Protein AF-A0A8J9X4Q4-F1 (afdb_monomer_lite)

Structure (mmCIF, N/CA/C/O backbone):
data_AF-A0A8J9X4Q4-F1
#
_entry.id   AF-A0A8J9X4Q4-F1
#
loop_
_atom_site.group_PDB
_atom_site.id
_atom_site.type_symbol
_atom_site.label_atom_id
_atom_site.label_alt_id
_atom_site.label_comp_id
_atom_site.label_asym_id
_atom_site.label_entity_id
_atom_site.label_seq_id
_atom_site.pdbx_PDB_ins_code
_atom_site.Cartn_x
_atom_site.Cartn_y
_atom_site.Cartn_z
_atom_site.occupancy
_atom_site.B_iso_or_equiv
_atom_site.auth_seq_id
_atom_site.auth_comp_id
_atom_site.auth_asym_id
_atom_site.auth_atom_id
_atom_site.pdbx_PDB_model_num
ATOM 1 N N . ALA A 1 1 ? -18.444 -22.332 34.237 1.00 22.77 1 ALA A N 1
ATOM 2 C CA . ALA A 1 1 ? -17.887 -22.751 32.942 1.00 22.77 1 ALA A CA 1
ATOM 3 C C . ALA A 1 1 ? -17.284 -21.508 32.313 1.00 22.77 1 ALA A C 1
ATOM 5 O O . ALA A 1 1 ? -17.989 -20.511 32.255 1.00 22.77 1 ALA A O 1
ATOM 6 N N . LEU A 1 2 ? -15.991 -21.512 31.978 1.00 24.81 2 LEU A N 1
ATOM 7 C CA . LEU A 1 2 ? -15.476 -20.513 31.039 1.00 24.81 2 LEU A CA 1
ATOM 8 C C . LEU A 1 2 ? -16.062 -20.815 29.662 1.00 24.81 2 LEU A C 1
ATOM 10 O O . LEU A 1 2 ? -16.321 -21.979 29.360 1.00 24.81 2 LEU A O 1
ATOM 14 N N . ALA A 1 3 ? -16.293 -19.748 28.904 1.00 27.80 3 ALA A N 1
ATOM 15 C CA . ALA A 1 3 ? -16.896 -19.729 27.584 1.00 27.80 3 ALA A CA 1
ATOM 16 C C . ALA A 1 3 ? -16.520 -20.948 26.724 1.00 27.80 3 ALA A C 1
ATOM 18 O O . ALA A 1 3 ? -15.356 -21.188 26.405 1.00 27.80 3 ALA A O 1
ATOM 19 N N . THR A 1 4 ? -17.535 -21.724 26.364 1.00 25.14 4 THR A N 1
ATOM 20 C CA . THR A 1 4 ? -17.479 -22.695 25.275 1.00 25.14 4 THR A CA 1
ATOM 21 C C . THR A 1 4 ? -17.735 -21.939 23.972 1.00 25.14 4 THR A C 1
ATOM 23 O O . THR A 1 4 ? -18.783 -21.311 23.843 1.00 25.14 4 THR A O 1
ATOM 26 N N . PHE A 1 5 ? -16.793 -21.987 23.028 1.00 34.56 5 PHE A N 1
ATOM 27 C CA . PHE A 1 5 ? -16.966 -21.481 21.660 1.00 34.56 5 PHE A CA 1
ATOM 28 C C . PHE A 1 5 ? -17.131 -22.656 20.697 1.00 34.56 5 PHE A C 1
ATOM 30 O O . PHE A 1 5 ? -16.428 -23.655 20.839 1.00 34.56 5 PHE A O 1
ATOM 37 N N . ASP A 1 6 ? -17.965 -22.498 19.668 1.00 29.45 6 ASP A N 1
ATOM 38 C CA . ASP A 1 6 ? -18.163 -23.507 18.614 1.00 29.45 6 ASP A CA 1
ATOM 39 C C . ASP A 1 6 ? -16.935 -23.699 17.691 1.00 29.45 6 ASP A C 1
ATOM 41 O O . ASP A 1 6 ? -16.934 -24.583 16.835 1.00 29.45 6 ASP A O 1
ATOM 45 N N . VAL A 1 7 ? -15.841 -22.943 17.889 1.00 28.44 7 VAL A N 1
ATOM 46 C CA . VAL A 1 7 ? -14.544 -23.182 17.224 1.00 28.44 7 VAL A CA 1
ATOM 47 C C . VAL A 1 7 ? -13.366 -23.007 18.212 1.00 28.44 7 VAL A C 1
ATOM 49 O O . VAL A 1 7 ? -12.761 -21.946 18.325 1.00 28.44 7 VAL A O 1
ATOM 52 N N . GLY A 1 8 ? -13.081 -24.084 18.953 1.00 34.00 8 GLY A N 1
ATOM 53 C CA . GLY A 1 8 ? -11.992 -24.368 19.915 1.00 34.00 8 GLY A CA 1
ATOM 54 C C . GLY A 1 8 ? -10.746 -23.466 20.026 1.00 34.00 8 GLY A C 1
ATOM 55 O O . GLY A 1 8 ? -9.657 -23.826 19.558 1.00 34.00 8 GLY A O 1
ATOM 56 N N . HIS A 1 9 ? -10.841 -22.388 20.808 1.00 37.09 9 HIS A N 1
ATOM 57 C CA . HIS A 1 9 ? -9.676 -21.706 21.385 1.00 37.09 9 HIS A CA 1
ATOM 58 C C . HIS A 1 9 ? -9.885 -21.475 22.890 1.00 37.09 9 HIS A C 1
ATOM 60 O O . HIS A 1 9 ? -10.781 -20.738 23.292 1.00 37.09 9 HIS A O 1
ATOM 66 N N . TYR A 1 10 ? -9.060 -22.120 23.724 1.00 36.09 10 TYR A N 1
ATOM 67 C CA . TYR A 1 10 ? -9.191 -22.104 25.185 1.00 36.09 10 TYR A CA 1
ATOM 68 C C . TYR A 1 10 ? -8.189 -21.149 25.843 1.00 36.09 10 TYR A C 1
ATOM 70 O O . TYR A 1 10 ? -6.996 -21.180 25.543 1.00 36.09 10 TYR A O 1
ATOM 78 N N . VAL A 1 11 ? -8.670 -20.358 26.805 1.00 35.56 11 VAL A N 1
ATOM 79 C CA . VAL A 1 11 ? -7.850 -19.739 27.857 1.00 35.56 11 VAL A CA 1
ATOM 80 C C . VAL A 1 11 ? -7.943 -20.654 29.077 1.00 35.56 11 VAL A C 1
ATOM 82 O O . VAL A 1 11 ? -9.036 -20.884 29.597 1.00 35.56 11 VAL A O 1
ATOM 85 N N . ASN A 1 12 ? -6.818 -21.220 29.519 1.00 37.44 12 ASN A N 1
ATOM 86 C CA . ASN A 1 12 ? -6.793 -22.046 30.725 1.00 37.44 12 ASN A CA 1
ATOM 87 C C . ASN A 1 12 ? -6.834 -21.133 31.957 1.00 37.44 12 ASN A C 1
ATOM 89 O O . ASN A 1 12 ? -5.940 -20.317 32.146 1.00 37.44 12 ASN A O 1
ATOM 93 N N . HIS A 1 13 ? -7.868 -21.266 32.784 1.00 37.94 13 HIS A N 1
ATOM 94 C CA . HIS A 1 13 ? -8.007 -20.518 34.028 1.00 37.94 13 HIS A CA 1
ATOM 95 C C . HIS A 1 13 ? -8.459 -21.448 35.153 1.00 37.94 13 HIS A C 1
ATOM 97 O O . HIS A 1 13 ? -9.412 -22.218 35.003 1.00 37.94 13 HIS A O 1
ATOM 103 N N . ARG A 1 14 ? -7.785 -21.350 36.304 1.00 48.88 14 ARG A N 1
ATOM 104 C CA . ARG A 1 14 ? -8.136 -22.055 37.539 1.00 48.88 14 ARG A CA 1
ATOM 105 C C . ARG A 1 14 ? -8.177 -21.054 38.692 1.00 48.88 14 ARG A C 1
ATOM 107 O O . ARG A 1 14 ? -7.139 -20.562 39.101 1.00 48.88 14 ARG A O 1
ATOM 114 N N . THR A 1 15 ? -9.364 -20.806 39.238 1.00 39.00 15 THR A N 1
ATOM 115 C CA . THR A 1 15 ? -9.533 -20.147 40.544 1.00 39.00 15 THR A CA 1
ATOM 116 C C . THR A 1 15 ? -9.526 -21.184 41.656 1.00 39.00 15 THR A C 1
ATOM 118 O O . THR A 1 15 ? -10.340 -22.113 41.623 1.00 39.00 15 THR A O 1
ATOM 121 N N . MET A 1 16 ? -8.668 -21.003 42.657 1.00 47.34 16 MET A N 1
ATOM 122 C CA . MET A 1 16 ? -8.675 -21.771 43.906 1.00 47.34 16 MET A CA 1
ATOM 123 C C . MET A 1 16 ? -9.260 -20.899 45.028 1.00 47.34 16 MET A C 1
ATOM 125 O O . MET A 1 16 ? -8.919 -19.728 45.120 1.00 47.34 16 MET A O 1
ATOM 129 N N . ARG A 1 17 ? -10.171 -21.445 45.849 1.00 43.03 17 ARG A N 1
ATOM 130 C CA . ARG A 1 17 ? -10.817 -20.721 46.965 1.00 43.03 17 ARG A CA 1
ATOM 131 C C . ARG A 1 17 ? -10.232 -21.151 48.310 1.00 43.03 17 ARG A C 1
ATOM 133 O O . ARG A 1 17 ? -10.231 -22.345 48.608 1.00 43.03 17 ARG A O 1
ATOM 140 N N . LEU A 1 18 ? -9.819 -20.194 49.138 1.00 41.97 18 LEU A N 1
ATOM 141 C CA . LEU A 1 18 ? -9.251 -20.400 50.480 1.00 41.97 18 LEU A CA 1
ATOM 142 C C . LEU A 1 18 ? -10.308 -20.644 51.565 1.00 41.97 18 LEU A C 1
ATOM 144 O O . LEU A 1 18 ? -10.038 -21.343 52.542 1.00 41.97 18 LEU A O 1
ATOM 148 N N . LEU A 1 19 ? -11.531 -20.132 51.389 1.00 41.81 19 LEU A N 1
ATOM 149 C CA . LEU A 1 19 ? -12.608 -20.195 52.394 1.00 41.81 19 LEU A CA 1
ATOM 150 C C . LEU A 1 19 ? -13.181 -21.602 52.659 1.00 41.81 19 LEU A C 1
ATOM 152 O O . LEU A 1 19 ? -14.128 -21.742 53.424 1.00 41.81 19 LEU A O 1
ATOM 156 N N . ASN A 1 20 ? -12.602 -22.650 52.068 1.00 47.06 20 ASN A N 1
ATOM 157 C CA . ASN A 1 20 ? -12.982 -24.046 52.296 1.00 47.06 20 ASN A CA 1
ATOM 158 C C . ASN A 1 20 ? -11.845 -24.864 52.948 1.00 47.06 20 ASN A C 1
ATOM 160 O O . ASN A 1 20 ? -11.735 -26.073 52.728 1.00 47.06 20 ASN A O 1
ATOM 164 N N . LYS A 1 21 ? -10.989 -24.202 53.747 1.00 42.50 21 LYS A N 1
ATOM 165 C CA . LYS A 1 21 ? -9.844 -24.790 54.477 1.00 42.50 21 LYS A CA 1
ATOM 166 C C . LYS A 1 21 ? -10.229 -26.041 55.281 1.00 42.50 21 LYS A C 1
ATOM 168 O O . LYS A 1 21 ? -9.460 -26.997 55.318 1.00 42.50 21 LYS A O 1
ATOM 173 N N . ASP A 1 22 ? -11.449 -26.069 55.817 1.00 44.09 22 ASP A N 1
ATOM 174 C CA . ASP A 1 22 ? -11.974 -27.173 56.630 1.00 44.09 22 ASP A CA 1
ATOM 175 C C . ASP A 1 22 ? -12.412 -28.404 55.811 1.00 44.09 22 ASP A C 1
ATOM 177 O O . ASP A 1 22 ? -12.581 -29.485 56.370 1.00 44.09 22 ASP A O 1
ATOM 181 N N . GLN A 1 23 ? -12.574 -28.276 54.485 1.00 45.22 23 GLN A N 1
ATOM 182 C CA . GLN A 1 23 ? -12.950 -29.390 53.601 1.00 45.22 23 GLN A CA 1
ATOM 183 C C . GLN A 1 23 ? -11.754 -30.060 52.907 1.00 45.22 23 GLN A C 1
ATOM 185 O O . GLN A 1 23 ? -11.915 -31.153 52.376 1.00 45.22 23 GLN A O 1
ATOM 190 N N . GLY A 1 24 ? -10.555 -29.463 52.931 1.00 43.91 24 GLY A N 1
ATOM 191 C CA . GLY A 1 24 ? -9.307 -30.146 52.557 1.00 43.91 24 GLY A CA 1
ATOM 192 C C . GLY A 1 24 ? -9.099 -30.469 51.068 1.00 43.91 24 GLY A C 1
ATOM 193 O O . GLY A 1 24 ? -8.205 -31.253 50.753 1.00 43.91 24 GLY A O 1
ATOM 194 N N . TYR A 1 25 ? -9.867 -29.879 50.145 1.00 44.03 25 TYR A N 1
ATOM 195 C CA . TYR A 1 25 ? -9.720 -30.128 48.704 1.00 44.03 25 TYR A CA 1
ATOM 196 C C . TYR A 1 25 ? -9.283 -28.881 47.932 1.00 44.03 25 TYR A C 1
ATOM 198 O O . TYR A 1 25 ? -9.839 -27.798 48.098 1.00 44.03 25 TYR A O 1
ATOM 206 N N . VAL A 1 26 ? -8.321 -29.071 47.027 1.00 48.47 26 VAL A N 1
ATOM 207 C CA . VAL A 1 26 ? -7.903 -28.094 46.016 1.00 48.47 26 VAL A CA 1
ATOM 208 C C . VAL A 1 26 ? -8.307 -28.636 44.648 1.00 48.47 26 VAL A C 1
ATOM 210 O O . VAL A 1 26 ? -7.893 -29.731 44.270 1.00 48.47 26 VAL A O 1
ATOM 213 N N . PHE A 1 27 ? -9.121 -27.886 43.904 1.00 46.47 27 PHE A N 1
ATOM 214 C CA . PHE A 1 27 ? -9.538 -28.272 42.556 1.00 46.47 27 PHE A CA 1
ATOM 215 C C . PHE A 1 27 ? -8.601 -27.666 41.512 1.00 46.47 27 PHE A C 1
ATOM 217 O O . PHE A 1 27 ? -8.394 -26.456 41.467 1.00 46.47 27 PHE A O 1
ATOM 224 N N . ALA A 1 28 ? -8.057 -28.523 40.652 1.00 43.28 28 ALA A N 1
ATOM 225 C CA . ALA A 1 28 ? -7.140 -28.154 39.587 1.00 43.28 28 ALA A CA 1
ATOM 226 C C . ALA A 1 28 ? -7.635 -28.780 38.263 1.00 43.28 28 ALA A C 1
ATOM 228 O O . ALA A 1 28 ? -7.534 -29.987 38.065 1.00 43.28 28 ALA A O 1
ATOM 229 N N . PHE A 1 29 ? -8.209 -27.978 37.356 1.00 43.28 29 PHE A N 1
ATOM 230 C CA . PHE A 1 29 ? -8.775 -28.432 36.069 1.00 43.28 29 PHE A CA 1
ATOM 231 C C . PHE A 1 29 ? -7.724 -28.894 35.051 1.00 43.28 29 PHE A C 1
ATOM 233 O O . PHE A 1 29 ? -7.127 -28.063 34.363 1.00 43.28 29 PHE A O 1
ATOM 240 N N . ILE A 1 30 ? -7.457 -30.196 34.933 1.00 38.72 30 ILE A N 1
ATOM 241 C CA . ILE A 1 30 ? -6.643 -30.751 33.836 1.00 38.72 30 ILE A CA 1
ATOM 242 C C . ILE A 1 30 ? -7.586 -31.007 32.659 1.00 38.72 30 ILE A C 1
ATOM 244 O O . ILE A 1 30 ? -8.468 -31.850 32.769 1.00 38.72 30 ILE A O 1
ATOM 248 N N . GLY A 1 31 ? -7.424 -30.269 31.562 1.00 36.69 31 GLY A N 1
ATOM 249 C CA . GLY A 1 31 ? -8.239 -30.447 30.364 1.00 36.69 31 GLY A CA 1
ATOM 250 C C . GLY A 1 31 ? -7.443 -30.184 29.091 1.00 36.69 31 GLY A C 1
ATOM 251 O O . GLY A 1 31 ? -6.957 -29.074 28.888 1.00 36.69 31 GLY A O 1
ATOM 252 N N . ASP A 1 32 ? -7.333 -31.230 28.274 1.00 40.34 32 ASP A N 1
ATOM 253 C CA . ASP A 1 32 ? -7.122 -31.204 26.827 1.00 40.34 32 ASP A CA 1
ATOM 254 C C . ASP A 1 32 ? -8.431 -31.723 26.223 1.00 40.34 32 ASP A C 1
ATOM 256 O O . ASP A 1 32 ? -8.718 -32.915 26.309 1.00 40.34 32 ASP A O 1
ATOM 260 N N . GLU A 1 33 ? -9.281 -30.832 25.716 1.00 30.78 33 GLU A N 1
ATOM 261 C CA . GLU A 1 33 ? -10.441 -31.238 24.925 1.00 30.78 33 GLU A CA 1
ATOM 262 C C . GLU A 1 33 ? -10.748 -30.127 23.910 1.00 30.78 33 GLU A C 1
ATOM 264 O O . GLU A 1 33 ? -11.334 -29.106 24.240 1.00 30.78 33 GLU A O 1
ATOM 269 N N . GLN A 1 34 ? -10.258 -30.337 22.681 1.00 30.08 34 GLN A N 1
ATOM 270 C CA . GLN A 1 34 ? -10.407 -29.526 21.457 1.00 30.08 34 GLN A CA 1
ATOM 271 C C . GLN A 1 34 ? -9.621 -28.207 21.336 1.00 30.08 34 GLN A C 1
ATOM 273 O O . GLN A 1 34 ? -10.139 -27.187 20.879 1.00 30.08 34 GLN A O 1
ATOM 278 N N . ALA A 1 35 ? -8.310 -28.238 21.583 1.00 34.62 35 ALA A N 1
ATOM 279 C CA . ALA A 1 35 ? -7.430 -27.286 20.906 1.00 34.62 35 ALA A CA 1
ATOM 280 C C . ALA A 1 35 ? -7.558 -27.489 19.380 1.00 34.62 35 ALA A C 1
ATOM 282 O O . ALA A 1 35 ? -7.307 -28.582 18.867 1.00 34.62 35 ALA A O 1
ATOM 283 N N . THR A 1 36 ? -7.986 -26.461 18.647 1.00 32.69 36 THR A N 1
ATOM 284 C CA . THR A 1 36 ? -8.050 -26.487 17.177 1.00 32.69 36 THR A CA 1
ATOM 285 C C . THR A 1 36 ? -6.747 -27.024 16.550 1.00 32.69 36 THR A C 1
ATOM 287 O O . THR A 1 36 ? -5.659 -26.817 17.101 1.00 32.69 36 THR A O 1
ATOM 290 N N . PRO A 1 37 ? -6.800 -27.653 15.355 1.00 34.19 37 PRO A N 1
ATOM 291 C CA . PRO A 1 37 ? -5.625 -28.223 14.675 1.00 34.19 37 PRO A CA 1
ATOM 292 C C . PRO A 1 37 ? -4.447 -27.249 14.484 1.00 34.19 37 PRO A C 1
ATOM 294 O O . PRO A 1 37 ? -3.313 -27.678 14.266 1.00 34.19 37 PRO A O 1
ATOM 297 N N . HIS A 1 38 ? -4.700 -25.938 14.565 1.00 33.81 38 HIS A N 1
ATOM 298 C CA . HIS A 1 38 ? -3.686 -24.893 14.462 1.00 33.81 38 HIS A CA 1
ATOM 299 C C . HIS A 1 38 ? -2.768 -24.786 15.690 1.00 33.81 38 HIS A C 1
ATOM 301 O O . HIS A 1 38 ? -1.584 -24.504 15.514 1.00 33.81 38 HIS A O 1
ATOM 307 N N . PHE A 1 39 ? -3.255 -25.071 16.903 1.00 35.09 39 PHE A N 1
ATOM 308 C CA . PHE A 1 39 ? -2.445 -25.013 18.130 1.00 35.09 39 PHE A CA 1
ATOM 309 C C . PHE A 1 39 ? -1.419 -26.160 18.185 1.00 35.09 39 PHE A C 1
ATOM 311 O O . PHE A 1 39 ? -0.247 -25.960 18.507 1.00 35.09 39 PHE A O 1
ATOM 318 N N . MET A 1 40 ? -1.825 -27.359 17.751 1.00 33.56 40 MET A N 1
ATOM 319 C CA . MET A 1 40 ? -0.964 -28.549 17.745 1.00 33.56 40 MET A CA 1
ATOM 320 C C . MET A 1 40 ? 0.192 -28.490 16.733 1.00 33.56 40 MET A C 1
ATOM 322 O O . MET A 1 40 ? 1.158 -29.236 16.879 1.00 33.56 40 MET A O 1
ATOM 326 N N . ARG A 1 41 ? 0.137 -27.621 15.710 1.00 36.72 41 ARG A N 1
ATOM 327 C CA . ARG A 1 41 ? 1.224 -27.516 14.717 1.00 36.72 41 ARG A CA 1
ATOM 328 C C . ARG A 1 41 ? 2.453 -26.753 15.210 1.00 36.72 41 ARG A C 1
ATOM 330 O O . ARG A 1 41 ? 3.517 -26.955 14.631 1.00 36.72 41 ARG A O 1
ATOM 337 N N . TYR A 1 42 ? 2.325 -25.912 16.239 1.00 37.41 42 TYR A N 1
ATOM 338 C CA . TYR A 1 42 ? 3.396 -24.985 16.633 1.00 37.41 42 TYR A CA 1
ATOM 339 C C . TYR A 1 42 ? 3.858 -25.110 18.087 1.00 37.41 42 TYR A C 1
ATOM 341 O O . TYR A 1 42 ? 5.025 -24.835 18.353 1.00 37.41 42 TYR A O 1
ATOM 349 N N . SER A 1 43 ? 3.019 -25.584 19.014 1.00 39.28 43 SER A N 1
ATOM 350 C CA . SER A 1 43 ? 3.424 -25.805 20.409 1.00 39.28 43 SER A CA 1
ATOM 351 C C . SER A 1 43 ? 3.189 -27.257 20.819 1.00 39.28 43 SER A C 1
ATOM 353 O O . SER A 1 43 ? 2.158 -27.611 21.393 1.00 39.28 43 SER A O 1
ATOM 355 N N . GLY A 1 44 ? 4.150 -28.131 20.529 1.00 35.91 44 GLY A N 1
ATOM 356 C CA . GLY A 1 44 ? 4.163 -29.445 21.160 1.00 35.91 44 GLY A CA 1
ATOM 357 C C . GLY A 1 44 ? 4.211 -29.295 22.688 1.00 35.91 44 GLY A C 1
ATOM 358 O O . GLY A 1 44 ? 5.150 -28.715 23.216 1.00 35.91 44 GLY A O 1
ATOM 359 N N . LEU A 1 45 ? 3.224 -29.852 23.398 1.00 42.66 45 LEU A N 1
ATOM 360 C CA . LEU A 1 45 ? 3.355 -30.349 24.780 1.00 42.66 45 LEU A CA 1
ATOM 361 C C . LEU A 1 45 ? 3.690 -29.369 25.939 1.00 42.66 45 LEU A C 1
ATOM 363 O O . LEU A 1 45 ? 4.042 -29.855 27.008 1.00 42.66 45 LEU A O 1
ATOM 367 N N . THR A 1 46 ? 3.574 -28.039 25.847 1.00 52.00 46 THR A N 1
ATOM 368 C CA . THR A 1 46 ? 4.084 -27.153 26.932 1.00 52.00 46 THR A CA 1
ATOM 369 C C . THR A 1 46 ? 3.086 -26.804 28.050 1.00 52.00 46 THR A C 1
ATOM 371 O O . THR A 1 46 ? 3.398 -27.017 29.218 1.00 52.00 46 THR A O 1
ATOM 374 N N . GLY A 1 47 ? 1.875 -26.315 27.758 1.00 49.66 47 GLY A N 1
ATOM 375 C CA . GLY A 1 47 ? 0.980 -25.756 28.797 1.00 49.66 47 GLY A CA 1
ATOM 376 C C . GLY A 1 47 ? 0.514 -26.750 29.877 1.00 49.66 47 GLY A C 1
ATOM 377 O O . GLY A 1 47 ? 0.542 -26.443 31.070 1.00 49.66 47 GLY A O 1
ATOM 378 N N . ALA A 1 48 ? 0.131 -27.968 29.480 1.00 50.50 48 ALA A N 1
ATOM 379 C CA . ALA A 1 48 ? -0.261 -29.025 30.418 1.00 50.50 48 ALA A CA 1
ATOM 380 C C . ALA A 1 48 ? 0.933 -29.552 31.236 1.00 50.50 48 ALA A C 1
ATOM 382 O O . ALA A 1 48 ? 0.786 -29.823 32.427 1.00 50.50 48 ALA A O 1
ATOM 383 N N . CYS A 1 49 ? 2.119 -29.639 30.623 1.00 51.06 49 CYS A N 1
ATOM 384 C CA . CYS A 1 49 ? 3.345 -30.080 31.289 1.00 51.06 49 CYS A CA 1
ATOM 385 C C . CYS A 1 49 ? 3.838 -29.069 32.326 1.00 51.06 49 CYS A C 1
ATOM 387 O O . CYS A 1 49 ? 4.220 -29.476 33.420 1.00 51.06 49 CYS A O 1
ATOM 389 N N . ILE A 1 50 ? 3.786 -27.765 32.029 1.00 53.44 50 ILE A N 1
ATOM 390 C CA . ILE A 1 50 ? 4.190 -26.739 32.997 1.00 53.44 50 ILE A CA 1
ATOM 391 C C . ILE A 1 50 ? 3.194 -26.702 34.170 1.00 53.44 50 ILE A C 1
ATOM 393 O O . ILE A 1 50 ? 3.617 -26.689 35.318 1.00 53.44 50 ILE A O 1
ATOM 397 N N . ASN A 1 51 ? 1.882 -26.811 33.924 1.00 58.38 51 ASN A N 1
ATOM 398 C CA . ASN A 1 51 ? 0.895 -26.885 35.011 1.00 58.38 51 ASN A CA 1
ATOM 399 C C . ASN A 1 51 ? 1.066 -28.154 35.875 1.00 58.38 51 ASN A C 1
ATOM 401 O O . ASN A 1 51 ? 1.013 -28.089 37.102 1.00 58.38 51 ASN A O 1
ATOM 405 N N . ALA A 1 52 ? 1.329 -29.310 35.254 1.00 56.84 52 ALA A N 1
ATOM 406 C CA . ALA A 1 52 ? 1.650 -30.540 35.977 1.00 56.84 52 ALA A CA 1
ATOM 407 C C . ALA A 1 52 ? 2.936 -30.401 36.812 1.00 56.84 52 ALA A C 1
ATOM 409 O O . ALA A 1 52 ? 2.983 -30.886 37.942 1.00 56.84 52 ALA A O 1
ATOM 410 N N . MET A 1 53 ? 3.950 -29.699 36.295 1.00 59.25 53 MET A N 1
ATOM 411 C CA . MET A 1 53 ? 5.189 -29.397 37.014 1.00 59.25 53 MET A CA 1
ATOM 412 C C . MET A 1 53 ? 4.949 -28.458 38.201 1.00 59.25 53 MET A C 1
ATOM 414 O O . MET A 1 53 ? 5.365 -28.787 39.308 1.00 59.25 53 MET A O 1
ATOM 418 N N . SER A 1 54 ? 4.227 -27.350 38.018 1.00 65.12 54 SER A N 1
ATOM 419 C CA . SER A 1 54 ? 3.870 -26.432 39.108 1.00 65.12 54 SER A CA 1
ATOM 420 C C . SER A 1 54 ? 3.011 -27.117 40.171 1.00 65.12 54 SER A C 1
ATOM 422 O O . SER A 1 54 ? 3.202 -26.894 41.363 1.00 65.12 54 SER A O 1
ATOM 424 N N . PHE A 1 55 ? 2.113 -28.027 39.782 1.00 65.94 55 PHE A N 1
ATOM 425 C CA . PHE A 1 55 ? 1.336 -28.813 40.744 1.00 65.94 55 PHE A CA 1
ATOM 426 C C . PHE A 1 55 ? 2.208 -29.835 41.490 1.00 65.94 55 PHE A C 1
ATOM 428 O O . PHE A 1 55 ? 2.053 -30.041 42.693 1.00 65.94 55 PHE A O 1
ATOM 435 N N . ASN A 1 56 ? 3.176 -30.445 40.805 1.00 65.06 56 ASN A N 1
ATOM 436 C CA . ASN A 1 56 ? 4.166 -31.304 41.444 1.00 65.06 56 ASN A CA 1
ATOM 437 C C . ASN A 1 56 ? 5.051 -30.519 42.431 1.00 65.06 56 ASN A C 1
ATOM 439 O O . ASN A 1 56 ? 5.330 -31.021 43.520 1.00 65.06 56 ASN A O 1
ATOM 443 N N . ASN A 1 57 ? 5.438 -29.282 42.102 1.00 69.56 57 ASN A N 1
ATOM 444 C CA . ASN A 1 57 ? 6.133 -28.377 43.023 1.00 69.56 57 ASN A CA 1
ATOM 445 C C . ASN A 1 57 ? 5.255 -28.068 44.244 1.00 69.56 57 ASN A C 1
ATOM 447 O O . ASN A 1 57 ? 5.692 -28.283 45.370 1.00 69.56 57 ASN A O 1
ATOM 451 N N . PHE A 1 58 ? 3.979 -27.730 44.031 1.00 72.06 58 PHE A N 1
ATOM 452 C CA . PHE A 1 58 ? 3.004 -27.488 45.099 1.00 72.06 58 PHE A CA 1
ATOM 453 C C . PHE A 1 58 ? 2.876 -28.664 46.087 1.00 72.06 58 PHE A C 1
ATOM 455 O O . PHE A 1 58 ? 2.760 -28.455 47.299 1.00 72.06 58 PHE A O 1
ATOM 462 N N . ILE A 1 59 ? 2.902 -29.912 45.600 1.00 69.75 59 ILE A N 1
ATOM 463 C CA . ILE A 1 59 ? 2.903 -31.117 46.451 1.00 69.75 59 ILE A CA 1
ATOM 464 C C . ILE A 1 59 ? 4.262 -31.307 47.133 1.00 69.75 59 ILE A C 1
ATOM 466 O O . ILE A 1 59 ? 4.323 -31.602 48.328 1.00 69.75 59 ILE A O 1
ATOM 470 N N . THR A 1 60 ? 5.357 -31.132 46.394 1.00 68.81 60 THR A N 1
ATOM 471 C CA . THR A 1 60 ? 6.722 -31.318 46.904 1.00 68.81 60 THR A CA 1
ATOM 472 C C . THR A 1 60 ? 7.022 -30.350 48.045 1.00 68.81 60 THR A C 1
ATOM 474 O O . THR A 1 60 ? 7.561 -30.753 49.075 1.00 68.81 60 THR A O 1
ATOM 477 N N . ASP A 1 61 ? 6.612 -29.093 47.910 1.00 77.44 61 ASP A N 1
ATOM 478 C CA . ASP A 1 61 ? 6.794 -28.066 48.931 1.00 77.44 61 ASP A CA 1
ATOM 479 C C . ASP A 1 61 ? 5.934 -28.340 50.170 1.00 77.44 61 ASP A C 1
ATOM 481 O O . ASP A 1 61 ? 6.331 -27.999 51.285 1.00 77.44 61 ASP A O 1
ATOM 485 N N . ALA A 1 62 ? 4.807 -29.052 50.016 1.00 75.06 62 ALA A N 1
ATOM 486 C CA . ALA A 1 62 ? 4.026 -29.553 51.148 1.00 75.06 62 ALA A CA 1
ATOM 487 C C . ALA A 1 62 ? 4.859 -30.526 51.991 1.00 75.06 62 ALA A C 1
ATOM 489 O O . ALA A 1 62 ? 4.906 -30.418 53.214 1.00 75.06 62 ALA A O 1
ATOM 490 N N . GLY A 1 63 ? 5.564 -31.446 51.322 1.00 71.50 63 GLY A N 1
ATOM 491 C CA . GLY A 1 63 ? 6.488 -32.388 51.957 1.00 71.50 63 GLY A CA 1
ATOM 492 C C . GLY A 1 63 ? 7.709 -31.718 52.596 1.00 71.50 63 GLY A C 1
ATOM 493 O O . GLY A 1 63 ? 8.318 -32.295 53.494 1.00 71.50 63 GLY A O 1
ATOM 494 N N . ARG A 1 64 ? 8.049 -30.492 52.175 1.00 81.00 64 ARG A N 1
ATOM 495 C CA . ARG A 1 64 ? 9.130 -29.665 52.742 1.00 81.00 64 ARG A CA 1
ATOM 496 C C . ARG A 1 64 ? 8.679 -28.770 53.902 1.00 81.00 64 ARG A C 1
ATOM 498 O O . ARG A 1 64 ? 9.513 -28.076 54.474 1.00 81.00 64 ARG A O 1
ATOM 505 N N . GLY A 1 65 ? 7.395 -28.791 54.264 1.00 79.88 65 GLY A N 1
ATOM 506 C CA . GLY A 1 65 ? 6.850 -27.995 55.367 1.00 79.88 65 GLY A CA 1
ATOM 507 C C . GLY A 1 65 ? 6.525 -26.542 55.011 1.00 79.88 65 GLY A C 1
ATOM 508 O O . GLY A 1 65 ? 6.302 -25.747 55.920 1.00 79.88 65 GLY A O 1
ATOM 509 N N . VAL A 1 66 ? 6.475 -26.189 53.720 1.00 80.69 66 VAL A N 1
ATOM 510 C CA . VAL A 1 66 ? 6.041 -24.856 53.275 1.00 80.69 66 VAL A CA 1
ATOM 511 C C . VAL A 1 66 ? 4.544 -24.700 53.546 1.00 80.69 66 VAL A C 1
ATOM 513 O O . VAL A 1 66 ? 3.747 -25.625 53.311 1.00 80.69 66 VAL A O 1
ATOM 516 N N . SER A 1 67 ? 4.149 -23.534 54.059 1.00 79.62 67 SER A N 1
ATOM 517 C CA . SER A 1 67 ? 2.759 -23.275 54.428 1.00 79.62 67 SER A CA 1
ATOM 518 C C . SER A 1 67 ? 1.830 -23.430 53.219 1.00 79.62 67 SER A C 1
ATOM 520 O O . SER A 1 67 ? 2.224 -23.255 52.067 1.00 79.62 67 SER A O 1
ATOM 522 N N . PHE A 1 68 ? 0.576 -23.820 53.456 1.00 71.50 68 PHE A N 1
ATOM 523 C CA . PHE A 1 68 ? -0.396 -23.958 52.366 1.00 71.50 68 PHE A CA 1
ATOM 524 C C . PHE A 1 68 ? -0.596 -22.635 51.610 1.00 71.50 68 PHE A C 1
ATOM 526 O O . PHE A 1 68 ? -0.704 -22.648 50.388 1.00 71.50 68 PHE A O 1
ATOM 533 N N . GLU A 1 69 ? -0.592 -21.516 52.337 1.00 70.44 69 GLU A N 1
ATOM 534 C CA . GLU A 1 69 ? -0.744 -20.162 51.797 1.00 70.44 69 GLU A CA 1
ATOM 535 C C . GLU A 1 69 ? 0.427 -19.786 50.870 1.00 70.44 69 GLU A C 1
ATOM 537 O O . GLU A 1 69 ? 0.183 -19.396 49.730 1.00 70.44 69 GLU A O 1
ATOM 542 N N . GLU A 1 70 ? 1.683 -20.015 51.275 1.00 73.69 70 GLU A N 1
ATOM 543 C CA . GLU A 1 70 ? 2.861 -19.759 50.422 1.00 73.69 70 GLU A CA 1
ATOM 544 C C . GLU A 1 70 ? 2.886 -20.642 49.170 1.00 73.69 70 GLU A C 1
ATOM 546 O O . GLU A 1 70 ? 3.150 -20.159 48.070 1.00 73.69 70 GLU A O 1
ATOM 551 N N . ARG A 1 71 ? 2.567 -21.936 49.303 1.00 74.19 71 ARG A N 1
ATOM 552 C CA . ARG A 1 71 ? 2.524 -22.854 48.151 1.00 74.19 71 ARG A CA 1
ATOM 553 C C . ARG A 1 71 ? 1.458 -22.441 47.150 1.00 74.19 71 ARG A C 1
ATOM 555 O O . ARG A 1 71 ? 1.679 -22.508 45.945 1.00 74.19 71 ARG A O 1
ATOM 562 N N . LEU A 1 72 ? 0.301 -22.015 47.649 1.00 68.75 72 LEU A N 1
ATOM 563 C CA . LEU A 1 72 ? -0.798 -21.534 46.823 1.00 68.75 72 LEU A CA 1
ATOM 564 C C . LEU A 1 72 ? -0.431 -20.227 46.123 1.00 68.75 72 LEU A C 1
ATOM 566 O O . LEU A 1 72 ? -0.742 -20.062 44.946 1.00 68.75 72 LEU A O 1
ATOM 570 N N . GLN A 1 73 ? 0.275 -19.333 46.816 1.00 68.31 73 GLN A N 1
ATOM 571 C CA . GLN A 1 73 ? 0.761 -18.082 46.250 1.00 68.31 73 GLN A CA 1
ATOM 572 C C . GLN A 1 73 ? 1.737 -18.333 45.104 1.00 68.31 73 GLN A C 1
ATOM 574 O O . GLN A 1 73 ? 1.547 -17.779 44.021 1.00 68.31 73 GLN A O 1
ATOM 579 N N . GLN A 1 74 ? 2.706 -19.222 45.317 1.00 70.44 74 GLN A N 1
ATOM 580 C CA . GLN A 1 74 ? 3.674 -19.611 44.300 1.00 70.44 74 GLN A CA 1
ATOM 581 C C . GLN A 1 74 ? 3.003 -20.318 43.116 1.00 70.44 74 GLN A C 1
ATOM 583 O O . GLN A 1 74 ? 3.288 -20.001 41.967 1.00 70.44 74 GLN A O 1
ATOM 588 N N . TYR A 1 75 ? 2.064 -21.234 43.367 1.00 66.88 75 TYR A N 1
ATOM 589 C CA . TYR A 1 75 ? 1.337 -21.924 42.300 1.00 66.88 75 TYR A CA 1
ATOM 590 C C . TYR A 1 75 ? 0.463 -20.969 41.470 1.00 66.88 75 TYR A C 1
ATOM 592 O O . TYR A 1 75 ? 0.437 -21.078 40.245 1.00 66.88 75 TYR A O 1
ATOM 600 N N . SER A 1 76 ? -0.222 -20.018 42.113 1.00 63.38 76 SER A N 1
ATOM 601 C CA . SER A 1 76 ? -0.996 -18.967 41.435 1.00 63.38 76 SER A CA 1
ATOM 602 C C . SER A 1 76 ? -0.079 -18.081 40.574 1.00 63.38 76 SER A C 1
ATOM 604 O O . SER A 1 76 ? -0.366 -17.872 39.401 1.00 63.38 76 SER A O 1
ATOM 606 N N . GLU A 1 77 ? 1.087 -17.663 41.085 1.00 64.62 77 GLU A N 1
ATOM 607 C CA . GLU A 1 77 ? 2.085 -16.888 40.317 1.00 64.62 77 GLU A CA 1
ATOM 608 C C . GLU A 1 77 ? 2.673 -17.664 39.137 1.00 64.62 77 GLU A C 1
ATOM 610 O O . GLU A 1 77 ? 2.850 -17.118 38.049 1.00 64.62 77 GLU A O 1
ATOM 615 N N . GLU A 1 78 ? 2.961 -18.949 39.334 1.00 60.47 78 GLU A N 1
ATOM 616 C CA . GLU A 1 78 ? 3.523 -19.801 38.295 1.00 60.47 78 GLU A CA 1
ATOM 617 C C . GLU A 1 78 ? 2.514 -20.149 37.204 1.00 60.47 78 GLU A C 1
ATOM 619 O O . GLU A 1 78 ? 2.960 -20.525 36.131 1.00 60.47 78 GLU A O 1
ATOM 624 N N . THR A 1 79 ? 1.200 -20.036 37.432 1.00 54.25 79 THR A N 1
ATOM 625 C CA . THR A 1 79 ? 0.163 -20.509 36.492 1.00 54.25 79 THR A CA 1
ATOM 626 C C . THR A 1 79 ? -0.778 -19.425 35.955 1.00 54.25 79 THR A C 1
ATOM 628 O O . THR A 1 79 ? -1.602 -19.729 35.089 1.00 54.25 79 THR A O 1
ATOM 631 N N . ASP A 1 80 ? -0.641 -18.164 36.384 1.00 55.81 80 ASP A N 1
ATOM 632 C CA . ASP A 1 80 ? -1.421 -17.020 35.881 1.00 55.81 80 ASP A CA 1
ATOM 633 C C . ASP A 1 80 ? -0.897 -16.476 34.539 1.00 55.81 80 ASP A C 1
ATOM 635 O O . ASP A 1 80 ? -0.535 -15.306 34.414 1.00 55.81 80 ASP A O 1
ATOM 639 N N . TRP A 1 81 ? -0.816 -17.339 33.521 1.00 53.03 81 TRP A N 1
ATOM 640 C CA . TRP A 1 81 ? -0.296 -16.944 32.212 1.00 53.03 81 TRP A CA 1
ATOM 641 C C . TRP A 1 81 ? -1.352 -16.348 31.303 1.00 53.03 81 TRP A C 1
ATOM 643 O O . TRP A 1 81 ? -2.473 -16.842 31.162 1.00 53.03 81 TRP A O 1
ATOM 653 N N . SER A 1 82 ? -0.907 -15.380 30.517 1.00 48.84 82 SER A N 1
ATOM 654 C CA . SER A 1 82 ? -1.587 -14.997 29.292 1.00 48.84 82 SER A CA 1
ATOM 655 C C . SER A 1 82 ? -1.109 -15.896 28.121 1.00 48.84 82 SER A C 1
ATOM 657 O O . SER A 1 82 ? 0.071 -16.212 28.031 1.00 48.84 82 SER A O 1
ATOM 659 N N . ASN A 1 83 ? -1.949 -16.221 27.122 1.00 47.72 83 ASN A N 1
ATOM 660 C CA . ASN A 1 83 ? -1.509 -16.789 25.816 1.00 47.72 83 ASN A CA 1
ATOM 661 C C . ASN A 1 83 ? -0.248 -16.134 25.182 1.00 47.72 83 ASN A C 1
ATOM 663 O O . ASN A 1 83 ? 0.425 -16.771 24.390 1.00 47.72 83 ASN A O 1
ATOM 667 N N . GLY A 1 84 ? 0.061 -14.868 25.496 1.00 44.41 84 GLY A N 1
ATOM 668 C CA . GLY A 1 84 ? 1.193 -14.120 24.946 1.00 44.41 84 GLY A CA 1
ATOM 669 C C . GLY A 1 84 ? 2.467 -14.463 25.704 1.00 44.41 84 GLY A C 1
ATOM 670 O O . GLY A 1 84 ? 3.494 -14.684 25.079 1.00 44.41 84 GLY A O 1
ATOM 671 N N . GLU A 1 85 ? 2.367 -14.665 27.020 1.00 46.03 85 GLU A N 1
ATOM 672 C CA . GLU A 1 85 ? 3.426 -15.290 27.809 1.00 46.03 85 GLU A CA 1
ATOM 673 C C . GLU A 1 85 ? 3.617 -16.756 27.428 1.00 46.03 85 GLU A C 1
ATOM 675 O O . GLU A 1 85 ? 4.748 -17.213 27.371 1.00 46.03 85 GLU A O 1
ATOM 680 N N . VAL A 1 86 ? 2.553 -17.499 27.102 1.00 46.34 86 VAL A N 1
ATOM 681 C CA . VAL A 1 86 ? 2.680 -18.882 26.601 1.00 46.34 86 VAL A CA 1
ATOM 682 C C . VAL A 1 86 ? 3.404 -18.917 25.248 1.00 46.34 86 VAL A C 1
ATOM 684 O O . VAL A 1 86 ? 4.238 -19.793 25.032 1.00 46.34 86 VAL A O 1
ATOM 687 N N . VAL A 1 87 ? 3.150 -17.948 24.360 1.00 45.34 87 VAL A N 1
ATOM 688 C CA . VAL A 1 87 ? 3.853 -17.804 23.072 1.00 45.34 87 VAL A CA 1
ATOM 689 C C . VAL A 1 87 ? 5.295 -17.319 23.275 1.00 45.34 87 VAL A C 1
ATOM 691 O O . VAL A 1 87 ? 6.208 -17.952 22.758 1.00 45.34 87 VAL A O 1
ATOM 694 N N . GLN A 1 88 ? 5.546 -16.285 24.085 1.00 43.78 88 GLN A N 1
ATOM 695 C CA . GLN A 1 88 ? 6.899 -15.780 24.374 1.00 43.78 88 GLN A CA 1
ATOM 696 C C . GLN A 1 88 ? 7.766 -16.788 25.140 1.00 43.78 88 GLN A C 1
ATOM 698 O O . GLN A 1 88 ? 8.963 -16.890 24.880 1.00 43.78 88 GLN A O 1
ATOM 703 N N . ARG A 1 89 ? 7.180 -17.543 26.077 1.00 39.31 89 ARG A N 1
ATOM 704 C CA . ARG A 1 89 ? 7.886 -18.550 26.886 1.00 39.31 89 ARG A CA 1
ATOM 705 C C . ARG A 1 89 ? 7.918 -19.932 26.219 1.00 39.31 89 ARG A C 1
ATOM 707 O O . ARG A 1 89 ? 8.707 -20.771 26.643 1.00 39.31 89 ARG A O 1
ATOM 714 N N . GLY A 1 90 ? 7.091 -20.183 25.196 1.00 35.81 90 GLY A N 1
ATOM 715 C CA . GLY A 1 90 ? 6.908 -21.508 24.585 1.00 35.81 90 GLY A CA 1
ATOM 716 C C . GLY A 1 90 ? 7.201 -21.633 23.082 1.00 35.81 90 GLY A C 1
ATOM 717 O O . GLY A 1 90 ? 7.414 -22.753 22.624 1.00 35.81 90 GLY A O 1
ATOM 718 N N . THR A 1 91 ? 7.247 -20.549 22.298 1.00 39.34 91 THR A N 1
ATOM 719 C CA . THR A 1 91 ? 7.434 -20.604 20.832 1.00 39.34 91 THR A CA 1
ATOM 720 C C . THR A 1 91 ? 8.196 -19.386 20.295 1.00 39.34 91 THR A C 1
ATOM 722 O O . THR A 1 91 ? 7.713 -18.262 20.346 1.00 39.34 91 THR A O 1
ATOM 725 N N . GLY A 1 92 ? 9.375 -19.596 19.702 1.00 31.89 92 GLY A N 1
ATOM 726 C CA . GLY A 1 92 ? 10.215 -18.534 19.122 1.00 31.89 92 GLY A CA 1
ATOM 727 C C . GLY A 1 92 ? 9.729 -17.940 17.787 1.00 31.89 92 GLY A C 1
ATOM 728 O O . GLY A 1 92 ? 10.551 -17.733 16.900 1.00 31.89 92 GLY A O 1
ATOM 729 N N . ALA A 1 93 ? 8.428 -17.703 17.594 1.00 32.47 93 ALA A N 1
ATOM 730 C CA . ALA A 1 93 ? 7.884 -17.270 16.302 1.00 32.47 93 ALA A CA 1
ATOM 731 C C . ALA A 1 93 ? 6.576 -16.455 16.422 1.00 32.47 93 ALA A C 1
ATOM 733 O O . ALA A 1 93 ? 5.486 -17.021 16.433 1.00 32.47 93 ALA A O 1
ATOM 734 N N . ASN A 1 94 ? 6.685 -15.120 16.419 1.00 34.91 94 ASN A N 1
ATOM 735 C CA . ASN A 1 94 ? 5.573 -14.176 16.210 1.00 34.91 94 ASN A CA 1
ATOM 736 C C . ASN A 1 94 ? 5.207 -14.088 14.710 1.00 34.91 94 ASN A C 1
ATOM 738 O O . ASN A 1 94 ? 5.460 -13.069 14.069 1.00 34.91 94 ASN A O 1
ATOM 742 N N . TYR A 1 95 ? 4.654 -15.151 14.115 1.00 33.66 95 TYR A N 1
ATOM 743 C CA . TYR A 1 95 ? 4.262 -15.146 12.696 1.00 33.66 95 TYR A CA 1
ATOM 744 C C . TYR A 1 95 ? 2.793 -15.541 12.504 1.00 33.66 95 TYR A C 1
ATOM 746 O O . TYR A 1 95 ? 2.467 -16.714 12.331 1.00 33.66 95 TYR A O 1
ATOM 754 N N . GLY A 1 96 ? 1.911 -14.543 12.492 1.00 34.75 96 GLY A N 1
ATOM 755 C CA . GLY A 1 96 ? 0.535 -14.662 12.010 1.00 34.75 96 GLY A CA 1
ATOM 756 C C . GLY A 1 96 ? -0.215 -13.335 12.125 1.00 34.75 96 GLY A C 1
ATOM 757 O O . GLY A 1 96 ? -0.141 -12.694 13.170 1.00 34.75 96 GLY A O 1
ATOM 758 N N . ASP A 1 97 ? -0.925 -12.934 11.066 1.00 36.41 97 ASP A N 1
ATOM 759 C CA . ASP A 1 97 ? -1.906 -11.840 11.114 1.00 36.41 97 ASP A CA 1
ATOM 760 C C . ASP A 1 97 ? -2.965 -12.174 12.170 1.00 36.41 97 ASP A C 1
ATOM 762 O O . ASP A 1 97 ? -3.728 -13.118 11.976 1.00 36.41 97 ASP A O 1
ATOM 766 N N . ASP A 1 98 ? -2.963 -11.425 13.280 1.00 42.81 98 ASP A N 1
ATOM 767 C CA . ASP A 1 98 ? -4.023 -11.229 14.291 1.00 42.81 98 ASP A CA 1
ATOM 768 C C . ASP A 1 98 ? -4.723 -12.456 14.936 1.00 42.81 98 ASP A C 1
ATOM 770 O O . ASP A 1 98 ? -5.420 -12.306 15.941 1.00 42.81 98 ASP A O 1
ATOM 774 N N . GLY A 1 99 ? -4.522 -13.681 14.448 1.00 38.75 99 GLY A N 1
ATOM 775 C CA . GLY A 1 99 ? -5.391 -14.831 14.719 1.00 38.75 99 GLY A CA 1
ATOM 776 C C . GLY A 1 99 ? -5.221 -15.501 16.085 1.00 38.75 99 GLY A C 1
ATOM 777 O O . GLY A 1 99 ? -6.050 -16.318 16.473 1.00 38.75 99 GLY A O 1
ATOM 778 N N . PHE A 1 100 ? -4.157 -15.185 16.828 1.00 41.00 100 PHE A N 1
ATOM 779 C CA . PHE A 1 100 ? -3.820 -15.865 18.090 1.00 41.00 100 PHE A CA 1
ATOM 780 C C . PHE A 1 100 ? -4.125 -15.047 19.363 1.00 41.00 100 PHE A C 1
ATOM 782 O O . PHE A 1 100 ? -3.947 -15.566 20.468 1.00 41.00 100 PHE A O 1
ATOM 789 N N . LEU A 1 101 ? -4.562 -13.780 19.250 1.00 49.72 101 LEU A N 1
ATOM 790 C CA . LEU A 1 101 ? -4.409 -12.799 20.343 1.00 49.72 101 LEU A CA 1
ATOM 791 C C . LEU A 1 101 ? -5.688 -12.118 20.874 1.00 49.72 101 LEU A C 1
ATOM 793 O O . LEU A 1 101 ? -5.587 -11.435 21.894 1.00 49.72 101 LEU A O 1
ATOM 797 N N . ARG A 1 102 ? -6.871 -12.303 20.268 1.00 56.31 102 ARG A N 1
ATOM 798 C CA . ARG A 1 102 ? -8.117 -11.620 20.691 1.00 56.31 102 ARG A CA 1
ATOM 799 C C . ARG A 1 102 ? -9.187 -12.618 21.168 1.00 56.31 102 ARG A C 1
ATOM 801 O O . ARG A 1 102 ? -9.909 -13.165 20.335 1.00 56.31 102 ARG A O 1
ATOM 808 N N . PRO A 1 103 ? -9.269 -12.942 22.472 1.00 53.94 103 PRO A N 1
ATOM 809 C CA . PRO A 1 103 ? -10.335 -13.799 22.983 1.00 53.94 103 PRO A CA 1
ATOM 810 C C . PRO A 1 103 ? -11.688 -13.082 22.899 1.00 53.94 103 PRO A C 1
ATOM 812 O O . PRO A 1 103 ? -11.882 -12.054 23.531 1.00 53.94 103 PRO A O 1
ATOM 815 N N . GLY A 1 104 ? -12.648 -13.638 22.165 1.00 63.94 104 GLY A N 1
ATOM 816 C CA . GLY A 1 104 ? -14.034 -13.187 22.278 1.00 63.94 104 GLY A CA 1
ATOM 817 C C . GLY A 1 104 ? -14.616 -13.553 23.647 1.00 63.94 104 GLY A C 1
ATOM 818 O O . GLY A 1 104 ? -14.293 -14.621 24.152 1.00 63.94 104 GLY A O 1
ATOM 819 N N . PHE A 1 105 ? -15.427 -12.709 24.286 1.00 71.31 105 PHE A N 1
ATOM 820 C CA . PHE A 1 105 ? -16.184 -13.068 25.498 1.00 71.31 105 PHE A CA 1
ATOM 821 C C . PHE A 1 105 ? -17.354 -12.110 25.730 1.00 71.31 105 PHE A C 1
ATOM 823 O O . PHE A 1 105 ? -17.299 -10.948 25.334 1.00 71.31 105 PHE A O 1
ATOM 830 N N . SER A 1 106 ? -18.412 -12.581 26.399 1.00 84.31 106 SER A N 1
ATOM 831 C CA . SER A 1 106 ? -19.512 -11.697 26.795 1.00 84.31 106 SER A CA 1
ATOM 832 C C . SER A 1 106 ? -19.129 -10.828 27.989 1.00 84.31 106 SER A C 1
ATOM 834 O O . SER A 1 106 ? -18.353 -11.257 28.847 1.00 84.31 106 SER A O 1
ATOM 836 N N . TYR A 1 107 ? -19.720 -9.638 28.130 1.00 86.56 107 TYR A N 1
ATOM 837 C CA . TYR A 1 107 ? -19.451 -8.786 29.299 1.00 86.56 107 TYR A CA 1
ATOM 838 C C . TYR A 1 107 ? -19.704 -9.507 30.626 1.00 86.56 107 TYR A C 1
ATOM 840 O O . TYR A 1 107 ? -18.952 -9.333 31.581 1.00 86.56 107 TYR A O 1
ATOM 848 N N . ARG A 1 108 ? -20.720 -10.376 30.676 1.00 84.56 108 ARG A N 1
ATOM 849 C CA . ARG A 1 108 ? -21.025 -11.198 31.853 1.00 84.56 108 ARG A CA 1
ATOM 850 C C . ARG A 1 108 ? -19.904 -12.174 32.183 1.00 84.56 108 ARG A C 1
ATOM 852 O O . ARG A 1 108 ? -19.547 -12.297 33.354 1.00 84.56 108 ARG A O 1
ATOM 859 N N . ASP A 1 109 ? -19.333 -12.829 31.178 1.00 80.06 109 ASP A N 1
ATOM 860 C CA . ASP A 1 109 ? -18.229 -13.772 31.370 1.00 80.06 109 ASP A CA 1
ATOM 861 C C . ASP A 1 109 ? -16.944 -13.051 31.782 1.00 80.06 109 ASP A C 1
ATOM 863 O O . ASP A 1 109 ? -16.273 -13.482 32.722 1.00 80.06 109 ASP A O 1
ATOM 867 N N . GLY A 1 110 ? -16.643 -11.914 31.147 1.00 82.06 110 GLY A N 1
ATOM 868 C CA . GLY A 1 110 ? -15.500 -11.069 31.500 1.00 82.06 110 GLY A CA 1
ATOM 869 C C . GLY A 1 110 ? -15.589 -10.544 32.935 1.00 82.06 110 GLY A C 1
ATOM 870 O O . GLY A 1 110 ? -14.643 -10.676 33.713 1.00 82.06 110 GLY A O 1
ATOM 871 N N . VAL A 1 111 ? -16.757 -10.029 33.328 1.00 87.06 111 VAL A N 1
ATOM 872 C CA . VAL A 1 111 ? -17.032 -9.598 34.705 1.00 87.06 111 VAL A CA 1
ATOM 873 C C . VAL A 1 111 ? -16.956 -10.771 35.679 1.00 87.06 111 VAL A C 1
ATOM 875 O O . VAL A 1 111 ? -16.398 -10.624 36.762 1.00 87.06 111 VAL A O 1
ATOM 878 N N . ALA A 1 112 ? -17.485 -11.946 35.329 1.00 80.94 112 ALA A N 1
ATOM 879 C CA . ALA A 1 112 ? -17.422 -13.121 36.194 1.00 80.94 112 ALA A CA 1
ATOM 880 C C . ALA A 1 112 ? -15.978 -13.598 36.422 1.00 80.94 112 ALA A C 1
ATOM 882 O O . ALA A 1 112 ? -15.636 -13.957 37.552 1.00 80.94 112 ALA A O 1
ATOM 883 N N . PHE A 1 113 ? -15.146 -13.563 35.379 1.00 78.94 113 PHE A N 1
ATOM 884 C CA . PHE A 1 113 ? -13.716 -13.861 35.448 1.00 78.94 113 PHE A CA 1
ATOM 885 C C . PHE A 1 113 ? -12.982 -12.870 36.359 1.00 78.94 113 PHE A C 1
ATOM 887 O O . PHE A 1 113 ? -12.339 -13.277 37.330 1.00 78.94 113 PHE A O 1
ATOM 894 N N . LEU A 1 114 ? -13.145 -11.566 36.118 1.00 83.56 114 LEU A N 1
ATOM 895 C CA . LEU A 1 114 ? -12.497 -10.532 36.928 1.00 83.56 114 LEU A CA 1
ATOM 896 C C . LEU A 1 114 ? -12.997 -10.548 38.374 1.00 83.56 114 LEU A C 1
ATOM 898 O O . LEU A 1 114 ? -12.204 -10.383 39.294 1.00 83.56 114 LEU A O 1
ATOM 902 N N . TYR A 1 115 ? -14.284 -10.830 38.595 1.00 84.81 115 TYR A N 1
ATOM 903 C CA . TYR A 1 115 ? -14.848 -11.004 39.932 1.00 84.81 115 TYR A CA 1
ATOM 904 C C . TYR A 1 115 ? -14.125 -12.125 40.678 1.00 84.81 115 TYR A C 1
ATOM 906 O O . TYR A 1 115 ? -13.738 -11.949 41.830 1.00 84.81 115 TYR A O 1
ATOM 914 N N . SER A 1 116 ? -13.917 -13.278 40.031 1.00 79.19 116 SER A N 1
ATOM 915 C CA . SER A 1 116 ? -13.217 -14.384 40.680 1.00 79.19 116 SER A CA 1
ATOM 916 C C . SER A 1 116 ? -11.750 -14.071 40.956 1.00 79.19 116 SER A C 1
ATOM 918 O O . SER A 1 116 ? -11.256 -14.453 42.011 1.00 79.19 116 SER A O 1
ATOM 920 N N . LYS A 1 117 ? -11.093 -13.315 40.069 1.00 75.06 117 LYS A N 1
ATOM 921 C CA . LYS A 1 117 ? -9.710 -12.864 40.255 1.00 75.06 117 LYS A CA 1
ATOM 922 C C . LYS A 1 117 ? -9.574 -11.868 41.404 1.00 75.06 117 LYS A C 1
ATOM 924 O O . LYS A 1 117 ? -8.645 -11.985 42.192 1.00 75.06 117 LYS A O 1
ATOM 929 N N . ILE A 1 118 ? -10.509 -10.928 41.546 1.00 83.81 118 ILE A N 1
ATOM 930 C CA . ILE A 1 118 ? -10.520 -9.974 42.666 1.00 83.81 118 ILE A CA 1
ATOM 931 C C . ILE A 1 118 ? -10.672 -10.709 43.998 1.00 83.81 118 ILE A C 1
ATOM 933 O O . ILE A 1 118 ? -9.955 -10.408 44.949 1.00 83.81 118 ILE A O 1
ATOM 937 N N . VAL A 1 119 ? -11.589 -11.680 44.060 1.00 80.06 119 VAL A N 1
ATOM 938 C CA . VAL A 1 119 ? -11.782 -12.503 45.261 1.00 80.06 119 VAL A CA 1
ATOM 939 C C . VAL A 1 119 ? -10.520 -13.308 45.569 1.00 80.06 119 VAL A C 1
ATOM 941 O O . VAL A 1 119 ? -10.073 -13.287 46.708 1.00 80.06 119 VAL A O 1
ATOM 944 N N . GLU A 1 120 ? -9.909 -13.948 44.567 1.00 70.38 120 GLU A N 1
ATOM 945 C CA . GLU A 1 120 ? -8.645 -14.679 44.730 1.00 70.38 120 GLU A CA 1
ATOM 946 C C . GLU A 1 120 ? -7.531 -13.765 45.259 1.00 70.38 120 GLU A C 1
ATOM 948 O O . GLU A 1 120 ? -6.911 -14.077 46.269 1.00 70.38 120 GLU A O 1
ATOM 953 N N . PHE A 1 121 ? -7.305 -12.599 44.646 1.00 75.88 121 PHE A N 1
ATOM 954 C CA . PHE A 1 121 ? -6.277 -11.654 45.099 1.00 75.88 121 PHE A CA 1
ATOM 955 C C . PHE A 1 121 ? -6.523 -11.180 46.535 1.00 75.88 121 PHE A C 1
ATOM 957 O O . PHE A 1 121 ? -5.580 -11.122 47.324 1.00 75.88 121 PHE A O 1
ATOM 964 N N . GLY A 1 122 ? -7.782 -10.893 46.881 1.00 76.44 122 GLY A N 1
ATOM 965 C CA . GLY A 1 122 ? -8.175 -10.508 48.234 1.00 76.44 122 GLY A CA 1
ATOM 966 C C . GLY A 1 122 ? -7.935 -11.617 49.261 1.00 76.44 122 GLY A C 1
ATOM 967 O O . GLY A 1 122 ? -7.388 -11.348 50.328 1.00 76.44 122 GLY A O 1
ATOM 968 N N . GLU A 1 123 ? -8.281 -12.865 48.933 1.00 71.88 123 GLU A N 1
ATOM 969 C CA . GLU A 1 123 ? -8.021 -14.034 49.787 1.00 71.88 123 GLU A CA 1
ATOM 970 C C . GLU A 1 123 ? -6.514 -14.292 49.973 1.00 71.88 123 GLU A C 1
ATOM 972 O O . GLU A 1 123 ? -6.094 -14.730 51.041 1.00 71.88 123 GLU A O 1
ATOM 977 N N . MET A 1 124 ? -5.699 -13.974 48.964 1.00 66.94 124 MET A N 1
ATOM 978 C CA . MET A 1 124 ? -4.243 -14.158 48.967 1.00 66.94 124 MET A CA 1
ATOM 979 C C . MET A 1 124 ? -3.463 -12.970 49.559 1.00 66.94 124 MET A C 1
ATOM 981 O O . MET A 1 124 ? -2.234 -12.981 49.536 1.00 66.94 124 MET A O 1
ATOM 985 N N . GLY A 1 125 ? -4.141 -11.922 50.043 1.00 70.25 125 GLY A N 1
ATOM 986 C CA . GLY A 1 125 ? -3.492 -10.710 50.560 1.00 70.25 125 GLY A CA 1
ATOM 987 C C . GLY A 1 125 ? -2.693 -9.924 49.509 1.00 70.25 125 GLY A C 1
ATOM 988 O O . GLY A 1 125 ? -1.821 -9.132 49.869 1.00 70.25 125 GLY A O 1
ATOM 989 N N . LYS A 1 126 ? -2.963 -10.146 48.216 1.00 74.38 126 LYS A N 1
ATOM 990 C CA . LYS A 1 126 ? -2.324 -9.441 47.098 1.00 74.38 126 LYS A CA 1
ATOM 991 C C . LYS A 1 126 ? -3.027 -8.112 46.828 1.00 74.38 126 LYS A C 1
ATOM 993 O O . LYS A 1 126 ? -4.219 -7.952 47.087 1.00 74.38 126 LYS A O 1
ATOM 998 N N . ASP A 1 127 ? -2.290 -7.157 46.266 1.00 79.31 127 ASP A N 1
ATOM 999 C CA . ASP A 1 127 ? -2.859 -5.863 45.892 1.00 79.31 127 ASP A CA 1
ATOM 1000 C C . ASP A 1 127 ? -3.828 -6.012 44.710 1.00 79.31 127 ASP A C 1
ATOM 1002 O O . ASP A 1 127 ? -3.423 -6.223 43.566 1.00 79.31 127 ASP A O 1
ATOM 1006 N N . VAL A 1 128 ? -5.121 -5.869 44.998 1.00 80.75 128 VAL A N 1
ATOM 1007 C CA . VAL A 1 128 ? -6.227 -5.935 44.030 1.00 80.75 128 VAL A CA 1
ATOM 1008 C C . VAL A 1 128 ? -6.147 -4.808 42.985 1.00 80.75 128 VAL A C 1
ATOM 1010 O O . VAL A 1 128 ? -6.737 -4.910 41.905 1.00 80.75 128 VAL A O 1
ATOM 1013 N N . ASN A 1 129 ? -5.396 -3.735 43.250 1.00 79.19 129 ASN A N 1
ATOM 1014 C CA . ASN A 1 129 ? -5.165 -2.689 42.254 1.00 79.19 129 ASN A CA 1
ATOM 1015 C C . ASN A 1 129 ? -4.240 -3.173 41.127 1.00 79.19 129 ASN A C 1
ATOM 1017 O O . ASN A 1 129 ? -4.439 -2.786 39.981 1.00 79.19 129 ASN A O 1
ATOM 1021 N N . ASN A 1 130 ? -3.334 -4.113 41.410 1.00 77.56 130 ASN A N 1
ATOM 1022 C CA . ASN A 1 130 ? -2.423 -4.722 40.435 1.00 77.56 130 ASN A CA 1
ATOM 1023 C C . ASN A 1 130 ? -2.969 -6.038 39.850 1.00 77.56 130 ASN A C 1
ATOM 1025 O O . ASN A 1 130 ? -2.206 -6.949 39.534 1.00 77.56 130 ASN A O 1
ATOM 1029 N N . LEU A 1 131 ? -4.296 -6.144 39.713 1.00 78.19 131 LEU A N 1
ATOM 1030 C CA . LEU A 1 131 ? -4.970 -7.354 39.229 1.00 78.19 131 LEU A CA 1
ATOM 1031 C C . LEU A 1 131 ? -4.549 -7.754 37.808 1.00 78.19 131 LEU A C 1
ATOM 1033 O O . LEU A 1 131 ? -4.467 -8.938 37.495 1.00 78.19 131 LEU A O 1
ATOM 1037 N N . LEU A 1 132 ? -4.340 -6.769 36.931 1.00 76.50 132 LEU A N 1
ATOM 1038 C CA . LEU A 1 132 ? -4.062 -6.986 35.515 1.00 76.50 132 LEU A CA 1
ATOM 1039 C C . LEU A 1 132 ? -2.607 -6.637 35.208 1.00 76.50 132 LEU A C 1
ATOM 1041 O O . LEU A 1 132 ? -2.199 -5.479 35.285 1.00 76.50 132 LEU A O 1
ATOM 1045 N N . THR A 1 133 ? -1.826 -7.639 34.806 1.00 73.19 133 THR A N 1
ATOM 1046 C CA . THR A 1 133 ? -0.507 -7.406 34.206 1.00 73.19 133 THR A CA 1
ATOM 1047 C C . THR A 1 133 ? -0.659 -6.705 32.851 1.00 73.19 133 THR A C 1
ATOM 1049 O O . THR A 1 133 ? -1.739 -6.720 32.252 1.00 73.19 133 THR A O 1
ATOM 1052 N N . ARG A 1 134 ? 0.423 -6.116 32.318 1.00 72.25 134 ARG A N 1
ATOM 1053 C CA . ARG A 1 134 ? 0.405 -5.455 30.995 1.00 72.25 134 ARG A CA 1
ATOM 1054 C C . ARG A 1 134 ? -0.183 -6.360 29.905 1.00 72.25 134 ARG A C 1
ATOM 1056 O O . ARG A 1 134 ? -0.984 -5.901 29.098 1.00 72.25 134 ARG A O 1
ATOM 1063 N N . ASP A 1 135 ? 0.158 -7.642 29.908 1.00 63.03 135 ASP A N 1
ATOM 1064 C CA . ASP A 1 135 ? -0.324 -8.592 28.902 1.00 63.03 135 ASP A CA 1
ATOM 1065 C C . ASP A 1 135 ? -1.827 -8.869 29.016 1.00 63.03 135 ASP A C 1
ATOM 1067 O O . ASP A 1 135 ? -2.522 -8.992 28.003 1.00 63.03 135 ASP A O 1
ATOM 1071 N N . TRP A 1 136 ? -2.349 -8.947 30.242 1.00 68.75 136 TRP A N 1
ATOM 1072 C CA . TRP A 1 136 ? -3.785 -9.066 30.484 1.00 68.75 136 TRP A CA 1
ATOM 1073 C C . TRP A 1 136 ? -4.529 -7.781 30.110 1.00 68.75 136 TRP A C 1
ATOM 1075 O O . TRP A 1 136 ? -5.590 -7.864 29.488 1.00 68.75 136 TRP A O 1
ATOM 1085 N N . MET A 1 137 ? -3.944 -6.611 30.396 1.00 76.88 137 MET A N 1
ATOM 1086 C CA . MET A 1 137 ? -4.466 -5.311 29.963 1.00 76.88 137 MET A CA 1
ATOM 1087 C C . MET A 1 137 ? -4.600 -5.247 28.444 1.00 76.88 137 MET A C 1
ATOM 1089 O O . MET A 1 137 ? -5.682 -4.948 27.942 1.00 76.88 137 MET A O 1
ATOM 1093 N N . VAL A 1 138 ? -3.547 -5.602 27.701 1.00 71.00 138 VAL A N 1
ATOM 1094 C CA . VAL A 1 138 ? -3.574 -5.640 26.230 1.00 71.00 138 VAL A CA 1
ATOM 1095 C C . VAL A 1 138 ? -4.706 -6.527 25.727 1.00 71.00 138 VAL A C 1
ATOM 1097 O O . VAL A 1 138 ? -5.445 -6.129 24.833 1.00 71.00 138 VAL A O 1
ATOM 1100 N N . LYS A 1 139 ? -4.852 -7.730 26.284 1.00 70.06 139 LYS A N 1
ATOM 1101 C CA . LYS A 1 139 ? -5.806 -8.722 25.776 1.00 70.06 139 LYS A CA 1
ATOM 1102 C C . LYS A 1 139 ? -7.243 -8.361 26.030 1.00 70.06 139 LYS A C 1
ATOM 1104 O O . LYS A 1 139 ? -8.051 -8.425 25.108 1.00 70.06 139 LYS A O 1
ATOM 1109 N N . LEU A 1 140 ? -7.557 -7.996 27.268 1.00 75.81 140 LEU A N 1
ATOM 1110 C CA . LEU A 1 140 ? -8.900 -7.560 27.618 1.00 75.81 140 LEU A CA 1
ATOM 1111 C C . LEU A 1 140 ? -9.263 -6.322 26.797 1.00 75.81 140 LEU A C 1
ATOM 1113 O O . LEU A 1 140 ? -10.349 -6.274 26.230 1.00 75.81 140 LEU A O 1
ATOM 1117 N N . THR A 1 141 ? -8.322 -5.391 26.622 1.00 79.19 141 THR A N 1
ATOM 1118 C CA . THR A 1 141 ? -8.533 -4.205 25.785 1.00 79.19 141 THR A CA 1
ATOM 1119 C C . THR A 1 141 ? -8.779 -4.566 24.320 1.00 79.19 141 THR A C 1
ATOM 1121 O O . THR A 1 141 ? -9.779 -4.136 23.761 1.00 79.19 141 THR A O 1
ATOM 1124 N N . ALA A 1 142 ? -7.934 -5.397 23.703 1.00 72.38 142 ALA A N 1
ATOM 1125 C CA . ALA A 1 142 ? -8.068 -5.791 22.295 1.00 72.38 142 ALA A CA 1
ATOM 1126 C C . ALA A 1 142 ? -9.327 -6.628 22.001 1.00 72.38 142 ALA A C 1
ATOM 1128 O O . ALA A 1 142 ? -9.734 -6.743 20.846 1.00 72.38 142 ALA A O 1
ATOM 1129 N N . SER A 1 143 ? -9.918 -7.224 23.037 1.00 74.69 143 SER A N 1
ATOM 1130 C CA . SER A 1 143 ? -11.163 -7.992 22.945 1.00 74.69 143 SER A CA 1
ATOM 1131 C C . SER A 1 143 ? -12.400 -7.114 23.109 1.00 74.69 143 SER A C 1
ATOM 1133 O O . SER A 1 143 ? -13.424 -7.383 22.495 1.00 74.69 143 SER A O 1
ATOM 1135 N N . LEU A 1 144 ? -12.311 -6.071 23.939 1.00 83.25 144 LEU A N 1
ATOM 1136 C CA . LEU A 1 144 ? -13.433 -5.183 24.256 1.00 83.25 144 LEU A CA 1
ATOM 1137 C C . LEU A 1 144 ? -13.513 -3.962 23.342 1.00 83.25 144 LEU A C 1
ATOM 1139 O O . LEU A 1 144 ? -14.603 -3.435 23.135 1.00 83.25 144 LEU A O 1
ATOM 1143 N N . VAL A 1 145 ? -12.375 -3.487 22.836 1.00 85.19 145 VAL A N 1
ATOM 1144 C CA . VAL A 1 145 ? -12.268 -2.255 22.053 1.00 85.19 145 VAL A CA 1
ATOM 1145 C C . VAL A 1 145 ? -11.719 -2.594 20.665 1.00 85.19 145 VAL A C 1
ATOM 1147 O O . VAL A 1 145 ? -10.508 -2.780 20.505 1.00 85.19 145 VAL A O 1
ATOM 1150 N N . PRO A 1 146 ? -12.591 -2.682 19.644 1.00 81.94 146 PRO A N 1
ATOM 1151 C CA . PRO A 1 146 ? -12.173 -2.875 18.264 1.00 81.94 146 PRO A CA 1
ATOM 1152 C C . PRO A 1 146 ? -11.283 -1.730 17.769 1.00 81.94 146 PRO A C 1
ATOM 1154 O O . PRO A 1 146 ? -11.431 -0.576 18.180 1.00 81.94 146 PRO A O 1
ATOM 1157 N N . ARG A 1 147 ? -10.395 -2.035 16.816 1.00 77.31 147 ARG A N 1
ATOM 1158 C CA . ARG A 1 147 ? -9.532 -1.029 16.182 1.00 77.31 147 ARG A CA 1
ATOM 1159 C C . ARG A 1 147 ? -10.376 0.075 15.542 1.00 77.31 147 ARG A C 1
ATOM 1161 O O . ARG A 1 147 ? -11.214 -0.208 14.701 1.00 77.31 147 ARG A O 1
ATOM 1168 N N . GLY A 1 148 ? -10.080 1.329 15.849 1.00 77.81 148 GLY A N 1
ATOM 1169 C CA . GLY A 1 148 ? -10.802 2.505 15.358 1.00 77.81 148 GLY A CA 1
ATOM 1170 C C . GLY A 1 148 ? -11.952 2.962 16.259 1.00 77.81 148 GLY A C 1
ATOM 1171 O O . GLY A 1 148 ? -12.626 3.927 15.916 1.00 77.81 148 GLY A O 1
ATOM 1172 N N . MET A 1 149 ? -12.170 2.296 17.398 1.00 87.25 149 MET A N 1
ATOM 1173 C CA . MET A 1 149 ? -13.163 2.684 18.408 1.00 87.25 149 MET A CA 1
ATOM 1174 C C . MET A 1 149 ? -12.528 3.175 19.719 1.00 87.25 149 MET A C 1
ATOM 1176 O O . MET A 1 149 ? -13.245 3.562 20.637 1.00 87.25 149 MET A O 1
ATOM 1180 N N . GLU A 1 150 ? -11.196 3.223 19.808 1.00 87.00 150 GLU A N 1
ATOM 1181 C CA . GLU A 1 150 ? -10.444 3.585 21.020 1.00 87.00 150 GLU A CA 1
ATOM 1182 C C . GLU A 1 150 ? -10.671 5.027 21.474 1.00 87.00 150 GLU A C 1
ATOM 1184 O O . GLU A 1 150 ? -10.516 5.309 22.656 1.00 87.00 150 GLU A O 1
ATOM 1189 N N . LEU A 1 151 ? -11.047 5.926 20.558 1.00 86.81 151 LEU A N 1
ATOM 1190 C CA . LEU A 1 151 ? -11.412 7.315 20.859 1.00 86.81 151 LEU A CA 1
ATOM 1191 C C . LEU A 1 151 ? -12.899 7.616 20.605 1.00 86.81 151 LEU A C 1
ATOM 1193 O O . LEU A 1 151 ? -13.353 8.745 20.810 1.00 86.81 151 LEU A O 1
ATOM 1197 N N . ASN A 1 152 ? -13.683 6.627 20.166 1.00 88.81 152 ASN A N 1
ATOM 1198 C CA . ASN A 1 152 ? -15.088 6.838 19.841 1.00 88.81 152 ASN A CA 1
ATOM 1199 C C . ASN A 1 152 ? -15.917 6.932 21.130 1.00 88.81 152 ASN A C 1
ATOM 1201 O O . ASN A 1 152 ? -16.263 5.926 21.743 1.00 88.81 152 ASN A O 1
ATOM 1205 N N . ARG A 1 153 ? -16.267 8.155 21.542 1.00 88.88 153 ARG A N 1
ATOM 1206 C CA . ARG A 1 153 ? -16.980 8.394 22.811 1.00 88.88 153 ARG A CA 1
ATOM 1207 C C . ARG A 1 153 ? -18.316 7.659 22.898 1.00 88.88 153 ARG A C 1
ATOM 1209 O O . ARG A 1 153 ? -18.625 7.119 23.952 1.00 88.88 153 ARG A O 1
ATOM 1216 N N . VAL A 1 154 ? -19.066 7.589 21.797 1.00 89.38 154 VAL A N 1
ATOM 1217 C CA . VAL A 1 154 ? -20.373 6.913 21.758 1.00 89.38 154 VAL A CA 1
ATOM 1218 C C . VAL A 1 154 ? -20.208 5.416 22.029 1.00 89.38 154 VAL A C 1
ATOM 1220 O O . VAL A 1 154 ? -20.917 4.861 22.869 1.00 89.38 154 VAL A O 1
ATOM 1223 N N . PHE A 1 155 ? -19.220 4.786 21.383 1.00 91.12 155 PHE A N 1
ATOM 1224 C CA . PHE A 1 155 ? -18.855 3.391 21.628 1.00 91.12 155 PHE A CA 1
ATOM 1225 C C . PHE A 1 155 ? -18.436 3.170 23.085 1.00 91.12 155 PHE A C 1
ATOM 1227 O O . PHE A 1 155 ? -18.971 2.298 23.765 1.00 91.12 155 PHE A O 1
ATOM 1234 N N . LEU A 1 156 ? -17.487 3.973 23.577 1.00 91.12 156 LEU A N 1
ATOM 1235 C CA . LEU A 1 156 ? -16.883 3.800 24.900 1.00 91.12 156 LEU A CA 1
ATOM 1236 C C . LEU A 1 156 ? -17.898 4.005 26.030 1.00 91.12 156 LEU A C 1
ATOM 1238 O O . LEU A 1 156 ? -17.905 3.248 26.999 1.00 91.12 156 LEU A O 1
ATOM 1242 N N . GLU A 1 157 ? -18.792 4.986 25.901 1.00 89.94 157 GLU A N 1
ATOM 1243 C CA . GLU A 1 157 ? -19.896 5.197 26.843 1.00 89.94 157 GLU A CA 1
ATOM 1244 C C . GLU A 1 157 ? -20.892 4.028 26.806 1.00 89.94 157 GLU A C 1
ATOM 1246 O O . GLU A 1 157 ? -21.377 3.588 27.853 1.00 89.94 157 GLU A O 1
ATOM 1251 N N . GLY A 1 158 ? -21.164 3.480 25.616 1.00 89.19 158 GLY A N 1
ATOM 1252 C CA . GLY A 1 158 ? -21.953 2.262 25.438 1.00 89.19 158 GLY A CA 1
ATOM 1253 C C . GLY A 1 158 ? -21.327 1.046 26.123 1.00 89.19 158 GLY A C 1
ATOM 1254 O O . GLY A 1 158 ? -21.999 0.377 26.913 1.00 89.19 158 GLY A O 1
ATOM 1255 N N . LEU A 1 159 ? -20.036 0.806 25.889 1.00 90.94 159 LEU A N 1
ATOM 1256 C CA . LEU A 1 159 ? -19.244 -0.258 26.507 1.00 90.94 159 LEU A CA 1
ATOM 1257 C C . LEU A 1 159 ? -19.271 -0.149 28.037 1.00 90.94 159 LEU A C 1
ATOM 1259 O O . LEU A 1 159 ? -19.578 -1.122 28.726 1.00 90.94 159 LEU A O 1
ATOM 1263 N N . GLN A 1 160 ? -19.021 1.044 28.587 1.00 90.25 160 GLN A N 1
ATOM 1264 C CA . GLN A 1 160 ? -19.084 1.276 30.033 1.00 90.25 160 GLN A CA 1
ATOM 1265 C C . GLN A 1 160 ? -20.466 0.966 30.607 1.00 90.25 160 GLN A C 1
ATOM 1267 O O . GLN A 1 160 ? -20.561 0.408 31.701 1.00 90.25 160 GLN A O 1
ATOM 1272 N N . ARG A 1 161 ? -21.540 1.331 29.899 1.00 88.38 161 ARG A N 1
ATOM 1273 C CA . ARG A 1 161 ? -22.919 1.089 30.338 1.00 88.38 161 ARG A CA 1
ATOM 1274 C C . ARG A 1 161 ? -23.221 -0.406 30.438 1.00 88.38 161 ARG A C 1
ATOM 1276 O O . ARG A 1 161 ? -23.685 -0.850 31.488 1.00 88.38 161 ARG A O 1
ATOM 1283 N N . HIS A 1 162 ? -22.914 -1.176 29.395 1.00 89.56 162 HIS A N 1
ATOM 1284 C CA . HIS A 1 162 ? -23.176 -2.619 29.360 1.00 89.56 162 HIS A CA 1
ATOM 1285 C C . HIS A 1 162 ? -22.276 -3.385 30.334 1.00 89.56 162 HIS A C 1
ATOM 1287 O O . HIS A 1 162 ? -22.742 -4.278 31.043 1.00 89.56 162 HIS A O 1
ATOM 1293 N N . TRP A 1 163 ? -21.013 -2.973 30.462 1.00 90.38 163 TRP A N 1
ATOM 1294 C CA . TRP A 1 163 ? -20.107 -3.522 31.465 1.00 90.38 163 TRP A CA 1
ATOM 1295 C C . TRP A 1 163 ? -20.629 -3.307 32.887 1.00 90.38 163 TRP A C 1
ATOM 1297 O O . TRP A 1 163 ? -20.724 -4.253 33.667 1.00 90.38 163 TRP A O 1
ATOM 1307 N N . LYS A 1 164 ? -21.034 -2.076 33.227 1.00 88.62 164 LYS A N 1
ATOM 1308 C CA . LYS A 1 164 ? -21.618 -1.757 34.539 1.00 88.62 164 LYS A CA 1
ATOM 1309 C C . LYS A 1 164 ? -22.882 -2.574 34.799 1.00 88.62 164 LYS A C 1
ATOM 1311 O O . LYS A 1 164 ? -23.034 -3.094 35.900 1.00 88.62 164 LYS A O 1
ATOM 1316 N N . ALA A 1 165 ? -23.752 -2.744 33.803 1.00 88.44 165 ALA A N 1
ATOM 1317 C CA . ALA A 1 165 ? -24.928 -3.603 33.929 1.00 88.44 165 ALA A CA 1
ATOM 1318 C C . ALA A 1 165 ? -24.540 -5.052 34.284 1.00 88.44 165 ALA A C 1
ATOM 1320 O O . ALA A 1 165 ? -25.079 -5.615 35.236 1.00 88.44 165 ALA A O 1
ATOM 1321 N N . ALA A 1 166 ? -23.529 -5.619 33.616 1.00 89.31 166 ALA A N 1
ATOM 1322 C CA . ALA A 1 166 ? -23.004 -6.946 33.943 1.00 89.31 166 ALA A CA 1
ATOM 1323 C C . ALA A 1 166 ? -22.388 -7.020 35.358 1.00 89.31 166 ALA A C 1
ATOM 1325 O O . ALA A 1 166 ? -22.550 -8.031 36.048 1.00 89.31 166 ALA A O 1
ATOM 1326 N N . VAL A 1 167 ? -21.731 -5.951 35.830 1.00 89.38 167 VAL A N 1
ATOM 1327 C CA . VAL A 1 167 ? -21.243 -5.840 37.219 1.00 89.38 167 VAL A CA 1
ATOM 1328 C C . VAL A 1 167 ? -22.397 -5.864 38.217 1.00 89.38 167 VAL A C 1
ATOM 1330 O O . VAL A 1 167 ? -22.326 -6.605 39.198 1.00 89.38 167 VAL A O 1
ATOM 1333 N N . PHE A 1 168 ? -23.474 -5.112 37.973 1.00 87.75 168 PHE A N 1
ATOM 1334 C CA . PHE A 1 168 ? -24.652 -5.114 38.844 1.00 87.75 168 PHE A CA 1
ATOM 1335 C C . PHE A 1 168 ? -25.368 -6.466 38.854 1.00 87.75 168 PHE A C 1
ATOM 1337 O O . PHE A 1 168 ? -25.714 -6.948 39.933 1.00 87.75 168 PHE A O 1
ATOM 1344 N N . ASP A 1 169 ? -25.518 -7.120 37.699 1.00 87.88 169 ASP A N 1
ATOM 1345 C CA . ASP A 1 169 ? -26.061 -8.480 37.609 1.00 87.88 169 ASP A CA 1
ATOM 1346 C C . ASP A 1 169 ? -25.245 -9.452 38.475 1.00 87.88 169 ASP A C 1
ATOM 1348 O O . ASP A 1 169 ? -25.798 -10.231 39.262 1.00 87.88 169 ASP A O 1
ATOM 1352 N N . LYS A 1 170 ? -23.909 -9.377 38.384 1.00 88.44 170 LYS A N 1
ATOM 1353 C CA . LYS A 1 170 ? -23.006 -10.220 39.173 1.00 88.44 170 LYS A CA 1
ATOM 1354 C C . LYS A 1 170 ? -23.078 -9.903 40.665 1.00 88.44 170 LYS A C 1
ATOM 1356 O O . LYS A 1 170 ? -23.119 -10.831 41.471 1.00 88.44 170 LYS A O 1
ATOM 1361 N N . LEU A 1 171 ? -23.127 -8.623 41.030 1.00 87.44 171 LEU A N 1
ATOM 1362 C CA . LEU A 1 171 ? -23.286 -8.159 42.408 1.00 87.44 171 LEU A CA 1
ATOM 1363 C C . LEU A 1 171 ? -24.575 -8.714 43.023 1.00 87.44 171 LEU A C 1
ATOM 1365 O O . LEU A 1 171 ? -24.524 -9.335 44.082 1.00 87.44 171 LEU A O 1
ATOM 1369 N N . MET A 1 172 ? -25.714 -8.554 42.343 1.00 85.88 172 MET A N 1
ATOM 1370 C CA . MET A 1 172 ? -27.011 -9.051 42.813 1.00 85.88 172 MET A CA 1
ATOM 1371 C C . MET A 1 172 ? -27.009 -10.574 42.977 1.00 85.88 172 MET A C 1
ATOM 1373 O O . MET A 1 172 ? -27.514 -11.087 43.976 1.00 85.88 172 MET A O 1
ATOM 1377 N N . ALA A 1 173 ? -26.410 -11.302 42.030 1.00 84.75 173 ALA A N 1
ATOM 1378 C CA . ALA A 1 173 ? -26.279 -12.753 42.117 1.00 84.75 173 ALA A CA 1
ATOM 1379 C C . ALA A 1 173 ? -25.420 -13.191 43.317 1.00 84.75 173 ALA A C 1
ATOM 1381 O O . ALA A 1 173 ? -25.794 -14.125 44.028 1.00 84.75 173 ALA A O 1
ATOM 1382 N N . SER A 1 174 ? -24.302 -12.506 43.574 1.00 82.31 174 SER A N 1
ATOM 1383 C CA . SER A 1 174 ? -23.430 -12.788 44.720 1.00 82.31 174 SER A CA 1
ATOM 1384 C C . SER A 1 174 ? -24.107 -12.473 46.056 1.00 82.31 174 SER A C 1
ATOM 1386 O O . SER A 1 174 ? -24.075 -13.307 46.955 1.00 82.31 174 SER A O 1
ATOM 1388 N N . VAL A 1 175 ? -24.788 -11.328 46.173 1.00 82.94 175 VAL A N 1
ATOM 1389 C CA . VAL A 1 175 ? -25.531 -10.939 47.388 1.00 82.94 175 VAL A CA 1
ATOM 1390 C C . VAL A 1 175 ? -26.645 -11.941 47.697 1.00 82.94 175 VAL A C 1
ATOM 1392 O O . VAL A 1 175 ? -26.791 -12.374 48.838 1.00 82.94 175 VAL A O 1
ATOM 1395 N N . LYS A 1 176 ? -27.394 -12.375 46.675 1.00 79.75 176 LYS A N 1
ATOM 1396 C CA . LYS A 1 176 ? -28.438 -13.400 46.823 1.00 79.75 176 LYS A CA 1
ATOM 1397 C C . LYS A 1 176 ? -27.884 -14.744 47.311 1.00 79.75 176 LYS A C 1
ATOM 1399 O O . LYS A 1 176 ? -28.598 -15.483 47.979 1.00 79.75 176 LYS A O 1
ATOM 1404 N N . SER A 1 177 ? -26.644 -15.075 46.947 1.00 75.75 177 SER A N 1
ATOM 1405 C CA . SER A 1 177 ? -25.980 -16.311 47.369 1.00 75.75 177 SER A CA 1
ATOM 1406 C C . SER A 1 177 ? -25.424 -16.230 48.791 1.00 75.75 177 SER A C 1
ATOM 1408 O O . SER A 1 177 ? -25.480 -17.226 49.506 1.00 75.75 177 SER A O 1
ATOM 1410 N N . ASP A 1 178 ? -24.857 -15.088 49.185 1.00 73.19 178 ASP A N 1
ATOM 1411 C CA . ASP A 1 178 ? -24.195 -14.920 50.486 1.00 73.19 178 ASP A CA 1
ATOM 1412 C C . ASP A 1 178 ? -25.182 -14.591 51.628 1.00 73.19 178 ASP A C 1
ATOM 1414 O O . ASP A 1 178 ? -24.860 -14.830 52.791 1.00 73.19 178 ASP A O 1
ATOM 1418 N N . ILE A 1 179 ? -26.391 -14.095 51.322 1.00 70.75 179 ILE A N 1
ATOM 1419 C CA . ILE A 1 179 ? -27.460 -13.805 52.298 1.00 70.75 179 ILE A CA 1
ATOM 1420 C C . ILE A 1 179 ? -28.612 -14.822 52.118 1.00 70.75 179 ILE A C 1
ATOM 1422 O O . ILE A 1 179 ? -29.436 -14.649 51.215 1.00 70.75 179 ILE A O 1
ATOM 1426 N N . PRO A 1 180 ? -28.713 -15.889 52.941 1.00 55.78 180 PRO A N 1
ATOM 1427 C CA . PRO A 1 180 ? -29.629 -17.001 52.673 1.00 55.78 180 PRO A CA 1
ATOM 1428 C C . PRO A 1 180 ? -31.123 -16.693 52.929 1.00 55.78 180 PRO A C 1
ATOM 1430 O O . PRO A 1 180 ? -31.507 -16.221 53.994 1.00 55.78 180 PRO A O 1
ATOM 1433 N N . VAL A 1 181 ? -31.930 -17.016 51.910 1.00 51.09 181 VAL A N 1
ATOM 1434 C CA . VAL A 1 181 ? -33.316 -17.555 51.778 1.00 51.09 181 VAL A CA 1
ATOM 1435 C C . VAL A 1 181 ? -34.491 -17.144 52.700 1.00 51.09 181 VAL A C 1
ATOM 1437 O O . VAL A 1 181 ? -35.624 -17.273 52.241 1.00 51.09 181 VAL A O 1
ATOM 1440 N N . ASP A 1 182 ? -34.343 -16.544 53.879 1.00 52.16 182 ASP A N 1
ATOM 1441 C CA . ASP A 1 182 ? -35.527 -16.220 54.717 1.00 52.16 182 ASP A CA 1
ATOM 1442 C C . ASP A 1 182 ? -36.169 -14.860 54.353 1.00 52.16 182 ASP A C 1
ATOM 1444 O O . ASP A 1 182 ? -36.190 -13.936 55.165 1.00 52.16 182 ASP A O 1
ATOM 1448 N N . GLU A 1 183 ? -36.627 -14.697 53.103 1.00 53.16 183 GLU A N 1
ATOM 1449 C CA . GLU A 1 183 ? -37.205 -13.470 52.492 1.00 53.16 183 GLU A CA 1
ATOM 1450 C C . GLU A 1 183 ? -36.258 -12.245 52.424 1.00 53.16 183 GLU A C 1
ATOM 1452 O O . GLU A 1 183 ? -36.382 -11.402 51.535 1.00 53.16 183 GLU A O 1
ATOM 1457 N N . LYS A 1 184 ? -35.234 -12.167 53.280 1.00 62.69 184 LYS A N 1
ATOM 1458 C CA . LYS A 1 184 ? -34.297 -11.037 53.390 1.00 62.69 184 LYS A CA 1
ATOM 1459 C C . LYS A 1 184 ? -33.393 -10.861 52.170 1.00 62.69 184 LYS A C 1
ATOM 1461 O O . LYS A 1 184 ? -33.224 -9.736 51.719 1.00 62.69 184 LYS A O 1
ATOM 1466 N N . GLY A 1 185 ? -32.847 -11.935 51.597 1.00 60.66 185 GLY A N 1
ATOM 1467 C CA . GLY A 1 185 ? -31.945 -11.835 50.438 1.00 60.66 185 GLY A CA 1
ATOM 1468 C C . GLY A 1 185 ? -32.626 -11.272 49.181 1.00 60.66 185 GLY A C 1
ATOM 1469 O O . GLY A 1 185 ? -32.040 -10.457 48.472 1.00 60.66 185 GLY A O 1
ATOM 1470 N N . ALA A 1 186 ? -33.885 -11.650 48.929 1.00 65.31 186 ALA A N 1
ATOM 1471 C CA . ALA A 1 186 ? -34.676 -11.103 47.823 1.00 65.31 186 ALA A CA 1
ATOM 1472 C C . ALA A 1 186 ? -35.018 -9.623 48.059 1.00 65.31 186 ALA A C 1
ATOM 1474 O O . ALA A 1 186 ? -34.770 -8.798 47.184 1.00 65.31 186 ALA A O 1
ATOM 1475 N N . ASN A 1 187 ? -35.449 -9.277 49.277 1.00 72.19 187 ASN A N 1
ATOM 1476 C CA . ASN A 1 187 ? -35.742 -7.897 49.670 1.00 72.19 187 ASN A CA 1
ATOM 1477 C C . ASN A 1 187 ? -34.510 -6.978 49.566 1.00 72.19 187 ASN A C 1
ATOM 1479 O O . ASN A 1 187 ? -34.632 -5.820 49.173 1.00 72.19 187 ASN A O 1
ATOM 1483 N N . VAL A 1 188 ? -33.312 -7.489 49.872 1.00 77.19 188 VAL A N 1
ATOM 1484 C CA . VAL A 1 188 ? -32.043 -6.755 49.724 1.00 77.19 188 VAL A CA 1
ATOM 1485 C C . VAL A 1 188 ? -31.699 -6.523 48.255 1.00 77.19 188 VAL A C 1
ATOM 1487 O O . VAL A 1 188 ? -31.297 -5.420 47.893 1.00 77.19 188 VAL A O 1
ATOM 1490 N N . VAL A 1 189 ? -31.874 -7.531 47.395 1.00 79.62 189 VAL A N 1
ATOM 1491 C CA . VAL A 1 189 ? -31.650 -7.390 45.946 1.00 79.62 189 VAL A CA 1
ATOM 1492 C C . VAL A 1 189 ? -32.647 -6.412 45.325 1.00 79.62 189 VAL A C 1
ATOM 1494 O O . VAL A 1 189 ? -32.251 -5.591 44.500 1.00 79.62 189 VAL A O 1
ATOM 1497 N N . ASP A 1 190 ? -33.913 -6.453 45.737 1.00 78.88 190 ASP A N 1
ATOM 1498 C CA . ASP A 1 190 ? -34.935 -5.532 45.241 1.00 78.88 190 ASP A CA 1
ATOM 1499 C C . ASP A 1 190 ? -34.688 -4.096 45.726 1.00 78.88 190 ASP A C 1
ATOM 1501 O O . ASP A 1 190 ? -34.771 -3.168 44.920 1.00 78.88 190 ASP A O 1
ATOM 1505 N N . ALA A 1 191 ? -34.262 -3.909 46.982 1.00 78.69 191 ALA A N 1
ATOM 1506 C CA . ALA A 1 191 ? -33.820 -2.611 47.500 1.00 78.69 191 ALA A CA 1
ATOM 1507 C C . ALA A 1 191 ? -32.577 -2.079 46.761 1.00 78.69 191 ALA A C 1
ATOM 1509 O O . ALA A 1 191 ? -32.508 -0.897 46.419 1.00 78.69 191 ALA A O 1
ATOM 1510 N N . LEU A 1 192 ? -31.605 -2.949 46.459 1.00 81.94 192 LEU A N 1
ATOM 1511 C CA . LEU A 1 192 ? -30.437 -2.606 45.641 1.00 81.94 192 LEU A CA 1
ATOM 1512 C C . LEU A 1 192 ? -30.843 -2.185 44.234 1.00 81.94 192 LEU A C 1
ATOM 1514 O O . LEU A 1 192 ? -30.332 -1.183 43.742 1.00 81.94 192 LEU A O 1
ATOM 1518 N N . ARG A 1 193 ? -31.771 -2.910 43.603 1.00 82.25 193 ARG A N 1
ATOM 1519 C CA . ARG A 1 193 ? -32.275 -2.595 42.262 1.00 82.25 193 ARG A CA 1
ATOM 1520 C C . ARG A 1 193 ? -33.021 -1.260 42.239 1.00 82.25 193 ARG A C 1
ATOM 1522 O O . ARG A 1 193 ? -32.806 -0.473 41.321 1.00 82.25 193 ARG A O 1
ATOM 1529 N N . SER A 1 194 ? -33.859 -0.976 43.239 1.00 80.69 194 SER A N 1
ATOM 1530 C CA . SER A 1 194 ? -34.564 0.308 43.321 1.00 80.69 194 SER A CA 1
ATOM 1531 C C . SER A 1 194 ? -33.599 1.471 43.540 1.00 80.69 194 SER A C 1
ATOM 1533 O O . SER A 1 194 ? -33.654 2.454 42.805 1.00 80.69 194 SER A O 1
ATOM 1535 N N . SER A 1 195 ? -32.666 1.348 44.487 1.00 78.44 195 SER A N 1
ATOM 1536 C CA . SER A 1 195 ? -31.734 2.429 44.821 1.00 78.44 195 SER A CA 1
ATOM 1537 C C . SER A 1 195 ? -30.683 2.667 43.733 1.00 78.44 195 SER A C 1
ATOM 1539 O O . SER A 1 195 ? -30.328 3.815 43.459 1.00 78.44 195 SER A O 1
ATOM 1541 N N . SER A 1 196 ? -30.211 1.614 43.057 1.00 74.81 196 SER A N 1
ATOM 1542 C CA . SER A 1 196 ? -29.282 1.767 41.933 1.00 74.81 196 SER A CA 1
ATOM 1543 C C . SER A 1 196 ? -29.949 2.445 40.735 1.00 74.81 196 SER A C 1
ATOM 1545 O O . SER A 1 196 ? -29.323 3.299 40.109 1.00 74.81 196 SER A O 1
ATOM 1547 N N . SER A 1 197 ? -31.231 2.153 40.469 1.00 70.06 197 SER A N 1
ATOM 1548 C CA . SER A 1 197 ? -32.003 2.783 39.386 1.00 70.06 197 SER A CA 1
ATOM 1549 C C . SER A 1 197 ? -32.198 4.296 39.570 1.00 70.06 197 SER A C 1
ATOM 1551 O O . SER A 1 197 ? -32.269 5.034 38.593 1.00 70.06 197 SER A O 1
ATOM 1553 N N . THR A 1 198 ? -32.195 4.785 40.813 1.00 66.25 198 THR A N 1
ATOM 1554 C CA . THR A 1 198 ? -32.244 6.224 41.127 1.00 66.25 198 THR A CA 1
ATOM 1555 C C . THR A 1 198 ? -30.890 6.933 41.042 1.00 66.25 198 THR A C 1
ATOM 1557 O O . THR A 1 198 ? -30.847 8.159 41.019 1.00 66.25 198 THR A O 1
ATOM 1560 N N . LEU A 1 199 ? -29.781 6.189 40.987 1.00 64.94 199 LEU A N 1
ATOM 1561 C CA . LEU A 1 199 ? -28.413 6.724 40.986 1.00 64.94 199 LEU A CA 1
ATOM 1562 C C . LEU A 1 199 ? -27.708 6.567 39.623 1.00 64.94 199 LEU A C 1
ATOM 1564 O O . LEU A 1 199 ? -26.500 6.772 39.539 1.00 64.94 199 LEU A O 1
ATOM 1568 N N . VAL A 1 200 ? -28.442 6.221 38.557 1.00 58.97 200 VAL A N 1
ATOM 1569 C CA . VAL A 1 200 ? -27.912 5.848 37.223 1.00 58.97 200 VAL A CA 1
ATOM 1570 C C . VAL A 1 200 ? -26.988 6.907 36.603 1.00 58.97 200 VAL A C 1
ATOM 1572 O O . VAL A 1 200 ? -26.049 6.551 35.895 1.00 58.97 200 VAL A O 1
ATOM 1575 N N . GLU A 1 201 ? -27.197 8.193 36.897 1.00 54.78 201 GLU A N 1
ATOM 1576 C CA . GLU A 1 201 ? -26.374 9.291 36.361 1.00 54.78 201 GLU A CA 1
ATOM 1577 C C . GLU A 1 201 ? -25.026 9.480 37.084 1.00 54.78 201 GLU A C 1
ATOM 1579 O O . GLU A 1 201 ? -24.159 10.211 36.602 1.00 54.78 201 GLU A O 1
ATOM 1584 N N . LYS A 1 202 ? -24.806 8.831 38.237 1.00 62.38 202 LYS A N 1
ATOM 1585 C CA . LYS A 1 202 ? -23.576 8.985 39.028 1.00 62.38 202 LYS A CA 1
ATOM 1586 C C . LYS A 1 202 ? -22.527 7.930 38.663 1.00 62.38 202 LYS A C 1
ATOM 1588 O O . LYS A 1 202 ? -22.827 6.771 38.385 1.00 62.38 202 LYS A O 1
ATOM 1593 N N . ASN A 1 203 ? -21.252 8.326 38.682 1.00 70.31 203 ASN A N 1
ATOM 1594 C CA . ASN A 1 203 ? -20.151 7.441 38.304 1.00 70.31 203 ASN A CA 1
ATOM 1595 C C . ASN A 1 203 ? -19.932 6.332 39.350 1.00 70.31 203 ASN A C 1
ATOM 1597 O O . ASN A 1 203 ? -19.343 6.588 40.396 1.00 70.31 203 ASN A O 1
ATOM 1601 N N . ALA A 1 204 ? -20.328 5.095 39.032 1.00 69.44 204 ALA A N 1
ATOM 1602 C CA . ALA A 1 204 ? -20.144 3.913 39.884 1.00 69.44 204 ALA A CA 1
ATOM 1603 C C . ALA A 1 204 ? -18.675 3.522 40.163 1.00 69.44 204 ALA A C 1
ATOM 1605 O O . ALA A 1 204 ? -18.421 2.656 40.993 1.00 69.44 204 ALA A O 1
ATOM 1606 N N . ALA A 1 205 ? -17.692 4.147 39.505 1.00 66.88 205 ALA A N 1
ATOM 1607 C CA . ALA A 1 205 ? -16.282 4.027 39.894 1.00 66.88 205 ALA A CA 1
ATOM 1608 C C . ALA A 1 205 ? -15.893 4.992 41.037 1.00 66.88 205 ALA A C 1
ATOM 1610 O O . ALA A 1 205 ? -14.846 4.836 41.659 1.00 66.88 205 ALA A O 1
ATOM 1611 N N . SER A 1 206 ? -16.730 5.990 41.341 1.00 73.38 206 SER A N 1
ATOM 1612 C CA . SER A 1 206 ? -16.498 6.941 42.431 1.00 73.38 206 SER A CA 1
ATOM 1613 C C . SER A 1 206 ? -16.771 6.293 43.796 1.00 73.38 206 SER A C 1
ATOM 1615 O O . SER A 1 206 ? -17.792 5.620 43.945 1.00 73.38 206 SER A O 1
ATOM 1617 N N . PRO A 1 207 ? -15.936 6.536 44.827 1.00 69.31 207 PRO A N 1
ATOM 1618 C CA . PRO A 1 207 ? -16.229 6.095 46.193 1.00 69.31 207 PRO A CA 1
ATOM 1619 C C . PRO A 1 207 ? -17.570 6.644 46.703 1.00 69.31 207 PRO A C 1
ATOM 1621 O O . PRO A 1 207 ? -18.347 5.918 47.315 1.00 69.31 207 PRO A O 1
ATOM 1624 N N . VAL A 1 208 ? -17.890 7.886 46.326 1.00 77.56 208 VAL A N 1
ATOM 1625 C CA . VAL A 1 208 ? -19.117 8.591 46.727 1.00 77.56 208 VAL A CA 1
ATOM 1626 C C . VAL A 1 208 ? -20.378 7.842 46.289 1.00 77.56 208 VAL A C 1
ATOM 1628 O O . VAL A 1 208 ? -21.376 7.852 47.001 1.00 77.56 208 VAL A O 1
ATOM 1631 N N . TYR A 1 209 ? -20.334 7.151 45.145 1.00 81.75 209 TYR A N 1
ATOM 1632 C CA . TYR A 1 209 ? -21.478 6.391 44.638 1.00 81.75 209 TYR A CA 1
ATOM 1633 C C . TYR A 1 209 ? -21.883 5.261 45.590 1.00 81.75 209 TYR A C 1
ATOM 1635 O O . TYR A 1 209 ? -23.065 5.076 45.874 1.00 81.75 209 TYR A O 1
ATOM 1643 N N . TRP A 1 210 ? -20.906 4.505 46.093 1.00 82.25 210 TRP A N 1
ATOM 1644 C CA . TRP A 1 210 ? -21.161 3.347 46.950 1.00 82.25 210 TRP A CA 1
ATOM 1645 C C . TRP A 1 210 ? -21.570 3.766 48.362 1.00 82.25 210 TRP A C 1
ATOM 1647 O O . TRP A 1 210 ? -22.445 3.132 48.955 1.00 82.25 210 TRP A O 1
ATOM 1657 N N . ASP A 1 211 ? -21.022 4.869 48.871 1.00 80.62 211 ASP A N 1
ATOM 1658 C CA . ASP A 1 211 ? -21.425 5.450 50.156 1.00 80.62 211 ASP A CA 1
ATOM 1659 C C . ASP A 1 211 ? -22.875 5.962 50.110 1.00 80.62 211 ASP A C 1
ATOM 1661 O O . ASP A 1 211 ? -23.687 5.683 51.000 1.00 80.62 211 ASP A O 1
ATOM 1665 N N . GLU A 1 212 ? -23.247 6.653 49.030 1.00 79.94 212 GLU A N 1
ATOM 1666 C CA . GLU A 1 212 ? -24.621 7.100 48.793 1.00 79.94 212 GLU A CA 1
ATOM 1667 C C . GLU A 1 212 ? -25.580 5.924 48.583 1.00 79.94 212 GLU A C 1
ATOM 1669 O O . GLU A 1 212 ? -26.679 5.925 49.145 1.00 79.94 212 GLU A O 1
ATOM 1674 N N . LEU A 1 213 ? -25.164 4.889 47.844 1.00 81.50 213 LEU A N 1
ATOM 1675 C CA . LEU A 1 213 ? -25.947 3.667 47.670 1.00 81.50 213 LEU A CA 1
ATOM 1676 C C . LEU A 1 213 ? -26.208 3.011 49.033 1.00 81.50 213 LEU A C 1
ATOM 1678 O O . LEU A 1 213 ? -27.362 2.765 49.374 1.00 81.50 213 LEU A O 1
ATOM 1682 N N . THR A 1 214 ? -25.177 2.840 49.864 1.00 82.12 214 THR A N 1
ATOM 1683 C CA . THR A 1 214 ? -25.289 2.294 51.232 1.00 82.12 214 THR A CA 1
ATOM 1684 C C . THR A 1 214 ? -26.248 3.111 52.106 1.00 82.12 214 THR A C 1
ATOM 1686 O O . THR A 1 214 ? -27.053 2.563 52.870 1.00 82.12 214 THR A O 1
ATOM 1689 N N . THR A 1 215 ? -26.198 4.437 51.978 1.00 80.56 215 THR A N 1
ATOM 1690 C CA . THR A 1 215 ? -27.052 5.360 52.737 1.00 80.56 215 THR A CA 1
ATOM 1691 C C . THR A 1 215 ? -28.510 5.276 52.284 1.00 80.56 215 THR A C 1
ATOM 1693 O O . THR A 1 215 ? -29.406 5.212 53.125 1.00 80.56 215 THR A O 1
ATOM 1696 N N . SER A 1 216 ? -28.745 5.201 50.972 1.00 79.19 216 SER A N 1
ATOM 1697 C CA . SER A 1 216 ? -30.079 5.153 50.361 1.00 79.19 216 SER A CA 1
ATOM 1698 C C . SER A 1 216 ? -30.836 3.840 50.596 1.00 79.19 216 SER A C 1
ATOM 1700 O O . SER A 1 216 ? -32.062 3.813 50.505 1.00 79.19 216 SER A O 1
ATOM 1702 N N . LEU A 1 217 ? -30.131 2.748 50.906 1.00 80.94 217 LEU A N 1
ATOM 1703 C CA . LEU A 1 217 ? -30.744 1.447 51.164 1.00 80.94 217 LEU A CA 1
ATOM 1704 C C . LEU A 1 217 ? -31.530 1.462 52.479 1.00 80.94 217 LEU A C 1
ATOM 1706 O O . LEU A 1 217 ? -30.978 1.744 53.542 1.00 80.94 217 LEU A O 1
ATOM 1710 N N . GLN A 1 218 ? -32.808 1.093 52.444 1.00 77.69 218 GLN A N 1
ATOM 1711 C CA . GLN A 1 218 ? -33.627 0.916 53.650 1.00 77.69 218 GLN A CA 1
ATOM 1712 C C . GLN A 1 218 ? -33.433 -0.491 54.242 1.00 77.69 218 GLN A C 1
ATOM 1714 O O . GLN A 1 218 ? -34.352 -1.303 54.265 1.00 77.69 218 GLN A O 1
ATOM 1719 N N . LEU A 1 219 ? -32.206 -0.792 54.678 1.00 78.38 219 LEU A N 1
ATOM 1720 C CA . LEU A 1 219 ? -31.793 -2.094 55.222 1.00 78.38 219 LEU A CA 1
ATOM 1721 C C . LEU A 1 219 ? -31.237 -1.957 56.646 1.00 78.38 219 LEU A C 1
ATOM 1723 O O . LEU A 1 219 ? -30.846 -0.864 57.061 1.00 78.38 219 LEU A O 1
ATOM 1727 N N . ASP A 1 220 ? -31.187 -3.063 57.392 1.00 79.69 220 ASP A N 1
ATOM 1728 C CA . ASP A 1 220 ? -30.582 -3.092 58.725 1.00 79.69 220 ASP A CA 1
ATOM 1729 C C . ASP A 1 220 ? -29.061 -2.861 58.676 1.00 79.69 220 ASP A C 1
ATOM 1731 O O . ASP A 1 220 ? -28.398 -3.090 57.661 1.00 79.69 220 ASP A O 1
ATOM 1735 N N . THR A 1 221 ? -28.500 -2.393 59.790 1.00 78.00 221 THR A N 1
ATOM 1736 C CA . THR A 1 221 ? -27.093 -1.983 59.890 1.00 78.00 221 THR A CA 1
ATOM 1737 C C . THR A 1 221 ? -26.115 -3.124 59.621 1.00 78.00 221 THR A C 1
ATOM 1739 O O . THR A 1 221 ? -25.056 -2.876 59.058 1.00 78.00 221 THR A O 1
ATOM 1742 N N . VAL A 1 222 ? -26.468 -4.363 59.981 1.00 78.94 222 VAL A N 1
ATOM 1743 C CA . VAL A 1 222 ? -25.609 -5.540 59.780 1.00 78.94 222 VAL A CA 1
ATOM 1744 C C . VAL A 1 222 ? -25.552 -5.895 58.298 1.00 78.94 222 VAL A C 1
ATOM 1746 O O . VAL A 1 222 ? -24.476 -6.109 57.750 1.00 78.94 222 VAL A O 1
ATOM 1749 N N . THR A 1 223 ? -26.695 -5.878 57.613 1.00 77.81 223 THR A N 1
ATOM 1750 C CA . THR A 1 223 ? -26.750 -6.107 56.165 1.00 77.81 223 THR A CA 1
ATOM 1751 C C . THR A 1 223 ? -26.014 -5.014 55.389 1.00 77.81 223 THR A C 1
ATOM 1753 O O . THR A 1 223 ? -25.295 -5.315 54.437 1.00 77.81 223 THR A O 1
ATOM 1756 N N . LYS A 1 224 ? -26.136 -3.747 55.807 1.00 80.00 224 LYS A N 1
ATOM 1757 C CA . LYS A 1 224 ? -25.358 -2.645 55.218 1.00 80.00 224 LYS A CA 1
ATOM 1758 C C . LYS A 1 224 ? -23.854 -2.838 55.395 1.00 80.00 224 LYS A C 1
ATOM 1760 O O . LYS A 1 224 ? -23.120 -2.591 54.445 1.00 80.00 224 LYS A O 1
ATOM 1765 N N . ASP A 1 225 ? -23.422 -3.303 56.565 1.00 80.38 225 ASP A N 1
ATOM 1766 C CA . ASP A 1 225 ? -22.013 -3.573 56.865 1.00 80.38 225 ASP A CA 1
ATOM 1767 C C . ASP A 1 225 ? -21.451 -4.721 56.013 1.00 80.38 225 ASP A C 1
ATOM 1769 O O . ASP A 1 225 ? -20.372 -4.610 55.438 1.00 80.38 225 ASP A O 1
ATOM 1773 N N . VAL A 1 226 ? -22.215 -5.800 55.812 1.00 80.56 226 VAL A N 1
ATOM 1774 C CA . VAL A 1 226 ? -21.816 -6.898 54.909 1.00 80.56 226 VAL A CA 1
ATOM 1775 C C . VAL A 1 226 ? -21.689 -6.413 53.461 1.00 80.56 226 VAL A C 1
ATOM 1777 O O . VAL A 1 226 ? -20.738 -6.767 52.760 1.00 80.56 226 VAL A O 1
ATOM 1780 N N . LEU A 1 227 ? -22.627 -5.585 52.994 1.00 81.81 227 LEU A N 1
ATOM 1781 C CA . LEU A 1 227 ? -22.581 -5.026 51.644 1.00 81.81 227 LEU A CA 1
ATOM 1782 C C . LEU A 1 227 ? -21.372 -4.101 51.453 1.00 81.81 227 LEU A C 1
ATOM 1784 O O . LEU A 1 227 ? -20.660 -4.247 50.457 1.00 81.81 227 LEU A O 1
ATOM 1788 N N . SER A 1 228 ? -21.111 -3.201 52.403 1.00 82.62 228 SER A N 1
ATOM 1789 C CA . SER A 1 228 ? -20.014 -2.229 52.329 1.00 82.62 228 SER A CA 1
ATOM 1790 C C . SER A 1 228 ? -18.631 -2.864 52.482 1.00 82.62 228 SER A C 1
ATOM 1792 O O . SER A 1 228 ? -17.683 -2.396 51.856 1.00 82.62 228 SER A O 1
ATOM 1794 N N . THR A 1 229 ? -18.503 -3.940 53.261 1.00 81.12 229 THR A N 1
ATOM 1795 C CA . THR A 1 229 ? -17.211 -4.597 53.517 1.00 81.12 229 THR A CA 1
ATOM 1796 C C . THR A 1 229 ? -16.872 -5.680 52.497 1.00 81.12 229 THR A C 1
ATOM 1798 O O . THR A 1 229 ? -15.707 -5.820 52.128 1.00 81.12 229 THR A O 1
ATOM 1801 N N . ARG A 1 230 ? -17.862 -6.441 52.009 1.00 80.56 230 ARG A N 1
ATOM 1802 C CA . ARG A 1 230 ? -17.616 -7.645 51.194 1.00 80.56 230 ARG A CA 1
ATOM 1803 C C . ARG A 1 230 ? -17.982 -7.494 49.720 1.00 80.56 230 ARG A C 1
ATOM 1805 O O . ARG A 1 230 ? -17.287 -8.038 48.867 1.00 80.56 230 ARG A O 1
ATOM 1812 N N . HIS A 1 231 ? -19.062 -6.782 49.399 1.00 84.75 231 HIS A N 1
ATOM 1813 C CA . HIS A 1 231 ? -19.630 -6.794 48.045 1.00 84.75 231 HIS A CA 1
ATOM 1814 C C . HIS A 1 231 ? -19.353 -5.515 47.246 1.00 84.75 231 HIS A C 1
ATOM 1816 O O . HIS A 1 231 ? -18.915 -5.590 46.095 1.00 84.75 231 HIS A O 1
ATOM 1822 N N . PHE A 1 232 ? -19.574 -4.341 47.839 1.00 88.38 232 PHE A N 1
ATOM 1823 C CA . PHE A 1 232 ? -19.355 -3.052 47.180 1.00 88.38 232 PHE A CA 1
ATOM 1824 C C . PHE A 1 232 ? -17.894 -2.798 46.793 1.00 88.38 232 PHE A C 1
ATOM 1826 O O . PHE A 1 232 ? -17.689 -2.320 45.679 1.00 88.38 232 PHE A O 1
ATOM 1833 N N . PRO A 1 233 ? -16.869 -3.179 47.584 1.00 87.50 233 PRO A N 1
ATOM 1834 C CA . PRO A 1 233 ? -15.477 -3.002 47.168 1.00 87.50 233 PRO A CA 1
ATOM 1835 C C . PRO A 1 233 ? -15.133 -3.786 45.892 1.00 87.50 233 PRO A C 1
ATOM 1837 O O . PRO A 1 233 ? -14.464 -3.262 45.003 1.00 87.50 233 PRO A O 1
ATOM 1840 N N . VAL A 1 234 ? -15.652 -5.013 45.756 1.00 86.75 234 VAL A N 1
ATOM 1841 C CA . VAL A 1 234 ? -15.437 -5.854 44.566 1.00 86.75 234 VAL A CA 1
ATOM 1842 C C . VAL A 1 234 ? -16.144 -5.262 43.346 1.00 86.75 234 VAL A C 1
ATOM 1844 O O . VAL A 1 234 ? -15.545 -5.144 42.278 1.00 86.75 234 VAL A O 1
ATOM 1847 N N . ALA A 1 235 ? -17.405 -4.843 43.497 1.00 87.25 235 ALA A N 1
ATOM 1848 C CA . ALA A 1 235 ? -18.162 -4.213 42.415 1.00 87.25 235 ALA A CA 1
ATOM 1849 C C . ALA A 1 235 ? -17.544 -2.873 41.980 1.00 87.25 235 ALA A C 1
ATOM 1851 O O . ALA A 1 235 ? -17.445 -2.599 40.784 1.00 87.25 235 ALA A O 1
ATOM 1852 N N . LYS A 1 236 ? -17.051 -2.077 42.936 1.00 88.44 236 LYS A N 1
ATOM 1853 C CA . LYS A 1 236 ? -16.301 -0.848 42.669 1.00 88.44 236 LYS A CA 1
ATOM 1854 C C . LYS A 1 236 ? -15.069 -1.134 41.818 1.00 88.44 236 LYS A C 1
ATOM 1856 O O . LYS A 1 236 ? -14.913 -0.513 40.770 1.00 88.44 236 LYS A O 1
ATOM 1861 N N . ARG A 1 237 ? -14.240 -2.107 42.212 1.00 89.12 237 ARG A N 1
ATOM 1862 C CA . ARG A 1 237 ? -13.030 -2.469 41.460 1.00 89.12 237 ARG A CA 1
ATOM 1863 C C . ARG A 1 237 ? -13.356 -2.919 40.034 1.00 89.12 237 ARG A C 1
ATOM 1865 O O . ARG A 1 237 ? -12.685 -2.507 39.097 1.00 89.12 237 ARG A O 1
ATOM 1872 N N . LEU A 1 238 ? -14.415 -3.704 39.837 1.00 89.88 238 LEU A N 1
ATOM 1873 C CA . LEU A 1 238 ? -14.856 -4.112 38.495 1.00 89.88 238 LEU A CA 1
ATOM 1874 C C . LEU A 1 238 ? -15.268 -2.925 37.610 1.00 89.88 238 LEU A C 1
ATOM 1876 O O . LEU A 1 238 ? -15.018 -2.943 36.403 1.00 89.88 238 LEU A O 1
ATOM 1880 N N . CYS A 1 239 ? -15.887 -1.899 38.200 1.00 89.38 239 CYS A N 1
ATOM 1881 C CA . CYS A 1 239 ? -16.211 -0.641 37.523 1.00 89.38 239 CYS A CA 1
ATOM 1882 C C . CYS A 1 239 ? -14.972 0.234 37.261 1.00 89.38 239 CYS A C 1
ATOM 1884 O O . CYS A 1 239 ? -14.965 0.994 36.296 1.00 89.38 239 CYS A O 1
ATOM 1886 N N . GLU A 1 240 ? -13.936 0.156 38.098 1.00 89.75 240 GLU A N 1
ATOM 1887 C CA . GLU A 1 240 ? -12.659 0.848 37.882 1.00 89.75 240 GLU A CA 1
ATOM 1888 C C . GLU A 1 240 ? -11.850 0.195 36.749 1.00 89.75 240 GLU A C 1
ATOM 1890 O O . GLU A 1 240 ? -11.354 0.908 35.880 1.00 89.75 240 GLU A O 1
ATOM 1895 N N . ILE A 1 241 ? -11.801 -1.142 36.689 1.00 90.00 241 ILE A N 1
ATOM 1896 C CA . ILE A 1 241 ? -11.044 -1.894 35.672 1.00 90.00 241 ILE A CA 1
ATOM 1897 C C . ILE A 1 241 ? -11.466 -1.522 34.245 1.00 90.00 241 ILE A C 1
ATOM 1899 O O . ILE A 1 241 ? -10.610 -1.345 33.386 1.00 90.00 241 ILE A O 1
ATOM 1903 N N . ILE A 1 242 ? -12.763 -1.357 33.959 1.00 91.31 242 ILE A N 1
ATOM 1904 C CA . ILE A 1 242 ? -13.184 -0.959 32.603 1.00 91.31 242 ILE A CA 1
ATOM 1905 C C . ILE A 1 242 ? -12.689 0.446 32.234 1.00 91.31 242 ILE A C 1
ATOM 1907 O O . ILE A 1 242 ? -12.341 0.685 31.081 1.00 91.31 242 ILE A O 1
ATOM 1911 N N . ASN A 1 243 ? -12.590 1.363 33.202 1.00 90.69 243 ASN A N 1
ATOM 1912 C CA . ASN A 1 243 ? -12.015 2.685 32.959 1.00 90.69 243 ASN A CA 1
ATOM 1913 C C . ASN A 1 243 ? -10.505 2.590 32.714 1.00 90.69 243 ASN A C 1
ATOM 1915 O O . ASN A 1 243 ? -10.002 3.279 31.833 1.00 90.69 243 ASN A O 1
ATOM 1919 N N . GLU A 1 244 ? -9.802 1.717 33.439 1.00 90.88 244 GLU A N 1
ATOM 1920 C CA . GLU A 1 244 ? -8.378 1.437 33.210 1.00 90.88 244 GLU A CA 1
ATOM 1921 C C . GLU A 1 244 ? -8.134 0.841 31.821 1.00 90.88 244 GLU A C 1
ATOM 1923 O O . GLU A 1 244 ? -7.195 1.245 31.144 1.00 90.88 244 GLU A O 1
ATOM 1928 N N . LEU A 1 245 ? -8.990 -0.076 31.359 1.00 89.25 245 LEU A N 1
ATOM 1929 C CA . LEU A 1 245 ? -8.898 -0.664 30.018 1.00 89.25 245 LEU A CA 1
ATOM 1930 C C . LEU A 1 245 ? -9.165 0.373 28.917 1.00 89.25 245 LEU A C 1
ATOM 1932 O O . LEU A 1 245 ? -8.459 0.398 27.912 1.00 89.25 245 LEU A O 1
ATOM 1936 N N . ILE A 1 246 ? -10.142 1.264 29.109 1.00 90.75 246 ILE A N 1
ATOM 1937 C CA . ILE A 1 246 ? -10.438 2.354 28.162 1.00 90.75 246 ILE A CA 1
ATOM 1938 C C . ILE A 1 246 ? -9.301 3.384 28.118 1.00 90.75 246 ILE A C 1
ATOM 1940 O O . ILE A 1 246 ? -8.895 3.815 27.036 1.00 90.75 246 ILE A O 1
ATOM 1944 N N . ASP A 1 247 ? -8.759 3.765 29.276 1.00 90.19 247 ASP A N 1
ATOM 1945 C CA . ASP A 1 247 ? -7.596 4.652 29.369 1.00 90.19 247 ASP A CA 1
ATOM 1946 C C . ASP A 1 247 ? -6.361 4.005 28.728 1.00 90.19 247 ASP A C 1
ATOM 1948 O O . ASP A 1 247 ? -5.651 4.645 27.953 1.00 90.19 247 ASP A O 1
ATOM 1952 N N . PHE A 1 248 ? -6.151 2.707 28.957 1.00 87.50 248 PHE A N 1
ATOM 1953 C CA . PHE A 1 248 ? -5.097 1.937 28.307 1.00 87.50 248 PHE A CA 1
ATOM 1954 C C . PHE A 1 248 ? -5.268 1.904 26.782 1.00 87.50 248 PHE A C 1
ATOM 1956 O O . PHE A 1 248 ? -4.293 2.134 26.070 1.00 87.50 248 PHE A O 1
ATOM 1963 N N . ALA A 1 249 ? -6.486 1.698 26.265 1.00 84.81 249 ALA A N 1
ATOM 1964 C CA . ALA A 1 249 ? -6.782 1.748 24.829 1.00 84.81 249 ALA A CA 1
ATOM 1965 C C . ALA A 1 249 ? -6.455 3.122 24.227 1.00 84.81 249 ALA A C 1
ATOM 1967 O O . ALA A 1 249 ? -5.786 3.219 23.196 1.00 84.81 249 ALA A O 1
ATOM 1968 N N . SER A 1 250 ? -6.887 4.183 24.911 1.00 86.06 250 SER A N 1
ATOM 1969 C CA . SER A 1 250 ? -6.666 5.572 24.504 1.00 86.06 250 SER A CA 1
ATOM 1970 C C . SER A 1 250 ? -5.173 5.911 24.488 1.00 86.06 250 SER A C 1
ATOM 1972 O O . SER A 1 250 ? -4.667 6.479 23.523 1.00 86.06 250 SER A O 1
ATOM 1974 N N . LYS A 1 251 ? -4.428 5.505 25.522 1.00 85.50 251 LYS A N 1
ATOM 1975 C CA . LYS A 1 251 ? -2.970 5.675 25.587 1.00 85.50 251 LYS A CA 1
ATOM 1976 C C . LYS A 1 251 ? -2.263 4.861 24.509 1.00 85.50 251 LYS A C 1
ATOM 1978 O O . LYS A 1 251 ? -1.422 5.407 23.805 1.00 85.50 251 LYS A O 1
ATOM 1983 N N . ALA A 1 252 ? -2.626 3.593 24.320 1.00 77.69 252 ALA A N 1
ATOM 1984 C CA . ALA A 1 252 ? -2.038 2.741 23.287 1.00 77.69 252 ALA A CA 1
ATOM 1985 C C . ALA A 1 252 ? -2.262 3.307 21.873 1.00 77.69 252 ALA A C 1
ATOM 1987 O O . ALA A 1 252 ? -1.371 3.214 21.027 1.00 77.69 252 ALA A O 1
ATOM 1988 N N . TYR A 1 253 ? -3.415 3.940 21.631 1.00 78.75 253 TYR A N 1
ATOM 1989 C CA . TYR A 1 253 ? -3.684 4.701 20.412 1.00 78.75 253 TYR A CA 1
ATOM 1990 C C . TYR A 1 253 ? -2.728 5.888 20.249 1.00 78.75 253 TYR A C 1
ATOM 1992 O O . TYR A 1 253 ? -2.069 6.009 19.215 1.00 78.75 253 TYR A O 1
ATOM 2000 N N . VAL A 1 254 ? -2.635 6.746 21.270 1.00 78.62 254 VAL A N 1
ATOM 2001 C CA . VAL A 1 254 ? -1.818 7.971 21.242 1.00 78.62 254 VAL A CA 1
ATOM 2002 C C . VAL A 1 254 ? -0.327 7.654 21.089 1.00 78.62 254 VAL A C 1
ATOM 2004 O O . VAL A 1 254 ? 0.359 8.323 20.320 1.00 78.62 254 VAL A O 1
ATOM 2007 N N . TYR A 1 255 ? 0.166 6.612 21.762 1.00 72.00 255 TYR A N 1
ATOM 2008 C CA . TYR A 1 255 ? 1.576 6.209 21.738 1.00 72.00 255 TYR A CA 1
ATOM 2009 C C . TYR A 1 255 ? 1.938 5.243 20.597 1.00 72.00 255 TYR A C 1
ATOM 2011 O O . TYR A 1 255 ? 3.084 4.817 20.502 1.00 72.00 255 TYR A O 1
ATOM 2019 N N . ASN A 1 256 ? 0.993 4.904 19.710 1.00 66.12 256 ASN A N 1
ATOM 2020 C CA . ASN A 1 256 ? 1.204 3.967 18.599 1.00 66.12 256 ASN A CA 1
ATOM 2021 C C . ASN A 1 256 ? 1.710 2.568 19.041 1.00 66.12 256 ASN A C 1
ATOM 2023 O O . ASN A 1 256 ? 2.373 1.855 18.286 1.00 66.12 256 ASN A O 1
ATOM 2027 N N . GLU A 1 257 ? 1.352 2.149 20.258 1.00 64.25 257 GLU A N 1
ATOM 2028 C CA . GLU A 1 257 ? 1.713 0.855 20.862 1.00 64.25 257 GLU A CA 1
ATOM 2029 C C . GLU A 1 257 ? 0.621 -0.213 20.665 1.00 64.25 257 GLU A C 1
ATOM 2031 O O . GLU A 1 257 ? 0.533 -1.191 21.409 1.00 64.25 257 GLU A O 1
ATOM 2036 N N . ARG A 1 258 ? -0.260 -0.038 19.672 1.00 59.06 258 ARG A N 1
ATOM 2037 C CA . ARG A 1 258 ? -1.318 -1.012 19.373 1.00 59.06 258 ARG A CA 1
ATOM 2038 C C . ARG A 1 258 ? -0.679 -2.363 19.016 1.00 59.06 258 ARG A C 1
ATOM 2040 O O . ARG A 1 258 ? -0.070 -2.501 17.958 1.00 59.06 258 ARG A O 1
ATOM 2047 N N . ILE A 1 259 ? -0.864 -3.382 19.853 1.00 46.00 259 ILE A N 1
ATOM 2048 C CA . ILE A 1 259 ? -0.300 -4.730 19.629 1.00 46.00 259 ILE A CA 1
ATOM 2049 C C . ILE A 1 259 ? -0.894 -5.389 18.369 1.00 46.00 259 ILE A C 1
ATOM 2051 O O . ILE A 1 259 ? -0.184 -6.058 17.626 1.00 46.00 259 ILE A O 1
ATOM 2055 N N . SER A 1 260 ? -2.151 -5.073 18.032 1.00 43.81 260 SER A N 1
ATOM 2056 C CA . SER A 1 260 ? -2.795 -5.400 16.742 1.00 43.81 260 SER A CA 1
ATOM 2057 C C . SER A 1 260 ? -2.155 -4.721 15.520 1.00 43.81 260 SER A C 1
ATOM 2059 O O . SER A 1 260 ? -2.578 -4.928 14.386 1.00 43.81 260 SER A O 1
ATOM 2061 N N . SER A 1 261 ? -1.149 -3.872 15.731 1.00 41.59 261 SER A N 1
ATOM 2062 C CA . SER A 1 261 ? -0.425 -3.146 14.693 1.00 41.59 261 SER A CA 1
ATOM 2063 C C . SER A 1 261 ? 1.082 -3.392 14.718 1.00 41.59 261 SER A C 1
ATOM 2065 O O . SER A 1 261 ? 1.784 -2.739 13.954 1.00 41.59 261 SER A O 1
ATOM 2067 N N . GLU A 1 262 ? 1.613 -4.349 15.496 1.00 36.38 262 GLU A N 1
ATOM 2068 C CA . GLU A 1 262 ? 3.062 -4.641 15.469 1.00 36.38 262 GLU A CA 1
ATOM 2069 C C . GLU A 1 262 ? 3.561 -4.975 14.051 1.00 36.38 262 GLU A C 1
ATOM 2071 O O . GLU A 1 262 ? 4.640 -4.543 13.653 1.00 36.38 262 GLU A O 1
ATOM 2076 N N . LEU A 1 263 ? 2.726 -5.624 13.232 1.00 33.38 263 LEU A N 1
ATOM 2077 C CA . LEU A 1 263 ? 2.998 -5.895 11.813 1.00 33.38 263 LEU A CA 1
ATOM 2078 C C . LEU A 1 263 ? 2.989 -4.621 10.939 1.00 33.38 263 LEU A C 1
ATOM 2080 O O . LEU A 1 263 ? 3.652 -4.557 9.908 1.00 33.38 263 LEU A O 1
ATOM 2084 N N . SER A 1 264 ? 2.268 -3.580 11.370 1.00 35.38 264 SER A N 1
ATOM 2085 C CA . SER A 1 264 ? 2.230 -2.245 10.744 1.00 35.38 264 SER A CA 1
ATOM 2086 C C . SER A 1 264 ? 3.363 -1.325 11.229 1.00 35.38 264 SER A C 1
ATOM 2088 O O . SER A 1 264 ? 3.774 -0.418 10.501 1.00 35.38 264 SER A O 1
ATOM 2090 N N . ASN A 1 265 ? 3.870 -1.571 12.443 1.00 35.28 265 ASN A N 1
ATOM 2091 C CA . ASN A 1 265 ? 5.010 -0.887 13.056 1.00 35.28 265 ASN A CA 1
ATOM 2092 C C . ASN A 1 265 ? 6.353 -1.424 12.558 1.00 35.28 265 ASN A C 1
ATOM 2094 O O . ASN A 1 265 ? 7.366 -0.734 12.672 1.00 35.28 265 ASN A O 1
ATOM 2098 N N . GLN A 1 266 ? 6.378 -2.613 11.948 1.00 30.72 266 GLN A N 1
ATOM 2099 C CA . GLN A 1 266 ? 7.537 -3.013 11.167 1.00 30.72 266 GLN A CA 1
ATOM 2100 C C . GLN A 1 266 ? 7.714 -2.013 10.015 1.00 30.72 266 GLN A C 1
ATOM 2102 O O . GLN A 1 266 ? 6.749 -1.697 9.303 1.00 30.72 266 GLN A O 1
ATOM 2107 N N . PRO A 1 267 ? 8.927 -1.473 9.804 1.00 31.92 267 PRO A N 1
ATOM 2108 C CA . PRO A 1 267 ? 9.217 -0.779 8.568 1.00 31.92 267 PRO A CA 1
ATOM 2109 C C . PRO A 1 267 ? 8.984 -1.796 7.455 1.00 31.92 267 PRO A C 1
ATOM 2111 O O . PRO A 1 267 ? 9.795 -2.700 7.268 1.00 31.92 267 PRO A O 1
ATOM 2114 N N . LYS A 1 268 ? 7.841 -1.693 6.759 1.00 32.59 268 LYS A N 1
ATOM 2115 C CA . LYS A 1 268 ? 7.617 -2.437 5.522 1.00 32.59 268 LYS A CA 1
ATOM 2116 C C . LYS A 1 268 ? 8.881 -2.253 4.697 1.00 32.59 268 LYS A C 1
ATOM 2118 O O . LYS A 1 268 ? 9.263 -1.108 4.429 1.00 32.59 268 LYS A O 1
ATOM 2123 N N . SER A 1 269 ? 9.563 -3.359 4.388 1.00 30.28 269 SER A N 1
ATOM 2124 C CA . SER A 1 269 ? 10.649 -3.346 3.412 1.00 30.28 269 SER A CA 1
ATOM 2125 C C . SER A 1 269 ? 10.106 -2.587 2.223 1.00 30.28 269 SER A C 1
ATOM 2127 O O . SER A 1 269 ? 9.019 -2.930 1.786 1.00 30.28 269 SER A O 1
ATOM 2129 N N . VAL A 1 270 ? 10.785 -1.512 1.841 1.00 37.38 270 VAL A N 1
ATOM 2130 C CA . VAL A 1 270 ? 10.353 -0.459 0.918 1.00 37.38 270 VAL A CA 1
ATOM 2131 C C . VAL A 1 270 ? 9.527 -1.008 -0.265 1.00 37.38 270 VAL A C 1
ATOM 2133 O O . VAL A 1 270 ? 10.029 -1.138 -1.370 1.00 37.38 270 VAL A O 1
ATOM 2136 N N . ASP A 1 271 ? 8.234 -1.270 -0.045 1.00 33.38 271 ASP A N 1
ATOM 2137 C CA . ASP A 1 271 ? 7.215 -1.568 -1.067 1.00 33.38 271 ASP A CA 1
ATOM 2138 C C . ASP A 1 271 ? 6.657 -0.252 -1.624 1.00 33.38 271 ASP A C 1
ATOM 2140 O O . ASP A 1 271 ? 5.571 -0.162 -2.198 1.00 33.38 271 ASP A O 1
ATOM 2144 N N . SER A 1 272 ? 7.430 0.814 -1.438 1.00 38.09 272 SER A N 1
ATOM 2145 C CA . SER A 1 272 ? 7.318 2.017 -2.219 1.00 38.09 272 SER A CA 1
ATOM 2146 C C . SER A 1 272 ? 7.721 1.624 -3.644 1.00 38.09 272 SER A C 1
ATOM 2148 O O . SER A 1 272 ? 8.885 1.582 -4.023 1.00 38.09 272 SER A O 1
ATOM 2150 N N . ILE A 1 273 ? 6.709 1.319 -4.455 1.00 44.66 273 ILE A N 1
ATOM 2151 C CA . ILE A 1 273 ? 6.787 1.129 -5.915 1.00 44.66 273 ILE A CA 1
ATOM 2152 C C . ILE A 1 273 ? 7.229 2.427 -6.629 1.00 44.66 273 ILE A C 1
ATOM 2154 O O . ILE A 1 273 ? 7.218 2.539 -7.855 1.00 44.66 273 ILE A O 1
ATOM 2158 N N . ILE A 1 274 ? 7.646 3.444 -5.877 1.00 41.94 274 ILE A N 1
ATOM 2159 C CA . ILE A 1 274 ? 7.837 4.785 -6.387 1.00 41.94 274 ILE A CA 1
ATOM 2160 C C . ILE A 1 274 ? 9.223 4.906 -6.993 1.00 41.94 274 ILE A C 1
ATOM 2162 O O . ILE A 1 274 ? 10.239 5.017 -6.315 1.00 41.94 274 ILE 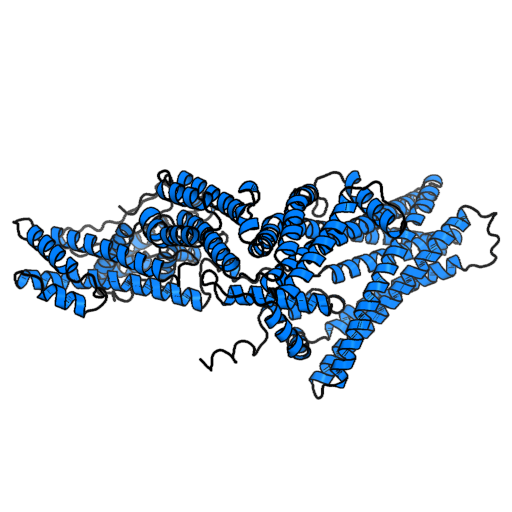A O 1
ATOM 2166 N N . ASP A 1 275 ? 9.191 4.933 -8.322 1.00 46.59 275 ASP A N 1
ATOM 2167 C CA . ASP A 1 275 ? 10.210 5.492 -9.203 1.00 46.59 275 ASP A CA 1
ATOM 2168 C C . ASP A 1 275 ? 11.550 4.754 -9.300 1.00 46.59 275 ASP A C 1
ATOM 2170 O O . ASP A 1 275 ? 12.478 5.246 -9.940 1.00 46.59 275 ASP A O 1
ATOM 2174 N N . ASP A 1 276 ? 11.623 3.500 -8.854 1.00 47.22 276 ASP A N 1
ATOM 2175 C CA . ASP A 1 276 ? 12.777 2.621 -9.113 1.00 47.22 276 ASP A CA 1
ATOM 2176 C C . ASP A 1 276 ? 13.005 2.365 -10.627 1.00 47.22 276 ASP A C 1
ATOM 2178 O O . ASP A 1 276 ? 14.040 1.851 -11.059 1.00 47.22 276 ASP A O 1
ATOM 2182 N N . PHE A 1 277 ? 12.072 2.808 -11.488 1.00 43.50 277 PHE A N 1
ATOM 2183 C CA . PHE A 1 277 ? 12.266 2.822 -12.934 1.00 43.50 277 PHE A CA 1
ATOM 2184 C C . PHE A 1 277 ? 13.519 3.571 -13.354 1.00 43.50 277 PHE A C 1
ATOM 2186 O O . PHE A 1 277 ? 14.158 3.109 -14.287 1.00 43.50 277 PHE A O 1
ATOM 2193 N N . SER A 1 278 ? 13.923 4.694 -12.748 1.00 49.88 278 SER A N 1
ATOM 2194 C CA . SER A 1 278 ? 15.128 5.340 -13.288 1.00 49.88 278 SER A CA 1
ATOM 2195 C C . SER A 1 278 ? 16.397 4.557 -12.974 1.00 49.88 278 SER A C 1
ATOM 2197 O O . SER A 1 278 ? 17.308 4.551 -13.803 1.00 49.88 278 SER A O 1
ATOM 2199 N N . VAL A 1 279 ? 16.469 3.887 -11.821 1.00 58.41 279 VAL A N 1
ATOM 2200 C CA . VAL A 1 279 ? 17.613 3.053 -11.426 1.00 58.41 279 VAL A CA 1
ATOM 2201 C C . VAL A 1 279 ? 17.645 1.789 -12.283 1.00 58.41 279 VAL A C 1
ATOM 2203 O O . VAL A 1 279 ? 18.693 1.402 -12.804 1.00 58.41 279 VAL A O 1
ATOM 2206 N N . GLU A 1 280 ? 16.492 1.180 -12.534 1.00 64.56 280 GLU A N 1
ATOM 2207 C CA . GLU A 1 280 ? 16.406 -0.024 -13.356 1.00 64.56 280 GLU A CA 1
ATOM 2208 C C . GLU A 1 280 ? 16.506 0.261 -14.858 1.00 64.56 280 GLU A C 1
ATOM 2210 O O . GLU A 1 280 ? 17.248 -0.423 -15.561 1.00 64.56 280 GLU A O 1
ATOM 2215 N N . ALA A 1 281 ? 15.878 1.326 -15.361 1.00 61.25 281 ALA A N 1
ATOM 2216 C CA . ALA A 1 281 ? 16.038 1.791 -16.740 1.00 61.25 281 ALA A CA 1
ATOM 2217 C C . ALA A 1 281 ? 17.482 2.185 -17.034 1.00 61.25 281 ALA A C 1
ATOM 2219 O O . ALA A 1 281 ? 17.948 1.986 -18.154 1.00 61.25 281 ALA A O 1
ATOM 2220 N N . GLN A 1 282 ? 18.214 2.703 -16.042 1.00 64.94 282 GLN A N 1
ATOM 2221 C CA . GLN A 1 282 ? 19.657 2.879 -16.155 1.00 64.94 282 GLN A CA 1
ATOM 2222 C C . GLN A 1 282 ? 20.350 1.552 -16.412 1.00 64.94 282 GLN A C 1
ATOM 2224 O O . GLN A 1 282 ? 21.122 1.456 -17.362 1.00 64.94 282 GLN A O 1
ATOM 2229 N N . ASN A 1 283 ? 20.082 0.536 -15.595 1.00 72.81 283 ASN A N 1
ATOM 2230 C CA . ASN A 1 283 ? 20.691 -0.778 -15.760 1.00 72.81 283 ASN A CA 1
ATOM 2231 C C . ASN A 1 283 ? 20.337 -1.384 -17.124 1.00 72.81 283 ASN A C 1
ATOM 2233 O O . ASN A 1 283 ? 21.234 -1.842 -17.828 1.00 72.81 283 ASN A O 1
ATOM 2237 N N . PHE A 1 284 ? 19.084 -1.270 -17.566 1.00 79.19 284 PHE A N 1
ATOM 2238 C CA . PHE A 1 284 ? 18.653 -1.756 -18.878 1.00 79.19 284 PHE A CA 1
ATOM 2239 C C . PHE A 1 284 ? 19.294 -0.999 -20.039 1.00 79.19 284 PHE A C 1
ATOM 2241 O O . PHE A 1 284 ? 19.795 -1.629 -20.967 1.00 79.19 284 PHE A O 1
ATOM 2248 N N . ALA A 1 285 ? 19.341 0.334 -19.989 1.00 79.19 285 ALA A N 1
ATOM 2249 C CA . ALA A 1 285 ? 19.995 1.138 -21.018 1.00 79.19 285 ALA A CA 1
ATOM 2250 C C . ALA A 1 285 ? 21.502 0.840 -21.090 1.00 79.19 285 ALA A C 1
ATOM 2252 O O . ALA A 1 285 ? 22.067 0.786 -22.183 1.00 79.19 285 ALA A O 1
ATOM 2253 N N . ASN A 1 286 ? 22.150 0.586 -19.949 1.00 82.69 286 ASN A N 1
ATOM 2254 C CA . ASN A 1 286 ? 23.559 0.196 -19.905 1.00 82.69 286 ASN A CA 1
ATOM 2255 C C . ASN A 1 286 ? 23.775 -1.175 -20.547 1.00 82.69 286 ASN A C 1
ATOM 2257 O O . ASN A 1 286 ? 24.655 -1.308 -21.396 1.00 82.69 286 ASN A O 1
ATOM 2261 N N . SER A 1 287 ? 22.974 -2.175 -20.172 1.00 87.00 287 SER A N 1
ATOM 2262 C CA . SER A 1 287 ? 23.104 -3.524 -20.719 1.00 87.00 287 SER A CA 1
ATOM 2263 C C . SER A 1 287 ? 22.781 -3.564 -22.212 1.00 87.00 287 SER A C 1
ATOM 2265 O O . SER A 1 287 ? 23.511 -4.205 -22.962 1.00 87.00 287 SER A O 1
ATOM 2267 N N . LEU A 1 288 ? 21.779 -2.808 -22.678 1.00 85.44 288 LEU A N 1
ATOM 2268 C CA . LEU A 1 288 ? 21.507 -2.635 -24.109 1.00 85.44 288 LEU A CA 1
ATOM 2269 C C . LEU A 1 288 ? 22.674 -1.965 -24.843 1.00 85.44 288 LEU A C 1
ATOM 2271 O O . LEU A 1 288 ? 23.047 -2.414 -25.922 1.00 85.44 288 LEU A O 1
ATOM 2275 N N . THR A 1 289 ? 23.273 -0.923 -24.259 1.00 88.69 289 THR A N 1
ATOM 2276 C CA . THR A 1 289 ? 24.433 -0.231 -24.846 1.00 88.69 289 THR A CA 1
ATOM 2277 C C . THR A 1 289 ? 25.627 -1.171 -24.982 1.00 88.69 289 THR A C 1
ATOM 2279 O O . THR A 1 289 ? 26.231 -1.243 -26.048 1.00 88.69 289 THR A O 1
ATOM 2282 N N . GLN A 1 290 ? 25.957 -1.915 -23.922 1.00 88.81 290 GLN A N 1
ATOM 2283 C CA . GLN A 1 290 ? 27.043 -2.899 -23.945 1.00 88.81 290 GLN A CA 1
ATOM 2284 C C . GLN A 1 290 ? 26.758 -4.015 -24.952 1.00 88.81 290 GLN A C 1
ATOM 2286 O O . GLN A 1 290 ? 27.629 -4.365 -25.743 1.00 88.81 290 GLN A O 1
ATOM 2291 N N . SER A 1 291 ? 25.529 -4.533 -24.958 1.00 89.19 291 SER A N 1
ATOM 2292 C CA . SER A 1 291 ? 25.106 -5.599 -25.863 1.00 89.19 291 SER A CA 1
ATOM 2293 C C . SER A 1 291 ? 25.180 -5.169 -27.332 1.00 89.19 291 SER A C 1
ATOM 2295 O O . SER A 1 291 ? 25.708 -5.900 -28.168 1.00 89.19 291 SER A O 1
ATOM 2297 N N . ALA A 1 292 ? 24.743 -3.946 -27.644 1.00 88.56 292 ALA A N 1
ATOM 2298 C CA . ALA A 1 292 ? 24.838 -3.375 -28.982 1.00 88.56 292 ALA A CA 1
ATOM 2299 C C . ALA A 1 292 ? 26.285 -3.078 -29.402 1.00 88.56 292 ALA A C 1
ATOM 2301 O O . ALA A 1 292 ? 26.662 -3.385 -30.529 1.00 88.56 292 ALA A O 1
ATOM 2302 N N . ALA A 1 293 ? 27.108 -2.518 -28.510 1.00 90.56 293 ALA A N 1
ATOM 2303 C CA . ALA A 1 293 ? 28.517 -2.252 -28.795 1.00 90.56 293 ALA A CA 1
ATOM 2304 C C . ALA A 1 293 ? 29.289 -3.552 -29.062 1.00 90.56 293 ALA A C 1
ATOM 2306 O O . ALA A 1 293 ? 30.050 -3.633 -30.022 1.00 90.56 293 ALA A O 1
ATOM 2307 N N . PHE A 1 294 ? 29.050 -4.601 -28.270 1.00 89.94 294 PHE A N 1
ATOM 2308 C CA . PHE A 1 294 ? 29.658 -5.909 -28.505 1.00 89.94 294 PHE A CA 1
ATOM 2309 C C . PHE A 1 294 ? 29.129 -6.572 -29.771 1.00 89.94 294 PHE A C 1
ATOM 2311 O O . PHE A 1 294 ? 29.939 -7.107 -30.516 1.00 89.94 294 PHE A O 1
ATOM 2318 N N . ALA A 1 295 ? 27.836 -6.470 -30.088 1.00 87.50 295 ALA A N 1
ATOM 2319 C CA . ALA A 1 295 ? 27.319 -6.923 -31.380 1.00 87.50 295 ALA A CA 1
ATOM 2320 C C . ALA A 1 295 ? 27.987 -6.184 -32.560 1.00 87.50 295 ALA A C 1
ATOM 2322 O O . ALA A 1 295 ? 28.361 -6.823 -33.542 1.00 87.50 295 ALA A O 1
ATOM 2323 N N . ALA A 1 296 ? 28.208 -4.867 -32.448 1.00 88.25 296 ALA A N 1
ATOM 2324 C CA . ALA A 1 296 ? 28.919 -4.081 -33.460 1.00 88.25 296 ALA A CA 1
ATOM 2325 C C . ALA A 1 296 ? 30.361 -4.576 -33.635 1.00 88.25 296 ALA A C 1
ATOM 2327 O O . ALA A 1 296 ? 30.811 -4.798 -34.756 1.00 88.25 296 ALA A O 1
ATOM 2328 N N . GLY A 1 297 ? 31.058 -4.823 -32.521 1.00 86.88 297 GLY A N 1
ATOM 2329 C CA . GLY A 1 297 ? 32.386 -5.427 -32.519 1.00 86.88 297 GLY A CA 1
ATOM 2330 C C . GLY A 1 297 ? 32.398 -6.814 -33.167 1.00 86.88 297 GLY A C 1
ATOM 2331 O O . GLY A 1 297 ? 33.230 -7.071 -34.031 1.00 86.88 297 GLY A O 1
ATOM 2332 N N . VAL A 1 298 ? 31.462 -7.699 -32.809 1.00 86.94 298 VAL A N 1
ATOM 2333 C CA . VAL A 1 298 ? 31.356 -9.055 -33.378 1.00 86.94 298 VAL A CA 1
ATOM 2334 C C . VAL A 1 298 ? 31.341 -9.010 -34.906 1.00 86.94 298 VAL A C 1
ATOM 2336 O O . VAL A 1 298 ? 32.115 -9.744 -35.524 1.00 86.94 298 VAL A O 1
ATOM 2339 N N . LEU A 1 299 ? 30.515 -8.139 -35.498 1.00 84.25 299 LEU A N 1
ATOM 2340 C CA . LEU A 1 299 ? 30.401 -7.998 -36.952 1.00 84.25 299 LEU A CA 1
ATOM 2341 C C . LEU A 1 299 ? 31.639 -7.337 -37.567 1.00 84.25 299 LEU A C 1
ATOM 2343 O O . LEU A 1 299 ? 32.227 -7.891 -38.492 1.00 84.25 299 LEU A O 1
ATOM 2347 N N . ALA A 1 300 ? 32.081 -6.199 -37.031 1.00 84.31 300 ALA A N 1
ATOM 2348 C CA . ALA A 1 300 ? 33.207 -5.450 -37.585 1.00 84.31 300 ALA A CA 1
ATOM 2349 C C . ALA A 1 300 ? 34.521 -6.248 -37.554 1.00 84.31 300 ALA A C 1
ATOM 2351 O O . ALA A 1 300 ? 35.224 -6.338 -38.557 1.00 84.31 300 ALA A O 1
ATOM 2352 N N . PHE A 1 301 ? 34.836 -6.899 -36.430 1.00 83.75 301 PHE A N 1
ATOM 2353 C CA . PHE A 1 301 ? 36.027 -7.746 -36.325 1.00 83.75 301 PHE A CA 1
ATOM 2354 C C . PHE A 1 301 ? 35.922 -9.010 -37.190 1.00 83.75 301 PHE A C 1
ATOM 2356 O O . PHE A 1 301 ? 36.945 -9.552 -37.607 1.00 83.75 301 PHE A O 1
ATOM 2363 N N . ARG A 1 302 ? 34.705 -9.482 -37.491 1.00 81.44 302 ARG A N 1
ATOM 2364 C CA . ARG A 1 302 ? 34.516 -10.609 -38.407 1.00 81.44 302 ARG A CA 1
ATOM 2365 C C . ARG A 1 302 ? 34.795 -10.224 -39.859 1.00 81.44 302 ARG A C 1
ATOM 2367 O O . ARG A 1 302 ? 35.446 -11.003 -40.553 1.00 81.44 302 ARG A O 1
ATOM 2374 N N . LEU A 1 303 ? 34.348 -9.043 -40.288 1.00 78.44 303 LEU A N 1
ATOM 2375 C CA . LEU A 1 303 ? 34.546 -8.536 -41.652 1.00 78.44 303 LEU A CA 1
ATOM 2376 C C . LEU A 1 303 ? 36.026 -8.275 -41.973 1.00 78.44 303 LEU A C 1
ATOM 2378 O O . LEU A 1 303 ? 36.466 -8.570 -43.077 1.00 7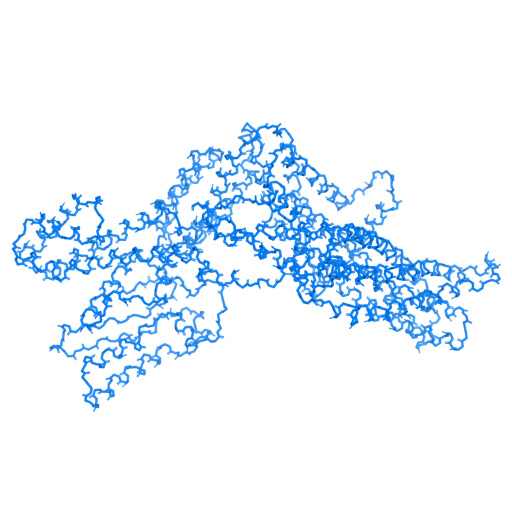8.44 303 LEU A O 1
ATOM 2382 N N . VAL A 1 304 ? 36.824 -7.848 -40.986 1.00 82.00 304 VAL A N 1
ATOM 2383 C CA . VAL A 1 304 ? 38.291 -7.712 -41.125 1.00 82.00 304 VAL A CA 1
ATOM 2384 C C . VAL A 1 304 ? 38.992 -9.060 -41.363 1.00 82.00 304 VAL A C 1
ATOM 2386 O O . VAL A 1 304 ? 40.063 -9.114 -41.963 1.00 82.00 304 VAL A O 1
ATOM 2389 N N . GLY A 1 305 ? 38.429 -10.169 -40.871 1.00 74.69 305 GLY A N 1
ATOM 2390 C CA . GLY A 1 305 ? 38.837 -11.530 -41.238 1.00 74.69 305 GLY A CA 1
ATOM 2391 C C . GLY A 1 305 ? 40.204 -12.025 -40.735 1.00 74.69 305 GLY A C 1
ATOM 2392 O O . GLY A 1 305 ? 40.535 -13.189 -40.961 1.00 74.69 305 GLY A O 1
ATOM 2393 N N . SER A 1 306 ? 40.999 -11.211 -40.028 1.00 82.50 306 SER A N 1
ATOM 2394 C CA . SER A 1 306 ? 42.297 -11.642 -39.477 1.00 82.50 306 SER A CA 1
ATOM 2395 C C . SER A 1 306 ? 42.144 -12.628 -38.306 1.00 82.50 306 SER A C 1
ATOM 2397 O O . SER A 1 306 ? 41.153 -12.598 -37.580 1.00 82.50 306 SER A O 1
ATOM 2399 N N . ASN A 1 307 ? 43.142 -13.487 -38.054 1.00 80.81 307 ASN A N 1
ATOM 2400 C CA . ASN A 1 307 ? 43.101 -14.461 -36.944 1.00 80.81 307 ASN A CA 1
ATOM 2401 C C . ASN A 1 307 ? 42.857 -13.801 -35.572 1.00 80.81 307 ASN A C 1
ATOM 2403 O O . ASN A 1 307 ? 42.118 -14.324 -34.731 1.00 80.81 307 ASN A O 1
ATOM 2407 N N . VAL A 1 308 ? 43.457 -12.627 -35.359 1.00 82.38 308 VAL A N 1
ATOM 2408 C CA . VAL A 1 308 ? 43.295 -11.838 -34.133 1.00 82.38 308 VAL A CA 1
ATOM 2409 C C . VAL A 1 308 ? 41.884 -11.250 -34.057 1.00 82.38 308 VAL A C 1
ATOM 2411 O O . VAL A 1 308 ? 41.211 -11.421 -33.041 1.00 82.38 308 VAL A O 1
ATOM 2414 N N . ALA A 1 309 ? 41.399 -10.632 -35.138 1.00 81.94 309 ALA A N 1
ATOM 2415 C CA . ALA A 1 309 ? 40.060 -10.045 -35.199 1.00 81.94 309 ALA A CA 1
ATOM 2416 C C . ALA A 1 309 ? 38.966 -11.109 -35.021 1.00 81.94 309 ALA A C 1
ATOM 2418 O O . ALA A 1 309 ? 38.065 -10.956 -34.194 1.00 81.94 309 ALA A O 1
ATOM 2419 N N . ASN A 1 310 ? 39.119 -12.263 -35.672 1.00 80.88 310 ASN A N 1
ATOM 2420 C CA . ASN A 1 310 ? 38.249 -13.406 -35.456 1.00 80.88 310 ASN A CA 1
ATOM 2421 C C . ASN A 1 310 ? 38.240 -13.785 -33.973 1.00 80.88 310 ASN A C 1
ATOM 2423 O O . ASN A 1 310 ? 37.167 -13.955 -33.406 1.00 80.88 310 ASN A O 1
ATOM 2427 N N . THR A 1 311 ? 39.381 -13.912 -33.293 1.00 84.19 311 THR A N 1
ATOM 2428 C CA . THR A 1 311 ? 39.411 -14.257 -31.854 1.00 84.19 311 THR A CA 1
ATOM 2429 C C . THR A 1 311 ? 38.602 -13.271 -31.002 1.00 84.19 311 THR A C 1
ATOM 2431 O O . THR A 1 311 ? 37.747 -13.703 -30.228 1.00 84.19 311 THR A O 1
ATOM 2434 N N . PHE A 1 312 ? 38.773 -11.962 -31.209 1.00 84.25 312 PHE A N 1
ATOM 2435 C CA . PHE A 1 312 ? 37.984 -10.936 -30.516 1.00 84.25 312 PHE A CA 1
ATOM 2436 C C . PHE A 1 312 ? 36.481 -11.030 -30.809 1.00 84.25 312 PHE A C 1
ATOM 2438 O O . PHE A 1 312 ? 35.676 -10.931 -29.886 1.00 84.25 312 PHE A O 1
ATOM 2445 N N . SER A 1 313 ? 36.096 -11.313 -32.056 1.00 84.12 313 SER A N 1
ATOM 2446 C CA . SER A 1 313 ? 34.693 -11.530 -32.435 1.00 84.12 313 SER A CA 1
ATOM 2447 C C . SER A 1 313 ? 34.045 -12.683 -31.642 1.00 84.12 313 SER A C 1
ATOM 2449 O O . SER A 1 313 ? 32.922 -12.546 -31.162 1.00 84.12 313 SER A O 1
ATOM 2451 N N . ALA A 1 314 ? 34.760 -13.788 -31.381 1.00 82.94 314 ALA A N 1
ATOM 2452 C CA . ALA A 1 314 ? 34.241 -14.870 -30.526 1.00 82.94 314 ALA A CA 1
ATOM 2453 C C . ALA A 1 314 ? 34.084 -14.451 -29.064 1.00 82.94 314 ALA A C 1
ATOM 2455 O O . ALA A 1 314 ? 33.077 -14.781 -28.437 1.00 82.94 314 ALA A O 1
ATOM 2456 N N . VAL A 1 315 ? 35.079 -13.744 -28.521 1.00 86.38 315 VAL A N 1
ATOM 2457 C CA . VAL A 1 315 ? 35.057 -13.280 -27.128 1.00 86.38 315 VAL A CA 1
ATOM 2458 C C . VAL A 1 315 ? 33.867 -12.348 -26.903 1.00 86.38 315 VAL A C 1
ATOM 2460 O O . VAL A 1 315 ? 33.106 -12.547 -25.956 1.00 86.38 315 VAL A O 1
ATOM 2463 N N . PHE A 1 316 ? 33.651 -11.381 -27.797 1.00 87.94 316 PHE A N 1
ATOM 2464 C CA . PHE A 1 316 ? 32.516 -10.466 -27.695 1.00 87.94 316 PHE A CA 1
ATOM 2465 C C . PHE A 1 316 ? 31.174 -11.183 -27.842 1.00 87.94 316 PHE A C 1
ATOM 2467 O O . PHE A 1 316 ? 30.267 -10.891 -27.066 1.00 87.94 316 PHE A O 1
ATOM 2474 N N . ALA A 1 317 ? 31.049 -12.164 -28.744 1.00 84.88 317 ALA A N 1
ATOM 2475 C CA . ALA A 1 317 ? 29.830 -12.965 -28.865 1.00 84.88 317 ALA A CA 1
ATOM 2476 C C . ALA A 1 317 ? 29.519 -13.733 -27.567 1.00 84.88 317 ALA A C 1
ATOM 2478 O O . ALA A 1 317 ? 28.391 -13.683 -27.081 1.00 84.88 317 ALA A O 1
ATOM 2479 N N . GLY A 1 318 ? 30.525 -14.368 -26.952 1.00 85.56 318 GLY A N 1
ATOM 2480 C CA . GLY A 1 318 ? 30.367 -15.077 -25.678 1.00 85.56 318 GLY A CA 1
ATOM 2481 C C . GLY A 1 318 ? 29.954 -14.161 -24.520 1.00 85.56 318 GLY A C 1
ATOM 2482 O O . GLY A 1 318 ? 29.039 -14.490 -23.765 1.00 85.56 318 GLY A O 1
ATOM 2483 N N . LEU A 1 319 ? 30.570 -12.979 -24.405 1.00 87.44 319 LEU A N 1
ATOM 2484 C CA . LEU A 1 319 ? 30.188 -11.977 -23.401 1.00 87.44 319 LEU A CA 1
ATOM 2485 C C . LEU A 1 319 ? 28.765 -11.448 -23.629 1.00 87.44 319 LEU A C 1
ATOM 2487 O O . LEU A 1 319 ? 28.022 -11.230 -22.670 1.00 87.44 319 LEU A O 1
ATOM 2491 N N . ASN A 1 320 ? 28.362 -11.282 -24.890 1.00 87.69 320 ASN A N 1
ATOM 2492 C CA . ASN A 1 320 ? 27.043 -10.773 -25.244 1.00 87.69 320 ASN A CA 1
ATOM 2493 C C . ASN A 1 320 ? 25.911 -11.738 -24.848 1.00 87.69 320 ASN A C 1
ATOM 2495 O O . ASN A 1 320 ? 24.843 -11.280 -24.453 1.00 87.69 320 ASN A O 1
ATOM 2499 N N . ILE A 1 321 ? 26.152 -13.058 -24.850 1.00 87.88 321 ILE A N 1
ATOM 2500 C CA . ILE A 1 321 ? 25.196 -14.061 -24.338 1.00 87.88 321 ILE A CA 1
ATOM 2501 C C . ILE A 1 321 ? 24.851 -13.780 -22.868 1.00 87.88 321 ILE A C 1
ATOM 2503 O O . ILE A 1 321 ? 23.673 -13.730 -22.510 1.00 87.88 321 ILE A O 1
ATOM 2507 N N . LEU A 1 322 ? 25.864 -13.565 -22.021 1.00 86.69 322 LEU A N 1
ATOM 2508 C CA . LEU A 1 322 ? 25.674 -13.309 -20.588 1.00 86.69 322 LEU A CA 1
ATOM 2509 C C . LEU A 1 322 ? 24.927 -11.993 -20.343 1.00 86.69 322 LEU A C 1
ATOM 2511 O O . LEU A 1 322 ? 23.992 -11.948 -19.542 1.00 86.69 322 LEU A O 1
ATOM 2515 N N . ILE A 1 323 ? 25.311 -10.935 -21.061 1.00 86.19 323 ILE A N 1
ATOM 2516 C CA . ILE A 1 323 ? 24.693 -9.609 -20.938 1.00 86.19 323 ILE A CA 1
ATOM 2517 C C . ILE A 1 323 ? 23.239 -9.647 -21.412 1.00 86.19 323 ILE A C 1
ATOM 2519 O O . ILE A 1 323 ? 22.354 -9.151 -20.714 1.00 86.19 323 ILE A O 1
ATOM 2523 N N . ALA A 1 324 ? 22.967 -10.260 -22.565 1.00 85.31 324 ALA A N 1
ATOM 2524 C CA . ALA A 1 324 ? 21.622 -10.360 -23.118 1.00 85.31 324 ALA A CA 1
ATOM 2525 C C . ALA A 1 324 ? 20.700 -11.192 -22.213 1.00 85.31 324 ALA A C 1
ATOM 2527 O O . ALA A 1 324 ? 19.583 -10.762 -21.921 1.00 85.31 324 ALA A O 1
ATOM 2528 N N . PHE A 1 325 ? 21.186 -12.321 -21.683 1.00 84.38 325 PHE A N 1
ATOM 2529 C CA . PHE A 1 325 ? 20.430 -13.132 -20.728 1.00 84.38 325 PHE A CA 1
ATOM 2530 C C . PHE A 1 325 ? 20.129 -12.365 -19.432 1.00 84.38 325 PHE A C 1
ATOM 2532 O O . PHE A 1 325 ? 18.972 -12.300 -19.018 1.00 84.38 325 PHE A O 1
ATOM 2539 N N . GLY A 1 326 ? 21.134 -11.714 -18.833 1.00 82.69 326 GLY A N 1
ATOM 2540 C CA . GLY A 1 326 ? 20.947 -10.889 -17.634 1.00 82.69 326 GLY A CA 1
ATOM 2541 C C . GLY A 1 326 ? 19.982 -9.718 -17.858 1.00 82.69 326 GLY A C 1
ATOM 2542 O O . GLY A 1 326 ? 19.153 -9.409 -17.000 1.00 82.69 326 GLY A O 1
ATOM 2543 N N . THR A 1 327 ? 20.025 -9.106 -19.045 1.00 84.00 327 THR A N 1
ATOM 2544 C CA . THR A 1 327 ? 19.067 -8.065 -19.453 1.00 84.00 327 THR A CA 1
ATOM 2545 C C . THR A 1 327 ? 17.652 -8.630 -19.481 1.00 84.00 327 THR A C 1
ATOM 2547 O O . THR A 1 327 ? 16.755 -8.068 -18.859 1.00 84.00 327 THR A O 1
ATOM 2550 N N . MET A 1 328 ? 17.443 -9.772 -20.143 1.00 82.38 328 MET A N 1
ATOM 2551 C CA . MET A 1 328 ? 16.131 -10.415 -20.228 1.00 82.38 328 MET A CA 1
ATOM 2552 C C . MET A 1 328 ? 15.561 -10.751 -18.847 1.00 82.38 328 MET A C 1
ATOM 2554 O O . MET A 1 328 ? 14.383 -10.482 -18.600 1.00 82.38 328 MET A O 1
ATOM 2558 N N . THR A 1 329 ? 16.364 -11.316 -17.941 1.00 78.69 329 THR A N 1
ATOM 2559 C CA . THR A 1 329 ? 15.898 -11.697 -16.599 1.00 78.69 329 THR A CA 1
ATOM 2560 C C . THR A 1 329 ? 15.530 -10.481 -15.757 1.00 78.69 329 THR A C 1
ATOM 2562 O O . THR A 1 329 ? 14.464 -10.471 -15.142 1.00 78.69 329 THR A O 1
ATOM 2565 N N . ASN A 1 330 ? 16.366 -9.439 -15.761 1.00 78.31 330 ASN A N 1
ATOM 2566 C CA . ASN A 1 330 ? 16.136 -8.250 -14.940 1.00 78.31 330 ASN A CA 1
ATOM 2567 C C . ASN A 1 330 ? 14.928 -7.449 -15.450 1.00 78.31 330 ASN A C 1
ATOM 2569 O O . ASN A 1 330 ? 14.044 -7.104 -14.671 1.00 78.31 330 ASN A O 1
ATOM 2573 N N . VAL A 1 331 ? 14.818 -7.258 -16.768 1.00 80.00 331 VAL A N 1
ATOM 2574 C CA . VAL A 1 331 ? 13.676 -6.574 -17.400 1.00 80.00 331 VAL A CA 1
ATOM 2575 C C . VAL A 1 331 ? 12.367 -7.322 -17.160 1.00 80.00 331 VAL A C 1
ATOM 2577 O O . VAL A 1 331 ? 11.314 -6.710 -16.986 1.00 80.00 331 VAL A O 1
ATOM 2580 N N . SER A 1 332 ? 12.413 -8.654 -17.128 1.00 77.69 332 SER A N 1
ATOM 2581 C CA . SER A 1 332 ? 11.225 -9.466 -16.863 1.00 77.69 332 SER A CA 1
ATOM 2582 C C . SER A 1 332 ? 10.742 -9.343 -15.417 1.00 77.69 332 SER A C 1
ATOM 2584 O O . SER A 1 332 ? 9.537 -9.237 -15.194 1.00 77.69 332 SER A O 1
ATOM 2586 N N . ARG A 1 333 ? 11.656 -9.310 -14.437 1.00 75.25 333 ARG A N 1
ATOM 2587 C CA . ARG A 1 333 ? 11.316 -9.056 -13.024 1.00 75.25 333 ARG A CA 1
ATOM 2588 C C . ARG A 1 333 ? 10.704 -7.673 -12.837 1.00 75.25 333 ARG A C 1
ATOM 2590 O O . ARG A 1 333 ? 9.640 -7.552 -12.239 1.00 75.25 333 ARG A O 1
ATOM 2597 N N . TYR A 1 334 ? 11.327 -6.664 -13.435 1.00 76.94 334 TYR A N 1
ATOM 2598 C CA . TYR A 1 334 ? 10.829 -5.295 -13.439 1.00 76.94 334 TYR A CA 1
ATOM 2599 C C . TYR A 1 334 ? 9.408 -5.191 -14.000 1.00 76.94 334 TYR A C 1
ATOM 2601 O O . TYR A 1 334 ? 8.503 -4.629 -13.386 1.00 76.94 334 TYR A O 1
ATOM 2609 N N . LYS A 1 335 ? 9.188 -5.813 -15.159 1.00 77.44 335 LYS A N 1
ATOM 2610 C CA . LYS A 1 335 ? 7.873 -5.877 -15.784 1.00 77.44 335 LYS A CA 1
ATOM 2611 C C . LYS A 1 335 ? 6.839 -6.535 -14.870 1.00 77.44 335 LYS A C 1
ATOM 2613 O O . LYS A 1 335 ? 5.724 -6.039 -14.767 1.00 77.44 335 LYS A O 1
ATOM 2618 N N . ILE A 1 336 ? 7.192 -7.644 -14.219 1.00 76.44 336 ILE A N 1
ATOM 2619 C CA . ILE A 1 336 ? 6.299 -8.348 -13.290 1.00 76.44 336 ILE A CA 1
ATOM 2620 C C . ILE A 1 336 ? 5.869 -7.437 -12.145 1.00 76.44 336 ILE A C 1
ATOM 2622 O O . ILE A 1 336 ? 4.667 -7.360 -11.894 1.00 76.44 336 ILE A O 1
ATOM 2626 N N . ARG A 1 337 ? 6.811 -6.707 -11.536 1.00 76.69 337 ARG A N 1
ATOM 2627 C CA . ARG A 1 337 ? 6.520 -5.734 -10.477 1.00 76.69 337 ARG A CA 1
ATOM 2628 C C . ARG A 1 337 ? 5.529 -4.669 -10.944 1.00 76.69 337 ARG A C 1
ATOM 2630 O O . ARG A 1 337 ? 4.543 -4.407 -10.266 1.00 76.69 337 ARG A O 1
ATOM 2637 N N . ASN A 1 338 ? 5.740 -4.091 -12.127 1.00 77.62 338 ASN A N 1
ATOM 2638 C CA . ASN A 1 338 ? 4.819 -3.088 -12.669 1.00 77.62 338 ASN A CA 1
ATOM 2639 C C . ASN A 1 338 ? 3.424 -3.668 -12.933 1.00 77.62 338 ASN A C 1
ATOM 2641 O O . ASN A 1 338 ? 2.421 -3.006 -12.693 1.00 77.62 338 ASN A O 1
ATOM 2645 N N . GLU A 1 339 ? 3.335 -4.913 -13.403 1.00 77.12 339 GLU A N 1
ATOM 2646 C CA . GLU A 1 339 ? 2.050 -5.597 -13.571 1.00 77.12 339 GLU A CA 1
ATOM 2647 C C . GLU A 1 339 ? 1.368 -5.904 -12.230 1.00 77.12 339 GLU A C 1
ATOM 2649 O O . GLU A 1 339 ? 0.147 -5.833 -12.142 1.00 77.12 339 GLU A O 1
ATOM 2654 N N . GLU A 1 340 ? 2.127 -6.235 -11.185 1.00 79.62 340 GLU A N 1
ATOM 2655 C CA . GLU A 1 340 ? 1.603 -6.398 -9.822 1.00 79.62 340 GLU A CA 1
ATOM 2656 C C . GLU A 1 340 ? 1.088 -5.073 -9.258 1.00 79.62 340 GLU A C 1
ATOM 2658 O O . GLU A 1 340 ? -0.003 -5.047 -8.694 1.00 79.62 340 GLU A O 1
ATOM 2663 N N . TRP A 1 341 ? 1.784 -3.959 -9.505 1.00 79.81 341 TRP A N 1
ATOM 2664 C CA . TRP A 1 341 ? 1.285 -2.631 -9.144 1.00 79.81 341 TRP A CA 1
ATOM 2665 C C . TRP A 1 341 ? -0.015 -2.272 -9.857 1.00 79.81 341 TRP A C 1
ATOM 2667 O O . TRP A 1 341 ? -0.924 -1.735 -9.236 1.00 79.81 341 TRP A O 1
ATOM 2677 N N . ARG A 1 342 ? -0.138 -2.573 -11.157 1.00 83.31 342 ARG A N 1
ATOM 2678 C CA . ARG A 1 342 ? -1.380 -2.324 -11.910 1.00 83.31 342 ARG A CA 1
ATOM 2679 C C . ARG A 1 342 ? -2.558 -3.082 -11.294 1.00 83.31 342 ARG A C 1
ATOM 2681 O O . ARG A 1 342 ? -3.638 -2.512 -11.167 1.00 83.31 342 ARG A O 1
ATOM 2688 N N . VAL A 1 343 ? -2.336 -4.334 -10.884 1.00 83.94 343 VAL A N 1
ATOM 2689 C CA . VAL A 1 343 ? -3.339 -5.146 -10.174 1.00 83.94 343 VAL A CA 1
ATOM 2690 C C . VAL A 1 343 ? -3.653 -4.541 -8.807 1.00 83.94 343 VAL A C 1
ATOM 2692 O O . VAL A 1 343 ? -4.820 -4.342 -8.492 1.00 83.94 343 VAL A O 1
ATOM 2695 N N . PHE A 1 344 ? -2.633 -4.168 -8.030 1.00 83.25 344 PHE A N 1
ATOM 2696 C CA . PHE A 1 344 ? -2.816 -3.496 -6.744 1.00 83.25 344 PHE A CA 1
ATOM 2697 C C . PHE A 1 344 ? -3.619 -2.196 -6.882 1.00 83.25 344 PHE A C 1
ATOM 2699 O O . PHE A 1 344 ? -4.532 -1.948 -6.100 1.00 83.25 344 PHE A O 1
ATOM 2706 N N . PHE A 1 345 ? -3.320 -1.379 -7.894 1.00 86.88 345 PHE A N 1
ATOM 2707 C CA . PHE A 1 345 ? -4.055 -0.153 -8.167 1.00 86.88 345 PHE A CA 1
ATOM 2708 C C . PHE A 1 345 ? -5.525 -0.451 -8.474 1.00 86.88 345 PHE A C 1
ATOM 2710 O O . PHE A 1 345 ? -6.403 0.175 -7.886 1.00 86.88 345 PHE A O 1
ATOM 2717 N N . ALA A 1 346 ? -5.803 -1.411 -9.359 1.00 87.31 346 ALA A N 1
ATOM 2718 C CA . ALA A 1 346 ? -7.171 -1.781 -9.707 1.00 87.31 346 ALA A CA 1
ATOM 2719 C C . ALA A 1 346 ? -7.959 -2.301 -8.493 1.00 87.31 346 ALA A C 1
ATOM 2721 O O . ALA A 1 346 ? -9.081 -1.859 -8.259 1.00 87.31 346 ALA A O 1
ATOM 2722 N N . ASP A 1 347 ? -7.341 -3.165 -7.685 1.00 84.38 347 ASP A N 1
ATOM 2723 C CA . ASP A 1 347 ? -8.001 -3.818 -6.554 1.00 84.38 347 ASP A CA 1
ATOM 2724 C C . ASP A 1 347 ? -8.133 -2.893 -5.321 1.00 84.38 347 ASP A C 1
ATOM 2726 O O . ASP A 1 347 ? -9.112 -3.000 -4.582 1.00 84.38 347 ASP A O 1
ATOM 2730 N N . GLN A 1 348 ? -7.178 -1.980 -5.075 1.00 82.00 348 GLN A N 1
ATOM 2731 C CA . GLN A 1 348 ? -7.106 -1.201 -3.822 1.00 82.00 348 GLN A CA 1
ATOM 2732 C C . GLN A 1 348 ? -7.190 0.326 -3.958 1.00 82.00 348 GLN A C 1
ATOM 2734 O O . GLN A 1 348 ? -7.456 1.001 -2.963 1.00 82.00 348 GLN A O 1
ATOM 2739 N N . LYS A 1 349 ? -6.933 0.900 -5.137 1.00 85.25 349 LYS A N 1
ATOM 2740 C CA . LYS A 1 349 ? -6.828 2.363 -5.314 1.00 85.25 349 LYS A CA 1
ATOM 2741 C C . LYS A 1 349 ? -7.873 2.936 -6.259 1.00 85.25 349 LYS A C 1
ATOM 2743 O O . LYS A 1 349 ? -8.386 4.021 -6.012 1.00 85.25 349 LYS A O 1
ATOM 2748 N N . PHE A 1 350 ? -8.253 2.203 -7.301 1.00 90.06 350 PHE A N 1
ATOM 2749 C CA . PHE A 1 350 ? -9.167 2.698 -8.327 1.00 90.06 350 PHE A CA 1
ATOM 2750 C C . PHE A 1 350 ? -10.533 3.113 -7.761 1.00 90.06 350 PHE A C 1
ATOM 2752 O O . PHE A 1 350 ? -11.099 4.123 -8.181 1.00 90.06 350 PHE A O 1
ATOM 2759 N N . PHE A 1 351 ? -11.041 2.398 -6.752 1.00 88.25 351 PHE A N 1
ATOM 2760 C CA . PHE A 1 351 ? -12.294 2.769 -6.095 1.00 88.25 351 PHE A CA 1
ATOM 2761 C C . PHE A 1 351 ? -12.204 4.110 -5.350 1.00 88.25 351 PHE A C 1
ATOM 2763 O O . PHE A 1 351 ? -13.175 4.861 -5.366 1.00 88.25 351 PHE A O 1
ATOM 2770 N N . ARG A 1 352 ? -11.049 4.451 -4.754 1.00 88.44 352 ARG A N 1
ATOM 2771 C CA . ARG A 1 352 ? -10.852 5.724 -4.037 1.00 88.44 352 ARG A CA 1
ATOM 2772 C C . ARG A 1 352 ? -10.963 6.905 -4.994 1.00 88.44 352 ARG A C 1
ATOM 2774 O O . ARG A 1 352 ? -11.659 7.876 -4.706 1.00 88.44 352 ARG A O 1
ATOM 2781 N N . VAL A 1 353 ? -10.391 6.762 -6.191 1.00 90.00 353 VAL A N 1
ATOM 2782 C CA . VAL A 1 353 ? -10.531 7.729 -7.290 1.00 90.00 353 VAL A CA 1
ATOM 2783 C C . VAL A 1 353 ? -12.004 7.898 -7.673 1.00 90.00 353 VAL A C 1
ATOM 2785 O O . VAL A 1 353 ? -12.481 9.031 -7.770 1.00 90.00 353 VAL A O 1
ATOM 2788 N N . LYS A 1 354 ? -12.744 6.790 -7.853 1.00 91.44 354 LYS A N 1
ATOM 2789 C CA . LYS A 1 354 ? -14.183 6.833 -8.164 1.00 91.44 354 LYS A CA 1
ATOM 2790 C C . LYS A 1 354 ? -14.970 7.558 -7.068 1.00 91.44 354 LYS A C 1
ATOM 2792 O O . LYS A 1 354 ? -15.752 8.441 -7.399 1.00 91.44 354 LYS A O 1
ATOM 2797 N N . CYS A 1 355 ? -14.733 7.252 -5.792 1.00 90.00 355 CYS A N 1
ATOM 2798 C CA . CYS A 1 355 ? -15.380 7.915 -4.653 1.00 90.00 355 CYS A CA 1
ATOM 2799 C C . CYS A 1 355 ? -15.079 9.420 -4.598 1.00 90.00 355 CYS A C 1
ATOM 2801 O O . CYS A 1 355 ? -15.992 10.231 -4.443 1.00 90.00 355 CYS A O 1
ATOM 2803 N N . ALA A 1 356 ? -13.814 9.810 -4.778 1.00 89.38 356 ALA A N 1
ATOM 2804 C CA . ALA A 1 356 ? -13.391 11.207 -4.725 1.00 89.38 356 ALA A CA 1
ATOM 2805 C C . ALA A 1 356 ? -13.977 12.050 -5.868 1.00 89.38 356 ALA A C 1
ATOM 2807 O O . ALA A 1 356 ? -14.360 13.199 -5.652 1.00 89.38 356 ALA A O 1
ATOM 2808 N N . VAL A 1 357 ? -14.068 11.492 -7.082 1.00 90.38 357 VAL A N 1
ATOM 2809 C CA . VAL A 1 357 ? -14.761 12.153 -8.197 1.00 90.38 357 VAL A CA 1
ATOM 2810 C C . VAL A 1 357 ? -16.266 12.160 -7.947 1.00 90.38 357 VAL A C 1
ATOM 2812 O O . VAL A 1 357 ? -16.886 13.203 -8.148 1.00 90.38 357 VAL A O 1
ATOM 2815 N N . PHE A 1 358 ? -16.837 11.054 -7.451 1.00 90.31 358 PHE A N 1
ATOM 2816 C CA . PHE A 1 358 ? -18.274 10.927 -7.211 1.00 90.31 358 PHE A CA 1
ATOM 2817 C C . PHE A 1 358 ? -18.807 11.993 -6.240 1.00 90.31 358 PHE A C 1
ATOM 2819 O O . PHE A 1 358 ? -19.837 12.630 -6.469 1.00 90.31 358 PHE A O 1
ATOM 2826 N N . ALA A 1 359 ? -18.050 12.257 -5.176 1.00 87.81 359 ALA A N 1
ATOM 2827 C CA . ALA A 1 359 ? -18.380 13.263 -4.171 1.00 87.81 359 ALA A CA 1
ATOM 2828 C C . ALA A 1 359 ? -18.466 14.705 -4.717 1.00 87.81 359 ALA A C 1
ATOM 2830 O O . ALA A 1 359 ? -19.041 15.576 -4.066 1.00 87.81 359 ALA A O 1
ATOM 2831 N N . LEU A 1 360 ? -17.922 14.970 -5.911 1.00 88.00 360 LEU A N 1
ATOM 2832 C CA . LEU A 1 360 ? -17.933 16.288 -6.556 1.00 88.00 360 LEU A CA 1
ATOM 2833 C C . LEU A 1 360 ? -19.055 16.475 -7.587 1.00 88.00 360 LEU A C 1
ATOM 2835 O O . LEU A 1 360 ? -19.165 17.566 -8.160 1.00 88.00 360 LEU A O 1
ATOM 2839 N N . LEU A 1 361 ? -19.863 15.444 -7.855 1.00 87.62 361 LEU A N 1
ATOM 2840 C CA . LEU A 1 361 ? -21.044 15.576 -8.711 1.00 87.62 361 LEU A CA 1
ATOM 2841 C C . LEU A 1 361 ? -22.076 16.511 -8.065 1.00 87.62 361 LEU A C 1
ATOM 2843 O O . LEU A 1 361 ? -22.063 16.769 -6.859 1.00 87.62 361 LEU A O 1
ATOM 2847 N N . SER A 1 362 ? -22.986 17.041 -8.886 1.00 85.69 362 SER A N 1
ATOM 2848 C CA . SER A 1 362 ? -24.161 17.727 -8.351 1.00 85.69 362 SER A CA 1
ATOM 2849 C C . SER A 1 362 ? -25.069 16.723 -7.635 1.00 85.69 362 SER A C 1
ATOM 2851 O O . SER A 1 362 ? -25.053 15.536 -7.956 1.00 85.69 362 SER A O 1
ATOM 2853 N N . LYS A 1 363 ? -25.884 17.193 -6.685 1.00 83.38 363 LYS A N 1
ATOM 2854 C CA . LYS A 1 363 ? -26.812 16.317 -5.956 1.00 83.38 363 LYS A CA 1
ATOM 2855 C C . LYS A 1 363 ? -27.759 15.577 -6.911 1.00 83.38 363 LYS A C 1
ATOM 2857 O O . LYS A 1 363 ? -27.933 14.375 -6.780 1.00 83.38 363 LYS A O 1
ATOM 2862 N N . ASP A 1 364 ? -28.280 16.278 -7.916 1.00 84.56 364 ASP A N 1
ATOM 2863 C CA . ASP A 1 364 ? -29.172 15.690 -8.919 1.00 84.56 364 ASP A CA 1
ATOM 2864 C C . ASP A 1 364 ? -28.462 14.606 -9.752 1.00 84.56 364 ASP A C 1
ATOM 2866 O O . ASP A 1 364 ? -29.056 13.584 -10.097 1.00 84.56 364 ASP A O 1
ATOM 2870 N N . ASP A 1 365 ? -27.173 14.790 -10.056 1.00 86.00 365 ASP A N 1
ATOM 2871 C CA . ASP A 1 365 ? -26.384 13.787 -10.777 1.00 86.00 365 ASP A CA 1
ATOM 2872 C C . ASP A 1 365 ? -26.038 12.571 -9.898 1.00 86.00 365 ASP A C 1
ATOM 2874 O O . ASP A 1 365 ? -26.035 11.442 -10.384 1.00 86.00 365 ASP A O 1
ATOM 2878 N N . GLN A 1 366 ? -25.789 12.775 -8.601 1.00 86.12 366 GLN A N 1
ATOM 2879 C CA . GLN A 1 366 ? -25.581 11.682 -7.642 1.00 86.12 366 GLN A CA 1
ATOM 2880 C C . GLN A 1 366 ? -26.858 10.860 -7.457 1.00 86.12 366 GLN A C 1
ATOM 2882 O O . GLN A 1 366 ? -26.812 9.634 -7.521 1.00 86.12 366 GLN A O 1
ATOM 2887 N N . ASP A 1 367 ? -27.997 11.529 -7.272 1.00 84.88 367 ASP A N 1
ATOM 2888 C CA . ASP A 1 367 ? -29.297 10.888 -7.050 1.00 84.88 367 ASP A CA 1
ATOM 2889 C C . ASP A 1 367 ? -29.828 10.196 -8.319 1.00 84.88 367 ASP A C 1
ATOM 2891 O O . ASP A 1 367 ? -30.590 9.235 -8.230 1.00 84.88 367 ASP A O 1
ATOM 2895 N N . SER A 1 368 ? -29.405 10.645 -9.506 1.00 86.19 368 SER A N 1
ATOM 2896 C CA . SER A 1 368 ? -29.723 9.988 -10.783 1.00 86.19 368 SER A CA 1
ATOM 2897 C C . SER A 1 368 ? -28.750 8.873 -11.178 1.00 86.19 368 SER A C 1
ATOM 2899 O O . SER A 1 368 ? -29.022 8.152 -12.142 1.00 86.19 368 SER A O 1
ATOM 2901 N N . THR A 1 369 ? -27.640 8.692 -10.453 1.00 87.00 369 THR A N 1
ATOM 2902 C CA . THR A 1 369 ? -26.691 7.603 -10.713 1.00 87.00 369 THR A CA 1
ATOM 2903 C C . THR A 1 369 ? -27.301 6.263 -10.276 1.00 87.00 369 THR A C 1
ATOM 2905 O O . THR A 1 369 ? -27.711 6.130 -9.122 1.00 87.00 369 THR A O 1
ATOM 2908 N N . PRO A 1 370 ? -27.352 5.238 -11.151 1.00 87.50 370 PRO A N 1
ATOM 2909 C CA . PRO A 1 370 ? -27.827 3.911 -10.769 1.00 87.50 370 PRO A CA 1
ATOM 2910 C C . PRO A 1 370 ? -27.015 3.321 -9.611 1.00 87.50 370 PRO A C 1
ATOM 2912 O O . PRO A 1 370 ? -25.793 3.466 -9.573 1.00 87.50 370 PRO A O 1
ATOM 2915 N N . LEU A 1 371 ? -27.674 2.584 -8.710 1.00 85.06 371 LEU A N 1
ATOM 2916 C CA . LEU A 1 371 ? -27.028 1.941 -7.553 1.00 85.06 371 LEU A CA 1
ATOM 2917 C C . LEU A 1 371 ? -25.835 1.052 -7.944 1.00 85.06 371 LEU A C 1
ATOM 2919 O O . LEU A 1 371 ? -24.835 1.042 -7.236 1.00 85.06 371 LEU A O 1
ATOM 2923 N N . GLU A 1 372 ? -25.909 0.370 -9.091 1.00 84.69 372 GLU A N 1
ATOM 2924 C CA . GLU A 1 372 ? -24.832 -0.483 -9.628 1.00 84.69 372 GLU A CA 1
ATOM 2925 C C . GLU A 1 372 ? -23.546 0.290 -9.963 1.00 84.69 372 GLU A C 1
ATOM 2927 O O . GLU A 1 372 ? -22.457 -0.276 -9.975 1.00 84.69 372 GLU A O 1
ATOM 2932 N N . HIS A 1 373 ? -23.658 1.592 -10.234 1.00 86.31 373 HIS A N 1
ATOM 2933 C CA . HIS A 1 373 ? -22.528 2.465 -10.550 1.00 86.31 373 HIS A CA 1
ATOM 2934 C C . HIS A 1 373 ? -22.106 3.338 -9.369 1.00 86.31 373 HIS A C 1
ATOM 2936 O O . HIS A 1 373 ? -21.139 4.090 -9.480 1.00 86.31 373 HIS A O 1
ATOM 2942 N N . HIS A 1 374 ? -22.794 3.244 -8.231 1.00 88.62 374 HIS A N 1
ATOM 2943 C CA . HIS A 1 374 ? -22.499 4.052 -7.060 1.00 88.62 374 HIS A CA 1
ATOM 2944 C C . HIS A 1 374 ? -21.266 3.496 -6.321 1.00 88.62 374 HIS A C 1
ATOM 2946 O O . HIS A 1 374 ? -21.358 2.458 -5.658 1.00 88.62 374 HIS A O 1
ATOM 2952 N N . PRO A 1 375 ? -20.104 4.181 -6.353 1.00 89.44 375 PRO A N 1
ATOM 2953 C CA . PRO A 1 375 ? -18.833 3.580 -5.941 1.00 89.44 375 PRO A CA 1
ATOM 2954 C C . PRO A 1 375 ? -18.795 3.244 -4.449 1.00 89.44 375 PRO A C 1
ATOM 2956 O O . PRO A 1 375 ? -18.259 2.211 -4.059 1.00 89.44 375 PRO A O 1
ATOM 2959 N N . PHE A 1 376 ? -19.429 4.065 -3.613 1.00 88.25 376 PHE A N 1
ATOM 2960 C CA . PHE A 1 376 ? -19.529 3.775 -2.187 1.00 88.25 376 PHE A CA 1
ATOM 2961 C C . PHE A 1 376 ? -20.425 2.568 -1.870 1.00 88.25 376 PHE A C 1
ATOM 2963 O O . PHE A 1 376 ? -20.129 1.831 -0.934 1.00 88.25 376 PHE A O 1
ATOM 2970 N N . ILE A 1 377 ? -21.488 2.336 -2.652 1.00 90.25 377 ILE A N 1
ATOM 2971 C CA . ILE A 1 377 ? -22.400 1.209 -2.425 1.00 90.25 377 ILE A CA 1
ATOM 2972 C C . ILE A 1 377 ? -21.737 -0.092 -2.873 1.00 90.25 377 ILE A C 1
ATOM 2974 O O . ILE A 1 377 ? -21.856 -1.072 -2.152 1.00 90.25 377 ILE A O 1
ATOM 2978 N N . ASP A 1 378 ? -20.964 -0.096 -3.964 1.00 89.00 378 ASP A N 1
ATOM 2979 C CA . ASP A 1 378 ? -20.164 -1.266 -4.372 1.00 89.00 378 ASP A CA 1
ATOM 2980 C C . ASP A 1 378 ? -19.161 -1.688 -3.277 1.00 89.00 378 ASP A C 1
ATOM 2982 O O . ASP A 1 378 ? -19.057 -2.864 -2.915 1.00 89.00 378 ASP A O 1
ATOM 2986 N N . ILE A 1 379 ? -18.453 -0.727 -2.670 1.00 89.12 379 ILE A N 1
ATOM 2987 C CA . ILE A 1 379 ? -17.539 -1.017 -1.552 1.00 89.12 379 ILE A CA 1
ATOM 2988 C C . ILE A 1 379 ? -18.324 -1.536 -0.346 1.00 89.12 379 ILE A C 1
ATOM 2990 O O . ILE A 1 379 ? -17.938 -2.542 0.257 1.00 89.12 379 ILE A O 1
ATOM 2994 N N . LEU A 1 380 ? -19.426 -0.869 -0.001 1.00 91.00 380 LEU A N 1
ATOM 2995 C CA . LEU A 1 380 ? -20.268 -1.251 1.122 1.00 91.00 380 LEU A CA 1
ATOM 2996 C C . LEU A 1 380 ? -20.854 -2.656 0.922 1.00 91.00 380 LEU A C 1
ATOM 2998 O O . LEU A 1 380 ? -20.821 -3.447 1.854 1.00 91.00 380 LEU A O 1
ATOM 3002 N N . GLU A 1 381 ? -21.285 -3.021 -0.287 1.00 92.00 381 GLU A N 1
ATOM 3003 C CA . GLU A 1 381 ? -21.759 -4.365 -0.644 1.00 92.00 381 GLU A CA 1
ATOM 3004 C C . GLU A 1 381 ? -20.691 -5.432 -0.408 1.00 92.00 381 GLU A C 1
ATOM 3006 O O . GLU A 1 381 ? -20.976 -6.470 0.196 1.00 92.00 381 GLU A O 1
ATOM 3011 N N . LYS A 1 382 ? -19.443 -5.173 -0.816 1.00 91.00 382 LYS A N 1
ATOM 3012 C CA . LYS A 1 382 ? -18.315 -6.086 -0.571 1.00 91.00 382 LYS A CA 1
ATOM 3013 C C . LYS A 1 382 ? -18.059 -6.277 0.928 1.00 91.00 382 LYS A C 1
ATOM 3015 O O . LYS A 1 382 ? -17.843 -7.409 1.368 1.00 91.00 382 LYS A O 1
ATOM 3020 N N . ARG A 1 383 ? -18.118 -5.202 1.726 1.00 92.19 383 ARG A N 1
ATOM 3021 C CA . ARG A 1 383 ? -17.935 -5.266 3.191 1.00 92.19 383 ARG A CA 1
ATOM 3022 C C . ARG A 1 383 ? -19.108 -5.942 3.895 1.00 92.19 383 ARG A C 1
ATOM 3024 O O . ARG A 1 383 ? -18.878 -6.825 4.714 1.00 92.19 383 ARG A O 1
ATOM 3031 N N . VAL A 1 384 ? -20.340 -5.618 3.509 1.00 93.12 384 VAL A N 1
ATOM 3032 C CA . VAL A 1 384 ? -21.580 -6.252 3.986 1.00 93.12 384 VAL A CA 1
ATOM 3033 C C . VAL A 1 384 ? -21.568 -7.750 3.693 1.00 93.12 384 VAL A C 1
ATOM 3035 O O . VAL A 1 384 ? -21.886 -8.549 4.568 1.00 93.12 384 VAL A O 1
ATOM 3038 N N . LYS A 1 385 ? -21.157 -8.160 2.488 1.00 93.00 385 LYS A N 1
ATOM 3039 C CA . LYS A 1 385 ? -21.036 -9.578 2.136 1.00 93.00 385 LYS A CA 1
ATOM 3040 C C . LYS A 1 385 ? -20.021 -10.291 3.030 1.00 93.00 385 LYS A C 1
ATOM 3042 O O . LYS A 1 385 ? -20.347 -11.331 3.591 1.00 93.00 385 LYS A O 1
ATOM 3047 N N . SER A 1 386 ? -18.832 -9.709 3.210 1.00 90.19 386 SER A N 1
ATOM 3048 C CA . SER A 1 386 ? -17.807 -10.268 4.102 1.00 90.19 386 SER A CA 1
ATOM 3049 C C . SER A 1 386 ? -18.292 -10.351 5.553 1.00 90.19 386 SER A C 1
ATOM 3051 O O . SER A 1 386 ? -18.025 -11.345 6.227 1.00 90.19 386 SER A O 1
ATOM 3053 N N . PHE A 1 387 ? -19.041 -9.352 6.025 1.00 92.56 387 PHE A N 1
ATOM 3054 C CA . PHE A 1 387 ? -19.686 -9.373 7.335 1.00 92.56 387 PHE A CA 1
ATOM 3055 C C . PHE A 1 387 ? -20.695 -10.525 7.446 1.00 92.56 387 PHE A C 1
ATOM 3057 O O . PHE A 1 387 ? -20.554 -11.343 8.348 1.00 92.56 387 PHE A O 1
ATOM 3064 N N . ARG A 1 388 ? -21.633 -10.672 6.500 1.00 91.19 388 ARG A N 1
ATOM 3065 C CA . ARG A 1 388 ? -22.624 -11.768 6.495 1.00 91.19 388 ARG A CA 1
ATOM 3066 C C . ARG A 1 388 ? -21.979 -13.154 6.462 1.00 91.19 388 ARG A C 1
ATOM 3068 O O . ARG A 1 388 ? -22.392 -14.038 7.205 1.00 91.19 388 ARG A O 1
ATOM 3075 N N . GLU A 1 389 ? -20.949 -13.340 5.637 1.00 88.75 389 GLU A N 1
ATOM 3076 C CA . GLU A 1 389 ? -20.174 -14.588 5.593 1.00 88.75 389 GLU A CA 1
ATOM 3077 C C . GLU A 1 389 ? -19.519 -14.886 6.949 1.00 88.75 389 GLU A C 1
ATOM 3079 O O . GLU A 1 389 ? -19.527 -16.028 7.401 1.00 88.75 389 GLU A O 1
ATOM 3084 N N . THR A 1 390 ? -19.006 -13.856 7.628 1.00 80.94 390 THR A N 1
ATOM 3085 C CA . THR A 1 390 ? -18.379 -13.981 8.953 1.00 80.94 390 THR A CA 1
ATOM 3086 C C . THR A 1 390 ? -19.418 -14.283 10.043 1.00 80.94 390 THR A C 1
ATOM 3088 O O . THR A 1 390 ? -19.196 -15.165 10.866 1.00 80.94 390 THR A O 1
ATOM 3091 N N . VAL A 1 391 ? -20.576 -13.613 10.024 1.00 86.56 391 VAL A N 1
ATOM 3092 C CA . VAL A 1 391 ? -21.722 -13.869 10.922 1.00 86.56 391 VAL A CA 1
ATOM 3093 C C . VAL A 1 391 ? -22.186 -15.321 10.798 1.00 86.56 391 VAL A C 1
ATOM 3095 O O . VAL A 1 391 ? -22.274 -16.019 11.808 1.00 86.56 391 VAL A O 1
ATOM 3098 N N . GLY A 1 392 ? -22.393 -15.801 9.566 1.00 79.94 392 GLY A N 1
ATOM 3099 C CA . GLY A 1 392 ? -22.782 -17.186 9.301 1.00 79.94 392 GLY A CA 1
ATOM 3100 C C . GLY A 1 392 ? -21.705 -18.201 9.696 1.00 79.94 392 GLY A C 1
ATOM 3101 O O . GLY A 1 392 ? -22.026 -19.245 10.256 1.00 79.94 392 GLY A O 1
ATOM 3102 N N . TYR A 1 393 ? -2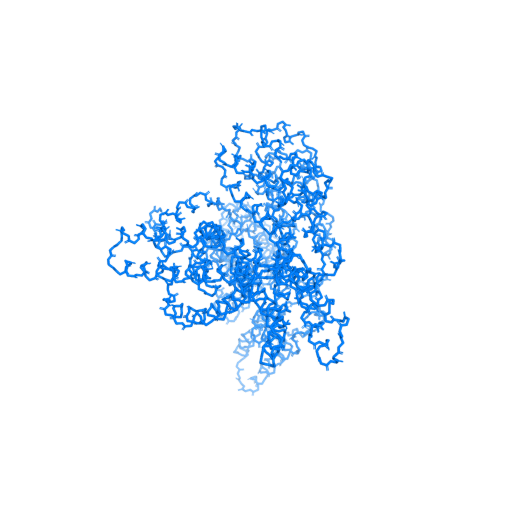0.424 -17.887 9.470 1.00 77.25 393 TYR A N 1
ATOM 3103 C CA . TYR A 1 393 ? -19.302 -18.739 9.880 1.00 77.25 393 TYR A CA 1
ATOM 3104 C C . TYR A 1 393 ? -19.236 -18.938 11.401 1.00 77.25 393 TYR A C 1
ATOM 3106 O O . TYR A 1 393 ? -18.959 -20.044 11.860 1.00 77.25 393 TYR A O 1
ATOM 3114 N N . TYR A 1 394 ? -19.514 -17.890 12.180 1.00 74.50 394 TYR A N 1
ATOM 3115 C CA . TYR A 1 394 ? -19.516 -17.946 13.645 1.00 74.50 394 TYR A CA 1
ATOM 3116 C C . TYR A 1 394 ? -20.878 -18.314 14.258 1.00 74.50 394 TYR A C 1
ATOM 3118 O O . TYR A 1 394 ? -21.027 -18.230 15.474 1.00 74.50 394 TYR A O 1
ATOM 3126 N N . GLY A 1 395 ? -21.859 -18.729 13.449 1.00 78.44 395 GLY A N 1
ATOM 3127 C CA . GLY A 1 395 ? -23.133 -19.267 13.936 1.00 78.44 395 GLY A CA 1
ATOM 3128 C C . GLY A 1 395 ? -24.091 -18.240 14.550 1.00 78.44 395 GLY A C 1
ATOM 3129 O O . GLY A 1 395 ? -24.986 -18.621 15.301 1.00 78.44 395 GLY A O 1
ATOM 3130 N N . TYR A 1 396 ? -23.925 -16.950 14.251 1.00 83.31 396 TYR A N 1
ATOM 3131 C CA . TYR A 1 396 ? -24.881 -15.922 14.668 1.00 83.31 396 TYR A CA 1
ATOM 3132 C C . TYR A 1 396 ? -26.185 -16.022 13.866 1.00 83.31 396 TYR A C 1
ATOM 3134 O O . TYR A 1 396 ? -26.194 -16.483 12.724 1.00 83.31 396 TYR A O 1
ATOM 3142 N N . SER A 1 397 ? -27.290 -15.560 14.458 1.00 87.31 397 SER A N 1
ATOM 3143 C CA . SER A 1 397 ? -28.555 -15.401 13.737 1.00 87.31 397 SER A CA 1
ATOM 3144 C C . SER A 1 397 ? -28.418 -14.395 12.597 1.00 87.31 397 SER A C 1
ATOM 3146 O O . SER A 1 397 ? -27.592 -13.478 12.666 1.00 87.31 397 SER A O 1
ATOM 3148 N N . ASP A 1 398 ? -29.268 -14.546 11.580 1.00 86.69 398 ASP A N 1
ATOM 3149 C CA . ASP A 1 398 ? -29.313 -13.618 10.453 1.00 86.69 398 ASP A CA 1
ATOM 3150 C C . ASP A 1 398 ? -29.438 -12.165 10.953 1.00 86.69 398 ASP A C 1
ATOM 3152 O O . ASP A 1 398 ? -30.243 -11.888 11.850 1.00 86.69 398 ASP A O 1
ATOM 3156 N N . PRO A 1 399 ? -28.635 -11.231 10.412 1.00 90.06 399 PRO A N 1
ATOM 3157 C CA . PRO A 1 399 ? -28.490 -9.886 10.953 1.00 90.06 399 PRO A CA 1
ATOM 3158 C C . PRO A 1 399 ? -29.647 -8.978 10.492 1.00 90.06 399 PRO A C 1
ATOM 3160 O O . PRO A 1 399 ? -29.437 -8.036 9.731 1.00 90.06 399 PRO A O 1
ATOM 3163 N N . THR A 1 400 ? -30.882 -9.264 10.921 1.00 90.12 400 THR A N 1
ATOM 3164 C CA . THR A 1 400 ? -32.106 -8.630 10.389 1.00 90.12 400 THR A CA 1
ATOM 3165 C C . THR A 1 400 ? -32.121 -7.112 10.541 1.00 90.12 400 THR A C 1
ATOM 3167 O O . THR A 1 400 ? -32.406 -6.410 9.579 1.00 90.12 400 THR A O 1
ATOM 3170 N N . GLU A 1 401 ? -31.764 -6.595 11.716 1.00 90.19 401 GLU A N 1
ATOM 3171 C CA . GLU A 1 401 ? -31.743 -5.152 11.988 1.00 90.19 401 GLU A CA 1
ATOM 3172 C C . GLU A 1 401 ? -30.682 -4.420 11.153 1.00 90.19 401 GLU A C 1
ATOM 3174 O O . GLU A 1 401 ? -30.941 -3.365 10.570 1.00 90.19 401 GLU A O 1
ATOM 3179 N N . PHE A 1 402 ? -29.497 -5.021 11.022 1.00 93.56 402 PHE A N 1
ATOM 3180 C CA . PHE A 1 402 ? -28.451 -4.519 10.135 1.00 93.56 402 PHE A CA 1
ATOM 3181 C C . PHE A 1 402 ? -28.919 -4.515 8.676 1.00 93.56 402 PHE A C 1
ATOM 3183 O O . PHE A 1 402 ? -28.698 -3.539 7.960 1.00 93.56 402 PHE A O 1
ATOM 3190 N N . ASP A 1 403 ? -29.570 -5.591 8.226 1.00 92.44 403 ASP A N 1
ATOM 3191 C CA . ASP A 1 403 ? -30.065 -5.710 6.859 1.00 92.44 403 ASP A CA 1
ATOM 3192 C C . ASP A 1 403 ? -31.177 -4.692 6.572 1.00 92.44 403 ASP A C 1
ATOM 3194 O O . ASP A 1 403 ? -31.169 -4.083 5.503 1.00 92.44 403 ASP A O 1
ATOM 3198 N N . GLU A 1 404 ? -32.084 -4.436 7.516 1.00 92.44 404 GLU A N 1
ATOM 3199 C CA . GLU A 1 404 ? -33.109 -3.395 7.402 1.00 92.44 404 GLU A CA 1
ATOM 3200 C C . GLU A 1 404 ? -32.493 -1.998 7.275 1.00 92.44 404 GLU A C 1
ATOM 3202 O O . GLU A 1 404 ? -32.828 -1.266 6.339 1.00 92.44 404 GLU A O 1
ATOM 3207 N N . ALA A 1 405 ? -31.554 -1.641 8.157 1.00 90.81 405 ALA A N 1
ATOM 3208 C CA . ALA A 1 405 ? -30.856 -0.357 8.103 1.00 90.81 405 ALA A CA 1
ATOM 3209 C C . ALA A 1 405 ? -30.048 -0.201 6.805 1.00 90.81 405 ALA A C 1
ATOM 3211 O O . ALA A 1 405 ? -30.063 0.854 6.166 1.00 90.81 405 ALA A O 1
ATOM 3212 N N . TYR A 1 406 ? -29.404 -1.277 6.355 1.00 93.19 406 TYR A N 1
ATOM 3213 C CA . TYR A 1 406 ? -28.681 -1.298 5.094 1.00 93.19 406 TYR A CA 1
ATOM 3214 C C . TYR A 1 406 ? -29.615 -1.109 3.885 1.00 93.19 406 TYR A C 1
ATOM 3216 O O . TYR A 1 406 ? -29.300 -0.326 2.988 1.00 93.19 406 TYR A O 1
ATOM 3224 N N . GLN A 1 407 ? -30.788 -1.753 3.854 1.00 92.19 407 GLN A N 1
ATOM 3225 C CA . GLN A 1 407 ? -31.777 -1.538 2.786 1.00 92.19 407 GLN A CA 1
ATOM 3226 C C . GLN A 1 407 ? -32.357 -0.119 2.805 1.00 92.19 407 GLN A C 1
ATOM 3228 O O . GLN A 1 407 ? -32.549 0.480 1.742 1.00 92.19 407 GLN A O 1
ATOM 3233 N N . GLN A 1 408 ? -32.596 0.449 3.991 1.00 91.38 408 GLN A N 1
ATOM 3234 C CA . GLN A 1 408 ? -33.016 1.845 4.131 1.00 91.38 408 GLN A CA 1
ATOM 3235 C C . GLN A 1 408 ? -31.959 2.793 3.560 1.00 91.38 408 GLN A C 1
ATOM 3237 O O . GLN A 1 408 ? -32.301 3.648 2.739 1.00 91.38 408 GLN A O 1
ATOM 3242 N N . LEU A 1 409 ? -30.677 2.577 3.872 1.00 90.25 409 LEU A N 1
ATOM 3243 C CA . LEU A 1 409 ? -29.590 3.345 3.274 1.00 90.25 409 LEU A CA 1
ATOM 3244 C C . LEU A 1 409 ? -29.554 3.188 1.747 1.00 90.25 409 LEU A C 1
ATOM 3246 O O . LEU A 1 409 ? -29.465 4.189 1.044 1.00 90.25 409 LEU A O 1
ATOM 3250 N N . LYS A 1 410 ? -29.686 1.971 1.197 1.00 89.12 410 LYS A N 1
ATOM 3251 C CA . LYS A 1 410 ? -29.716 1.772 -0.269 1.00 89.12 410 LYS A CA 1
ATOM 3252 C C . LYS A 1 410 ? -30.855 2.534 -0.943 1.00 89.12 410 LYS A C 1
ATOM 3254 O O . LYS A 1 410 ? -30.687 3.000 -2.066 1.00 89.12 410 LYS A O 1
ATOM 3259 N N . SER A 1 411 ? -31.998 2.681 -0.272 1.00 85.88 411 SER A N 1
ATOM 3260 C CA . SER A 1 411 ? -33.126 3.453 -0.805 1.00 85.88 411 SER A CA 1
ATOM 3261 C C . SER A 1 411 ? -32.830 4.956 -0.917 1.00 85.88 411 SER A C 1
ATOM 3263 O O . SER A 1 411 ? -33.459 5.644 -1.721 1.00 85.88 411 SER A O 1
ATOM 3265 N N . ARG A 1 412 ? -31.870 5.465 -0.131 1.00 84.06 412 ARG A N 1
ATOM 3266 C CA . ARG A 1 412 ? -31.465 6.877 -0.055 1.00 84.06 412 ARG A CA 1
ATOM 3267 C C . ARG A 1 412 ? -29.947 7.011 0.140 1.00 84.06 412 ARG A C 1
ATOM 3269 O O . ARG A 1 412 ? -29.485 7.593 1.116 1.00 84.06 412 ARG A O 1
ATOM 3276 N N . ALA A 1 413 ? -29.170 6.483 -0.808 1.00 81.75 413 ALA A N 1
ATOM 3277 C CA . ALA A 1 413 ? -27.720 6.285 -0.660 1.00 81.75 413 ALA A CA 1
ATOM 3278 C C . ALA A 1 413 ? -26.898 7.569 -0.407 1.00 81.75 413 ALA A C 1
ATOM 3280 O O . ALA A 1 413 ? -25.846 7.504 0.226 1.00 81.75 413 ALA A O 1
ATOM 3281 N N . ASN A 1 414 ? -27.384 8.726 -0.872 1.00 81.00 414 ASN A N 1
ATOM 3282 C CA . ASN A 1 414 ? -26.714 10.027 -0.733 1.00 81.00 414 ASN A CA 1
ATOM 3283 C C . ASN A 1 414 ? -27.252 10.884 0.430 1.00 81.00 414 ASN A C 1
ATOM 3285 O O . ASN A 1 414 ? -26.838 12.037 0.597 1.00 81.00 414 ASN A O 1
ATOM 3289 N N . ASP A 1 415 ? -28.218 10.382 1.207 1.00 84.12 415 ASP A N 1
ATOM 3290 C CA . ASP A 1 415 ? -28.811 11.130 2.315 1.00 84.12 415 ASP A CA 1
ATOM 3291 C C . ASP A 1 415 ? -27.908 11.056 3.552 1.00 84.12 415 ASP A C 1
ATOM 3293 O O . ASP A 1 415 ? -27.766 10.009 4.185 1.00 84.12 415 ASP A O 1
ATOM 3297 N N . ALA A 1 416 ? -27.319 12.197 3.917 1.00 83.44 416 ALA A N 1
ATOM 3298 C CA . ALA A 1 416 ? -26.453 12.318 5.087 1.00 83.44 416 ALA A CA 1
ATOM 3299 C C . ALA A 1 416 ? -27.148 11.870 6.384 1.00 83.44 416 ALA A C 1
ATOM 3301 O O . ALA A 1 416 ? -26.492 11.341 7.278 1.00 83.44 416 ALA A O 1
ATOM 3302 N N . SER A 1 417 ? -28.471 12.039 6.488 1.00 87.06 417 SER A N 1
ATOM 3303 C CA . SER A 1 417 ? -29.216 11.625 7.677 1.00 87.06 417 SER A CA 1
ATOM 3304 C C . SER A 1 417 ? -29.340 10.105 7.793 1.00 87.06 417 SER A C 1
ATOM 3306 O O . SER A 1 417 ? -29.200 9.575 8.892 1.00 87.06 417 SER A O 1
ATOM 3308 N N . GLU A 1 418 ? -29.535 9.391 6.683 1.00 89.12 418 GLU A N 1
ATOM 3309 C CA . GLU A 1 418 ? -29.593 7.922 6.673 1.00 89.12 418 GLU A CA 1
ATOM 3310 C C . GLU A 1 418 ? -28.203 7.305 6.874 1.00 89.12 418 GLU A C 1
ATOM 3312 O O . GLU A 1 418 ? -28.060 6.330 7.611 1.00 89.12 418 GLU A O 1
ATOM 3317 N N . LEU A 1 419 ? -27.159 7.927 6.312 1.00 89.12 419 LEU A N 1
ATOM 3318 C CA . LEU A 1 419 ? -25.767 7.557 6.586 1.00 89.12 419 LEU A CA 1
ATOM 3319 C C . LEU A 1 419 ? -25.431 7.684 8.073 1.00 89.12 419 LEU A C 1
ATOM 3321 O O . LEU A 1 419 ? -24.864 6.759 8.655 1.00 89.12 419 LEU A O 1
ATOM 3325 N N . GLN A 1 420 ? -25.813 8.803 8.694 1.00 89.56 420 GLN A N 1
ATOM 3326 C CA . GLN A 1 420 ? -25.579 9.043 10.114 1.00 89.56 420 GLN A CA 1
ATOM 3327 C C . GLN A 1 420 ? -26.352 8.045 10.985 1.00 89.56 420 GLN A C 1
ATOM 3329 O O . GLN A 1 420 ? -25.760 7.453 11.878 1.00 89.56 420 GLN A O 1
ATOM 3334 N N . LYS A 1 421 ? -27.633 7.784 10.686 1.00 91.88 421 LYS A N 1
ATOM 3335 C CA . LYS A 1 421 ? -28.436 6.784 11.411 1.00 91.88 421 LYS A CA 1
ATOM 3336 C C . LYS A 1 421 ? -27.818 5.394 11.355 1.00 91.88 421 LYS A C 1
ATOM 3338 O O . LYS A 1 421 ? -27.729 4.733 12.385 1.00 91.88 421 LYS A O 1
ATOM 3343 N N . PHE A 1 422 ? -27.386 4.949 10.172 1.00 93.56 422 PHE A N 1
ATOM 3344 C CA . PHE A 1 422 ? -26.777 3.630 10.047 1.00 93.56 422 PHE A CA 1
ATOM 3345 C C . PHE A 1 422 ? -25.437 3.575 10.782 1.00 93.56 422 PHE A C 1
ATOM 3347 O O . PHE A 1 422 ? -25.188 2.630 11.524 1.00 93.56 422 PHE A O 1
ATOM 3354 N N . ARG A 1 423 ? -24.607 4.617 10.651 1.00 92.31 423 ARG A N 1
ATOM 3355 C CA . ARG A 1 423 ? -23.341 4.739 11.383 1.00 92.31 423 ARG A CA 1
ATOM 3356 C C . ARG A 1 423 ? -23.550 4.694 12.899 1.00 92.31 423 ARG A C 1
ATOM 3358 O O . ARG A 1 423 ? -22.795 4.013 13.590 1.00 92.31 423 ARG A O 1
ATOM 3365 N N . ASP A 1 424 ? -24.555 5.403 13.401 1.00 91.50 424 ASP A N 1
ATOM 3366 C CA . ASP A 1 424 ? -24.875 5.450 14.823 1.00 91.50 424 ASP A CA 1
ATOM 3367 C C . ASP A 1 424 ? -25.360 4.077 15.307 1.00 91.50 424 ASP A C 1
ATOM 3369 O O . ASP A 1 424 ? -24.818 3.585 16.292 1.00 91.50 424 ASP A O 1
ATOM 3373 N N . LEU A 1 425 ? -26.243 3.395 14.561 1.00 93.69 425 LEU A N 1
ATOM 3374 C CA . LEU A 1 425 ? -26.694 2.027 14.861 1.00 93.69 425 LEU A CA 1
ATOM 3375 C C . LEU A 1 425 ? -25.524 1.041 15.013 1.00 93.69 425 LEU A C 1
ATOM 3377 O O . LEU A 1 425 ? -25.507 0.242 15.953 1.00 93.69 425 LEU A O 1
ATOM 3381 N N . LEU A 1 426 ? -24.526 1.112 14.118 1.00 93.06 426 LEU A N 1
ATOM 3382 C CA . LEU A 1 426 ? -23.337 0.258 14.208 1.00 93.06 426 LEU A CA 1
ATOM 3383 C C . LEU A 1 426 ? -22.643 0.413 15.565 1.00 93.06 426 LEU A C 1
ATOM 3385 O O . LEU A 1 426 ? -22.207 -0.575 16.146 1.00 93.06 426 LEU A O 1
ATOM 3389 N N . VAL A 1 427 ? -22.519 1.648 16.054 1.00 91.88 427 VAL A N 1
ATOM 3390 C CA . VAL A 1 427 ? -21.727 1.977 17.243 1.00 91.88 427 VAL A CA 1
ATOM 3391 C C . VAL A 1 427 ? -22.526 1.864 18.535 1.00 91.88 427 VAL A C 1
ATOM 3393 O O . VAL A 1 427 ? -21.965 1.467 19.553 1.00 91.88 427 VAL A O 1
ATOM 3396 N N . THR A 1 428 ? -23.807 2.223 18.530 1.00 89.12 428 THR A N 1
ATOM 3397 C CA . THR A 1 428 ? -24.628 2.245 19.745 1.00 89.12 428 THR A CA 1
ATOM 3398 C C . THR A 1 428 ? -25.183 0.881 20.113 1.00 89.12 428 THR A C 1
ATOM 3400 O O . THR A 1 428 ? -25.417 0.652 21.298 1.00 89.12 428 THR A O 1
ATOM 3403 N N . ASP A 1 429 ? -25.394 0.013 19.121 1.00 90.38 429 ASP A N 1
ATOM 3404 C CA . ASP A 1 429 ? -26.073 -1.270 19.304 1.00 90.38 429 ASP A CA 1
ATOM 3405 C C . ASP A 1 429 ? -25.241 -2.437 18.761 1.00 90.38 429 ASP A C 1
ATOM 3407 O O . ASP A 1 429 ? -24.730 -3.255 19.522 1.00 90.38 429 ASP A O 1
ATOM 3411 N N . LEU A 1 430 ? -24.986 -2.488 17.451 1.00 92.81 430 LEU A N 1
ATOM 3412 C CA . LEU A 1 430 ? -24.453 -3.711 16.844 1.00 92.81 430 LEU A CA 1
ATOM 3413 C C . LEU A 1 430 ? -23.044 -4.075 17.343 1.00 92.81 430 LEU A C 1
ATOM 3415 O O . LEU A 1 430 ? -22.781 -5.239 17.644 1.00 92.81 430 LEU A O 1
ATOM 3419 N N . LEU A 1 431 ? -22.135 -3.102 17.464 1.00 90.19 431 LEU A N 1
ATOM 3420 C CA . LEU A 1 431 ? -20.781 -3.326 17.985 1.00 90.19 431 LEU A CA 1
ATOM 3421 C C . LEU A 1 431 ? -20.755 -3.551 19.500 1.00 90.19 431 LEU A C 1
ATOM 3423 O O . LEU A 1 431 ? -19.940 -4.345 19.973 1.00 90.19 431 LEU A O 1
ATOM 3427 N N . VAL A 1 432 ? -21.586 -2.819 20.245 1.00 89.50 432 VAL A N 1
ATOM 3428 C CA . VAL A 1 432 ? -21.540 -2.755 21.714 1.00 89.50 432 VAL A CA 1
ATOM 3429 C C . VAL A 1 432 ? -22.391 -3.838 22.369 1.00 89.50 432 VAL A C 1
ATOM 3431 O O . VAL A 1 432 ? -22.019 -4.312 23.430 1.00 89.50 432 VAL A O 1
ATOM 3434 N N . ASP A 1 433 ? -23.495 -4.260 21.764 1.00 88.62 433 ASP A N 1
ATOM 3435 C CA . ASP A 1 433 ? -24.436 -5.205 22.371 1.00 88.62 433 ASP A CA 1
ATOM 3436 C C . ASP A 1 433 ? -24.598 -6.475 21.533 1.00 88.62 433 ASP A C 1
ATOM 3438 O O . ASP A 1 433 ? -24.319 -7.571 22.012 1.00 88.62 433 ASP A O 1
ATOM 3442 N N . THR A 1 434 ? -24.938 -6.370 20.248 1.00 88.38 434 THR A N 1
ATOM 3443 C CA . THR A 1 434 ? -25.267 -7.574 19.458 1.00 88.38 434 THR A CA 1
ATOM 3444 C C . THR A 1 434 ? -24.047 -8.471 19.194 1.00 88.38 434 THR A C 1
ATOM 3446 O O . THR A 1 434 ? -24.083 -9.682 19.424 1.00 88.38 434 THR A O 1
ATOM 3449 N N . TYR A 1 435 ? -22.937 -7.893 18.726 1.00 88.56 435 TYR A N 1
ATOM 3450 C CA . TYR A 1 435 ? -21.752 -8.641 18.281 1.00 88.56 435 TYR A CA 1
ATOM 3451 C C . TYR A 1 435 ? -20.545 -8.497 19.210 1.00 88.56 435 TYR A C 1
ATOM 3453 O O . TYR A 1 435 ? -19.447 -8.923 18.852 1.00 88.56 435 TYR A O 1
ATOM 3461 N N . HIS A 1 436 ? -20.736 -7.958 20.419 1.00 84.69 436 HIS A N 1
ATOM 3462 C CA . HIS A 1 436 ? -19.652 -7.662 21.364 1.00 84.69 436 HIS A CA 1
ATOM 3463 C C . HIS A 1 436 ? -18.784 -8.868 21.743 1.00 84.69 436 HIS A C 1
ATOM 3465 O O . HIS A 1 436 ? -17.636 -8.711 22.148 1.00 84.69 436 HIS A O 1
ATOM 3471 N N . VAL A 1 437 ? -19.335 -10.077 21.614 1.00 81.50 437 VAL A N 1
ATOM 3472 C CA . VAL A 1 437 ? -18.661 -11.325 21.979 1.00 81.50 437 VAL A CA 1
ATOM 3473 C C . VAL A 1 437 ? -17.564 -11.699 20.986 1.00 81.50 437 VAL A C 1
ATOM 3475 O O . VAL A 1 437 ? -16.605 -12.347 21.387 1.00 81.50 437 VAL A O 1
ATOM 3478 N N . ASN A 1 438 ? -17.674 -11.341 19.703 1.00 77.69 438 ASN A N 1
ATOM 3479 C CA . ASN A 1 438 ? -16.753 -11.818 18.671 1.00 77.69 438 ASN A CA 1
ATOM 3480 C C . ASN A 1 438 ? -16.006 -10.663 17.999 1.00 77.69 438 ASN A C 1
ATOM 3482 O O . ASN A 1 438 ? -16.532 -9.982 17.116 1.00 77.69 438 ASN A O 1
ATOM 3486 N N . SER A 1 439 ? -14.728 -10.520 18.353 1.00 72.31 439 SER A N 1
ATOM 3487 C CA . SER A 1 439 ? -13.852 -9.464 17.842 1.00 72.31 439 SER A CA 1
ATOM 3488 C C . SER A 1 439 ? -13.682 -9.480 16.320 1.00 72.31 439 SER A C 1
ATOM 3490 O O . SER A 1 439 ? -13.478 -8.428 15.721 1.00 72.31 439 SER A O 1
ATOM 3492 N N . TYR A 1 440 ? -13.776 -10.646 15.668 1.00 74.81 440 TYR A N 1
ATOM 3493 C CA . TYR A 1 440 ? -13.667 -10.745 14.208 1.00 74.81 440 TYR A CA 1
ATOM 3494 C C . TYR A 1 440 ? -14.923 -10.220 13.514 1.00 74.81 440 TYR A C 1
ATOM 3496 O O . TYR A 1 440 ? -14.828 -9.530 12.500 1.00 74.81 440 TYR A O 1
ATOM 3504 N N . VAL A 1 441 ? -16.100 -10.510 14.075 1.00 83.06 441 VAL A N 1
ATOM 3505 C CA . VAL A 1 441 ? -17.369 -9.961 13.582 1.00 83.06 441 VAL A CA 1
ATOM 3506 C C . VAL A 1 441 ? -17.403 -8.445 13.803 1.00 83.06 441 VAL A C 1
ATOM 3508 O O . VAL A 1 441 ? -17.732 -7.704 12.875 1.00 83.06 441 VAL A O 1
ATOM 3511 N N . GLN A 1 442 ? -16.971 -7.970 14.978 1.00 84.12 442 GLN A N 1
ATOM 3512 C CA . GLN A 1 442 ? -16.829 -6.537 15.250 1.00 84.12 442 GLN A CA 1
ATOM 3513 C C . GLN A 1 442 ? -15.867 -5.852 14.274 1.00 84.12 442 GLN A C 1
ATOM 3515 O O . GLN A 1 442 ? -16.163 -4.765 13.794 1.00 84.12 442 GLN A O 1
ATOM 3520 N N . GLU A 1 443 ? -14.743 -6.477 13.918 1.00 82.19 443 GLU A N 1
ATOM 3521 C CA . GLU A 1 443 ? -13.802 -5.905 12.950 1.00 82.19 443 GLU A CA 1
ATOM 3522 C C . GLU A 1 443 ? -14.430 -5.737 11.557 1.00 82.19 443 GLU A C 1
ATOM 3524 O O . GLU A 1 443 ? -14.229 -4.711 10.905 1.00 82.19 443 GLU A O 1
ATOM 3529 N N . LYS A 1 444 ? -15.267 -6.685 11.117 1.00 87.44 444 LYS A N 1
ATOM 3530 C CA . LYS A 1 444 ? -16.032 -6.526 9.869 1.00 87.44 444 LYS A CA 1
ATOM 3531 C C . LYS A 1 444 ? -17.067 -5.405 9.950 1.00 87.44 444 LYS A C 1
ATOM 3533 O O . LYS A 1 444 ? -17.270 -4.712 8.957 1.00 87.44 444 LYS A O 1
ATOM 3538 N N . LEU A 1 445 ? -17.680 -5.183 11.111 1.00 90.81 445 LEU A N 1
ATOM 3539 C CA . LEU A 1 445 ? -18.578 -4.044 11.332 1.00 90.81 445 LEU A CA 1
ATOM 3540 C C . LEU A 1 445 ? -17.831 -2.708 11.356 1.00 90.81 445 LEU A C 1
ATOM 3542 O O . LEU A 1 445 ? -18.308 -1.733 10.782 1.00 90.81 445 LEU A O 1
ATOM 3546 N N . VAL A 1 446 ? -16.637 -2.663 11.948 1.00 88.69 446 VAL A N 1
ATOM 3547 C CA . VAL A 1 446 ? -15.748 -1.495 11.878 1.00 88.69 446 VAL A CA 1
ATOM 3548 C C . VAL A 1 446 ? -15.367 -1.190 10.428 1.00 88.69 446 VAL A C 1
ATOM 3550 O O . VAL A 1 446 ? -15.323 -0.026 10.041 1.00 88.69 446 VAL A O 1
ATOM 3553 N N . ASP A 1 447 ? -15.117 -2.203 9.597 1.00 88.50 447 ASP A N 1
ATOM 3554 C CA . ASP A 1 447 ? -14.860 -2.000 8.168 1.00 88.50 447 ASP A CA 1
ATOM 3555 C C . ASP A 1 447 ? -16.057 -1.360 7.443 1.00 88.50 447 ASP A C 1
ATOM 3557 O O . ASP A 1 447 ? -15.856 -0.524 6.563 1.00 88.50 447 ASP A O 1
ATOM 3561 N N . VAL A 1 448 ? -17.294 -1.705 7.816 1.00 92.44 448 VAL A N 1
ATOM 3562 C CA . VAL A 1 448 ? -18.506 -1.029 7.314 1.00 92.44 448 VAL A CA 1
ATOM 3563 C C . VAL A 1 448 ? -18.563 0.407 7.844 1.00 92.44 448 VAL A C 1
ATOM 3565 O O . VAL A 1 448 ? -18.754 1.337 7.061 1.00 92.44 448 VAL A O 1
ATOM 3568 N N . PHE A 1 449 ? -18.312 0.612 9.139 1.00 91.81 449 PHE A N 1
ATOM 3569 C CA . PHE A 1 449 ? -18.259 1.938 9.760 1.00 91.81 449 PHE A CA 1
ATOM 3570 C C . PHE A 1 449 ? -17.255 2.866 9.060 1.00 91.81 449 PHE A C 1
ATOM 3572 O O . PHE A 1 449 ? -17.587 4.011 8.771 1.00 91.81 449 PHE A O 1
ATOM 3579 N N . ARG A 1 450 ? -16.059 2.366 8.721 1.00 87.44 450 ARG A N 1
ATOM 3580 C CA . ARG A 1 450 ? -15.021 3.106 7.981 1.00 87.44 450 ARG A CA 1
ATOM 3581 C C . ARG A 1 450 ? -15.527 3.641 6.648 1.00 87.44 450 ARG A C 1
ATOM 3583 O O . ARG A 1 450 ? -15.269 4.793 6.319 1.00 87.44 450 ARG A O 1
ATOM 3590 N N . VAL A 1 451 ? -16.249 2.811 5.896 1.00 89.19 451 VAL A N 1
ATOM 3591 C CA . VAL A 1 451 ? -16.815 3.211 4.601 1.00 89.19 451 VAL A CA 1
ATOM 3592 C C . VAL A 1 451 ? -17.873 4.295 4.798 1.00 89.19 451 VAL A C 1
ATOM 3594 O O . VAL A 1 451 ? -17.873 5.273 4.058 1.00 89.19 451 VAL A O 1
ATOM 3597 N N . LEU A 1 452 ? -18.739 4.165 5.809 1.00 90.38 452 LEU A N 1
ATOM 3598 C CA . LEU A 1 452 ? -19.755 5.178 6.120 1.00 90.38 452 LEU A CA 1
ATOM 3599 C C . LEU A 1 452 ? -19.132 6.509 6.561 1.00 90.38 452 LEU A C 1
ATOM 3601 O O . LEU A 1 452 ? -19.597 7.567 6.145 1.00 90.38 452 LEU A O 1
ATOM 3605 N N . ASP A 1 453 ? -18.072 6.473 7.368 1.00 86.75 453 ASP A N 1
ATOM 3606 C CA . ASP A 1 453 ? -17.362 7.676 7.810 1.00 86.75 453 ASP A CA 1
ATOM 3607 C C . ASP A 1 453 ? -16.678 8.393 6.632 1.00 86.75 453 ASP A C 1
ATOM 3609 O O . ASP A 1 453 ? -16.815 9.607 6.466 1.00 86.75 453 ASP A O 1
ATOM 3613 N N . GLU A 1 454 ? -16.037 7.634 5.735 1.00 84.69 454 GLU A N 1
ATOM 3614 C CA . GLU A 1 454 ? -15.453 8.162 4.497 1.00 84.69 454 GLU A CA 1
ATOM 3615 C C . GLU A 1 454 ? -16.524 8.753 3.562 1.00 84.69 454 GLU A C 1
ATOM 3617 O O . GLU A 1 454 ? -16.324 9.834 2.999 1.00 84.69 454 GLU A O 1
ATOM 3622 N N . MET A 1 455 ? -17.679 8.087 3.430 1.00 87.75 455 MET A N 1
ATOM 3623 C CA . MET A 1 455 ? -18.835 8.593 2.680 1.00 87.75 455 MET A CA 1
ATOM 3624 C C . MET A 1 455 ? -19.300 9.944 3.213 1.00 87.75 455 MET A C 1
ATOM 3626 O O . MET A 1 455 ? -19.418 10.892 2.437 1.00 87.75 455 MET A O 1
ATOM 3630 N N . ILE A 1 456 ? -19.546 10.043 4.524 1.00 87.12 456 ILE A N 1
ATOM 3631 C CA . ILE A 1 456 ? -20.003 11.277 5.175 1.00 87.12 456 ILE A CA 1
ATOM 3632 C C . ILE A 1 456 ? -18.980 12.389 4.945 1.00 87.12 456 ILE A C 1
ATOM 3634 O O . ILE A 1 456 ? -19.334 13.468 4.476 1.00 87.12 456 ILE A O 1
ATOM 3638 N N . PHE A 1 457 ? -17.696 12.112 5.180 1.00 83.81 457 PHE A N 1
ATOM 3639 C CA . PHE A 1 457 ? -16.631 13.093 5.000 1.00 83.81 457 PHE A CA 1
ATOM 3640 C C . PHE A 1 457 ? -16.563 13.644 3.569 1.00 83.81 457 PHE A C 1
ATOM 3642 O O . PHE A 1 457 ? -16.526 14.863 3.363 1.00 83.81 457 PHE A O 1
ATOM 3649 N N . LEU A 1 458 ? -16.539 12.760 2.569 1.00 82.62 458 LEU A N 1
ATOM 3650 C CA . LEU A 1 458 ? -16.410 13.172 1.175 1.00 82.62 458 LEU A CA 1
ATOM 3651 C C . LEU A 1 458 ? -17.671 13.896 0.694 1.00 82.62 458 LEU A C 1
ATOM 3653 O O . LEU A 1 458 ? -17.555 14.948 0.061 1.00 82.62 458 LEU A O 1
ATOM 3657 N N . LEU A 1 459 ? -18.858 13.395 1.046 1.00 81.81 459 LEU A N 1
ATOM 3658 C CA . LEU A 1 459 ? -20.130 14.015 0.679 1.00 81.81 459 LEU A CA 1
ATOM 3659 C C . LEU A 1 459 ? -20.388 15.336 1.412 1.00 81.81 459 LEU A C 1
ATOM 3661 O O . LEU A 1 459 ? -21.128 16.155 0.876 1.00 81.81 459 LEU A O 1
ATOM 3665 N N . ASP A 1 460 ? -19.787 15.598 2.574 1.00 76.38 460 ASP A N 1
ATOM 3666 C CA . ASP A 1 460 ? -19.896 16.890 3.269 1.00 76.38 460 ASP A CA 1
ATOM 3667 C C . ASP A 1 460 ? -18.960 17.961 2.690 1.00 76.38 460 ASP A C 1
ATOM 3669 O O . ASP A 1 460 ? -19.264 19.154 2.730 1.00 76.38 460 ASP A O 1
ATOM 3673 N N . SER A 1 461 ? -17.846 17.562 2.072 1.00 63.84 461 SER A N 1
ATOM 3674 C CA . SER A 1 461 ? -16.805 18.462 1.545 1.00 63.84 461 SER A CA 1
ATOM 3675 C C . SER A 1 461 ? -17.172 19.231 0.252 1.00 63.84 461 SER A C 1
ATOM 3677 O O . SER A 1 461 ? -16.298 19.690 -0.492 1.00 63.84 461 SER A O 1
ATOM 3679 N N . ARG A 1 462 ? -18.471 19.413 -0.027 1.00 62.53 462 ARG A N 1
ATOM 3680 C CA . ARG A 1 462 ? -19.014 19.900 -1.309 1.00 62.53 462 ARG A CA 1
ATOM 3681 C C . ARG A 1 462 ? -18.490 21.283 -1.688 1.00 62.53 462 ARG A C 1
ATOM 3683 O O . ARG A 1 462 ? -18.707 22.272 -0.989 1.00 62.53 462 ARG A O 1
ATOM 3690 N N . LYS A 1 463 ? -17.929 21.390 -2.894 1.00 58.72 463 LYS A N 1
ATOM 3691 C CA . LYS A 1 463 ? -17.730 22.669 -3.593 1.00 58.72 463 LYS A CA 1
ATOM 3692 C C . LYS A 1 463 ? -18.322 22.568 -5.002 1.00 58.72 463 LYS A C 1
ATOM 3694 O O . LYS A 1 463 ? -17.890 21.761 -5.819 1.00 58.72 463 LYS A O 1
ATOM 3699 N N . SER A 1 464 ? -19.333 23.388 -5.306 1.00 55.03 464 SER A N 1
ATOM 3700 C CA . SER A 1 464 ? -20.163 23.235 -6.519 1.00 55.03 464 SER A CA 1
ATOM 3701 C C . SER A 1 464 ? -19.566 23.812 -7.812 1.00 55.03 464 SER A C 1
ATOM 3703 O O . SER A 1 464 ? -20.238 23.832 -8.841 1.00 55.03 464 SER A O 1
ATOM 3705 N N . LYS A 1 465 ? -18.318 24.297 -7.798 1.00 64.12 465 LYS A N 1
ATOM 3706 C CA . LYS A 1 465 ? -17.792 25.144 -8.884 1.00 64.12 465 LYS A CA 1
ATOM 3707 C C . LYS A 1 465 ? -17.626 24.427 -10.238 1.00 64.12 465 LYS A C 1
ATOM 3709 O O . LYS A 1 465 ? -17.725 25.100 -11.259 1.00 64.12 465 LYS A O 1
ATOM 3714 N N . SER A 1 466 ? -17.440 23.099 -10.263 1.00 71.31 466 SER A N 1
ATOM 3715 C CA . SER A 1 466 ? -17.152 22.331 -11.495 1.00 71.31 466 SER A CA 1
ATOM 3716 C C . SER A 1 466 ? -17.913 20.993 -11.618 1.00 71.31 466 SER A C 1
ATOM 3718 O O . SER A 1 466 ? -17.352 20.005 -12.095 1.00 71.31 466 SER A O 1
ATOM 3720 N N . ALA A 1 467 ? -19.189 20.938 -11.215 1.00 77.88 467 ALA A N 1
ATOM 3721 C CA . ALA A 1 467 ? -19.988 19.697 -11.208 1.00 77.88 467 ALA A CA 1
ATOM 3722 C C . ALA A 1 467 ? -20.123 19.013 -12.590 1.00 77.88 467 ALA A C 1
ATOM 3724 O O . ALA A 1 467 ? -20.065 17.790 -12.689 1.00 77.88 467 ALA A O 1
ATOM 3725 N N . SER A 1 468 ? -20.223 19.783 -13.680 1.00 83.62 468 SER A N 1
ATOM 3726 C CA . SER A 1 468 ? -20.355 19.228 -15.039 1.00 83.62 468 SER A CA 1
ATOM 3727 C C . SER A 1 468 ? -19.101 18.490 -15.521 1.00 83.62 468 SER A C 1
ATOM 3729 O O . SER A 1 468 ? -19.206 17.446 -16.162 1.00 83.62 468 SER A O 1
ATOM 3731 N N . LYS A 1 469 ? -17.907 18.997 -15.184 1.00 86.50 469 LYS A N 1
ATOM 3732 C CA . LYS A 1 469 ? -16.631 18.321 -15.469 1.00 86.50 469 LYS A CA 1
ATOM 3733 C C . LYS A 1 469 ? -16.458 17.069 -14.613 1.00 86.50 469 LYS A C 1
ATOM 3735 O O . LYS A 1 469 ? -15.941 16.073 -15.110 1.00 86.50 469 LYS A O 1
ATOM 3740 N N . ALA A 1 470 ? -16.905 17.112 -13.355 1.00 88.06 470 ALA A N 1
ATOM 3741 C CA . ALA A 1 470 ? -16.902 15.945 -12.475 1.00 88.06 470 ALA A CA 1
ATOM 3742 C C . ALA A 1 470 ? -17.783 14.821 -13.040 1.00 88.06 470 ALA A C 1
ATOM 3744 O O . ALA A 1 470 ? -17.327 13.685 -13.108 1.00 88.06 470 ALA A O 1
ATOM 3745 N N . LYS A 1 471 ? -18.981 15.149 -13.549 1.00 89.69 471 LYS A N 1
ATOM 3746 C CA . LYS A 1 471 ? -19.863 14.183 -14.220 1.00 89.69 471 LYS A CA 1
ATOM 3747 C C . LYS A 1 471 ? -19.207 13.541 -15.444 1.00 89.69 471 LYS A C 1
ATOM 3749 O O . LYS A 1 471 ? -19.132 12.323 -15.521 1.00 89.69 471 LYS A O 1
ATOM 3754 N N . GLN A 1 472 ? -18.655 14.349 -16.354 1.00 90.38 472 GLN A N 1
ATOM 3755 C CA . GLN A 1 472 ? -17.959 13.831 -17.542 1.00 90.38 472 GLN A CA 1
ATOM 3756 C C . GLN A 1 472 ? -16.803 12.890 -17.181 1.00 90.38 472 GLN A C 1
ATOM 3758 O O . GLN A 1 472 ? -16.610 11.861 -17.825 1.00 90.38 472 GLN A O 1
ATOM 3763 N N . LEU A 1 473 ? -16.032 13.241 -16.149 1.00 91.25 473 LEU A N 1
ATOM 3764 C CA . LEU A 1 473 ? -14.937 12.411 -15.663 1.00 91.25 473 LEU A CA 1
ATOM 3765 C C . LEU A 1 473 ? -15.441 11.121 -15.004 1.00 91.25 473 LEU A C 1
ATOM 3767 O O . LEU A 1 473 ? -14.828 10.074 -15.183 1.00 91.25 473 LEU A O 1
ATOM 3771 N N . PHE A 1 474 ? -16.545 11.183 -14.263 1.00 93.00 474 PHE A N 1
ATOM 3772 C CA . PHE A 1 474 ? -17.150 10.016 -13.631 1.00 93.00 474 PHE A CA 1
ATOM 3773 C C . PHE A 1 474 ? -17.675 9.015 -14.666 1.00 93.00 474 PHE A C 1
ATOM 3775 O O . PHE A 1 474 ? -17.326 7.838 -14.598 1.00 93.00 474 PHE A O 1
ATOM 3782 N N . ASP A 1 475 ? -18.395 9.487 -15.687 1.00 90.69 475 ASP A N 1
ATOM 3783 C CA . ASP A 1 475 ? -18.861 8.650 -16.800 1.00 90.69 475 ASP A CA 1
ATOM 3784 C C . ASP A 1 475 ? -17.678 7.988 -17.531 1.00 90.69 475 ASP A C 1
ATOM 3786 O O . ASP A 1 475 ? -17.721 6.806 -17.881 1.00 90.69 475 ASP A O 1
ATOM 3790 N N . GLN A 1 476 ? -16.579 8.732 -17.708 1.00 90.75 476 GLN A N 1
ATOM 3791 C CA . GLN A 1 476 ? -15.344 8.200 -18.280 1.00 90.75 476 GLN A CA 1
ATOM 3792 C C . GLN A 1 476 ? -14.710 7.115 -17.391 1.00 90.75 476 GLN A C 1
ATOM 3794 O O . GLN A 1 476 ? -14.229 6.110 -17.909 1.00 90.75 476 GLN A O 1
ATOM 3799 N N . LEU A 1 477 ? -14.713 7.283 -16.065 1.00 92.44 477 LEU A N 1
ATOM 3800 C CA . LEU A 1 477 ? -14.184 6.288 -15.125 1.00 92.44 477 LEU A CA 1
ATOM 3801 C C . LEU A 1 477 ? -15.002 4.990 -15.129 1.00 92.44 477 LEU A C 1
ATOM 3803 O O . LEU A 1 477 ? -14.409 3.915 -15.057 1.00 92.44 477 LEU A O 1
ATOM 3807 N N . LEU A 1 478 ? -16.332 5.077 -15.245 1.00 89.94 478 LEU A N 1
ATOM 3808 C CA . LEU A 1 478 ? -17.206 3.903 -15.343 1.00 89.94 478 LEU A CA 1
ATOM 3809 C C . LEU A 1 478 ? -16.918 3.091 -16.612 1.00 89.94 478 LEU A C 1
ATOM 3811 O O . LEU A 1 478 ? -16.790 1.870 -16.550 1.00 89.94 478 LEU A O 1
ATOM 3815 N N . ALA A 1 479 ? -16.751 3.760 -17.756 1.00 88.38 479 ALA A N 1
ATOM 3816 C CA . ALA A 1 479 ? -16.373 3.088 -19.000 1.00 88.38 479 ALA A CA 1
ATOM 3817 C C . ALA A 1 479 ? -14.980 2.439 -18.896 1.00 88.38 479 ALA A C 1
ATOM 3819 O O . ALA A 1 479 ? -14.784 1.294 -19.318 1.00 88.38 479 ALA A O 1
ATOM 3820 N N . TYR A 1 480 ? -14.035 3.148 -18.275 1.00 88.50 480 TYR A N 1
ATOM 3821 C CA . TYR A 1 480 ? -12.647 2.721 -18.127 1.00 88.50 480 TYR A CA 1
ATOM 3822 C C . TYR A 1 480 ? -12.466 1.483 -17.237 1.00 88.50 480 TYR A C 1
ATOM 3824 O O . TYR A 1 480 ? -11.486 0.766 -17.409 1.00 88.50 480 TYR A O 1
ATOM 3832 N N . GLU A 1 481 ? -13.385 1.193 -16.311 1.00 88.06 481 GLU A N 1
ATOM 3833 C CA . GLU A 1 481 ? -13.285 0.045 -15.395 1.00 88.06 481 GLU A CA 1
ATOM 3834 C C . GLU A 1 481 ? -13.164 -1.294 -16.133 1.00 88.06 481 GLU A C 1
ATOM 3836 O O . GLU A 1 481 ? -12.264 -2.084 -15.847 1.00 88.06 481 GLU A O 1
ATOM 3841 N N . SER A 1 482 ? -14.015 -1.511 -17.138 1.00 84.75 482 SER A N 1
ATOM 3842 C CA . SER A 1 482 ? -13.966 -2.715 -17.977 1.00 84.75 482 SER A CA 1
ATOM 3843 C C . SER A 1 482 ? -12.645 -2.829 -18.745 1.00 84.75 482 SER A C 1
ATOM 3845 O O . SER A 1 482 ? -12.002 -3.879 -18.750 1.00 84.75 482 SER A O 1
ATOM 3847 N N . VAL A 1 483 ? -12.185 -1.711 -19.314 1.00 84.44 483 VAL A N 1
ATOM 3848 C CA . VAL A 1 483 ? -10.928 -1.629 -20.068 1.00 84.44 483 VAL A CA 1
ATOM 3849 C C . VAL A 1 483 ? -9.725 -1.877 -19.155 1.00 84.44 483 VAL A C 1
ATOM 3851 O O . VAL A 1 483 ? -8.761 -2.536 -19.554 1.00 84.44 483 VAL A O 1
ATOM 3854 N N . LEU A 1 484 ? -9.768 -1.366 -17.921 1.00 85.06 484 LEU A N 1
ATOM 3855 C CA . LEU A 1 484 ? -8.743 -1.594 -16.913 1.00 85.06 484 LEU A CA 1
ATOM 3856 C C . LEU A 1 484 ? -8.656 -3.077 -16.581 1.00 85.06 484 LEU A C 1
ATOM 3858 O O . LEU A 1 484 ? -7.568 -3.628 -16.736 1.00 85.06 484 LEU A O 1
ATOM 3862 N N . GLU A 1 485 ? -9.761 -3.723 -16.210 1.00 84.62 485 GLU A N 1
ATOM 3863 C CA . GLU A 1 485 ? -9.773 -5.137 -15.817 1.00 84.62 485 GLU A CA 1
ATOM 3864 C C . GLU A 1 485 ? -9.289 -6.056 -16.952 1.00 84.62 485 GLU A C 1
ATOM 3866 O O . GLU A 1 485 ? -8.414 -6.898 -16.734 1.00 84.62 485 GLU A O 1
ATOM 3871 N N . ASP A 1 486 ? -9.733 -5.818 -18.191 1.00 80.00 486 ASP A N 1
ATOM 3872 C CA . ASP A 1 486 ? -9.285 -6.564 -19.379 1.00 80.00 486 ASP A CA 1
ATOM 3873 C C . ASP A 1 486 ? -7.781 -6.400 -19.662 1.00 80.00 486 ASP A C 1
ATOM 3875 O O . ASP A 1 486 ? -7.134 -7.257 -20.280 1.00 80.00 486 ASP A O 1
ATOM 3879 N N . SER A 1 487 ? -7.191 -5.295 -19.204 1.00 77.88 487 SER A N 1
ATOM 3880 C CA . SER A 1 487 ? -5.772 -4.995 -19.387 1.00 77.88 487 SER A CA 1
ATOM 3881 C C . SER A 1 487 ? -4.853 -5.609 -18.316 1.00 77.88 487 SER A C 1
ATOM 3883 O O . SER A 1 487 ? -3.623 -5.571 -18.493 1.00 77.88 487 SER A O 1
ATOM 3885 N N . LEU A 1 488 ? -5.400 -6.127 -17.207 1.00 79.25 488 LEU A N 1
ATOM 3886 C CA . LEU A 1 488 ? -4.632 -6.625 -16.061 1.00 79.25 488 LEU A CA 1
ATOM 3887 C C . LEU A 1 488 ? -4.053 -8.025 -16.292 1.00 79.25 488 LEU A C 1
ATOM 3889 O O . LEU A 1 488 ? -4.610 -8.876 -16.984 1.00 79.25 488 LEU A O 1
ATOM 3893 N N . GLN A 1 489 ? -2.916 -8.293 -15.647 1.00 73.88 489 GLN A N 1
ATOM 3894 C CA . GLN A 1 489 ? -2.277 -9.609 -15.647 1.00 73.88 489 GLN A CA 1
ATOM 3895 C C . GLN A 1 489 ? -2.335 -10.269 -14.270 1.00 73.88 489 GLN A C 1
ATOM 3897 O O . GLN A 1 489 ? -1.383 -10.193 -13.483 1.00 73.88 489 GLN A O 1
ATOM 3902 N N . ARG A 1 490 ? -3.433 -10.986 -14.020 1.00 74.19 490 ARG A N 1
ATOM 3903 C CA . ARG A 1 490 ? -3.593 -11.858 -12.849 1.00 74.19 490 ARG A CA 1
ATOM 3904 C C . ARG A 1 490 ? -2.953 -13.235 -13.121 1.00 74.19 490 ARG A C 1
ATOM 3906 O O . ARG A 1 490 ? -3.114 -13.791 -14.209 1.00 74.19 490 ARG A O 1
ATOM 3913 N N . GLY A 1 491 ? -2.222 -13.795 -12.152 1.00 68.94 491 GLY A N 1
ATOM 3914 C CA . GLY A 1 491 ? -1.697 -15.170 -12.215 1.00 68.94 491 GLY A CA 1
ATOM 3915 C C . GLY A 1 491 ? -0.276 -15.364 -11.659 1.00 68.94 491 GLY A C 1
ATOM 3916 O O . GLY A 1 491 ? 0.447 -14.389 -11.457 1.00 68.94 491 GLY A O 1
ATOM 3917 N N . PRO A 1 492 ? 0.142 -16.626 -11.426 1.00 67.62 492 PRO A N 1
ATOM 3918 C CA . PRO A 1 492 ? 1.411 -16.939 -10.776 1.00 67.62 492 PRO A CA 1
ATOM 3919 C C . PRO A 1 492 ? 2.628 -16.684 -11.677 1.00 67.62 492 PRO A C 1
ATOM 3921 O O . PRO A 1 492 ? 2.594 -16.882 -12.900 1.00 67.62 492 PRO A O 1
ATOM 3924 N N . VAL A 1 493 ? 3.737 -16.298 -11.044 1.00 65.81 493 VAL A N 1
ATOM 3925 C CA . VAL A 1 493 ? 5.056 -16.155 -11.672 1.00 65.81 493 VAL A CA 1
ATOM 3926 C C . VAL A 1 493 ? 5.760 -17.515 -11.693 1.00 65.81 493 VAL A C 1
ATOM 3928 O O . VAL A 1 493 ? 6.020 -18.115 -10.655 1.00 65.81 493 VAL A O 1
ATOM 3931 N N . ARG A 1 494 ? 6.107 -18.009 -12.883 1.00 60.66 494 ARG A N 1
ATOM 3932 C CA . ARG A 1 494 ? 6.939 -19.203 -13.088 1.00 60.66 494 ARG A CA 1
ATOM 3933 C C . ARG A 1 494 ? 8.404 -18.816 -13.270 1.00 60.66 494 ARG A C 1
ATOM 3935 O O . ARG A 1 494 ? 8.718 -17.791 -13.874 1.00 60.66 494 ARG A O 1
ATOM 3942 N N . PHE A 1 495 ? 9.302 -19.657 -12.752 1.00 55.09 495 PHE A N 1
ATOM 3943 C CA . PHE A 1 495 ? 10.763 -19.498 -12.843 1.00 55.09 495 PHE A CA 1
ATOM 3944 C C . PHE A 1 495 ? 11.311 -18.167 -12.288 1.00 55.09 495 PHE A C 1
ATOM 3946 O O . PHE A 1 495 ? 12.450 -17.810 -12.561 1.00 55.09 495 PHE A O 1
ATOM 3953 N N . GLY A 1 496 ? 10.513 -17.423 -11.512 1.00 56.88 496 GLY A N 1
ATOM 3954 C CA . GLY A 1 496 ? 10.896 -16.129 -10.936 1.00 56.88 496 GLY A CA 1
ATOM 3955 C C . GLY A 1 496 ? 10.957 -14.956 -11.925 1.00 56.88 496 GLY A C 1
ATOM 3956 O O . GLY A 1 496 ? 11.378 -13.873 -11.527 1.00 56.88 496 GLY A O 1
ATOM 3957 N N . PHE A 1 497 ? 10.577 -15.145 -13.197 1.00 63.28 497 PHE A N 1
ATOM 3958 C CA . PHE A 1 497 ? 10.568 -14.068 -14.202 1.00 63.28 497 PHE A CA 1
ATOM 3959 C C . PHE A 1 497 ? 9.582 -14.266 -15.379 1.00 63.28 497 PHE A C 1
ATOM 3961 O O . PHE A 1 497 ? 9.567 -13.455 -16.298 1.00 63.28 497 PHE A O 1
ATOM 3968 N N . ILE A 1 498 ? 8.725 -15.299 -15.388 1.00 60.12 498 ILE A N 1
ATOM 3969 C CA . ILE A 1 498 ? 7.737 -15.531 -16.464 1.00 60.12 498 ILE A CA 1
ATOM 3970 C C . ILE A 1 498 ? 6.327 -15.663 -15.872 1.00 60.12 498 ILE A C 1
ATOM 3972 O O . ILE A 1 498 ? 6.004 -16.688 -15.279 1.00 60.12 498 ILE A O 1
ATOM 3976 N N . LYS A 1 499 ? 5.435 -14.683 -16.073 1.00 63.38 499 LYS A N 1
ATOM 3977 C CA . LYS A 1 499 ? 4.003 -14.840 -15.733 1.00 63.38 499 LYS A CA 1
ATOM 3978 C C . LYS A 1 499 ? 3.316 -15.840 -16.676 1.00 63.38 499 LYS A C 1
ATOM 3980 O O . LYS A 1 499 ? 3.554 -15.845 -17.884 1.00 63.38 499 LYS A O 1
ATOM 3985 N N . GLN A 1 500 ? 2.458 -16.710 -16.136 1.00 54.56 500 GLN A N 1
ATOM 3986 C CA . GLN A 1 500 ? 1.829 -17.804 -16.887 1.00 54.56 500 GLN A CA 1
ATOM 3987 C C . GLN A 1 500 ? 0.665 -17.335 -17.802 1.00 54.56 500 GLN A C 1
ATOM 3989 O O . GLN A 1 500 ? -0.497 -17.577 -17.495 1.00 54.56 500 GLN A O 1
ATOM 3994 N N . ARG A 1 501 ? 0.959 -16.711 -18.960 1.00 54.25 501 ARG A N 1
ATOM 3995 C CA . ARG A 1 501 ? 0.116 -16.670 -20.191 1.00 54.25 501 ARG A CA 1
ATOM 3996 C C . ARG A 1 501 ? 0.909 -16.128 -21.405 1.00 54.25 501 ARG A C 1
ATOM 3998 O O . ARG A 1 501 ? 1.963 -15.525 -21.253 1.00 54.25 501 ARG A O 1
ATOM 4005 N N . LYS A 1 502 ? 0.409 -16.426 -22.618 1.00 52.38 502 LYS A N 1
ATOM 4006 C CA . LYS A 1 502 ? 1.049 -16.412 -23.963 1.00 52.38 502 LYS A CA 1
ATOM 4007 C C . LYS A 1 502 ? 2.216 -15.415 -24.189 1.00 52.38 502 LYS A C 1
ATOM 4009 O O . LYS A 1 502 ? 2.003 -14.298 -24.657 1.00 52.38 502 LYS A O 1
ATOM 4014 N N . PHE A 1 503 ? 3.452 -15.899 -24.031 1.00 49.97 503 PHE A N 1
ATOM 4015 C CA . PHE A 1 503 ? 4.719 -15.234 -24.399 1.00 49.97 503 PHE A CA 1
ATOM 4016 C C . PHE A 1 503 ? 4.683 -14.526 -25.774 1.00 49.97 503 PHE A C 1
ATOM 4018 O O . PHE A 1 503 ? 5.074 -13.364 -25.889 1.00 49.97 503 PHE A O 1
ATOM 4025 N N . LEU A 1 504 ? 4.134 -15.195 -26.799 1.00 47.75 504 LEU A N 1
ATOM 4026 C CA . LEU A 1 504 ? 4.047 -14.677 -28.174 1.00 47.75 504 LEU A CA 1
ATOM 4027 C C . LEU A 1 504 ? 3.047 -13.521 -28.355 1.00 47.75 504 LEU A C 1
ATOM 4029 O O . LEU A 1 504 ? 3.247 -12.664 -29.208 1.00 47.75 504 LEU A O 1
ATOM 4033 N N . HIS A 1 505 ? 1.953 -13.496 -27.589 1.00 51.09 505 HIS A N 1
ATOM 4034 C CA . HIS A 1 505 ? 0.837 -12.569 -27.822 1.00 51.09 505 HIS A CA 1
ATOM 4035 C C . HIS A 1 505 ? 1.021 -11.219 -27.123 1.00 51.09 505 HIS A C 1
ATOM 4037 O O . HIS A 1 505 ? 0.248 -10.305 -27.366 1.00 51.09 505 HIS A O 1
ATOM 4043 N N . TRP A 1 506 ? 2.002 -11.068 -26.230 1.00 59.78 506 TRP A N 1
ATOM 4044 C CA . TRP A 1 506 ? 2.066 -9.880 -25.374 1.00 59.78 506 TRP A CA 1
ATOM 4045 C C . TRP A 1 506 ? 3.336 -9.059 -25.565 1.00 59.78 506 TRP A C 1
ATOM 4047 O O . TRP A 1 506 ? 3.214 -7.856 -25.762 1.00 59.78 506 TRP A O 1
ATOM 4057 N N . ASN A 1 507 ? 4.524 -9.677 -25.577 1.00 64.19 507 ASN A N 1
ATOM 4058 C CA . ASN A 1 507 ? 5.776 -8.942 -25.805 1.00 64.19 507 ASN A CA 1
ATOM 4059 C C . ASN A 1 507 ? 5.860 -8.417 -27.242 1.00 64.19 507 ASN A C 1
ATOM 4061 O O . ASN A 1 507 ? 6.160 -7.247 -27.448 1.00 64.19 507 ASN A O 1
ATOM 4065 N N . LEU A 1 508 ? 5.516 -9.262 -28.221 1.00 62.94 508 LEU A N 1
ATOM 4066 C CA . LEU A 1 508 ? 5.518 -8.896 -29.637 1.00 62.94 508 LEU A CA 1
ATOM 4067 C C . LEU A 1 508 ? 4.444 -7.842 -29.951 1.00 62.94 508 LEU A C 1
ATOM 4069 O O . LEU A 1 508 ? 4.736 -6.848 -30.601 1.00 62.94 508 LEU A O 1
ATOM 4073 N N . ILE A 1 509 ? 3.214 -8.020 -29.450 1.00 65.44 509 ILE A N 1
ATOM 4074 C CA . ILE A 1 509 ? 2.115 -7.068 -29.689 1.00 65.44 509 ILE A CA 1
ATOM 4075 C C . ILE A 1 509 ? 2.380 -5.730 -28.988 1.00 65.44 509 ILE A C 1
ATOM 4077 O O . ILE A 1 509 ? 2.198 -4.690 -29.613 1.00 65.44 509 ILE A O 1
ATOM 4081 N N . ALA A 1 510 ? 2.854 -5.726 -27.734 1.00 64.50 510 ALA A N 1
ATOM 4082 C CA . ALA A 1 510 ? 3.220 -4.490 -27.034 1.00 64.50 510 ALA A CA 1
ATOM 4083 C C . ALA A 1 510 ? 4.359 -3.751 -27.753 1.00 64.50 510 ALA A C 1
ATOM 4085 O O . ALA A 1 510 ? 4.268 -2.542 -27.963 1.00 64.50 510 ALA A O 1
ATOM 4086 N N . ALA A 1 511 ? 5.383 -4.487 -28.198 1.00 65.00 511 ALA A N 1
ATOM 4087 C CA . ALA A 1 511 ? 6.485 -3.939 -28.976 1.00 65.00 511 ALA A CA 1
ATOM 4088 C C . ALA A 1 511 ? 6.011 -3.320 -30.299 1.00 65.00 511 ALA A C 1
ATOM 4090 O O . ALA A 1 511 ? 6.351 -2.179 -30.603 1.00 65.00 511 ALA A O 1
ATOM 4091 N N . LEU A 1 512 ? 5.174 -4.034 -31.058 1.00 64.62 512 LEU A N 1
ATOM 4092 C CA . LEU A 1 512 ? 4.595 -3.541 -32.310 1.00 64.62 512 LEU A CA 1
ATOM 4093 C C . LEU A 1 512 ? 3.702 -2.312 -32.087 1.00 64.62 512 LEU A C 1
ATOM 4095 O O . LEU A 1 512 ? 3.779 -1.360 -32.859 1.00 64.62 512 LEU A O 1
ATOM 4099 N N . CYS A 1 513 ? 2.902 -2.287 -31.016 1.00 62.62 513 CYS A N 1
ATOM 4100 C CA . CYS A 1 513 ? 2.071 -1.132 -30.665 1.00 62.62 513 CYS A CA 1
ATOM 4101 C C . CYS A 1 513 ? 2.928 0.097 -30.340 1.00 62.62 513 CYS A C 1
ATOM 4103 O O . CYS A 1 513 ? 2.669 1.181 -30.863 1.00 62.62 513 CYS A O 1
ATOM 4105 N N . TYR A 1 514 ? 3.977 -0.062 -29.532 1.00 64.75 514 TYR A N 1
ATOM 4106 C CA . TYR A 1 514 ? 4.892 1.032 -29.220 1.00 64.75 514 TYR A CA 1
ATOM 4107 C C . TYR A 1 514 ? 5.621 1.544 -30.469 1.00 64.75 514 TYR A C 1
ATOM 4109 O O . TYR A 1 514 ? 5.621 2.745 -30.727 1.00 64.75 514 TYR A O 1
ATOM 4117 N N . LEU A 1 515 ? 6.179 0.648 -31.291 1.00 64.19 515 LEU A N 1
ATOM 4118 C CA . LEU A 1 515 ? 6.868 1.025 -32.529 1.00 64.19 515 LEU A CA 1
ATOM 4119 C C . LEU A 1 515 ? 5.915 1.728 -33.505 1.00 64.19 515 LEU A C 1
ATOM 4121 O O . LEU A 1 515 ? 6.271 2.761 -34.065 1.00 64.19 515 LEU A O 1
ATOM 4125 N N . SER A 1 516 ? 4.676 1.248 -33.650 1.00 60.28 516 SER A N 1
ATOM 4126 C CA . SER A 1 516 ? 3.673 1.905 -34.497 1.00 60.28 516 SER A CA 1
ATOM 4127 C C . SER A 1 516 ? 3.388 3.348 -34.064 1.00 60.28 516 SER A C 1
ATOM 4129 O O . SER A 1 516 ? 3.232 4.216 -34.916 1.00 60.28 516 SER A O 1
ATOM 4131 N N . ARG A 1 517 ? 3.412 3.640 -32.756 1.00 61.44 517 ARG A N 1
ATOM 4132 C CA . ARG A 1 517 ? 3.238 5.000 -32.220 1.00 61.44 517 ARG A CA 1
ATOM 4133 C C . ARG A 1 517 ? 4.453 5.894 -32.460 1.00 61.44 517 ARG A C 1
AT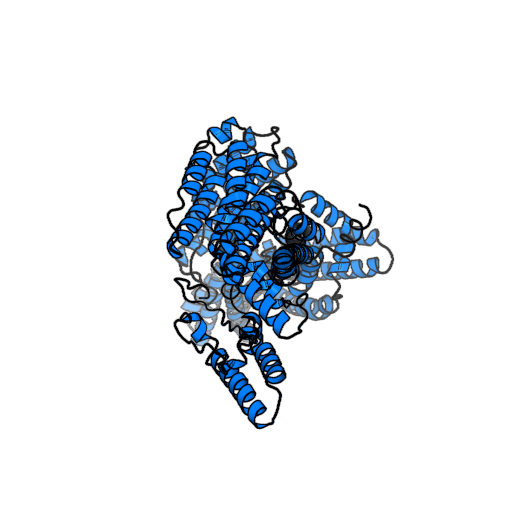OM 4135 O O . ARG A 1 517 ? 4.275 7.073 -32.735 1.00 61.44 517 ARG A O 1
ATOM 4142 N N . VAL A 1 518 ? 5.665 5.352 -32.337 1.00 60.06 518 VAL A N 1
ATOM 4143 C CA . VAL A 1 518 ? 6.909 6.115 -32.547 1.00 60.06 518 VAL A CA 1
ATOM 4144 C C . VAL A 1 518 ? 7.109 6.457 -34.026 1.00 60.06 518 VAL A C 1
ATOM 4146 O O . VAL A 1 518 ? 7.550 7.558 -34.339 1.00 60.06 518 VAL A O 1
ATOM 4149 N N . PHE A 1 519 ? 6.765 5.540 -34.936 1.00 54.44 519 PHE A N 1
ATOM 4150 C CA . PHE A 1 519 ? 7.011 5.709 -36.371 1.00 54.44 519 PHE A CA 1
ATOM 4151 C C . PHE A 1 519 ? 5.833 6.315 -37.158 1.00 54.44 519 PHE A C 1
ATOM 4153 O O . PHE A 1 519 ? 6.066 6.924 -38.198 1.00 54.44 519 PHE A O 1
ATOM 4160 N N . CYS A 1 520 ? 4.581 6.197 -36.694 1.00 48.31 520 CYS A N 1
ATOM 4161 C CA . CYS A 1 520 ? 3.406 6.728 -37.401 1.00 48.31 520 CYS A CA 1
ATOM 4162 C C . CYS A 1 520 ? 2.780 7.920 -36.655 1.00 48.31 520 CYS A C 1
ATOM 4164 O O . CYS A 1 520 ? 1.759 7.783 -35.986 1.00 48.31 520 CYS A O 1
ATOM 4166 N N . CYS A 1 521 ? 3.346 9.120 -36.820 1.00 43.12 521 CYS A N 1
ATOM 4167 C CA . CYS A 1 521 ? 2.763 10.373 -36.308 1.00 43.12 521 CYS A CA 1
ATOM 4168 C C . CYS A 1 521 ? 1.507 10.856 -37.069 1.00 43.12 521 CYS A C 1
ATOM 4170 O O . CYS A 1 521 ? 0.997 11.932 -36.768 1.00 43.12 521 CYS A O 1
ATOM 4172 N N . PHE A 1 522 ? 0.977 10.099 -38.037 1.00 36.91 522 PHE A N 1
ATOM 4173 C CA . PHE A 1 522 ? -0.227 10.474 -38.779 1.00 36.91 522 PHE A CA 1
ATOM 4174 C C . PHE A 1 522 ? -1.145 9.277 -39.049 1.00 36.91 522 PHE A C 1
ATOM 4176 O O . PHE A 1 522 ? -0.721 8.255 -39.580 1.00 36.91 522 PHE A O 1
ATOM 4183 N N . SER A 1 523 ? -2.435 9.516 -38.790 1.00 35.78 523 SER A N 1
ATOM 4184 C CA . SER A 1 523 ? -3.621 8.746 -39.200 1.00 35.78 523 SER A CA 1
ATOM 4185 C C . SER A 1 523 ? -4.029 7.573 -38.300 1.00 35.78 523 SER A C 1
ATOM 4187 O O . SER A 1 523 ? -3.270 6.641 -38.066 1.00 35.78 523 SER A O 1
ATOM 4189 N N . ARG A 1 524 ? -5.282 7.661 -37.811 1.00 45.22 524 ARG A N 1
ATOM 4190 C CA . ARG A 1 524 ? -6.032 6.690 -36.989 1.00 45.22 524 ARG A CA 1
ATOM 4191 C C . ARG A 1 524 ? -5.494 5.255 -37.115 1.00 45.22 524 ARG A C 1
ATOM 4193 O O . ARG A 1 524 ? -5.666 4.656 -38.179 1.00 45.22 524 ARG A O 1
ATOM 4200 N N . PRO A 1 525 ? -4.916 4.666 -36.054 1.00 34.66 525 PRO A N 1
ATOM 4201 C CA . PRO A 1 525 ? -4.562 3.262 -36.112 1.00 34.66 525 PRO A CA 1
ATOM 4202 C C . PRO A 1 525 ? -5.858 2.448 -36.184 1.00 34.66 525 PRO A C 1
ATOM 4204 O O . PRO A 1 525 ? -6.842 2.780 -35.522 1.00 34.66 525 PRO A O 1
ATOM 4207 N N . ARG A 1 526 ? -5.856 1.351 -36.949 1.00 37.88 526 ARG A N 1
ATOM 4208 C CA . ARG A 1 526 ? -6.683 0.189 -36.595 1.00 37.88 526 ARG A CA 1
ATOM 4209 C C . ARG A 1 526 ? -6.310 -0.143 -35.147 1.00 37.88 526 ARG A C 1
ATOM 4211 O O . ARG A 1 526 ? -5.195 -0.594 -34.895 1.00 37.88 526 ARG A O 1
ATOM 4218 N N . GLN A 1 527 ? -7.175 0.261 -34.221 1.00 40.38 527 GLN A N 1
ATOM 4219 C CA . GLN A 1 527 ? -6.900 0.342 -32.791 1.00 40.38 527 GLN A CA 1
ATOM 4220 C C . GLN A 1 527 ? -6.602 -1.054 -32.248 1.00 40.38 527 GLN A C 1
ATOM 4222 O O . GLN A 1 527 ? -7.443 -1.941 -32.319 1.00 40.38 527 GLN A O 1
ATOM 4227 N N . SER A 1 528 ? -5.401 -1.252 -31.713 1.00 48.28 528 SER A N 1
ATOM 4228 C CA . SER A 1 528 ? -5.210 -2.275 -30.694 1.00 48.28 528 SER A CA 1
ATOM 4229 C C . SER A 1 528 ? -5.781 -1.738 -29.379 1.00 48.28 528 SER A C 1
ATOM 4231 O O . SER A 1 528 ? -5.616 -0.553 -29.080 1.00 48.28 528 SER A O 1
ATOM 4233 N N . ASP A 1 529 ? -6.413 -2.586 -28.571 1.00 53.84 529 ASP A N 1
ATOM 4234 C CA . ASP A 1 529 ? -7.096 -2.163 -27.335 1.00 53.84 529 ASP A CA 1
ATOM 4235 C C . ASP A 1 529 ? -6.151 -1.450 -26.338 1.00 53.84 529 ASP A C 1
ATOM 4237 O O . ASP A 1 529 ? -6.535 -0.517 -25.638 1.00 53.84 529 ASP A O 1
ATOM 4241 N N . ARG A 1 530 ? -4.847 -1.776 -26.352 1.00 51.41 530 ARG A N 1
ATOM 4242 C CA . ARG A 1 530 ? -3.815 -1.088 -25.535 1.00 51.41 530 ARG A CA 1
ATOM 4243 C C . ARG A 1 530 ? -3.402 0.284 -26.063 1.00 51.41 530 ARG A C 1
ATOM 4245 O O . ARG A 1 530 ? -3.030 1.172 -25.293 1.00 51.41 530 ARG A O 1
ATOM 4252 N N . ALA A 1 531 ? -3.493 0.428 -27.387 1.00 52.16 531 ALA A N 1
ATOM 4253 C CA . ALA A 1 531 ? -3.566 1.673 -28.144 1.00 52.16 531 ALA A CA 1
ATOM 4254 C C . ALA A 1 531 ? -4.345 2.765 -27.400 1.00 52.16 531 ALA A C 1
ATOM 4256 O O . ALA A 1 531 ? -3.860 3.859 -27.093 1.00 52.16 531 ALA A O 1
ATOM 4257 N N . LEU A 1 532 ? -5.585 2.359 -27.140 1.00 60.66 532 LEU A N 1
ATOM 4258 C CA . LEU A 1 532 ? -6.677 3.112 -26.558 1.00 60.66 532 LEU A CA 1
ATOM 4259 C C . LEU A 1 532 ? -6.460 3.325 -25.058 1.00 60.66 532 LEU A C 1
ATOM 4261 O O . LEU A 1 532 ? -6.499 4.466 -24.607 1.00 60.66 532 LEU A O 1
ATOM 4265 N N . PHE A 1 533 ? -6.102 2.254 -24.339 1.00 72.12 533 PHE A N 1
ATOM 4266 C CA . PHE A 1 533 ? -5.955 2.254 -22.883 1.00 72.12 533 PHE A CA 1
ATOM 4267 C C . PHE A 1 533 ? -5.063 3.389 -22.369 1.00 72.12 533 PHE A C 1
ATOM 4269 O O . PHE A 1 533 ? -5.519 4.216 -21.598 1.00 72.12 533 PHE A O 1
ATOM 4276 N N . GLN A 1 534 ? -3.819 3.523 -22.846 1.00 73.25 534 GLN A N 1
ATOM 4277 C CA . GLN A 1 534 ? -2.922 4.576 -22.335 1.00 73.25 534 GLN A CA 1
ATOM 4278 C C . GLN A 1 534 ? -3.356 6.005 -22.683 1.00 73.25 534 GLN A C 1
ATOM 4280 O O . GLN A 1 534 ? -3.047 6.939 -21.940 1.00 73.25 534 GLN A O 1
ATOM 4285 N N . ILE A 1 535 ? -3.990 6.197 -23.844 1.00 77.12 535 ILE A N 1
ATOM 4286 C CA . ILE A 1 535 ? -4.501 7.512 -24.258 1.00 77.12 535 ILE A CA 1
ATOM 4287 C C . ILE A 1 535 ? -5.651 7.902 -23.331 1.00 77.12 535 ILE A C 1
ATOM 4289 O O . ILE A 1 535 ? -5.711 9.040 -22.869 1.00 77.12 535 ILE A O 1
ATOM 4293 N N . GLU A 1 536 ? -6.509 6.938 -23.016 1.00 81.75 536 GLU A N 1
ATOM 4294 C CA . GLU A 1 536 ? -7.610 7.085 -22.079 1.00 81.75 536 GLU A CA 1
ATOM 4295 C C . GLU A 1 536 ? -7.112 7.326 -20.648 1.00 81.75 536 GLU A C 1
ATOM 4297 O O . GLU A 1 536 ? -7.504 8.322 -20.042 1.00 81.75 536 GLU A O 1
ATOM 4302 N N . THR A 1 537 ? -6.144 6.541 -20.154 1.00 85.44 537 THR A N 1
ATOM 4303 C CA . THR A 1 537 ? -5.496 6.760 -18.850 1.00 85.44 537 THR A CA 1
ATOM 4304 C C . THR A 1 537 ? -4.913 8.174 -18.758 1.00 85.44 537 THR A C 1
ATOM 4306 O O . THR A 1 537 ? -5.140 8.879 -17.780 1.00 85.44 537 THR A O 1
ATOM 4309 N N . LEU A 1 538 ? -4.189 8.634 -19.788 1.00 85.75 538 LEU A N 1
ATOM 4310 C CA . LEU A 1 538 ? -3.615 9.985 -19.822 1.00 85.75 538 LEU A CA 1
ATOM 4311 C C . LEU A 1 538 ? -4.695 11.075 -19.840 1.00 85.75 538 LEU A C 1
ATOM 4313 O O . LEU A 1 538 ? -4.512 12.124 -19.221 1.00 85.75 538 LEU A O 1
ATOM 4317 N N . SER A 1 539 ? -5.799 10.848 -20.556 1.00 87.56 539 SER A N 1
ATOM 4318 C CA . SER A 1 539 ? -6.949 11.754 -20.559 1.00 87.56 539 SER A CA 1
ATOM 4319 C C . SER A 1 539 ? -7.538 11.886 -19.157 1.00 87.56 539 SER A C 1
ATOM 4321 O O . SER A 1 539 ? -7.735 13.007 -18.694 1.00 87.56 539 SER A O 1
ATOM 4323 N N . ILE A 1 540 ? -7.745 10.765 -18.459 1.00 91.06 540 ILE A N 1
ATOM 4324 C CA . ILE A 1 540 ? -8.278 10.736 -17.092 1.00 91.06 540 ILE A CA 1
ATOM 4325 C C . ILE A 1 540 ? -7.335 11.458 -16.123 1.00 91.06 540 ILE A C 1
ATOM 4327 O O . ILE A 1 540 ? -7.793 12.311 -15.368 1.00 91.06 540 ILE A O 1
ATOM 4331 N N . VAL A 1 541 ? -6.018 11.211 -16.191 1.00 90.81 541 VAL A N 1
ATOM 4332 C CA . VAL A 1 541 ? -5.023 11.922 -15.358 1.00 90.81 541 VAL A CA 1
ATOM 4333 C C . VAL A 1 541 ? -5.118 13.433 -15.558 1.00 90.81 541 VAL A C 1
ATOM 4335 O O . VAL A 1 541 ? -5.176 14.184 -14.588 1.00 90.81 541 VAL A O 1
ATOM 4338 N N . ARG A 1 542 ? -5.169 13.908 -16.809 1.00 90.25 542 ARG A N 1
ATOM 4339 C CA . ARG A 1 542 ? -5.276 15.349 -17.095 1.00 90.25 542 ARG A CA 1
ATOM 4340 C C . ARG A 1 542 ? -6.578 15.941 -16.561 1.00 90.25 542 ARG A C 1
ATOM 4342 O O . ARG A 1 542 ? -6.553 17.035 -15.997 1.00 90.25 542 ARG A O 1
ATOM 4349 N N . SER A 1 543 ? -7.690 15.224 -16.705 1.00 90.50 543 SER A N 1
ATOM 4350 C CA . SER A 1 543 ? -8.986 15.636 -16.166 1.00 90.50 543 SER A CA 1
ATOM 4351 C C . SER A 1 543 ? -8.976 15.695 -14.635 1.00 90.50 543 SER A C 1
ATOM 4353 O O . SER A 1 543 ? -9.429 16.691 -14.074 1.00 90.50 543 SER A O 1
ATOM 4355 N N . LEU A 1 544 ? -8.384 14.702 -13.959 1.00 91.19 544 LEU A N 1
ATOM 4356 C CA . LEU A 1 544 ? -8.203 14.685 -12.501 1.00 91.19 544 LEU A CA 1
ATOM 4357 C C . LEU A 1 544 ? -7.350 15.867 -12.022 1.00 91.19 544 LEU A C 1
ATOM 4359 O O . LEU A 1 544 ? -7.742 16.563 -11.089 1.00 91.19 544 LEU A O 1
ATOM 4363 N N . GLN A 1 545 ? -6.224 16.149 -12.686 1.00 90.44 545 GLN A N 1
ATOM 4364 C CA . GLN A 1 545 ? -5.357 17.288 -12.358 1.00 90.44 545 GLN A CA 1
ATOM 4365 C C . GLN A 1 545 ? -6.048 18.640 -12.584 1.00 90.44 545 GLN A C 1
ATOM 4367 O O . GLN A 1 545 ? -5.841 19.578 -11.816 1.00 90.44 545 GLN A O 1
ATOM 4372 N N . SER A 1 546 ? -6.854 18.765 -13.642 1.00 89.31 546 SER A N 1
ATOM 4373 C CA . SER A 1 546 ? -7.631 19.983 -13.899 1.00 89.31 546 SER A CA 1
ATOM 4374 C C . SER A 1 546 ? -8.691 20.187 -12.820 1.00 89.31 546 SER A C 1
ATOM 4376 O O . SER A 1 546 ? -8.798 21.272 -12.253 1.00 89.31 546 SER A O 1
ATOM 4378 N N . LEU A 1 547 ? -9.445 19.132 -12.500 1.00 89.25 547 LEU A N 1
ATOM 4379 C CA . LEU A 1 547 ? -10.516 19.181 -11.510 1.00 89.25 547 LEU A CA 1
ATOM 4380 C C . LEU A 1 547 ? -9.973 19.431 -10.096 1.00 89.25 547 LEU A C 1
ATOM 4382 O O . LEU A 1 547 ? -10.563 20.206 -9.345 1.00 89.25 547 LEU A O 1
ATOM 4386 N N . SER A 1 548 ? -8.823 18.843 -9.749 1.00 89.12 548 SER A N 1
ATOM 4387 C CA . SER A 1 548 ? -8.191 19.031 -8.439 1.00 89.12 548 SER A CA 1
ATOM 4388 C C . SER A 1 548 ? -7.736 20.475 -8.211 1.00 89.12 548 SER A C 1
ATOM 4390 O O . SER A 1 548 ? -7.904 20.992 -7.106 1.00 89.12 548 SER A O 1
ATOM 4392 N N . LYS A 1 549 ? -7.226 21.151 -9.252 1.00 86.31 549 LYS A N 1
ATOM 4393 C CA . LYS A 1 549 ? -6.856 22.576 -9.216 1.00 86.31 549 LYS A CA 1
ATOM 4394 C C . LYS A 1 549 ? -8.071 23.496 -9.135 1.00 86.31 549 LYS A C 1
ATOM 4396 O O . LYS A 1 549 ? -8.049 24.454 -8.374 1.00 86.31 549 LYS A O 1
ATOM 4401 N N . GLU A 1 550 ? -9.129 23.209 -9.893 1.00 85.94 550 GLU A N 1
ATOM 4402 C CA . GLU A 1 550 ? -10.350 24.029 -9.900 1.00 85.94 550 GLU A CA 1
ATOM 4403 C C . GLU A 1 550 ? -11.107 23.983 -8.567 1.00 85.94 550 GLU A C 1
ATOM 4405 O O . GLU A 1 550 ? -11.645 24.998 -8.123 1.00 85.94 550 GLU A O 1
ATOM 4410 N N . GLN A 1 551 ? -11.136 22.814 -7.922 1.00 82.62 551 GLN A N 1
ATOM 4411 C CA . GLN A 1 551 ? -11.841 22.600 -6.654 1.00 82.62 551 GLN A CA 1
ATOM 4412 C C . GLN A 1 551 ? -10.958 22.817 -5.417 1.00 82.62 551 GLN A C 1
ATOM 4414 O O . GLN A 1 551 ? -11.461 22.805 -4.290 1.00 82.62 551 GLN A O 1
ATOM 4419 N N . ASP A 1 552 ? -9.653 23.012 -5.621 1.00 82.25 552 ASP A N 1
ATOM 4420 C CA . ASP A 1 552 ? -8.638 23.014 -4.568 1.00 82.25 552 ASP A CA 1
ATOM 4421 C C . ASP A 1 552 ? -8.764 21.785 -3.642 1.00 82.25 552 ASP A C 1
ATOM 4423 O O . ASP A 1 552 ? -8.777 21.874 -2.414 1.00 82.25 552 ASP A O 1
ATOM 4427 N N . SER A 1 553 ? -8.960 20.611 -4.257 1.00 83.50 553 SER A N 1
ATOM 4428 C CA . SER A 1 553 ? -9.197 19.352 -3.546 1.00 83.50 553 SER A CA 1
ATOM 4429 C C . SER A 1 553 ? -7.889 18.596 -3.343 1.00 83.50 553 SER A C 1
ATOM 4431 O O . SER A 1 553 ? -7.349 18.000 -4.278 1.00 83.50 553 SER A O 1
ATOM 4433 N N . LYS A 1 554 ? -7.399 18.573 -2.098 1.00 85.50 554 LYS A N 1
ATOM 4434 C CA . LYS A 1 554 ? -6.218 17.783 -1.707 1.00 85.50 554 LYS A CA 1
ATOM 4435 C C . LYS A 1 554 ? -6.427 16.282 -1.921 1.00 85.50 554 LYS A C 1
ATOM 4437 O O . LYS A 1 554 ? -5.495 15.586 -2.315 1.00 85.50 554 LYS A O 1
ATOM 4442 N N . VAL A 1 555 ? -7.660 15.796 -1.736 1.00 85.75 555 VAL A N 1
ATOM 4443 C CA . VAL A 1 555 ? -8.026 14.394 -1.989 1.00 85.75 555 VAL A CA 1
ATOM 4444 C C . VAL A 1 555 ? -7.796 14.046 -3.455 1.00 85.75 555 VAL A C 1
ATOM 4446 O O . VAL A 1 555 ? -7.012 13.149 -3.749 1.00 85.75 555 VAL A O 1
ATOM 4449 N N . LEU A 1 556 ? -8.357 14.826 -4.385 1.00 87.06 556 LEU A N 1
ATOM 4450 C CA . LEU A 1 556 ? -8.140 14.592 -5.813 1.00 87.06 556 LEU A CA 1
ATOM 4451 C C . LEU A 1 556 ? -6.679 14.746 -6.242 1.00 87.06 556 LEU A C 1
ATOM 4453 O O . LEU A 1 556 ? -6.267 14.094 -7.197 1.00 87.06 556 LEU A O 1
ATOM 4457 N N . ARG A 1 557 ? -5.887 15.602 -5.583 1.00 86.75 557 ARG A N 1
ATOM 4458 C CA . ARG A 1 557 ? -4.448 15.703 -5.875 1.00 86.75 557 ARG A CA 1
ATOM 4459 C C . ARG A 1 557 ? -3.732 14.382 -5.571 1.00 86.75 557 ARG A C 1
ATOM 4461 O O . ARG A 1 557 ? -2.952 13.943 -6.410 1.00 86.75 557 ARG A O 1
ATOM 4468 N N . ARG A 1 558 ? -4.041 13.718 -4.447 1.00 87.00 558 ARG A N 1
ATOM 4469 C CA . ARG A 1 558 ? -3.504 12.376 -4.137 1.00 87.00 558 ARG A CA 1
ATOM 4470 C C . ARG A 1 558 ? -3.993 11.317 -5.110 1.00 87.00 558 ARG A C 1
ATOM 4472 O O . ARG A 1 558 ? -3.178 10.616 -5.699 1.00 87.00 558 ARG A O 1
ATOM 4479 N N . GLU A 1 559 ? -5.301 11.258 -5.335 1.00 88.69 559 GLU A N 1
ATOM 4480 C CA . GLU A 1 559 ? -5.899 10.272 -6.242 1.00 88.69 559 GLU A CA 1
ATOM 4481 C C . GLU A 1 559 ? -5.376 10.432 -7.677 1.00 88.69 559 GLU A C 1
ATOM 4483 O O . GLU A 1 559 ? -5.092 9.456 -8.368 1.00 88.69 559 GLU A O 1
ATOM 4488 N N . SER A 1 560 ? -5.143 11.672 -8.117 1.00 89.38 560 SER A N 1
ATOM 4489 C CA . SER A 1 560 ? -4.501 11.956 -9.399 1.00 89.38 560 SER A CA 1
ATOM 4490 C C . SER A 1 560 ? -3.067 11.434 -9.473 1.00 89.38 560 SER A C 1
ATOM 4492 O O . SER A 1 560 ? -2.642 11.051 -10.564 1.00 89.38 560 SER A O 1
ATOM 4494 N N . ARG A 1 561 ? -2.312 11.453 -8.368 1.00 83.62 561 ARG A N 1
ATOM 4495 C CA . ARG A 1 561 ? -0.948 10.913 -8.321 1.00 83.62 561 ARG A CA 1
ATOM 4496 C C . ARG A 1 561 ? -0.954 9.398 -8.376 1.00 83.62 561 ARG A C 1
ATOM 4498 O O . ARG A 1 561 ? -0.228 8.836 -9.190 1.00 83.62 561 ARG A O 1
ATOM 4505 N N . ASP A 1 562 ? -1.821 8.746 -7.611 1.00 85.12 562 ASP A N 1
ATOM 4506 C CA . ASP A 1 562 ? -1.978 7.294 -7.691 1.00 85.12 562 ASP A CA 1
ATOM 4507 C C . ASP A 1 562 ? -2.381 6.874 -9.120 1.00 85.12 562 ASP A C 1
ATOM 4509 O O . ASP A 1 562 ? -1.776 5.967 -9.693 1.00 85.12 562 ASP A O 1
ATOM 4513 N N . PHE A 1 563 ? -3.297 7.594 -9.775 1.00 88.25 563 PHE A N 1
ATOM 4514 C CA . PHE A 1 563 ? -3.666 7.317 -11.170 1.00 88.25 563 PHE A CA 1
ATOM 4515 C C . PHE A 1 563 ? -2.513 7.562 -12.162 1.00 88.25 563 PHE A C 1
ATOM 4517 O O . PHE A 1 563 ? -2.344 6.836 -13.144 1.00 88.25 563 PHE A O 1
ATOM 4524 N N . GLU A 1 564 ? -1.682 8.573 -11.919 1.00 85.25 564 GLU A N 1
ATOM 4525 C CA . GLU A 1 564 ? -0.488 8.830 -12.722 1.00 85.25 564 GLU A CA 1
ATOM 4526 C C . GLU A 1 564 ? 0.539 7.692 -12.594 1.00 85.25 564 GLU A C 1
ATOM 4528 O O . GLU A 1 564 ? 1.128 7.288 -13.598 1.00 85.25 564 GLU A O 1
ATOM 4533 N N . THR A 1 565 ? 0.695 7.089 -11.411 1.00 82.19 565 THR A N 1
ATOM 4534 C CA . THR A 1 565 ? 1.565 5.909 -11.253 1.00 82.19 565 THR A CA 1
ATOM 4535 C C . THR A 1 565 ? 1.075 4.710 -12.072 1.00 82.19 565 THR A C 1
ATOM 4537 O O . THR A 1 565 ? 1.899 3.988 -12.635 1.00 82.19 565 THR A O 1
ATOM 4540 N N . LEU A 1 566 ? -0.244 4.520 -12.231 1.00 85.38 566 LEU A N 1
ATOM 4541 C CA . LEU A 1 566 ? -0.802 3.494 -13.124 1.00 85.38 566 LEU A CA 1
ATOM 4542 C C . LEU A 1 566 ? -0.374 3.731 -14.581 1.00 85.38 566 LEU A C 1
ATOM 4544 O O . LEU A 1 566 ? 0.001 2.787 -15.291 1.00 85.38 566 LEU A O 1
ATOM 4548 N N . LEU A 1 567 ? -0.420 4.988 -15.037 1.00 83.75 567 LEU A N 1
ATOM 4549 C CA . LEU A 1 567 ? 0.018 5.367 -16.381 1.00 83.75 567 LEU A CA 1
ATOM 4550 C C . LEU A 1 567 ? 1.503 5.047 -16.585 1.00 83.75 567 LEU A C 1
ATOM 4552 O O . LEU A 1 567 ? 1.866 4.471 -17.616 1.00 83.75 567 LEU A O 1
ATOM 4556 N N . TRP A 1 568 ? 2.349 5.405 -15.617 1.00 79.06 568 TRP A N 1
ATOM 4557 C CA . TRP A 1 568 ? 3.783 5.129 -15.667 1.00 79.06 568 TRP A CA 1
ATOM 4558 C C . TRP A 1 568 ? 4.065 3.628 -15.685 1.00 79.06 568 TRP A C 1
ATOM 4560 O O . TRP A 1 568 ? 4.677 3.159 -16.644 1.00 79.06 568 TRP A O 1
ATOM 4570 N N . ALA A 1 569 ? 3.500 2.856 -14.755 1.00 79.12 569 ALA A N 1
ATOM 4571 C CA . ALA A 1 569 ? 3.676 1.404 -14.702 1.00 79.12 569 ALA A CA 1
ATOM 4572 C C . ALA A 1 569 ? 3.260 0.709 -16.012 1.00 79.12 569 ALA A C 1
ATOM 4574 O O . ALA A 1 569 ? 3.934 -0.210 -16.488 1.00 79.12 569 ALA A O 1
ATOM 4575 N N . THR A 1 570 ? 2.180 1.182 -16.644 1.00 78.31 570 THR A N 1
ATOM 4576 C CA . THR A 1 570 ? 1.714 0.662 -17.939 1.00 78.31 570 THR A CA 1
ATOM 4577 C C . THR A 1 570 ? 2.704 0.973 -19.065 1.00 78.31 570 THR A C 1
ATOM 4579 O O . THR A 1 570 ? 3.070 0.079 -19.830 1.00 78.31 570 THR A O 1
ATOM 4582 N N . ARG A 1 571 ? 3.165 2.226 -19.177 1.00 77.06 571 ARG A N 1
ATOM 4583 C CA . ARG A 1 571 ? 4.160 2.629 -20.191 1.00 77.06 571 ARG A CA 1
ATOM 4584 C C . ARG A 1 571 ? 5.474 1.885 -20.016 1.00 77.06 571 ARG A C 1
ATOM 4586 O O . ARG A 1 571 ? 6.091 1.454 -20.987 1.00 77.06 571 ARG A O 1
ATOM 4593 N N . GLU A 1 572 ? 5.890 1.724 -18.775 1.00 76.62 572 GLU A N 1
ATOM 4594 C CA . GLU A 1 572 ? 7.129 1.061 -18.418 1.00 76.62 572 GLU A CA 1
ATOM 4595 C C . GLU A 1 572 ? 7.078 -0.445 -18.693 1.00 76.62 572 GLU A C 1
ATOM 4597 O O . GLU A 1 572 ? 8.054 -0.996 -19.196 1.00 76.62 572 GLU A O 1
ATOM 4602 N N . SER A 1 573 ? 5.936 -1.106 -18.475 1.00 76.19 573 SER A N 1
ATOM 4603 C CA . SER A 1 573 ? 5.737 -2.512 -18.862 1.00 76.19 573 SER A CA 1
ATOM 4604 C C . SER A 1 573 ? 5.832 -2.725 -20.385 1.00 76.19 573 SER A C 1
ATOM 4606 O O . SER A 1 573 ? 6.400 -3.720 -20.861 1.00 76.19 573 SER A O 1
ATOM 4608 N N . GLU A 1 574 ? 5.338 -1.774 -21.187 1.00 74.38 574 GLU A N 1
ATOM 4609 C CA . GLU A 1 574 ? 5.486 -1.807 -22.650 1.00 74.38 574 GLU A CA 1
ATOM 4610 C C . GLU A 1 574 ? 6.943 -1.621 -23.086 1.00 74.38 574 GLU A C 1
ATOM 4612 O O . GLU A 1 574 ? 7.444 -2.401 -23.900 1.00 74.38 574 GLU A O 1
ATOM 4617 N N . ILE A 1 575 ? 7.647 -0.645 -22.505 1.00 76.62 575 ILE A N 1
ATOM 4618 C CA . ILE A 1 575 ? 9.076 -0.416 -22.761 1.00 76.62 575 ILE A CA 1
ATOM 4619 C C . ILE A 1 575 ? 9.891 -1.649 -22.355 1.00 76.62 575 ILE A C 1
ATOM 4621 O O . ILE A 1 575 ? 10.708 -2.133 -23.136 1.00 76.62 575 ILE A O 1
ATOM 4625 N N . ALA A 1 576 ? 9.626 -2.227 -21.184 1.00 78.50 576 ALA A N 1
ATOM 4626 C CA . ALA A 1 576 ? 10.271 -3.455 -20.732 1.00 78.50 576 ALA A CA 1
ATOM 4627 C C . ALA A 1 576 ? 10.060 -4.608 -21.729 1.00 78.50 576 ALA A C 1
ATOM 4629 O O . ALA A 1 576 ? 10.975 -5.375 -22.014 1.00 78.50 576 ALA A O 1
ATOM 4630 N N . SER A 1 577 ? 8.881 -4.701 -22.345 1.00 78.25 577 SER A N 1
ATOM 4631 C CA . SER A 1 577 ? 8.605 -5.722 -23.363 1.00 78.25 577 SER A CA 1
ATOM 4632 C C . SER A 1 577 ? 9.475 -5.567 -24.619 1.00 78.25 577 SER A C 1
ATOM 4634 O O . SER A 1 577 ? 9.901 -6.572 -25.190 1.00 78.25 577 SER A O 1
ATOM 4636 N N . LEU A 1 578 ? 9.785 -4.332 -25.026 1.00 77.38 578 LEU A N 1
ATOM 4637 C CA . LEU A 1 578 ? 10.711 -4.050 -26.131 1.00 77.38 578 LEU A CA 1
ATOM 4638 C C . LEU A 1 578 ? 12.150 -4.398 -25.788 1.00 77.38 578 LEU A C 1
ATOM 4640 O O . LEU A 1 578 ? 12.827 -5.047 -26.582 1.00 77.38 578 LEU A O 1
ATOM 4644 N N . ILE A 1 579 ? 12.608 -3.982 -24.607 1.00 80.31 579 ILE A N 1
ATOM 4645 C CA . ILE A 1 579 ? 13.965 -4.269 -24.137 1.00 80.31 579 ILE A CA 1
ATOM 4646 C C . ILE A 1 579 ? 14.158 -5.785 -24.033 1.00 80.31 579 ILE A C 1
ATOM 4648 O O . ILE A 1 579 ? 15.171 -6.310 -24.492 1.00 80.31 579 ILE A O 1
ATOM 4652 N N . PHE A 1 580 ? 13.158 -6.500 -23.509 1.00 82.50 580 PHE A N 1
ATOM 4653 C CA . PHE A 1 580 ? 13.158 -7.958 -23.458 1.00 82.50 580 PHE A CA 1
ATOM 4654 C C . PHE A 1 580 ? 13.276 -8.577 -24.854 1.00 82.50 580 PHE A C 1
ATOM 4656 O O . PHE A 1 580 ? 14.094 -9.471 -25.055 1.00 82.50 580 PHE A O 1
ATOM 4663 N N . LEU A 1 581 ? 12.480 -8.108 -25.822 1.00 80.31 581 LEU A N 1
ATOM 4664 C CA . LEU A 1 581 ? 12.497 -8.633 -27.187 1.00 80.31 581 LEU A CA 1
ATOM 4665 C C . LEU A 1 581 ? 13.842 -8.364 -27.878 1.00 80.31 581 LEU A C 1
ATOM 4667 O O . LEU A 1 581 ? 14.384 -9.259 -28.523 1.00 80.31 581 LEU A O 1
ATOM 4671 N N . SER A 1 582 ? 14.409 -7.170 -27.690 1.00 81.00 582 SER A N 1
ATOM 4672 C CA . SER A 1 582 ? 15.755 -6.838 -28.159 1.00 81.00 582 SER A CA 1
ATOM 4673 C C . SER A 1 582 ? 16.785 -7.792 -27.552 1.00 81.00 582 SER A C 1
ATOM 4675 O O . SER A 1 582 ? 17.518 -8.437 -28.293 1.00 81.00 582 SER A O 1
ATOM 4677 N N . GLY A 1 583 ? 16.806 -7.943 -26.223 1.00 83.31 583 GLY A N 1
ATOM 4678 C CA . GLY A 1 583 ? 17.718 -8.861 -25.534 1.00 83.31 583 GLY A CA 1
ATOM 4679 C C . GLY A 1 583 ? 17.565 -10.310 -26.001 1.00 83.31 583 GLY A C 1
ATOM 4680 O O . GLY A 1 583 ? 18.561 -10.983 -26.237 1.00 83.31 583 GLY A O 1
ATOM 4681 N N . PHE A 1 584 ? 16.332 -10.768 -26.229 1.00 83.81 584 PHE A N 1
ATOM 4682 C CA . PHE A 1 584 ? 16.038 -12.099 -26.760 1.00 83.81 584 PHE A CA 1
ATOM 4683 C C . PHE A 1 584 ? 16.676 -12.319 -28.135 1.00 83.81 584 PHE A C 1
ATOM 4685 O O . PHE A 1 584 ? 17.379 -13.308 -28.330 1.00 83.81 584 PHE A O 1
ATOM 4692 N N . PHE A 1 585 ? 16.491 -11.398 -29.082 1.00 81.50 585 PHE A N 1
ATOM 4693 C CA . PHE A 1 585 ? 17.086 -11.545 -30.411 1.00 81.50 585 PHE A CA 1
ATOM 4694 C C . PHE A 1 585 ? 18.613 -11.520 -30.371 1.00 81.50 585 PHE A C 1
ATOM 4696 O O . PHE A 1 585 ? 19.240 -12.359 -31.017 1.00 81.50 585 PHE A O 1
ATOM 4703 N N . VAL A 1 586 ? 19.213 -10.633 -29.571 1.00 81.88 586 VAL A N 1
ATOM 4704 C CA . VAL A 1 586 ? 20.675 -10.580 -29.431 1.00 81.88 586 VAL A CA 1
ATOM 4705 C C . VAL A 1 586 ? 21.229 -11.838 -28.762 1.00 81.88 586 VAL A C 1
ATOM 4707 O O . VAL A 1 586 ? 22.267 -12.351 -29.183 1.00 81.88 586 VAL A O 1
ATOM 4710 N N . PHE A 1 587 ? 20.524 -12.379 -27.766 1.00 86.50 587 PHE A N 1
ATOM 4711 C CA . PHE A 1 587 ? 20.875 -13.644 -27.127 1.00 86.50 587 PHE A CA 1
ATOM 4712 C C . PHE A 1 587 ? 20.908 -14.783 -28.152 1.00 86.50 587 PHE A C 1
ATOM 4714 O O . PHE A 1 587 ? 21.929 -15.456 -28.287 1.00 86.50 587 PHE A O 1
ATOM 4721 N N . PHE A 1 588 ? 19.833 -14.960 -28.928 1.00 84.62 588 PHE A N 1
ATOM 4722 C CA . PHE A 1 588 ? 19.774 -15.999 -29.958 1.00 84.62 588 PHE A CA 1
ATOM 4723 C C . PHE A 1 588 ? 20.819 -15.788 -31.058 1.00 84.62 588 PHE A C 1
ATOM 4725 O O . PHE A 1 588 ? 21.490 -16.746 -31.434 1.00 84.62 588 PHE A O 1
ATOM 4732 N N . ALA A 1 589 ? 21.013 -14.554 -31.532 1.00 82.25 589 ALA A N 1
ATOM 4733 C CA . ALA A 1 589 ? 22.034 -14.233 -32.529 1.00 82.25 589 ALA A CA 1
ATOM 4734 C C . ALA A 1 589 ? 23.444 -14.584 -32.030 1.00 82.25 589 ALA A C 1
ATOM 4736 O O . ALA A 1 589 ? 24.217 -15.207 -32.754 1.00 82.25 589 ALA A O 1
ATOM 4737 N N . SER A 1 590 ? 23.757 -14.249 -30.776 1.00 84.31 590 SER A N 1
ATOM 4738 C CA . SER A 1 590 ? 25.064 -14.519 -30.170 1.00 84.31 590 SER A CA 1
ATOM 4739 C C . SER A 1 590 ? 25.293 -16.017 -29.950 1.00 84.31 590 SER A C 1
ATOM 4741 O O . SER A 1 590 ? 26.374 -16.514 -30.253 1.00 84.31 590 SER A O 1
ATOM 4743 N N . VAL A 1 591 ? 24.270 -16.762 -29.509 1.00 85.94 591 VAL A N 1
ATOM 4744 C CA . VAL A 1 591 ? 24.332 -18.230 -29.383 1.00 85.94 591 VAL A CA 1
ATOM 4745 C C . VAL A 1 591 ? 24.555 -18.885 -30.743 1.00 85.94 591 VAL A C 1
ATOM 4747 O O . VAL A 1 591 ? 25.449 -19.719 -30.872 1.00 85.94 591 VAL A O 1
ATOM 4750 N N . LEU A 1 592 ? 23.784 -18.497 -31.765 1.00 83.94 592 LEU A N 1
ATOM 4751 C CA . LEU A 1 592 ? 23.953 -19.020 -33.120 1.00 83.94 592 LEU A CA 1
ATOM 4752 C C . LEU A 1 592 ? 25.359 -18.706 -33.644 1.00 83.94 592 LEU A C 1
ATOM 4754 O O . LEU A 1 592 ? 26.029 -19.606 -34.136 1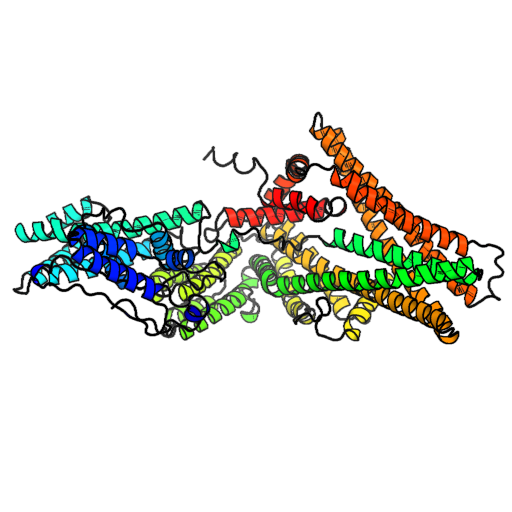.00 83.94 592 LEU A O 1
ATOM 4758 N N . PHE A 1 593 ? 25.857 -17.484 -33.457 1.00 79.38 593 PHE A N 1
ATOM 4759 C CA . PHE A 1 593 ? 27.208 -17.103 -33.873 1.00 79.38 593 PHE A CA 1
ATOM 4760 C C . PHE A 1 593 ? 28.296 -17.940 -33.176 1.00 79.38 593 PHE A C 1
ATOM 4762 O O . PHE A 1 593 ? 29.218 -18.437 -33.823 1.00 79.38 593 PHE A O 1
ATOM 4769 N N . SER A 1 594 ? 28.176 -18.162 -31.862 1.00 80.94 594 SER A N 1
ATOM 4770 C CA . SER A 1 594 ? 29.106 -19.011 -31.110 1.00 80.94 594 SER A CA 1
ATOM 4771 C C . SER A 1 594 ? 29.057 -20.478 -31.556 1.00 80.94 594 SER A C 1
ATOM 4773 O O . SER A 1 594 ? 30.108 -21.088 -31.741 1.00 80.94 594 SER A O 1
ATOM 4775 N N . VAL A 1 595 ? 27.865 -21.044 -31.772 1.00 81.75 595 VAL A N 1
ATOM 4776 C CA . VAL A 1 595 ? 27.682 -22.431 -32.238 1.00 81.75 595 VAL A CA 1
ATOM 4777 C C . VAL A 1 595 ? 28.198 -22.604 -33.666 1.00 81.75 595 VAL A C 1
ATOM 4779 O O . VAL A 1 595 ? 28.962 -23.533 -33.920 1.00 81.75 595 VAL A O 1
ATOM 4782 N N . ALA A 1 596 ? 27.845 -21.693 -34.579 1.00 80.25 596 ALA A N 1
ATOM 4783 C CA . ALA A 1 596 ? 28.323 -21.696 -35.961 1.00 80.25 596 ALA A CA 1
ATOM 4784 C C . ALA A 1 596 ? 29.846 -21.743 -36.017 1.00 80.25 596 ALA A C 1
ATOM 4786 O O . ALA A 1 596 ? 30.411 -22.471 -36.821 1.00 80.25 596 ALA A O 1
ATOM 4787 N N . ARG A 1 597 ? 30.512 -21.030 -35.110 1.00 74.75 597 ARG A N 1
ATOM 4788 C CA . ARG A 1 597 ? 31.966 -21.002 -35.040 1.00 74.75 597 ARG A CA 1
ATOM 4789 C C . ARG A 1 597 ? 32.586 -22.260 -34.441 1.00 74.75 597 ARG A C 1
ATOM 4791 O O . ARG A 1 597 ? 33.607 -22.718 -34.939 1.00 74.75 597 ARG A O 1
ATOM 4798 N N . ILE A 1 598 ? 32.005 -22.803 -33.372 1.00 77.88 598 ILE A N 1
ATOM 4799 C CA . ILE A 1 598 ? 32.510 -24.035 -32.743 1.00 77.88 598 ILE A CA 1
ATOM 4800 C C . ILE A 1 598 ? 32.435 -25.207 -33.729 1.00 77.88 598 ILE A C 1
ATOM 4802 O O . ILE A 1 598 ? 33.343 -26.032 -33.769 1.00 77.88 598 ILE A O 1
ATOM 4806 N N . PHE A 1 599 ? 31.373 -25.261 -34.535 1.00 81.06 599 PHE A N 1
ATOM 4807 C CA . PHE A 1 599 ? 31.111 -26.361 -35.466 1.00 81.06 599 PHE A CA 1
ATOM 4808 C C . PHE A 1 599 ? 31.397 -26.032 -36.939 1.00 81.06 599 PHE A C 1
ATOM 4810 O O . PHE A 1 599 ? 31.201 -26.893 -37.790 1.00 81.06 599 PHE A O 1
ATOM 4817 N N . ASN A 1 600 ? 31.872 -24.819 -37.236 1.00 78.06 600 ASN A N 1
ATOM 4818 C CA . ASN A 1 600 ? 32.199 -24.318 -38.575 1.00 78.06 600 ASN A CA 1
ATOM 4819 C C . ASN A 1 600 ? 31.040 -24.452 -39.596 1.00 78.06 600 ASN A C 1
ATOM 4821 O O . ASN A 1 600 ? 31.177 -25.108 -40.628 1.00 78.06 600 ASN A O 1
ATOM 4825 N N . ILE A 1 601 ? 29.871 -23.878 -39.272 1.00 81.62 601 ILE A N 1
ATOM 4826 C CA . ILE A 1 601 ? 28.622 -23.980 -40.054 1.00 81.62 601 ILE A CA 1
ATOM 4827 C C . ILE A 1 601 ? 28.257 -22.628 -40.699 1.00 81.62 601 ILE A C 1
ATOM 4829 O O . ILE A 1 601 ? 27.589 -21.795 -40.080 1.00 81.62 601 ILE A O 1
ATOM 4833 N N . ASP A 1 602 ? 28.597 -22.454 -41.978 1.00 76.56 602 ASP A N 1
ATOM 4834 C CA . ASP A 1 602 ? 28.432 -21.192 -42.727 1.00 76.56 602 ASP A CA 1
ATOM 4835 C C . ASP A 1 602 ? 26.977 -20.691 -42.814 1.00 76.56 602 ASP A C 1
ATOM 4837 O O . ASP A 1 602 ? 26.695 -19.495 -42.715 1.00 76.56 602 ASP A O 1
ATOM 4841 N N . SER A 1 603 ? 26.002 -21.595 -42.973 1.00 77.31 603 SER A N 1
ATOM 4842 C CA . SER A 1 603 ? 24.583 -21.212 -43.077 1.00 77.31 603 SER A CA 1
ATOM 4843 C C . SER A 1 603 ? 24.044 -20.599 -41.782 1.00 77.31 603 SER A C 1
ATOM 4845 O O . SER A 1 603 ? 23.177 -19.725 -41.808 1.00 77.31 603 SER A O 1
ATOM 4847 N N . LEU A 1 604 ? 24.550 -21.074 -40.644 1.00 74.75 604 LEU A N 1
ATOM 4848 C CA . LEU A 1 604 ? 24.134 -20.641 -39.315 1.00 74.75 604 LEU A CA 1
ATOM 4849 C C . LEU A 1 604 ? 24.828 -19.325 -38.937 1.00 74.75 604 LEU A C 1
ATOM 4851 O O . LEU A 1 604 ? 24.219 -18.471 -38.295 1.00 74.75 604 LEU A O 1
ATOM 4855 N N . GLU A 1 605 ? 26.054 -19.127 -39.426 1.00 72.12 605 GLU A N 1
ATOM 4856 C CA . GLU A 1 605 ? 26.783 -17.862 -39.346 1.00 72.12 605 GLU A CA 1
ATOM 4857 C C . GLU A 1 605 ? 26.077 -16.749 -40.133 1.00 72.12 605 GLU A C 1
ATOM 4859 O O . GLU A 1 605 ? 25.833 -15.674 -39.586 1.00 72.12 605 GLU A O 1
ATOM 4864 N N . ASN A 1 606 ? 25.639 -17.027 -41.365 1.00 74.94 606 ASN A N 1
ATOM 4865 C CA . ASN A 1 606 ? 24.860 -16.080 -42.168 1.00 74.94 606 ASN A CA 1
ATOM 4866 C C . ASN A 1 606 ? 23.533 -15.696 -41.492 1.00 74.94 606 ASN A C 1
ATOM 4868 O O . ASN A 1 606 ? 23.166 -14.521 -41.460 1.00 74.94 606 ASN A O 1
ATOM 4872 N N . ALA A 1 607 ? 22.819 -16.660 -40.903 1.00 75.50 607 ALA A N 1
ATOM 4873 C CA . ALA A 1 607 ? 21.593 -16.379 -40.154 1.00 75.50 607 ALA A CA 1
ATOM 4874 C C . ALA A 1 607 ? 21.858 -15.520 -38.901 1.00 75.50 607 ALA A C 1
ATOM 4876 O O . ALA A 1 607 ? 21.110 -14.580 -38.622 1.00 75.50 607 ALA A O 1
ATOM 4877 N N . ALA A 1 608 ? 22.939 -15.803 -38.167 1.00 72.38 608 ALA A N 1
ATOM 4878 C CA . ALA A 1 608 ? 23.353 -15.030 -36.997 1.00 72.38 608 ALA A CA 1
ATOM 4879 C C . ALA A 1 608 ? 23.787 -13.600 -37.360 1.00 72.38 608 ALA A C 1
ATOM 4881 O O . ALA A 1 608 ? 23.507 -12.655 -36.621 1.00 72.38 608 ALA A O 1
ATOM 4882 N N . PHE A 1 609 ? 24.431 -13.429 -38.515 1.00 73.75 609 PHE A N 1
ATOM 4883 C CA . PHE A 1 609 ? 24.842 -12.133 -39.042 1.00 73.75 609 PHE A CA 1
ATOM 4884 C C . PHE A 1 609 ? 23.632 -11.211 -39.264 1.00 73.75 609 PHE A C 1
ATOM 4886 O O . PHE A 1 609 ? 23.593 -10.102 -38.732 1.00 73.75 609 PHE A O 1
ATOM 4893 N N . TRP A 1 610 ? 22.591 -11.699 -39.948 1.00 73.56 610 TRP A N 1
ATOM 4894 C CA . TRP A 1 610 ? 21.343 -10.949 -40.144 1.00 73.56 610 TRP A CA 1
ATOM 4895 C C . TRP A 1 610 ? 20.571 -10.713 -38.842 1.00 73.56 610 TRP A C 1
ATOM 4897 O O . TRP A 1 610 ? 19.987 -9.646 -38.656 1.00 73.56 610 TRP A O 1
ATOM 4907 N N . ALA A 1 611 ? 20.595 -11.667 -37.909 1.00 72.25 611 ALA A N 1
ATOM 4908 C CA . ALA A 1 611 ? 19.936 -11.513 -36.614 1.00 72.25 611 ALA A CA 1
ATOM 4909 C C . ALA A 1 611 ? 20.551 -10.382 -35.761 1.00 72.25 611 ALA A C 1
ATOM 4911 O O . ALA A 1 611 ? 19.829 -9.717 -35.017 1.00 72.25 611 ALA A O 1
ATOM 4912 N N . ASN A 1 612 ? 21.850 -10.094 -35.915 1.00 73.69 612 ASN A N 1
ATOM 4913 C CA . ASN A 1 612 ? 22.517 -8.982 -35.227 1.00 73.69 612 ASN A CA 1
ATOM 4914 C C . ASN A 1 612 ? 22.071 -7.590 -35.707 1.00 73.69 612 ASN A C 1
ATOM 4916 O O . ASN A 1 612 ? 22.249 -6.623 -34.969 1.00 73.69 612 ASN A O 1
ATOM 4920 N N . ALA A 1 613 ? 21.427 -7.467 -36.874 1.00 71.50 613 ALA A N 1
ATOM 4921 C CA . ALA A 1 613 ? 20.819 -6.204 -37.306 1.00 71.50 613 ALA A CA 1
ATOM 4922 C C . ALA A 1 613 ? 19.710 -5.736 -36.341 1.00 71.50 613 ALA A C 1
ATOM 4924 O O . ALA A 1 613 ? 19.453 -4.542 -36.197 1.00 71.50 613 ALA A O 1
ATOM 4925 N N . VAL A 1 614 ? 19.076 -6.669 -35.618 1.00 73.00 614 VAL A N 1
ATOM 4926 C CA . VAL A 1 614 ? 18.058 -6.345 -34.608 1.00 73.00 614 VAL A CA 1
ATOM 4927 C C . VAL A 1 614 ? 18.671 -5.605 -33.407 1.00 73.00 614 VAL A C 1
ATOM 4929 O O . VAL A 1 614 ? 17.995 -4.787 -32.781 1.00 73.00 614 VAL A O 1
ATOM 4932 N N . SER A 1 615 ? 19.968 -5.796 -33.131 1.00 77.94 615 SER A N 1
ATOM 4933 C CA . SER A 1 615 ? 20.711 -5.085 -32.079 1.00 77.94 615 SER A CA 1
ATOM 4934 C C . SER A 1 615 ? 20.748 -3.568 -32.299 1.00 77.94 615 SER A C 1
ATOM 4936 O O . SER A 1 615 ? 20.842 -2.812 -31.331 1.00 77.94 615 SER A O 1
ATOM 4938 N N . SER A 1 616 ? 20.614 -3.097 -33.546 1.00 79.38 616 SER A N 1
ATOM 4939 C CA . SER A 1 616 ? 20.541 -1.667 -33.872 1.00 79.38 616 SER A CA 1
ATOM 4940 C C . SER A 1 616 ? 19.314 -1.001 -33.249 1.00 79.38 616 SER A C 1
ATOM 4942 O O . SER A 1 616 ? 19.408 0.127 -32.770 1.00 79.38 616 SER A O 1
ATOM 4944 N N . PHE A 1 617 ? 18.180 -1.708 -33.167 1.00 76.44 617 PHE A N 1
ATOM 4945 C CA . PHE A 1 617 ? 16.995 -1.205 -32.464 1.00 76.44 617 PHE A CA 1
ATOM 4946 C C . PHE A 1 617 ? 17.259 -1.057 -30.964 1.00 76.44 617 PHE A C 1
ATOM 4948 O O . PHE A 1 617 ? 16.890 -0.042 -30.375 1.00 76.44 617 PHE A O 1
ATOM 4955 N N . GLY A 1 618 ? 17.952 -2.026 -30.359 1.00 79.06 618 GLY A N 1
ATOM 4956 C CA . GLY A 1 618 ? 18.402 -1.944 -28.968 1.00 79.06 618 GLY A CA 1
ATOM 4957 C C . GLY A 1 618 ? 19.324 -0.748 -28.718 1.00 79.06 618 GLY A C 1
ATOM 4958 O O . GLY A 1 618 ? 19.159 -0.049 -27.720 1.00 79.06 618 GLY A O 1
ATOM 4959 N N . ALA A 1 619 ? 20.235 -0.459 -29.653 1.00 84.25 619 ALA A N 1
ATOM 4960 C CA . ALA A 1 619 ? 21.141 0.689 -29.592 1.00 84.25 619 ALA A CA 1
ATOM 4961 C C . ALA A 1 619 ? 20.394 2.034 -29.647 1.00 84.25 619 ALA A C 1
ATOM 4963 O O . ALA A 1 619 ? 20.658 2.924 -28.838 1.00 84.25 619 ALA A O 1
ATOM 4964 N N . VAL A 1 620 ? 19.419 2.169 -30.553 1.00 84.38 620 VAL A N 1
ATOM 4965 C CA . VAL A 1 620 ? 18.578 3.374 -30.675 1.00 84.38 620 VAL A CA 1
ATOM 4966 C C . VAL A 1 620 ? 17.714 3.575 -29.428 1.00 84.38 620 VAL A C 1
ATOM 4968 O O . VAL A 1 620 ? 17.635 4.688 -28.906 1.00 84.38 620 VAL A O 1
ATOM 4971 N N . LEU A 1 621 ? 17.109 2.503 -28.905 1.00 80.94 621 LEU A N 1
ATOM 4972 C CA . LEU A 1 621 ? 16.349 2.550 -27.654 1.00 80.94 621 LEU A CA 1
ATOM 4973 C C . LEU A 1 621 ? 17.240 2.976 -26.480 1.00 80.94 621 LEU A C 1
ATOM 4975 O O . LEU A 1 621 ? 16.862 3.857 -25.707 1.00 80.94 621 LEU A O 1
ATOM 4979 N N . ALA A 1 622 ? 18.442 2.405 -26.370 1.00 84.75 622 ALA A N 1
ATOM 4980 C CA . ALA A 1 622 ? 19.407 2.792 -25.349 1.00 84.75 622 ALA A CA 1
ATOM 4981 C C . ALA A 1 622 ? 19.790 4.274 -25.465 1.00 84.75 622 ALA A C 1
ATOM 4983 O O . ALA A 1 622 ? 19.757 4.986 -24.462 1.00 84.75 622 ALA A O 1
ATOM 4984 N N . ALA A 1 623 ? 20.074 4.764 -26.676 1.00 86.44 623 ALA A N 1
ATOM 4985 C CA . ALA A 1 623 ? 20.390 6.169 -26.919 1.00 86.44 623 ALA A CA 1
ATOM 4986 C C . ALA A 1 623 ? 19.241 7.096 -26.488 1.00 86.44 623 ALA A C 1
ATOM 4988 O O . ALA A 1 623 ? 19.477 8.064 -25.767 1.00 86.44 623 ALA A O 1
ATOM 4989 N N . PHE A 1 624 ? 17.991 6.769 -26.832 1.00 83.06 624 PHE A N 1
ATOM 4990 C CA . PHE A 1 624 ? 16.816 7.537 -26.406 1.00 83.06 624 PHE A CA 1
ATOM 4991 C C . PHE A 1 624 ? 16.698 7.627 -24.874 1.00 83.06 624 PHE A C 1
ATOM 4993 O O . PHE A 1 624 ? 16.518 8.714 -24.316 1.00 83.06 624 PHE A O 1
ATOM 5000 N N . HIS A 1 625 ? 16.858 6.501 -24.172 1.00 81.69 625 HIS A N 1
ATOM 5001 C CA . HIS A 1 625 ? 16.818 6.471 -22.708 1.00 81.69 625 HIS A CA 1
ATOM 5002 C C . HIS A 1 625 ? 17.987 7.232 -22.067 1.00 81.69 625 HIS A C 1
ATOM 5004 O O . HIS A 1 625 ? 17.789 7.933 -21.072 1.00 81.69 625 HIS A O 1
ATOM 5010 N N . LEU A 1 626 ? 19.187 7.144 -22.645 1.00 85.94 626 LEU A N 1
ATOM 5011 C CA . LEU A 1 626 ? 20.371 7.859 -22.168 1.00 85.94 626 LEU A CA 1
ATOM 5012 C C . LEU A 1 626 ? 20.260 9.373 -22.383 1.00 85.94 626 LEU A C 1
ATOM 5014 O O . LEU A 1 626 ? 20.652 10.123 -21.493 1.00 85.94 626 LEU A O 1
ATOM 5018 N N . VAL A 1 627 ? 19.666 9.831 -23.492 1.00 86.69 627 VAL A N 1
ATOM 5019 C CA . VAL A 1 627 ? 19.360 11.256 -23.720 1.00 86.69 627 VAL A CA 1
ATOM 5020 C C . VAL A 1 627 ? 18.388 11.766 -22.662 1.00 86.69 627 VAL A C 1
ATOM 5022 O O . VAL A 1 627 ? 18.677 12.761 -22.000 1.00 86.69 627 VAL A O 1
ATOM 5025 N N . ARG A 1 628 ? 17.274 11.056 -22.432 1.00 83.06 628 ARG A N 1
ATOM 5026 C CA . ARG A 1 628 ? 16.310 11.423 -21.381 1.00 83.06 628 ARG A CA 1
ATOM 5027 C C . ARG A 1 628 ? 16.984 11.502 -20.011 1.00 83.06 628 ARG A C 1
ATOM 5029 O O . ARG A 1 628 ? 16.764 12.460 -19.274 1.00 83.06 628 ARG A O 1
ATOM 5036 N N . LYS A 1 629 ? 17.819 10.515 -19.676 1.00 82.88 629 LYS A N 1
ATOM 5037 C CA . LYS A 1 629 ? 18.576 10.496 -18.420 1.00 82.88 629 LYS A CA 1
ATOM 5038 C C . LYS A 1 629 ? 19.515 11.695 -18.314 1.00 82.88 629 LYS A C 1
ATOM 5040 O O . LYS A 1 629 ? 19.560 12.335 -17.269 1.00 82.88 629 LYS A O 1
ATOM 5045 N N . PHE A 1 630 ? 20.251 12.002 -19.378 1.00 87.75 630 PHE A N 1
ATOM 5046 C CA . PHE A 1 630 ? 21.152 13.147 -19.409 1.00 87.75 630 PHE A CA 1
ATOM 5047 C C . PHE A 1 630 ? 20.400 14.458 -19.155 1.00 87.75 630 PHE A C 1
ATOM 5049 O O . PHE A 1 630 ? 20.846 15.254 -18.335 1.00 87.75 630 PHE A O 1
ATOM 5056 N N . SER A 1 631 ? 19.224 14.649 -19.764 1.00 86.44 631 SER A N 1
ATOM 5057 C CA . SER A 1 631 ? 18.380 15.824 -19.511 1.00 86.44 631 SER A CA 1
ATOM 5058 C C . SER A 1 631 ? 17.948 15.943 -18.046 1.00 86.44 631 SER A C 1
ATOM 5060 O O . SER A 1 631 ? 17.987 17.041 -17.497 1.00 86.44 631 SER A O 1
ATOM 5062 N N . ILE A 1 632 ? 17.580 14.831 -17.397 1.00 85.06 632 ILE A N 1
ATOM 5063 C CA . ILE A 1 632 ? 17.208 14.815 -15.971 1.00 85.06 632 ILE A CA 1
ATOM 5064 C C . ILE A 1 632 ? 18.414 15.168 -15.090 1.00 85.06 632 ILE A C 1
ATOM 5066 O O . ILE A 1 632 ? 18.317 16.062 -14.252 1.00 85.06 632 ILE A O 1
ATOM 5070 N N . LEU A 1 633 ? 19.561 14.517 -15.311 1.00 87.88 633 LEU A N 1
ATOM 5071 C CA . LEU A 1 633 ? 20.791 14.776 -14.554 1.00 87.88 633 LEU A CA 1
ATOM 5072 C C . LEU A 1 633 ? 21.261 16.224 -14.705 1.00 87.88 633 LEU A C 1
ATOM 5074 O O . LEU A 1 633 ? 21.671 16.845 -13.728 1.00 87.88 633 LEU A O 1
ATOM 5078 N N . PHE A 1 634 ? 21.187 16.767 -15.919 1.00 88.75 634 PHE A N 1
ATOM 5079 C CA . PHE A 1 634 ? 21.546 18.153 -16.189 1.00 88.75 634 PHE A CA 1
ATOM 5080 C C . PHE A 1 634 ? 20.581 19.135 -15.513 1.00 88.75 634 PHE A C 1
ATOM 5082 O O . PHE A 1 634 ? 21.024 20.117 -14.922 1.00 88.75 634 PHE A O 1
ATOM 5089 N N . GLY A 1 635 ? 19.274 18.851 -15.544 1.00 88.56 635 GLY A N 1
ATOM 5090 C CA . GLY A 1 635 ? 18.266 19.641 -14.836 1.00 88.56 635 GLY A CA 1
ATOM 5091 C C . GLY A 1 635 ? 18.519 19.680 -13.329 1.00 88.56 635 GLY A C 1
ATOM 5092 O O . GLY A 1 635 ? 18.588 20.761 -12.747 1.00 88.56 635 GLY A O 1
ATOM 5093 N N . LEU A 1 636 ? 18.754 18.518 -12.713 1.00 88.62 636 LEU A N 1
ATOM 5094 C CA . LEU A 1 636 ? 19.085 18.425 -11.291 1.00 88.62 636 LEU A CA 1
ATOM 5095 C C . LEU A 1 636 ? 20.403 19.139 -10.964 1.00 88.62 636 LEU A C 1
ATOM 5097 O O . LEU A 1 636 ? 20.477 19.875 -9.982 1.00 88.62 636 LEU A O 1
ATOM 5101 N N . TRP A 1 637 ? 21.431 18.979 -11.800 1.00 91.69 637 TRP A N 1
ATOM 5102 C CA . TRP A 1 637 ? 22.697 19.697 -11.651 1.00 91.69 637 TRP A CA 1
ATOM 5103 C C . TRP A 1 637 ? 22.500 21.217 -11.660 1.00 91.69 637 TRP A C 1
ATOM 5105 O O . TRP A 1 637 ? 23.067 21.906 -10.812 1.00 91.69 637 TRP A O 1
ATOM 5115 N N . ALA A 1 638 ? 21.664 21.735 -12.564 1.00 89.75 638 ALA A N 1
ATOM 5116 C CA . ALA A 1 638 ? 21.343 23.157 -12.634 1.00 89.75 638 ALA A CA 1
ATOM 5117 C C . ALA A 1 638 ? 20.586 23.635 -11.382 1.00 89.75 638 ALA A C 1
ATOM 5119 O O . ALA A 1 638 ? 20.921 24.680 -10.827 1.00 89.75 638 ALA A O 1
ATOM 5120 N N . THR A 1 639 ? 19.619 22.858 -10.883 1.00 89.25 639 THR A N 1
ATOM 5121 C CA . THR A 1 639 ? 18.922 23.163 -9.621 1.00 89.25 639 THR A CA 1
ATOM 5122 C C . THR A 1 639 ? 19.890 23.201 -8.439 1.00 89.25 639 THR A C 1
ATOM 5124 O O . THR A 1 639 ? 19.885 24.157 -7.663 1.00 89.25 639 THR A O 1
ATOM 5127 N N . LEU A 1 640 ? 20.764 22.199 -8.325 1.00 88.12 640 LEU A N 1
ATOM 5128 C CA . LEU A 1 640 ? 21.780 22.140 -7.277 1.00 88.12 640 LEU A CA 1
ATOM 5129 C C . LEU A 1 640 ? 22.777 23.289 -7.399 1.00 88.12 640 LEU A C 1
ATOM 5131 O O . LEU A 1 640 ? 23.187 23.829 -6.380 1.00 88.12 640 LEU A O 1
ATOM 5135 N N . TRP A 1 641 ? 23.150 23.698 -8.614 1.00 88.19 641 TRP A N 1
ATOM 5136 C CA . TRP A 1 641 ? 24.016 24.853 -8.847 1.00 88.19 641 TRP A CA 1
ATOM 5137 C C . TRP A 1 641 ? 23.414 26.141 -8.274 1.00 88.19 641 TRP A C 1
ATOM 5139 O O . TRP A 1 641 ? 24.097 26.836 -7.526 1.00 88.19 641 TRP A O 1
AT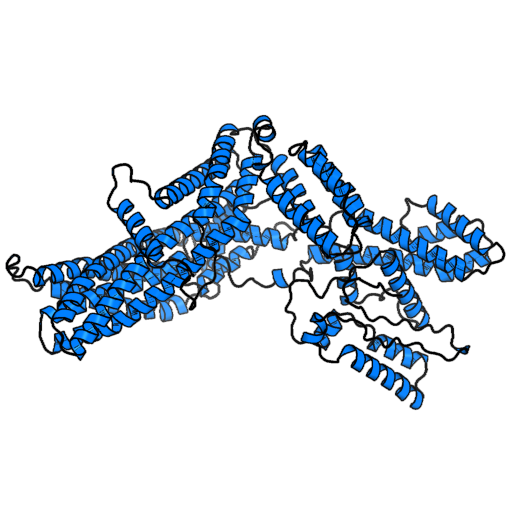OM 5149 N N . VAL A 1 642 ? 22.137 26.413 -8.564 1.00 88.06 642 VAL A N 1
ATOM 5150 C CA . VAL A 1 642 ? 21.415 27.593 -8.050 1.00 88.06 642 VAL A CA 1
ATOM 5151 C C . VAL A 1 642 ? 21.283 27.555 -6.527 1.00 88.06 642 VAL A C 1
ATOM 5153 O O . VAL A 1 642 ? 21.486 28.569 -5.866 1.00 88.06 642 VAL A O 1
ATOM 5156 N N . LYS A 1 643 ? 20.982 26.389 -5.946 1.00 84.19 643 LYS A N 1
ATOM 5157 C CA . LYS A 1 643 ? 20.948 26.237 -4.484 1.00 84.19 643 LYS A CA 1
ATOM 5158 C C . LYS A 1 643 ? 22.344 26.456 -3.882 1.00 84.19 643 LYS A C 1
ATOM 5160 O O . LYS A 1 643 ? 22.477 27.236 -2.954 1.00 84.19 643 LYS A O 1
ATOM 5165 N N . THR A 1 644 ? 23.395 25.881 -4.480 1.00 83.25 644 THR A N 1
ATOM 5166 C CA . THR A 1 644 ? 24.795 26.046 -4.033 1.00 83.25 644 THR A CA 1
ATOM 5167 C C . THR A 1 644 ? 25.216 27.519 -3.996 1.00 83.25 644 THR A C 1
ATOM 5169 O O . THR A 1 644 ? 25.903 27.923 -3.067 1.00 83.25 644 THR A O 1
ATOM 5172 N N . SER A 1 645 ? 24.839 28.329 -4.993 1.00 81.12 645 SER A N 1
ATOM 5173 C CA . SER A 1 645 ? 25.236 29.745 -5.039 1.00 81.12 645 SER A CA 1
ATOM 5174 C C . SER A 1 645 ? 24.597 30.605 -3.948 1.00 81.12 645 SER A C 1
ATOM 5176 O O . SER A 1 645 ? 25.073 31.709 -3.709 1.00 81.12 645 SER A O 1
ATOM 5178 N N . ASN A 1 646 ? 23.543 30.103 -3.299 1.00 79.06 646 ASN A N 1
ATOM 5179 C CA . ASN A 1 646 ? 22.766 30.821 -2.292 1.00 79.06 646 ASN A CA 1
ATOM 5180 C C . ASN A 1 646 ? 22.992 30.274 -0.869 1.00 79.06 646 ASN A C 1
ATOM 5182 O O . ASN A 1 646 ? 22.267 30.655 0.045 1.00 79.06 646 ASN A O 1
ATOM 5186 N N . THR A 1 647 ? 23.952 29.363 -0.673 1.00 76.81 647 THR A N 1
ATOM 5187 C CA . THR A 1 647 ? 24.217 28.710 0.619 1.00 76.81 647 THR A CA 1
ATOM 5188 C C . THR A 1 647 ? 25.674 28.910 1.033 1.00 76.81 647 THR A C 1
ATOM 5190 O O . THR A 1 647 ? 26.577 28.819 0.204 1.00 76.81 647 THR A O 1
ATOM 5193 N N . GLU A 1 648 ? 25.917 29.144 2.324 1.00 74.19 648 GLU A N 1
ATOM 5194 C CA . GLU A 1 648 ? 27.255 29.339 2.898 1.00 74.19 648 GLU A CA 1
ATOM 5195 C C . GLU A 1 648 ? 27.627 28.204 3.877 1.00 74.19 648 GLU A C 1
ATOM 5197 O O . GLU A 1 648 ? 26.813 27.343 4.207 1.00 74.19 648 GLU A O 1
ATOM 5202 N N . GLY A 1 649 ? 28.882 28.163 4.334 1.00 75.81 649 GLY A N 1
ATOM 5203 C CA . GLY A 1 649 ? 29.316 27.241 5.392 1.00 75.81 649 GLY A CA 1
ATOM 5204 C C . GLY A 1 649 ? 29.413 25.762 4.984 1.00 75.81 649 GLY A C 1
ATOM 5205 O O . GLY A 1 649 ? 29.845 25.423 3.881 1.00 75.81 649 GLY A O 1
ATOM 5206 N N . MET A 1 650 ? 29.079 24.858 5.911 1.00 69.00 650 MET A N 1
ATOM 5207 C CA . MET A 1 650 ? 29.225 23.405 5.720 1.00 69.00 650 MET A CA 1
ATOM 5208 C C . MET A 1 650 ? 28.219 22.845 4.702 1.00 69.00 650 MET A C 1
ATOM 5210 O O . MET A 1 650 ? 28.550 21.937 3.933 1.00 69.00 650 MET A O 1
ATOM 5214 N N . ASP A 1 651 ? 27.033 23.446 4.621 1.00 69.00 651 ASP A N 1
ATOM 5215 C CA . ASP A 1 651 ? 26.005 23.080 3.647 1.00 69.00 651 ASP A CA 1
ATOM 5216 C C . ASP A 1 651 ? 26.469 23.374 2.221 1.00 69.00 651 ASP A C 1
ATOM 5218 O O . ASP A 1 651 ? 26.311 22.531 1.338 1.00 69.00 651 ASP A O 1
ATOM 5222 N N . HIS A 1 652 ? 27.187 24.483 2.001 1.00 76.50 652 HIS A N 1
ATOM 5223 C CA . HIS A 1 652 ? 27.814 24.766 0.709 1.00 76.50 652 HIS A CA 1
ATOM 5224 C C . HIS A 1 652 ? 28.725 23.612 0.245 1.00 76.50 652 HIS A C 1
ATOM 5226 O O . HIS A 1 652 ? 28.654 23.181 -0.914 1.00 76.50 652 HIS A O 1
ATOM 5232 N N . ILE A 1 653 ? 29.566 23.085 1.140 1.00 79.19 653 ILE A N 1
ATOM 5233 C CA . ILE A 1 653 ? 30.501 21.993 0.834 1.00 79.19 653 ILE A CA 1
ATOM 5234 C C . ILE A 1 653 ? 29.734 20.710 0.491 1.00 79.19 653 ILE A C 1
ATOM 5236 O O . ILE A 1 653 ? 30.082 20.017 -0.471 1.00 79.19 653 ILE A O 1
ATOM 5240 N N . ASN A 1 654 ? 28.674 20.406 1.238 1.00 74.44 654 ASN A N 1
ATOM 5241 C CA . ASN A 1 654 ? 27.859 19.209 1.038 1.00 74.44 654 ASN A CA 1
ATOM 5242 C C . ASN A 1 654 ? 27.062 19.258 -0.277 1.00 74.44 654 ASN A C 1
ATOM 5244 O O . ASN A 1 654 ? 27.097 18.295 -1.048 1.00 74.44 654 ASN A O 1
ATOM 5248 N N . ILE A 1 655 ? 26.427 20.390 -0.598 1.00 77.31 655 ILE A N 1
ATOM 5249 C CA . ILE A 1 655 ? 25.685 20.576 -1.857 1.00 77.31 655 ILE A CA 1
ATOM 5250 C C . ILE A 1 655 ? 26.640 20.490 -3.048 1.00 77.31 655 ILE A C 1
ATOM 5252 O O . ILE A 1 655 ? 26.347 19.822 -4.044 1.00 77.31 655 ILE A O 1
ATOM 5256 N N . ARG A 1 656 ? 27.825 21.103 -2.932 1.00 82.75 656 ARG A N 1
ATOM 5257 C CA . ARG A 1 656 ? 28.865 21.023 -3.960 1.00 82.75 656 ARG A CA 1
ATOM 5258 C C . ARG A 1 656 ? 29.267 19.576 -4.235 1.00 82.75 656 ARG A C 1
ATOM 5260 O O . ARG A 1 656 ? 29.349 19.199 -5.398 1.00 82.75 656 ARG A O 1
ATOM 5267 N N . ARG A 1 657 ? 29.440 18.746 -3.200 1.00 82.75 657 ARG A N 1
ATOM 5268 C CA . ARG A 1 657 ? 29.738 17.312 -3.371 1.00 82.75 657 ARG A CA 1
ATOM 5269 C C . ARG A 1 657 ? 28.627 16.582 -4.126 1.00 82.75 657 ARG A C 1
ATOM 5271 O O . ARG A 1 657 ? 28.926 15.876 -5.083 1.00 82.75 657 ARG A O 1
ATOM 5278 N N . ILE A 1 658 ? 27.358 16.779 -3.758 1.00 84.62 658 ILE A N 1
ATOM 5279 C CA . ILE A 1 658 ? 26.207 16.152 -4.441 1.00 84.62 658 ILE A CA 1
ATOM 5280 C C . ILE A 1 658 ? 26.138 16.582 -5.916 1.00 84.62 658 ILE A C 1
ATOM 5282 O O . ILE A 1 658 ? 25.937 15.759 -6.816 1.00 84.62 658 ILE A O 1
ATOM 5286 N N . ARG A 1 659 ? 26.374 17.866 -6.184 1.00 88.12 659 ARG A N 1
ATOM 5287 C CA . ARG A 1 659 ? 26.447 18.424 -7.537 1.00 88.12 659 ARG A CA 1
ATOM 5288 C C . ARG A 1 659 ? 27.601 17.828 -8.347 1.00 88.12 659 ARG A C 1
ATOM 5290 O O . ARG A 1 659 ? 27.419 17.494 -9.519 1.00 88.12 659 ARG A O 1
ATOM 5297 N N . ASP A 1 660 ? 28.773 17.666 -7.744 1.00 86.88 660 ASP A N 1
ATOM 5298 C CA . ASP A 1 660 ? 29.946 17.094 -8.407 1.00 86.88 660 ASP A CA 1
ATOM 5299 C C . ASP A 1 660 ? 29.707 15.603 -8.739 1.00 86.88 660 ASP A C 1
ATOM 5301 O O . ASP A 1 660 ? 29.971 15.180 -9.866 1.00 86.88 660 ASP A O 1
ATOM 5305 N N . VAL A 1 661 ? 29.074 14.828 -7.843 1.00 86.56 661 VAL A N 1
ATOM 5306 C CA . VAL A 1 661 ? 28.626 13.448 -8.141 1.00 86.56 661 VAL A CA 1
ATOM 5307 C C . VAL A 1 661 ? 27.620 13.417 -9.294 1.00 86.56 661 VAL A C 1
ATOM 5309 O O . VAL A 1 661 ? 27.750 12.599 -10.207 1.00 86.56 661 VAL A O 1
ATOM 5312 N N . THR A 1 662 ? 26.649 14.333 -9.300 1.00 88.19 662 THR A N 1
ATOM 5313 C CA . THR A 1 662 ? 25.665 14.462 -10.390 1.00 88.19 662 THR A CA 1
ATOM 5314 C C . THR A 1 662 ? 26.356 14.746 -11.730 1.00 88.19 662 THR A C 1
ATOM 5316 O O . THR A 1 662 ? 26.017 14.140 -12.747 1.00 88.19 662 THR A O 1
ATOM 5319 N N . SER A 1 663 ? 27.385 15.600 -11.727 1.00 89.06 663 SER A N 1
ATOM 5320 C CA . SER A 1 663 ? 28.192 15.937 -12.913 1.00 89.06 663 SER A CA 1
ATOM 5321 C C . SER A 1 663 ? 28.947 14.722 -13.454 1.00 89.06 663 SER A C 1
ATOM 5323 O O . SER A 1 663 ? 28.938 14.450 -14.654 1.00 89.06 663 SER A O 1
ATOM 5325 N N . ILE A 1 664 ? 29.574 13.955 -12.560 1.00 87.94 664 ILE A N 1
ATOM 5326 C CA . ILE A 1 664 ? 30.312 12.735 -12.902 1.00 87.94 664 ILE A CA 1
ATOM 5327 C C . ILE A 1 664 ? 29.365 11.680 -13.499 1.00 87.94 664 ILE A C 1
ATOM 5329 O O . ILE A 1 664 ? 29.682 11.055 -14.513 1.00 87.94 664 ILE A O 1
ATOM 5333 N N . GLN A 1 665 ? 28.166 11.527 -12.931 1.00 86.94 665 GLN A N 1
ATOM 5334 C CA . GLN A 1 665 ? 27.137 10.624 -13.452 1.00 86.94 665 GLN A CA 1
ATOM 5335 C C . GLN A 1 665 ? 26.609 11.073 -14.829 1.00 86.94 665 GLN A C 1
ATOM 5337 O O . GLN A 1 665 ? 26.303 10.231 -15.685 1.00 86.94 665 GLN A O 1
ATOM 5342 N N . ALA A 1 666 ? 26.525 12.385 -15.073 1.00 88.44 666 ALA A N 1
ATOM 5343 C CA . ALA A 1 666 ? 26.176 12.939 -16.381 1.00 88.44 666 ALA A CA 1
ATOM 5344 C C . ALA A 1 666 ? 27.260 12.631 -17.424 1.00 88.44 666 ALA A C 1
ATOM 5346 O O . ALA A 1 666 ? 26.931 12.180 -18.522 1.00 88.44 666 ALA A O 1
ATOM 5347 N N . LEU A 1 667 ? 28.542 12.763 -17.061 1.00 90.12 667 LEU A N 1
ATOM 5348 C CA . LEU A 1 667 ? 29.665 12.402 -17.930 1.00 90.12 667 LEU A CA 1
ATOM 5349 C C . LEU A 1 667 ? 29.660 10.906 -18.274 1.00 90.12 667 LEU A C 1
ATOM 5351 O O . LEU A 1 667 ? 29.794 10.542 -19.439 1.00 90.12 667 LEU A O 1
ATOM 5355 N N . LEU A 1 668 ? 29.424 10.034 -17.288 1.00 89.25 668 LEU A N 1
ATOM 5356 C CA . LEU A 1 668 ? 29.297 8.591 -17.519 1.00 89.25 668 LEU A CA 1
ATOM 5357 C C . LEU A 1 668 ? 28.149 8.277 -18.490 1.00 89.25 668 LEU A C 1
ATOM 5359 O O . LEU A 1 668 ? 28.281 7.430 -19.376 1.00 89.25 668 LEU A O 1
ATOM 5363 N N . THR A 1 669 ? 27.023 8.975 -18.339 1.00 88.88 669 THR A N 1
ATOM 5364 C CA . THR A 1 669 ? 25.859 8.833 -19.222 1.00 88.88 669 THR A CA 1
ATOM 5365 C C . THR A 1 669 ? 26.179 9.300 -20.647 1.00 88.88 669 THR A C 1
ATOM 5367 O O . THR A 1 669 ? 25.774 8.635 -21.599 1.00 88.88 669 THR A O 1
ATOM 5370 N N . LEU A 1 670 ? 26.965 10.369 -20.808 1.00 90.81 670 LEU A N 1
ATOM 5371 C CA . LEU A 1 670 ? 27.420 10.860 -22.110 1.00 90.81 670 LEU A CA 1
ATOM 5372 C C . LEU A 1 670 ? 28.361 9.865 -22.810 1.00 90.81 670 LEU A C 1
ATOM 5374 O O . LEU A 1 670 ? 28.186 9.596 -23.997 1.00 90.81 670 LEU A O 1
ATOM 5378 N N . THR A 1 671 ? 29.298 9.248 -22.082 1.00 90.50 671 THR A N 1
ATOM 5379 C CA . THR A 1 671 ? 30.172 8.193 -22.632 1.00 90.50 671 THR A CA 1
ATOM 5380 C C . THR A 1 671 ? 29.355 7.005 -23.141 1.00 90.50 671 THR A C 1
ATOM 5382 O O . THR A 1 671 ? 29.606 6.489 -24.231 1.00 90.50 671 THR A O 1
ATOM 5385 N N . ARG A 1 672 ? 28.327 6.593 -22.387 1.00 90.81 672 ARG A N 1
ATOM 5386 C CA . ARG A 1 672 ? 27.401 5.528 -22.805 1.00 90.81 672 ARG A CA 1
ATOM 5387 C C . ARG A 1 672 ? 26.576 5.934 -24.022 1.00 90.81 672 ARG A C 1
ATOM 5389 O O . ARG A 1 672 ? 26.385 5.116 -24.913 1.00 90.81 672 ARG A O 1
ATOM 5396 N N . LEU A 1 673 ? 26.128 7.187 -24.089 1.00 91.19 673 LEU A N 1
ATOM 5397 C CA . LEU A 1 673 ? 25.402 7.707 -25.246 1.00 91.19 673 LEU A CA 1
ATOM 5398 C C . LEU A 1 673 ? 26.274 7.682 -26.507 1.00 91.19 673 LEU A C 1
ATOM 5400 O O . LEU A 1 673 ? 25.789 7.296 -27.570 1.00 91.19 673 LEU A O 1
ATOM 5404 N N . GLY A 1 674 ? 27.558 8.026 -26.384 1.00 90.94 674 GLY A N 1
ATOM 5405 C CA . GLY A 1 674 ? 28.538 7.885 -27.461 1.00 90.94 674 GLY A CA 1
ATOM 5406 C C . GLY A 1 674 ? 28.690 6.434 -27.927 1.00 90.94 674 GLY A C 1
ATOM 5407 O O . GLY A 1 674 ? 28.614 6.170 -29.125 1.00 90.94 674 GLY A O 1
ATOM 5408 N N . ALA A 1 675 ? 28.808 5.482 -26.994 1.00 92.12 675 ALA A N 1
ATOM 5409 C CA . ALA A 1 675 ? 28.882 4.055 -27.319 1.00 92.12 675 ALA A CA 1
ATOM 5410 C C . ALA A 1 675 ? 27.609 3.543 -28.020 1.00 92.12 675 ALA A C 1
ATOM 5412 O O . ALA A 1 675 ? 27.697 2.872 -29.047 1.00 92.12 675 ALA A O 1
ATOM 5413 N N . ALA A 1 676 ? 26.427 3.895 -27.504 1.00 91.12 676 ALA A N 1
ATOM 5414 C CA . ALA A 1 676 ? 25.143 3.508 -28.085 1.00 91.12 676 ALA A CA 1
ATOM 5415 C C . ALA A 1 676 ? 24.951 4.102 -29.488 1.00 91.12 676 ALA A C 1
ATOM 5417 O O . ALA A 1 676 ? 24.532 3.395 -30.401 1.00 91.12 676 ALA A O 1
ATOM 5418 N N . SER A 1 677 ? 25.305 5.377 -29.675 1.00 90.19 677 SER A N 1
ATOM 5419 C CA . SER A 1 677 ? 25.181 6.064 -30.966 1.00 90.19 677 SER A CA 1
ATOM 5420 C C . SER A 1 677 ? 26.162 5.503 -31.996 1.00 90.19 677 SER A C 1
ATOM 5422 O O . SER A 1 677 ? 25.773 5.246 -33.132 1.00 90.19 677 SER A O 1
ATOM 5424 N N . GLY A 1 678 ? 27.411 5.236 -31.593 1.00 89.38 678 GLY A N 1
ATOM 5425 C CA . GLY A 1 678 ? 28.402 4.575 -32.444 1.00 89.38 678 GLY A CA 1
ATOM 5426 C C . GLY A 1 678 ? 27.948 3.179 -32.875 1.00 89.38 678 GLY A C 1
ATOM 5427 O O . GLY A 1 678 ? 28.003 2.857 -34.059 1.00 89.38 678 GLY A O 1
ATOM 5428 N N . ALA A 1 679 ? 27.408 2.380 -31.949 1.00 89.62 679 ALA A N 1
ATOM 5429 C CA . ALA A 1 679 ? 26.863 1.059 -32.261 1.00 89.62 679 ALA A CA 1
ATOM 5430 C C . ALA A 1 679 ? 25.625 1.128 -33.174 1.00 89.62 679 ALA A C 1
ATOM 5432 O O . ALA A 1 679 ? 25.496 0.316 -34.090 1.00 89.62 679 ALA A O 1
ATOM 5433 N N . ALA A 1 680 ? 24.738 2.107 -32.964 1.00 88.25 680 ALA A N 1
ATOM 5434 C CA . ALA A 1 680 ? 23.540 2.304 -33.780 1.00 88.25 680 ALA A CA 1
ATOM 5435 C C . ALA A 1 680 ? 23.861 2.603 -35.253 1.00 88.25 680 ALA A C 1
ATOM 5437 O O . ALA A 1 680 ? 23.075 2.231 -36.119 1.00 88.25 680 ALA A O 1
ATOM 5438 N N . VAL A 1 681 ? 25.007 3.236 -35.533 1.00 88.06 681 VAL A N 1
ATOM 5439 C CA . VAL A 1 681 ? 25.484 3.522 -36.896 1.00 88.06 681 VAL A CA 1
ATOM 5440 C C . VAL A 1 681 ? 26.332 2.376 -37.451 1.00 88.06 681 VAL A C 1
ATOM 5442 O O . VAL A 1 681 ? 26.125 1.966 -38.589 1.00 88.06 681 VAL A O 1
ATOM 5445 N N . ALA A 1 682 ? 27.252 1.823 -36.655 1.00 87.50 682 ALA A N 1
ATOM 5446 C CA . ALA A 1 682 ? 28.179 0.791 -37.116 1.00 87.50 682 ALA A CA 1
ATOM 5447 C C . ALA A 1 682 ? 27.474 -0.527 -37.477 1.00 87.50 682 ALA A C 1
ATOM 5449 O O . ALA A 1 682 ? 27.780 -1.121 -38.504 1.00 87.50 682 ALA A O 1
ATOM 5450 N N . LEU A 1 683 ? 26.494 -0.962 -36.676 1.00 85.06 683 LEU A N 1
ATOM 5451 C CA . LEU A 1 683 ? 25.753 -2.207 -36.909 1.00 85.06 683 LEU A CA 1
ATOM 5452 C C . LEU A 1 683 ? 25.063 -2.276 -38.285 1.00 85.06 683 LEU A C 1
ATOM 5454 O O . LEU A 1 683 ? 25.356 -3.209 -39.031 1.00 85.06 683 LEU A O 1
ATOM 5458 N N . PRO A 1 684 ? 24.160 -1.342 -38.658 1.00 83.88 684 PRO A N 1
ATOM 5459 C CA . PRO A 1 684 ? 23.503 -1.408 -39.960 1.00 83.88 684 PRO A CA 1
ATOM 5460 C C . PRO A 1 684 ? 24.506 -1.232 -41.103 1.00 83.88 684 PRO A C 1
ATOM 5462 O O . PRO A 1 684 ? 24.348 -1.872 -42.138 1.00 83.88 684 PRO A O 1
ATOM 5465 N N . TRP A 1 685 ? 25.558 -0.431 -40.907 1.00 82.94 685 TRP A N 1
ATOM 5466 C CA . TRP A 1 685 ? 26.607 -0.235 -41.905 1.00 82.94 685 TRP A CA 1
ATOM 5467 C C . TRP A 1 685 ? 27.353 -1.538 -42.208 1.00 82.94 685 TRP A C 1
ATOM 5469 O O . TRP A 1 685 ? 27.415 -1.943 -43.366 1.00 82.94 685 TRP A O 1
ATOM 5479 N N . SER A 1 686 ? 27.826 -2.248 -41.177 1.00 80.94 686 SER A N 1
ATOM 5480 C CA . SER A 1 686 ? 28.489 -3.550 -41.328 1.00 80.94 686 SER A CA 1
ATOM 5481 C C . SER A 1 686 ? 27.569 -4.602 -41.951 1.00 80.94 686 SER A C 1
ATOM 5483 O O . SER A 1 686 ? 28.024 -5.441 -42.726 1.00 80.94 686 SER A O 1
ATOM 5485 N N . VAL A 1 687 ? 26.265 -4.564 -41.650 1.00 79.19 687 VAL A N 1
ATOM 5486 C CA . VAL A 1 687 ? 25.301 -5.498 -42.247 1.00 79.19 687 VAL A CA 1
ATOM 5487 C C . VAL A 1 687 ? 25.117 -5.241 -43.745 1.00 79.19 687 VAL A C 1
ATOM 5489 O O . VAL A 1 687 ? 25.110 -6.190 -44.530 1.00 79.19 687 VAL A O 1
ATOM 5492 N N . ILE A 1 688 ? 24.988 -3.973 -44.149 1.00 76.50 688 ILE A N 1
ATOM 5493 C CA . ILE A 1 688 ? 24.811 -3.580 -45.554 1.00 76.50 688 ILE A CA 1
ATOM 5494 C C . ILE A 1 688 ? 26.074 -3.883 -46.369 1.00 76.50 688 ILE A C 1
ATOM 5496 O O . ILE A 1 688 ? 25.954 -4.391 -47.482 1.00 76.50 688 ILE A O 1
ATOM 5500 N N . GLU A 1 689 ? 27.260 -3.630 -45.812 1.00 75.38 689 GLU A N 1
ATOM 5501 C CA . GLU A 1 689 ? 28.553 -3.916 -46.448 1.00 75.38 689 GLU A CA 1
ATOM 5502 C C . GLU A 1 689 ? 28.698 -5.400 -46.819 1.00 75.38 689 GLU A C 1
ATOM 5504 O O . GLU A 1 689 ? 29.046 -5.732 -47.950 1.00 75.38 689 GLU A O 1
ATOM 5509 N N . ASN A 1 690 ? 28.330 -6.304 -45.907 1.00 75.75 690 ASN A N 1
ATOM 5510 C CA . ASN A 1 690 ? 28.365 -7.745 -46.163 1.00 75.75 690 ASN A CA 1
ATOM 5511 C C . ASN A 1 690 ? 27.282 -8.211 -47.152 1.00 75.75 690 ASN A C 1
ATOM 5513 O O . ASN A 1 690 ? 27.496 -9.139 -47.928 1.00 75.75 690 ASN A O 1
ATOM 5517 N N . ALA A 1 691 ? 26.095 -7.598 -47.110 1.00 74.06 691 ALA A N 1
ATOM 5518 C CA . ALA A 1 691 ? 24.957 -8.002 -47.934 1.00 74.06 691 ALA A CA 1
ATOM 5519 C C . ALA A 1 691 ? 25.042 -7.494 -49.384 1.00 74.06 691 ALA A C 1
ATOM 5521 O O . ALA A 1 691 ? 24.537 -8.154 -50.294 1.00 74.06 691 ALA A O 1
ATOM 5522 N N . PHE A 1 692 ? 25.665 -6.332 -49.605 1.00 75.62 692 PHE A N 1
ATOM 5523 C CA . PHE A 1 692 ? 25.722 -5.658 -50.905 1.00 75.62 692 PHE A CA 1
ATOM 5524 C C . PHE A 1 692 ? 27.139 -5.168 -51.255 1.00 75.62 692 PHE A C 1
ATOM 5526 O O . PHE A 1 692 ? 27.332 -3.974 -51.513 1.00 75.62 692 PHE A O 1
ATOM 5533 N N . PRO A 1 693 ? 28.127 -6.077 -51.355 1.00 67.50 693 PRO A N 1
ATOM 5534 C CA . PRO A 1 693 ? 29.526 -5.713 -51.602 1.00 67.50 693 PRO A CA 1
ATOM 5535 C C . PRO A 1 693 ? 29.749 -5.001 -52.949 1.00 67.50 693 PRO A C 1
ATOM 5537 O O . PRO A 1 693 ? 30.749 -4.320 -53.135 1.00 67.50 693 PRO A O 1
ATOM 5540 N N . SER A 1 694 ? 28.817 -5.125 -53.902 1.00 63.91 694 SER A N 1
ATOM 5541 C CA . SER A 1 694 ? 28.892 -4.491 -55.226 1.00 63.91 694 SER A CA 1
ATOM 5542 C C . SER A 1 694 ? 28.267 -3.091 -55.309 1.00 63.91 694 SER A C 1
ATOM 5544 O O . SER A 1 694 ? 28.401 -2.438 -56.340 1.00 63.91 694 SER A O 1
ATOM 5546 N N . VAL A 1 695 ? 27.524 -2.650 -54.284 1.00 62.09 695 VAL A N 1
ATOM 5547 C CA . VAL A 1 695 ? 26.812 -1.351 -54.269 1.00 62.09 695 VAL A CA 1
ATOM 5548 C C . VAL A 1 695 ? 27.612 -0.285 -53.519 1.00 62.09 695 VAL A C 1
ATOM 5550 O O . VAL A 1 695 ? 27.482 0.902 -53.806 1.00 62.09 695 VAL A O 1
ATOM 5553 N N . ILE A 1 696 ? 28.463 -0.705 -52.582 1.00 55.94 696 ILE A N 1
ATOM 5554 C CA . ILE A 1 696 ? 29.293 0.172 -51.764 1.00 55.94 696 ILE A CA 1
ATOM 5555 C C . ILE A 1 696 ? 30.761 -0.159 -52.041 1.00 55.94 696 ILE A C 1
ATOM 5557 O O . ILE A 1 696 ? 31.352 -1.007 -51.386 1.00 55.94 696 ILE A O 1
ATOM 5561 N N . THR A 1 697 ? 31.367 0.520 -53.013 1.00 51.75 697 THR A N 1
ATOM 5562 C CA . THR A 1 697 ? 32.831 0.635 -53.101 1.00 51.75 697 THR A CA 1
ATOM 5563 C C . THR A 1 697 ? 33.252 1.838 -52.258 1.00 51.75 697 THR A C 1
ATOM 5565 O O . THR A 1 697 ? 33.525 2.907 -52.804 1.00 51.75 697 THR A O 1
ATOM 5568 N N . LEU A 1 698 ? 33.186 1.726 -50.930 1.00 50.28 698 LEU A N 1
ATOM 5569 C CA . LEU A 1 698 ? 33.705 2.763 -50.034 1.00 50.28 698 LEU A CA 1
ATOM 5570 C C . LEU A 1 698 ? 35.058 2.306 -49.499 1.00 50.28 698 LEU A C 1
ATOM 5572 O O . LEU A 1 698 ? 35.160 1.304 -48.804 1.00 50.28 698 LEU A O 1
ATOM 5576 N N . ASP A 1 699 ? 36.080 3.064 -49.868 1.00 51.53 699 ASP A N 1
ATOM 5577 C CA . ASP A 1 699 ? 37.509 2.831 -49.646 1.00 51.53 699 ASP A CA 1
ATOM 5578 C C . ASP A 1 699 ? 37.950 3.109 -48.186 1.00 51.53 699 ASP A C 1
ATOM 5580 O O . ASP A 1 699 ? 39.107 3.429 -47.928 1.00 51.53 699 ASP A O 1
ATOM 5584 N N . GLU A 1 700 ? 37.032 3.077 -47.210 1.00 58.34 700 GLU A N 1
ATOM 5585 C CA . GLU A 1 700 ? 37.292 3.597 -45.863 1.00 58.34 700 GLU A CA 1
ATOM 5586 C C . GLU A 1 700 ? 36.820 2.634 -44.761 1.00 58.34 700 GLU A C 1
ATOM 5588 O O . GLU A 1 700 ? 35.628 2.359 -44.621 1.00 58.34 700 GLU A O 1
ATOM 5593 N N . ASP A 1 701 ? 37.761 2.206 -43.905 1.00 72.56 701 ASP A N 1
ATOM 5594 C CA . ASP A 1 701 ? 37.585 1.375 -42.693 1.00 72.56 701 ASP A CA 1
ATOM 5595 C C . ASP A 1 701 ? 36.669 2.012 -41.610 1.00 72.56 701 ASP A C 1
ATOM 5597 O O . ASP A 1 701 ? 36.683 1.629 -40.436 1.00 72.56 701 ASP A O 1
ATOM 5601 N N . TYR A 1 702 ? 35.871 3.026 -41.948 1.00 78.19 702 TYR A N 1
ATOM 5602 C CA . TYR A 1 702 ? 34.995 3.749 -41.027 1.00 78.19 702 TYR A CA 1
ATOM 5603 C C . TYR A 1 702 ? 34.051 2.877 -40.190 1.00 78.19 702 TYR A C 1
ATOM 5605 O O . TYR A 1 702 ? 33.986 3.131 -38.982 1.00 78.19 702 TYR A O 1
ATOM 5613 N N . PRO A 1 703 ? 33.328 1.868 -40.725 1.00 76.88 703 PRO A N 1
ATOM 5614 C CA . PRO A 1 703 ? 32.463 1.034 -39.890 1.00 76.88 703 PRO A CA 1
ATOM 5615 C C . PRO A 1 703 ? 33.267 0.254 -38.845 1.00 76.88 703 PRO A C 1
ATOM 5617 O O . PRO A 1 703 ? 32.828 0.120 -37.700 1.00 76.88 703 PRO A O 1
ATOM 5620 N N . PHE A 1 704 ? 34.479 -0.183 -39.198 1.00 83.62 704 PHE A N 1
ATOM 5621 C CA . PHE A 1 704 ? 35.394 -0.839 -38.271 1.00 83.62 704 PHE A CA 1
ATOM 5622 C C . PHE A 1 704 ? 35.878 0.110 -37.166 1.00 83.62 704 PHE A C 1
ATOM 5624 O O . PHE A 1 704 ? 35.831 -0.249 -35.984 1.00 83.62 704 PHE A O 1
ATOM 5631 N N . TRP A 1 705 ? 36.284 1.336 -37.511 1.00 87.94 705 TRP A N 1
ATOM 5632 C CA . TRP A 1 705 ? 36.712 2.339 -36.529 1.00 87.94 705 TRP A CA 1
ATOM 5633 C C . TRP A 1 705 ? 35.566 2.802 -35.622 1.00 87.94 705 TRP A C 1
ATOM 5635 O O . TRP A 1 705 ? 35.768 2.953 -34.416 1.00 87.94 705 TRP A O 1
ATOM 5645 N N . LEU A 1 706 ? 34.351 2.960 -36.159 1.00 87.25 706 LEU A N 1
ATOM 5646 C CA . LEU A 1 706 ? 33.153 3.295 -35.384 1.00 87.25 706 LEU A CA 1
ATOM 5647 C C . LEU A 1 706 ? 32.758 2.167 -34.424 1.00 87.25 706 LEU A C 1
ATOM 5649 O O . LEU A 1 706 ? 32.495 2.436 -33.250 1.00 87.25 706 LEU A O 1
ATOM 5653 N N . ALA A 1 707 ? 32.762 0.911 -34.881 1.00 87.00 707 ALA A N 1
ATOM 5654 C CA . ALA A 1 707 ? 32.492 -0.247 -34.029 1.00 87.00 707 ALA A CA 1
ATOM 5655 C C . ALA A 1 707 ? 33.550 -0.395 -32.927 1.00 87.00 707 ALA A C 1
ATOM 5657 O O . ALA A 1 707 ? 33.210 -0.567 -31.756 1.00 87.00 707 ALA A O 1
ATOM 5658 N N . SER A 1 708 ? 34.830 -0.261 -33.280 1.00 89.25 708 SER A N 1
ATOM 5659 C CA . SER A 1 708 ? 35.941 -0.312 -32.325 1.00 89.25 708 SER A CA 1
ATOM 5660 C C . SER A 1 708 ? 35.850 0.818 -31.298 1.00 89.25 708 SER A C 1
ATOM 5662 O O . SER A 1 708 ? 35.985 0.577 -30.099 1.00 89.25 708 SER A O 1
ATOM 5664 N N . GLY A 1 709 ? 35.538 2.040 -31.739 1.00 91.00 709 GLY A N 1
ATOM 5665 C CA . GLY A 1 709 ? 35.292 3.186 -30.865 1.00 91.00 709 GLY A CA 1
ATOM 5666 C C . GLY A 1 709 ? 34.114 2.960 -29.915 1.00 91.00 709 GLY A C 1
ATOM 5667 O O . GLY A 1 709 ? 34.229 3.250 -28.724 1.00 91.00 709 GLY A O 1
ATOM 5668 N N . ALA A 1 710 ? 33.013 2.376 -30.399 1.00 91.69 710 ALA A N 1
ATOM 5669 C CA . ALA A 1 710 ? 31.847 2.041 -29.581 1.00 91.69 710 ALA A CA 1
ATOM 5670 C C . ALA A 1 710 ? 32.161 0.969 -28.522 1.00 91.69 710 ALA A C 1
ATOM 5672 O O . ALA A 1 710 ? 31.779 1.128 -27.361 1.00 91.69 710 ALA A O 1
ATOM 5673 N N . VAL A 1 711 ? 32.901 -0.085 -28.885 1.00 91.88 711 VAL A N 1
ATOM 5674 C CA . VAL A 1 711 ? 33.372 -1.123 -27.949 1.00 91.88 711 VAL A CA 1
ATOM 5675 C C . VAL A 1 711 ? 34.293 -0.518 -26.891 1.00 91.88 711 VAL A C 1
ATOM 5677 O O . VAL A 1 711 ? 34.074 -0.725 -25.697 1.00 91.88 711 VAL A O 1
ATOM 5680 N N . CYS A 1 712 ? 35.284 0.276 -27.302 1.00 92.75 712 CYS A N 1
ATOM 5681 C CA . CYS A 1 712 ? 36.196 0.959 -26.386 1.00 92.75 712 CYS A CA 1
ATOM 5682 C C . CYS A 1 712 ? 35.443 1.886 -25.426 1.00 92.75 712 CYS A C 1
ATOM 5684 O O . CYS A 1 712 ? 35.685 1.843 -24.221 1.00 92.75 712 CYS A O 1
ATOM 5686 N N . ALA A 1 713 ? 34.489 2.675 -25.926 1.00 91.94 713 ALA A N 1
ATOM 5687 C CA . ALA A 1 713 ? 33.655 3.544 -25.102 1.00 91.94 713 ALA A CA 1
ATOM 5688 C C . ALA A 1 713 ? 32.764 2.750 -24.131 1.00 91.94 713 ALA A C 1
ATOM 5690 O O . ALA A 1 713 ? 32.612 3.156 -22.980 1.00 91.94 713 ALA A O 1
ATOM 5691 N N . ALA A 1 714 ? 32.218 1.599 -24.541 1.00 90.25 714 ALA A N 1
ATOM 5692 C CA . ALA A 1 714 ? 31.433 0.725 -23.669 1.00 90.25 714 ALA A CA 1
ATOM 5693 C C . ALA A 1 714 ? 32.286 0.101 -22.548 1.00 90.25 714 ALA A C 1
ATOM 5695 O O . ALA A 1 714 ? 31.865 0.078 -21.386 1.00 90.25 714 ALA A O 1
ATOM 5696 N N . ILE A 1 715 ? 33.504 -0.351 -22.861 1.00 89.94 715 ILE A N 1
ATOM 5697 C CA . ILE A 1 715 ? 34.457 -0.868 -21.868 1.00 89.94 715 ILE A CA 1
ATOM 5698 C C . ILE A 1 715 ? 34.883 0.256 -20.917 1.00 89.94 715 ILE A C 1
ATOM 5700 O O . ILE A 1 715 ? 34.809 0.087 -19.700 1.00 89.94 715 ILE A O 1
ATOM 5704 N N . LEU A 1 716 ? 35.241 1.429 -21.447 1.00 90.94 716 LEU A N 1
ATOM 5705 C CA . LEU A 1 716 ? 35.615 2.595 -20.648 1.00 90.94 716 LEU A CA 1
ATOM 5706 C C . LEU A 1 716 ? 34.472 3.037 -19.730 1.00 90.94 716 LEU A C 1
ATOM 5708 O O . LEU A 1 716 ? 34.706 3.296 -18.557 1.00 90.94 716 LEU A O 1
ATOM 5712 N N . ALA A 1 717 ? 33.232 3.069 -20.221 1.00 89.19 717 ALA A N 1
ATOM 5713 C CA . ALA A 1 717 ? 32.060 3.366 -19.402 1.00 89.19 717 ALA A CA 1
ATOM 5714 C C . ALA A 1 717 ? 31.843 2.325 -18.292 1.00 89.19 717 ALA A C 1
ATOM 5716 O O . ALA A 1 717 ? 31.326 2.659 -17.228 1.00 89.19 717 ALA A O 1
ATOM 5717 N N . THR A 1 718 ? 32.235 1.071 -18.520 1.00 86.25 718 THR A N 1
ATOM 5718 C CA . THR A 1 718 ? 32.172 0.011 -17.505 1.00 86.25 718 THR A CA 1
ATOM 5719 C C . THR A 1 718 ? 33.221 0.239 -16.421 1.00 86.25 718 THR A C 1
ATOM 5721 O O . THR A 1 718 ? 32.884 0.242 -15.242 1.00 86.25 718 THR A O 1
ATOM 5724 N N . VAL A 1 719 ? 34.468 0.532 -16.798 1.00 86.88 719 VAL A N 1
ATOM 5725 C CA . VAL A 1 719 ? 35.532 0.898 -15.846 1.00 86.88 719 VAL A CA 1
ATOM 5726 C C . VAL A 1 719 ? 35.165 2.168 -15.079 1.00 86.88 719 VAL A C 1
ATOM 5728 O O . VAL A 1 719 ? 35.271 2.215 -13.856 1.00 86.88 719 VAL A O 1
ATOM 5731 N N . PHE A 1 720 ? 34.673 3.188 -15.782 1.00 85.50 720 PHE A N 1
ATOM 5732 C CA . PHE A 1 720 ? 34.281 4.451 -15.174 1.00 85.50 720 PHE A CA 1
ATOM 5733 C C . PHE A 1 720 ? 33.112 4.265 -14.205 1.00 85.50 720 PHE A C 1
ATOM 5735 O O . PHE A 1 720 ? 33.130 4.849 -13.130 1.00 85.50 720 PHE A O 1
ATOM 5742 N N . PHE A 1 721 ? 32.154 3.386 -14.509 1.00 83.88 721 PHE A N 1
ATOM 5743 C CA . PHE A 1 721 ? 31.102 3.006 -13.567 1.00 83.88 721 PHE A CA 1
ATOM 5744 C C . PHE A 1 721 ? 31.657 2.451 -12.251 1.00 83.88 721 PHE A C 1
ATOM 5746 O O . PHE A 1 721 ? 31.201 2.886 -11.200 1.00 83.88 721 PHE A O 1
ATOM 5753 N N . PHE A 1 722 ? 32.662 1.566 -12.282 1.00 82.12 722 PHE A N 1
ATOM 5754 C CA . PHE A 1 722 ? 33.295 1.073 -11.051 1.00 82.12 722 PHE A CA 1
ATOM 5755 C C . PHE A 1 722 ? 33.925 2.209 -10.234 1.00 82.12 722 PHE A C 1
ATOM 5757 O O . PHE A 1 722 ? 33.792 2.229 -9.014 1.00 82.12 722 PHE A O 1
ATOM 5764 N N . VAL A 1 723 ? 34.552 3.190 -10.889 1.00 82.44 723 VAL A N 1
ATOM 5765 C CA . VAL A 1 723 ? 35.081 4.382 -10.206 1.00 82.44 723 VAL A CA 1
ATOM 5766 C C . VAL A 1 723 ? 33.946 5.208 -9.592 1.00 82.44 723 VAL A C 1
ATOM 5768 O O . VAL A 1 723 ? 34.027 5.609 -8.432 1.00 82.44 723 VAL A O 1
ATOM 5771 N N . VAL A 1 724 ? 32.861 5.445 -10.330 1.00 80.06 724 VAL A N 1
ATOM 5772 C CA . VAL A 1 724 ? 31.717 6.205 -9.810 1.00 80.06 724 VAL A CA 1
ATOM 5773 C C . VAL A 1 724 ? 31.065 5.492 -8.625 1.00 80.06 724 VAL A C 1
ATOM 5775 O O . VAL A 1 724 ? 30.800 6.129 -7.610 1.00 80.06 724 VAL A O 1
ATOM 5778 N N . GLU A 1 725 ? 30.844 4.184 -8.715 1.00 74.94 725 GLU A N 1
ATOM 5779 C CA . GLU A 1 725 ? 30.169 3.403 -7.678 1.00 74.94 725 GLU A CA 1
ATOM 5780 C C . GLU A 1 725 ? 31.036 3.242 -6.422 1.00 74.94 725 GLU A C 1
ATOM 5782 O O . GLU A 1 725 ? 30.621 3.600 -5.320 1.00 74.94 725 GLU A O 1
ATOM 5787 N N . TYR A 1 726 ? 32.272 2.770 -6.584 1.00 77.62 726 TYR A N 1
ATOM 5788 C CA . TYR A 1 726 ? 33.110 2.361 -5.456 1.00 77.62 726 TYR A CA 1
ATOM 5789 C C . TYR A 1 726 ? 34.054 3.452 -4.944 1.00 77.62 726 TYR A C 1
ATOM 5791 O O . TYR A 1 726 ? 34.593 3.310 -3.851 1.00 77.62 726 TYR A O 1
ATOM 5799 N N . VAL A 1 727 ? 34.254 4.547 -5.687 1.00 77.56 727 VAL A N 1
ATOM 5800 C CA . VAL A 1 727 ? 35.114 5.664 -5.251 1.00 77.56 727 VAL A CA 1
ATOM 5801 C C . VAL A 1 727 ? 34.298 6.928 -5.013 1.00 77.56 727 VAL A C 1
ATOM 5803 O O . VAL A 1 727 ? 34.408 7.540 -3.955 1.00 77.56 727 VAL A O 1
ATOM 5806 N N . VAL A 1 728 ? 33.463 7.340 -5.967 1.00 76.88 728 VAL A N 1
ATOM 5807 C CA . VAL A 1 728 ? 32.735 8.616 -5.857 1.00 76.88 728 VAL A CA 1
ATOM 5808 C C . VAL A 1 728 ? 31.532 8.485 -4.922 1.00 76.88 728 VAL A C 1
ATOM 5810 O O . VAL A 1 728 ? 31.397 9.265 -3.981 1.00 76.88 728 VAL A O 1
ATOM 5813 N N . ARG A 1 729 ? 30.674 7.482 -5.137 1.00 71.56 729 ARG A N 1
ATOM 5814 C CA . ARG A 1 729 ? 29.459 7.260 -4.337 1.00 71.56 729 ARG A CA 1
ATOM 5815 C C . ARG A 1 729 ? 29.755 6.675 -2.960 1.00 71.56 729 ARG A C 1
ATOM 5817 O O . ARG A 1 729 ? 29.087 7.051 -2.002 1.00 71.56 729 ARG A O 1
ATOM 5824 N N . TYR A 1 730 ? 30.765 5.812 -2.840 1.00 71.25 730 TYR A N 1
ATOM 5825 C CA . TYR A 1 730 ? 31.156 5.231 -1.549 1.00 71.25 730 TYR A CA 1
ATOM 5826 C C . TYR A 1 730 ? 31.580 6.293 -0.518 1.00 71.25 730 TYR A C 1
ATOM 5828 O O . TYR A 1 730 ? 31.341 6.125 0.673 1.00 71.25 730 TYR A O 1
ATOM 5836 N N . ASN A 1 731 ? 32.144 7.415 -0.979 1.00 70.31 731 ASN A N 1
ATOM 5837 C CA . ASN A 1 731 ? 32.583 8.527 -0.130 1.00 70.31 731 ASN A CA 1
ATOM 5838 C C . ASN A 1 731 ? 31.475 9.549 0.202 1.00 70.31 731 ASN A C 1
ATOM 5840 O O . ASN A 1 731 ? 31.752 10.572 0.834 1.00 70.31 731 ASN A O 1
ATOM 5844 N N . LEU A 1 732 ? 30.230 9.316 -0.225 1.00 71.06 732 LEU A N 1
ATOM 5845 C CA . LEU A 1 732 ? 29.100 10.154 0.176 1.00 71.06 732 LEU A CA 1
ATOM 5846 C C . LEU A 1 732 ? 28.721 9.891 1.633 1.00 71.06 732 LEU A C 1
ATOM 5848 O O . LEU A 1 732 ? 28.773 8.758 2.111 1.00 71.06 732 LEU A O 1
ATOM 5852 N N . SER A 1 733 ? 28.300 10.948 2.330 1.00 70.00 733 SER A N 1
ATOM 5853 C CA . SER A 1 733 ? 27.855 10.820 3.717 1.00 70.00 733 SER A CA 1
ATOM 5854 C C . SER A 1 733 ? 26.645 9.881 3.815 1.00 70.00 733 SER A C 1
ATOM 5856 O O . SER A 1 733 ? 25.718 10.005 3.008 1.00 70.00 733 SER A O 1
ATOM 5858 N N . PRO A 1 734 ? 26.591 8.990 4.822 1.00 67.94 734 PRO A N 1
ATOM 5859 C CA . PRO A 1 734 ? 25.385 8.219 5.118 1.00 67.94 734 PRO A CA 1
ATOM 5860 C C . PRO A 1 734 ? 24.205 9.113 5.547 1.00 67.94 734 PRO A C 1
ATOM 5862 O O . PRO A 1 734 ? 23.058 8.697 5.426 1.00 67.94 734 PRO A O 1
ATOM 5865 N N . GLN A 1 735 ? 24.463 10.358 5.968 1.00 72.94 735 GLN A N 1
ATOM 5866 C CA . GLN A 1 735 ? 23.454 11.354 6.365 1.00 72.94 735 GLN A CA 1
ATOM 5867 C C . GLN A 1 735 ? 22.889 12.157 5.177 1.00 72.94 735 GLN A C 1
ATOM 5869 O O . GLN A 1 735 ? 22.503 13.314 5.314 1.00 72.94 735 GLN A O 1
ATOM 5874 N N . LEU A 1 736 ? 22.842 11.558 3.986 1.00 74.19 736 LEU A N 1
ATOM 5875 C CA . LEU A 1 736 ? 22.354 12.228 2.780 1.00 74.19 736 LEU A CA 1
ATOM 5876 C C . LEU A 1 736 ? 20.883 12.673 2.899 1.00 74.19 736 LEU A C 1
ATOM 5878 O O . LEU A 1 736 ? 20.530 13.723 2.372 1.00 74.19 736 LEU A O 1
ATOM 5882 N N . GLY A 1 737 ? 20.056 11.895 3.608 1.00 77.50 737 GLY A N 1
ATOM 5883 C CA . GLY A 1 737 ? 18.640 12.195 3.843 1.00 77.50 737 GLY A CA 1
ATOM 5884 C C . GLY A 1 737 ? 18.416 13.551 4.518 1.00 77.50 737 GLY A C 1
ATOM 5885 O O . GLY A 1 737 ? 17.813 14.414 3.877 1.00 77.50 737 GLY A O 1
ATOM 5886 N N . PRO A 1 738 ? 18.951 13.780 5.734 1.00 80.31 738 PRO A N 1
ATOM 5887 C CA . PRO A 1 738 ? 18.901 15.082 6.398 1.00 80.31 738 PRO A CA 1
ATOM 5888 C C . PRO A 1 738 ? 19.403 16.226 5.513 1.00 80.31 738 PRO A C 1
ATOM 5890 O O . PRO A 1 738 ? 18.684 17.190 5.290 1.00 80.31 738 PRO A O 1
ATOM 5893 N N . PHE A 1 739 ? 20.590 16.096 4.910 1.00 79.81 739 PHE A N 1
ATOM 5894 C CA . PHE A 1 739 ? 21.184 17.196 4.139 1.00 79.81 739 PHE A CA 1
ATOM 5895 C C . PHE A 1 739 ? 20.372 17.598 2.907 1.00 79.81 739 PHE A C 1
ATOM 5897 O O . PHE A 1 739 ? 20.225 18.784 2.622 1.00 79.81 739 PHE A O 1
ATOM 5904 N N . VAL A 1 740 ? 19.865 16.620 2.150 1.00 83.44 740 VAL A N 1
ATOM 5905 C CA . VAL A 1 740 ? 19.013 16.909 0.991 1.00 83.44 740 VAL A CA 1
ATOM 5906 C C . VAL A 1 740 ? 17.681 17.482 1.461 1.00 83.44 740 VAL A C 1
ATOM 5908 O O . VAL A 1 740 ? 17.187 18.425 0.859 1.00 83.44 740 VAL A O 1
ATOM 5911 N N . SER A 1 741 ? 17.112 16.962 2.541 1.00 84.88 741 SER A N 1
ATOM 5912 C CA . SER A 1 741 ? 15.793 17.398 2.999 1.00 84.88 741 SER A CA 1
ATOM 5913 C C . SER A 1 741 ? 15.819 18.825 3.551 1.00 84.88 741 SER A C 1
ATOM 5915 O O . SER A 1 741 ? 14.964 19.618 3.175 1.00 84.88 741 SER A O 1
ATOM 5917 N N . GLU A 1 742 ? 16.851 19.205 4.314 1.00 83.75 742 GLU A N 1
ATOM 5918 C CA . GLU A 1 742 ? 17.042 20.594 4.764 1.00 83.75 742 GLU A CA 1
ATOM 5919 C C . GLU A 1 742 ? 17.197 21.571 3.595 1.00 83.75 742 GLU A C 1
ATOM 5921 O O . GLU A 1 742 ? 16.605 22.648 3.581 1.00 83.75 742 GLU A O 1
ATOM 5926 N N . LEU A 1 743 ? 17.942 21.178 2.559 1.00 82.81 743 LEU A N 1
ATOM 5927 C CA . LEU A 1 743 ? 18.161 22.017 1.380 1.00 82.81 743 LEU A CA 1
ATOM 5928 C C . LEU A 1 743 ? 16.864 22.355 0.627 1.00 82.81 743 LEU A C 1
ATOM 5930 O O . LEU A 1 743 ? 16.766 23.395 -0.039 1.00 82.81 743 LEU A O 1
ATOM 5934 N N . PHE A 1 744 ? 15.898 21.442 0.684 1.00 88.44 744 PHE A N 1
ATOM 5935 C CA . PHE A 1 744 ? 14.609 21.552 0.015 1.00 88.44 744 PHE A CA 1
ATOM 5936 C C . PHE A 1 744 ? 13.444 21.719 0.998 1.00 88.44 744 PHE A C 1
ATOM 5938 O O . PHE A 1 744 ? 12.300 21.455 0.625 1.00 88.44 744 PHE A O 1
ATOM 5945 N N . ARG A 1 745 ? 13.715 22.149 2.238 1.00 88.19 745 ARG A N 1
ATOM 5946 C CA . ARG A 1 745 ? 12.717 22.228 3.310 1.00 88.19 745 ARG A CA 1
ATOM 5947 C C . ARG A 1 745 ? 11.475 23.008 2.888 1.00 88.19 745 ARG A C 1
ATOM 5949 O O . ARG A 1 745 ? 10.381 22.460 2.957 1.00 88.19 745 ARG A O 1
ATOM 5956 N N . ASP A 1 746 ? 11.646 24.215 2.352 1.00 87.69 746 ASP A N 1
ATOM 5957 C CA . ASP A 1 746 ? 10.531 25.061 1.901 1.00 87.69 746 ASP A CA 1
ATOM 5958 C C . ASP A 1 746 ? 9.660 24.359 0.844 1.00 87.69 746 ASP A C 1
ATOM 5960 O O . ASP A 1 746 ? 8.426 24.419 0.870 1.00 87.69 746 ASP A O 1
ATOM 5964 N N . GLU A 1 747 ? 10.291 23.662 -0.106 1.00 90.44 747 GLU A N 1
ATOM 5965 C CA . GLU A 1 747 ? 9.580 22.924 -1.145 1.00 90.44 747 GLU A CA 1
ATOM 5966 C C . GLU A 1 747 ? 8.868 21.685 -0.592 1.00 90.44 747 GLU A C 1
ATOM 5968 O O . GLU A 1 747 ? 7.741 21.405 -1.005 1.00 90.44 747 GLU A O 1
ATOM 5973 N N . ILE A 1 748 ? 9.495 20.963 0.339 1.00 90.44 748 ILE A N 1
ATOM 5974 C CA . ILE A 1 748 ? 8.925 19.781 0.996 1.00 90.44 748 ILE A CA 1
ATOM 5975 C C . ILE A 1 748 ? 7.740 20.182 1.886 1.00 90.44 748 ILE A C 1
ATOM 5977 O O . ILE A 1 748 ? 6.691 19.543 1.830 1.00 90.44 748 ILE A O 1
ATOM 5981 N N . GLU A 1 749 ? 7.851 21.269 2.647 1.00 89.81 749 GLU A N 1
ATOM 5982 C CA . GLU A 1 749 ? 6.765 21.800 3.479 1.00 89.81 749 GLU A CA 1
ATOM 5983 C C . GLU A 1 749 ? 5.597 22.312 2.624 1.00 89.81 749 GLU A C 1
ATOM 5985 O O . GLU A 1 749 ? 4.430 22.079 2.948 1.00 89.81 749 GLU A O 1
ATOM 5990 N N . THR A 1 750 ? 5.884 22.928 1.473 1.00 90.31 750 THR A N 1
ATOM 5991 C CA . THR A 1 750 ? 4.850 23.296 0.493 1.00 90.31 750 THR A CA 1
ATOM 5992 C C . THR A 1 750 ? 4.129 22.054 -0.043 1.00 90.31 750 THR A C 1
ATOM 5994 O O . THR A 1 750 ? 2.898 22.018 -0.056 1.00 90.31 750 THR A O 1
ATOM 5997 N N . MET A 1 751 ? 4.870 21.001 -0.415 1.00 90.12 751 MET A N 1
ATOM 5998 C CA . MET A 1 751 ? 4.287 19.724 -0.851 1.00 90.12 751 MET A CA 1
ATOM 5999 C C . MET A 1 751 ? 3.440 19.078 0.249 1.00 90.12 751 MET A C 1
ATOM 6001 O O . MET A 1 751 ? 2.357 18.569 -0.041 1.00 90.12 751 MET A O 1
ATOM 6005 N N . PHE A 1 752 ? 3.889 19.127 1.506 1.00 89.62 752 PHE A N 1
ATOM 6006 C CA . PHE A 1 752 ? 3.115 18.641 2.646 1.00 89.62 752 PHE A CA 1
ATOM 6007 C C . PHE A 1 752 ? 1.799 19.404 2.778 1.00 89.62 752 PHE A C 1
ATOM 6009 O O . PHE A 1 752 ? 0.738 18.789 2.845 1.00 89.62 752 PHE A O 1
ATOM 6016 N N . ASN A 1 753 ? 1.827 20.735 2.717 1.00 86.88 753 ASN A N 1
ATOM 6017 C CA . ASN A 1 753 ? 0.613 21.545 2.787 1.00 86.88 753 ASN A CA 1
ATOM 6018 C C . ASN A 1 753 ? -0.360 21.252 1.632 1.00 86.88 753 ASN A C 1
ATOM 6020 O O . ASN A 1 753 ? -1.576 21.234 1.847 1.00 86.88 753 ASN A O 1
ATOM 6024 N N . ASP A 1 754 ? 0.158 20.974 0.436 1.00 84.19 754 ASP A N 1
ATOM 6025 C CA . ASP A 1 754 ? -0.634 20.677 -0.757 1.00 84.19 754 ASP A CA 1
ATOM 6026 C C . ASP A 1 754 ? -1.226 19.264 -0.784 1.00 84.19 754 ASP A C 1
ATOM 6028 O O . ASP A 1 754 ? -2.283 19.063 -1.395 1.00 84.19 754 ASP A O 1
ATOM 6032 N N . LEU A 1 755 ? -0.556 18.297 -0.151 1.00 84.69 755 LEU A N 1
ATOM 6033 C CA . LEU A 1 755 ? -0.918 16.883 -0.200 1.00 84.69 755 LEU A CA 1
ATOM 6034 C C . LEU A 1 755 ? -1.527 16.364 1.098 1.00 84.69 755 LEU A C 1
ATOM 6036 O O . LEU A 1 755 ? -2.247 15.378 1.023 1.00 84.69 755 LEU A O 1
ATOM 6040 N N . ALA A 1 756 ? -1.278 16.957 2.267 1.00 83.62 756 ALA A N 1
ATOM 6041 C CA . ALA A 1 756 ? -1.789 16.476 3.554 1.00 83.62 756 ALA A CA 1
ATOM 6042 C C . ALA A 1 756 ? -3.327 16.414 3.571 1.00 83.62 756 ALA A C 1
ATOM 6044 O O . ALA A 1 756 ? -4.008 17.421 3.350 1.00 83.62 756 ALA A O 1
ATOM 6045 N N . GLN A 1 757 ? -3.871 15.223 3.830 1.00 80.75 757 GLN A N 1
ATOM 6046 C CA . GLN A 1 757 ? -5.302 15.003 4.031 1.00 80.75 757 GLN A CA 1
ATOM 6047 C C . GLN A 1 757 ? -5.672 15.194 5.506 1.00 80.75 757 GLN A C 1
ATOM 6049 O O . GLN A 1 757 ? -4.811 15.213 6.387 1.00 80.75 757 GLN A O 1
ATOM 6054 N N . ARG A 1 758 ? -6.971 15.373 5.763 1.00 72.62 758 ARG A N 1
ATOM 6055 C CA . ARG A 1 758 ? -7.510 15.466 7.121 1.00 72.62 758 ARG A CA 1
ATOM 6056 C C . ARG A 1 758 ? -7.314 14.130 7.839 1.00 72.62 758 ARG A C 1
ATOM 6058 O O . ARG A 1 758 ? -7.560 13.086 7.245 1.00 72.62 758 ARG A O 1
ATOM 6065 N N . GLN A 1 759 ? -6.918 14.197 9.106 1.00 74.19 759 GLN A N 1
ATOM 6066 C CA . GLN A 1 759 ? -6.813 13.021 9.960 1.00 74.19 759 GLN A CA 1
ATOM 6067 C C . GLN A 1 759 ? -8.207 12.567 10.434 1.00 74.19 759 GLN A C 1
ATOM 6069 O O . GLN A 1 759 ? -9.051 13.411 10.749 1.00 74.19 759 GLN A O 1
ATOM 6074 N N . ASN A 1 760 ? -8.451 11.258 10.461 1.00 71.62 760 ASN A N 1
ATOM 6075 C CA . ASN A 1 760 ? -9.623 10.629 11.082 1.00 71.62 760 ASN A CA 1
ATOM 6076 C C . ASN A 1 760 ? -9.269 10.039 12.461 1.00 71.62 760 ASN A C 1
ATOM 6078 O O . ASN A 1 760 ? -8.097 9.971 12.822 1.00 71.62 760 ASN A O 1
ATOM 6082 N N . ASP A 1 761 ? -10.271 9.594 13.219 1.00 69.56 761 ASP A N 1
ATOM 6083 C CA . ASP A 1 761 ? -10.066 9.007 14.558 1.00 69.56 761 ASP A CA 1
ATOM 6084 C C . ASP A 1 761 ? -9.877 7.476 14.525 1.00 69.56 761 ASP A C 1
ATOM 6086 O O . ASP A 1 761 ? -9.804 6.816 15.562 1.00 69.56 761 ASP A O 1
ATOM 6090 N N . ILE A 1 762 ? -9.820 6.885 13.328 1.00 69.56 762 ILE A N 1
ATOM 6091 C CA . ILE A 1 762 ? -9.812 5.433 13.128 1.00 69.56 762 ILE A CA 1
ATOM 6092 C C . ILE A 1 762 ? -8.371 4.897 13.171 1.00 69.56 762 ILE A C 1
ATOM 6094 O O . ILE A 1 762 ? -8.049 3.949 13.907 1.00 69.56 762 ILE A O 1
ATOM 6098 N N . ASP A 1 763 ? -7.482 5.497 12.383 1.00 72.94 763 ASP A N 1
ATOM 6099 C CA . ASP A 1 763 ? -6.062 5.148 12.341 1.00 72.94 763 ASP A CA 1
ATOM 6100 C C . ASP A 1 763 ? -5.237 6.079 13.228 1.00 72.94 763 ASP A C 1
ATOM 6102 O O . ASP A 1 763 ? -5.600 7.227 13.432 1.00 72.94 763 ASP A O 1
ATOM 6106 N N . THR A 1 764 ? -4.111 5.615 13.779 1.00 71.00 764 THR A N 1
ATOM 6107 C CA . THR A 1 764 ? -3.305 6.473 14.663 1.00 71.00 764 THR A CA 1
ATOM 6108 C C . THR A 1 764 ? -2.761 7.677 13.897 1.00 71.00 764 THR A C 1
ATOM 6110 O O . THR A 1 764 ? -2.463 7.590 12.701 1.00 71.00 764 THR A O 1
ATOM 6113 N N . LYS A 1 765 ? -2.568 8.800 14.600 1.00 75.56 765 LYS A N 1
ATOM 6114 C CA . LYS A 1 765 ? -1.959 10.010 14.026 1.00 75.56 765 LYS A CA 1
ATOM 6115 C C . LYS A 1 765 ? -0.633 9.697 13.327 1.00 75.56 765 LYS A C 1
ATOM 6117 O O . LYS A 1 765 ? -0.408 10.156 12.218 1.00 75.56 765 LYS A O 1
ATOM 6122 N N . VAL A 1 766 ? 0.191 8.841 13.934 1.00 73.12 766 VAL A N 1
ATOM 6123 C CA . VAL A 1 766 ? 1.480 8.403 13.376 1.00 73.12 766 VAL A CA 1
ATOM 6124 C C . VAL A 1 766 ? 1.311 7.667 12.046 1.00 73.12 766 VAL A C 1
ATOM 6126 O O . VAL A 1 766 ? 2.055 7.934 11.107 1.00 73.12 766 VAL A O 1
ATOM 6129 N N . VAL A 1 767 ? 0.336 6.759 11.929 1.00 72.06 767 VAL A N 1
ATOM 6130 C CA . VAL A 1 767 ? 0.074 6.024 10.679 1.00 72.06 767 VAL A CA 1
ATOM 6131 C C . VAL A 1 767 ? -0.404 6.970 9.580 1.00 72.06 767 VAL A C 1
ATOM 6133 O O . VAL A 1 767 ? 0.092 6.905 8.455 1.00 72.06 767 VAL A O 1
ATOM 6136 N N . GLN A 1 768 ? -1.321 7.876 9.910 1.00 76.81 768 GLN A N 1
ATOM 6137 C CA . GLN A 1 768 ? -1.854 8.847 8.957 1.00 76.81 768 GLN A CA 1
ATOM 6138 C C . GLN A 1 768 ? -0.795 9.872 8.535 1.00 76.81 768 GLN A C 1
ATOM 6140 O O . GLN A 1 768 ? -0.686 10.198 7.354 1.00 76.81 768 GLN A O 1
ATOM 6145 N N . ASP A 1 769 ? 0.036 10.338 9.468 1.00 78.75 769 ASP A N 1
ATOM 6146 C CA . ASP A 1 769 ? 1.154 11.232 9.170 1.00 78.75 769 ASP A CA 1
ATOM 6147 C C . ASP A 1 769 ? 2.224 10.530 8.344 1.00 78.75 769 ASP A C 1
ATOM 6149 O O . ASP A 1 769 ? 2.711 11.113 7.379 1.00 78.75 769 ASP A O 1
ATOM 6153 N N . ARG A 1 770 ? 2.524 9.259 8.621 1.00 78.94 770 ARG A N 1
ATOM 6154 C CA . ARG A 1 770 ? 3.412 8.453 7.779 1.00 78.94 770 ARG A CA 1
ATOM 6155 C C . ARG A 1 770 ? 2.875 8.321 6.355 1.00 78.94 770 ARG A C 1
ATOM 6157 O O . ARG A 1 770 ? 3.655 8.454 5.418 1.00 78.94 770 ARG A O 1
ATOM 6164 N N . GLU A 1 771 ? 1.574 8.087 6.169 1.00 80.56 771 GLU A N 1
ATOM 6165 C CA . GLU A 1 771 ? 0.964 8.072 4.831 1.00 80.56 771 GLU A CA 1
ATOM 6166 C C . GLU A 1 771 ? 1.073 9.453 4.168 1.00 80.56 771 GLU A C 1
ATOM 6168 O O . GLU A 1 771 ? 1.483 9.551 3.011 1.00 80.56 771 GLU A O 1
ATOM 6173 N N . ASN A 1 772 ? 0.782 10.535 4.898 1.00 85.25 772 ASN A N 1
ATOM 6174 C CA . ASN A 1 772 ? 0.919 11.903 4.398 1.00 85.25 772 ASN A CA 1
ATOM 6175 C C . ASN A 1 772 ? 2.348 12.186 3.910 1.00 85.25 772 ASN A C 1
ATOM 6177 O O . ASN A 1 772 ? 2.539 12.633 2.777 1.00 85.25 772 ASN A O 1
ATOM 6181 N N . TRP A 1 773 ? 3.339 11.884 4.745 1.00 84.69 773 TRP A N 1
ATOM 6182 C CA . TRP A 1 773 ? 4.756 12.056 4.453 1.00 84.69 773 TRP A CA 1
ATOM 6183 C C . TRP A 1 773 ? 5.256 11.124 3.357 1.00 84.69 773 TRP A C 1
ATOM 6185 O O . TRP A 1 773 ? 6.140 11.503 2.592 1.00 84.69 773 TRP A O 1
ATOM 6195 N N . GLU A 1 774 ? 4.657 9.945 3.204 1.00 83.44 774 GLU A N 1
ATOM 6196 C CA . GLU A 1 774 ? 4.939 9.074 2.075 1.00 83.44 774 GLU A CA 1
ATOM 6197 C C . GLU A 1 774 ? 4.562 9.755 0.756 1.00 83.44 774 GLU A C 1
ATOM 6199 O O . GLU A 1 774 ? 5.407 9.838 -0.130 1.00 83.44 774 GLU A O 1
ATOM 6204 N N . TYR A 1 775 ? 3.358 10.325 0.619 1.00 83.75 775 TYR A N 1
ATOM 6205 C CA . TYR A 1 775 ? 2.993 11.071 -0.598 1.00 83.75 775 TYR A CA 1
ATOM 6206 C C . TYR A 1 775 ? 3.918 12.263 -0.863 1.00 83.75 775 TYR A C 1
ATOM 6208 O O . TYR A 1 775 ? 4.236 12.537 -2.020 1.00 83.75 775 TYR A O 1
ATOM 6216 N N . VAL A 1 776 ? 4.382 12.945 0.185 1.00 87.38 776 VAL A N 1
ATOM 6217 C CA . VAL A 1 776 ? 5.352 14.042 0.059 1.00 87.38 776 VAL A CA 1
ATOM 6218 C C . VAL A 1 776 ? 6.700 13.533 -0.441 1.00 87.38 776 VAL A C 1
ATOM 6220 O O . VAL A 1 776 ? 7.248 14.087 -1.392 1.00 87.38 776 VAL A O 1
ATOM 6223 N N . ALA A 1 777 ? 7.211 12.446 0.136 1.00 83.94 777 ALA A N 1
ATOM 6224 C CA . ALA A 1 777 ? 8.451 11.823 -0.306 1.00 83.94 777 ALA A CA 1
ATOM 6225 C C . ALA A 1 777 ? 8.347 11.376 -1.773 1.00 83.94 777 ALA A C 1
ATOM 6227 O O . ALA A 1 777 ? 9.250 11.637 -2.566 1.00 83.94 777 ALA A O 1
ATOM 6228 N N . ARG A 1 778 ? 7.215 10.779 -2.167 1.00 80.50 778 ARG A N 1
ATOM 6229 C CA . ARG A 1 778 ? 6.931 10.389 -3.557 1.00 80.50 778 ARG A CA 1
ATOM 6230 C C . ARG A 1 778 ? 6.967 11.585 -4.508 1.00 80.50 778 ARG A C 1
ATOM 6232 O O . ARG A 1 778 ? 7.649 11.538 -5.529 1.00 80.50 778 ARG A O 1
ATOM 6239 N N . GLU A 1 779 ? 6.263 12.660 -4.164 1.00 83.12 779 GLU A N 1
ATOM 6240 C CA . GLU A 1 779 ? 6.205 13.893 -4.954 1.00 83.12 779 GLU A CA 1
ATOM 6241 C C . GLU A 1 779 ? 7.591 14.523 -5.124 1.00 83.12 779 GLU A C 1
ATOM 6243 O O . GLU A 1 779 ? 8.000 14.877 -6.235 1.00 83.12 779 GLU A O 1
ATOM 6248 N N . PHE A 1 780 ? 8.334 14.619 -4.022 1.00 86.12 780 PHE A N 1
ATOM 6249 C CA . PHE A 1 780 ? 9.676 15.178 -3.993 1.00 86.12 780 PHE A CA 1
ATOM 6250 C C . PHE A 1 780 ? 10.619 14.416 -4.926 1.00 86.12 780 PHE A C 1
ATOM 6252 O O . PHE A 1 780 ? 11.315 15.004 -5.761 1.00 86.12 780 PHE A O 1
ATOM 6259 N N . LEU A 1 781 ? 10.602 13.089 -4.836 1.00 78.50 781 LEU A N 1
ATOM 6260 C CA . LEU A 1 781 ? 11.464 12.235 -5.640 1.00 78.50 781 LEU A CA 1
ATOM 6261 C C . LEU A 1 781 ? 11.071 12.231 -7.109 1.00 78.50 781 LEU A C 1
ATOM 6263 O O . LEU A 1 781 ? 11.955 12.320 -7.959 1.00 78.50 781 LEU A O 1
ATOM 6267 N N . HIS A 1 782 ? 9.776 12.219 -7.418 1.00 76.94 782 HIS A N 1
ATOM 6268 C CA . HIS A 1 782 ? 9.306 12.323 -8.794 1.00 76.94 782 HIS A CA 1
ATOM 6269 C C . HIS A 1 782 ? 9.745 13.653 -9.435 1.00 76.94 782 HIS A C 1
ATOM 6271 O O . HIS A 1 782 ? 10.129 13.686 -10.607 1.00 76.94 782 HIS A O 1
ATOM 6277 N N . LYS A 1 783 ? 9.743 14.753 -8.668 1.00 82.62 783 LYS A N 1
ATOM 6278 C CA . LYS A 1 783 ? 10.134 16.086 -9.147 1.00 82.62 783 LYS A CA 1
ATOM 6279 C C . LYS A 1 783 ? 11.637 16.219 -9.401 1.00 82.62 783 LYS A C 1
ATOM 6281 O O . LYS A 1 783 ? 12.021 16.725 -10.454 1.00 82.62 783 LYS A O 1
ATOM 6286 N N . TYR A 1 784 ? 12.481 15.801 -8.457 1.00 83.19 784 TYR A N 1
ATOM 6287 C CA . TYR A 1 784 ? 13.931 16.052 -8.520 1.00 83.19 784 TYR A CA 1
ATOM 6288 C C . TYR A 1 784 ? 14.756 14.861 -9.019 1.00 83.19 784 TYR A C 1
ATOM 6290 O O . TYR A 1 784 ? 15.906 15.041 -9.413 1.00 83.19 784 TYR A O 1
ATOM 6298 N N . ARG A 1 785 ? 14.173 13.659 -9.053 1.00 79.06 785 ARG A N 1
ATOM 6299 C CA . ARG A 1 785 ? 14.784 12.427 -9.569 1.00 79.06 785 ARG A CA 1
ATOM 6300 C C . ARG A 1 785 ? 16.161 12.111 -8.975 1.00 79.06 785 ARG A C 1
ATOM 6302 O O . ARG A 1 785 ? 17.100 11.753 -9.691 1.00 79.06 785 ARG A O 1
ATOM 6309 N N . PHE A 1 786 ? 16.296 12.234 -7.653 1.00 78.56 786 PHE A N 1
ATOM 6310 C CA . PHE A 1 786 ? 17.530 11.880 -6.935 1.00 78.56 786 PHE A CA 1
ATOM 6311 C C . PHE A 1 786 ? 17.907 10.394 -7.061 1.00 78.56 786 PHE A C 1
ATOM 6313 O O . PHE A 1 786 ? 19.089 10.061 -6.990 1.00 78.56 786 PHE A O 1
ATOM 6320 N N . ASP A 1 787 ? 16.933 9.528 -7.346 1.00 72.56 787 ASP A N 1
ATOM 6321 C CA . ASP A 1 787 ? 17.102 8.131 -7.769 1.00 72.56 787 ASP A CA 1
ATOM 6322 C C . ASP A 1 787 ? 18.039 7.989 -8.989 1.00 72.56 787 ASP A C 1
ATOM 6324 O O . ASP A 1 787 ? 18.803 7.032 -9.113 1.00 72.56 787 ASP A O 1
ATOM 6328 N N . THR A 1 788 ? 18.070 8.980 -9.889 1.00 73.00 788 THR A N 1
ATOM 6329 C CA . THR A 1 788 ? 18.969 8.932 -11.054 1.00 73.00 788 THR A CA 1
ATOM 6330 C C . THR A 1 788 ? 20.449 9.110 -10.702 1.00 73.00 788 THR A C 1
ATOM 6332 O O . THR A 1 788 ? 21.333 8.648 -11.440 1.00 73.00 788 THR A O 1
ATOM 6335 N N . VAL A 1 789 ? 20.724 9.774 -9.576 1.00 74.00 789 VAL A N 1
ATOM 6336 C CA . VAL A 1 789 ? 22.068 10.110 -9.086 1.00 74.00 789 VAL A CA 1
ATOM 6337 C C . VAL A 1 789 ? 22.532 9.121 -8.028 1.00 74.00 789 VAL A C 1
ATOM 6339 O O . VAL A 1 789 ? 23.695 8.711 -8.057 1.00 74.00 789 VAL A O 1
ATOM 6342 N N . PHE A 1 790 ? 21.635 8.709 -7.136 1.00 70.06 790 PHE A N 1
ATOM 6343 C CA . PHE A 1 790 ? 21.907 7.832 -6.007 1.00 70.06 790 PHE A CA 1
ATOM 6344 C C . PHE A 1 790 ? 21.216 6.487 -6.237 1.00 70.06 790 PHE A C 1
ATOM 6346 O O . PHE A 1 790 ? 20.011 6.437 -6.441 1.00 70.06 790 PHE A O 1
ATOM 6353 N N . ALA A 1 791 ? 21.987 5.395 -6.243 1.00 64.25 791 ALA A N 1
ATOM 6354 C CA . ALA A 1 791 ? 21.427 4.045 -6.341 1.00 64.25 791 ALA A CA 1
ATOM 6355 C C . ALA A 1 791 ? 20.470 3.743 -5.166 1.00 64.25 791 ALA A C 1
ATOM 6357 O O . ALA A 1 791 ? 20.464 4.475 -4.170 1.00 64.25 791 ALA A O 1
ATOM 6358 N N . ALA A 1 792 ? 19.699 2.655 -5.279 1.00 60.66 792 ALA A N 1
ATOM 6359 C CA . ALA A 1 792 ? 18.608 2.292 -4.367 1.00 60.66 792 ALA A CA 1
ATOM 6360 C C . ALA A 1 792 ? 18.952 2.459 -2.870 1.00 60.66 792 ALA A C 1
ATOM 6362 O O . ALA A 1 792 ? 18.206 3.114 -2.144 1.00 60.66 792 ALA A O 1
ATOM 6363 N N . ASP A 1 793 ? 20.125 1.992 -2.428 1.00 58.81 793 ASP A N 1
ATOM 6364 C CA . ASP A 1 793 ? 20.539 2.036 -1.014 1.00 58.81 793 ASP A CA 1
ATOM 6365 C C . ASP A 1 793 ? 20.704 3.454 -0.440 1.00 58.81 793 ASP A C 1
ATOM 6367 O O . ASP A 1 793 ? 20.537 3.673 0.758 1.00 58.81 793 ASP A O 1
ATOM 6371 N N . ARG A 1 794 ? 21.074 4.438 -1.270 1.00 66.44 794 ARG A N 1
ATOM 6372 C CA . ARG A 1 794 ? 21.364 5.821 -0.837 1.00 66.44 794 ARG A CA 1
ATOM 6373 C C . ARG A 1 794 ? 20.227 6.784 -1.146 1.00 66.44 794 ARG A C 1
ATOM 6375 O O . ARG A 1 794 ? 20.050 7.761 -0.434 1.00 66.44 794 ARG A O 1
ATOM 6382 N N . PHE A 1 795 ? 19.442 6.504 -2.177 1.00 68.00 795 PHE A N 1
ATOM 6383 C CA . PHE A 1 795 ? 18.158 7.166 -2.383 1.00 68.00 795 PHE A CA 1
ATOM 6384 C C . PHE A 1 795 ? 17.151 6.775 -1.289 1.00 68.00 795 PHE A C 1
ATOM 6386 O O . PHE A 1 795 ? 16.412 7.632 -0.803 1.00 68.00 795 PHE A O 1
ATOM 6393 N N . GLY A 1 796 ? 17.178 5.511 -0.846 1.00 68.50 796 GLY A N 1
ATOM 6394 C CA . GLY A 1 796 ? 16.317 5.011 0.220 1.00 68.50 796 GLY A CA 1
ATOM 6395 C C . GLY A 1 796 ? 16.428 5.829 1.506 1.00 68.50 796 GLY A C 1
ATOM 6396 O O . GLY A 1 796 ? 15.415 6.055 2.156 1.00 68.50 796 GLY A O 1
ATOM 6397 N N . THR A 1 797 ? 17.609 6.368 1.829 1.00 73.19 797 THR A N 1
ATOM 6398 C CA . THR A 1 797 ? 17.785 7.216 3.020 1.00 73.19 797 THR A CA 1
ATOM 6399 C C . THR A 1 797 ? 17.103 8.579 2.889 1.00 73.19 797 THR A C 1
ATOM 6401 O O . THR A 1 797 ? 16.583 9.081 3.880 1.00 73.19 797 THR A O 1
ATOM 6404 N N . ILE A 1 798 ? 17.044 9.167 1.687 1.00 77.25 798 ILE A N 1
ATOM 6405 C CA . ILE A 1 798 ? 16.296 10.410 1.426 1.00 77.25 798 ILE A CA 1
ATOM 6406 C C . ILE A 1 798 ? 14.797 10.139 1.540 1.00 77.25 798 ILE A C 1
ATOM 6408 O O . ILE A 1 798 ? 14.098 10.849 2.258 1.00 77.25 798 ILE A O 1
ATOM 6412 N N . PHE A 1 799 ? 14.313 9.081 0.880 1.00 78.88 799 PHE A N 1
ATOM 6413 C CA . PHE A 1 799 ? 12.905 8.692 0.943 1.00 78.88 799 PHE A CA 1
ATOM 6414 C C . PHE A 1 799 ? 12.455 8.426 2.380 1.00 78.88 799 PHE A C 1
ATOM 6416 O O . PHE A 1 799 ? 11.467 8.998 2.825 1.00 78.88 799 PHE A O 1
ATOM 6423 N N . GLN A 1 800 ? 13.198 7.590 3.111 1.00 76.19 800 GLN A N 1
ATOM 6424 C CA . GLN A 1 800 ? 12.874 7.205 4.484 1.00 76.19 800 GLN A CA 1
ATOM 6425 C C . GLN A 1 800 ? 12.920 8.398 5.436 1.00 76.19 800 GLN A C 1
ATOM 6427 O O . GLN A 1 800 ? 12.065 8.493 6.309 1.00 76.19 800 GLN A O 1
ATOM 6432 N N . TYR A 1 801 ? 13.870 9.322 5.261 1.00 82.00 801 TYR A N 1
ATOM 6433 C CA . TYR A 1 801 ? 13.958 10.510 6.109 1.00 82.00 801 TYR A CA 1
ATOM 6434 C C . TYR A 1 801 ? 12.763 11.455 5.911 1.00 82.00 801 TYR A C 1
ATOM 6436 O O . TYR A 1 801 ? 12.169 11.903 6.890 1.00 82.00 801 TYR A O 1
ATOM 6444 N N . ILE A 1 802 ? 12.351 11.701 4.660 1.00 83.31 802 ILE A N 1
ATOM 6445 C CA . ILE A 1 802 ? 11.151 12.505 4.372 1.00 83.31 802 ILE A CA 1
ATOM 6446 C C . ILE A 1 802 ? 9.889 11.767 4.831 1.00 83.31 802 ILE A C 1
ATOM 6448 O O . ILE A 1 802 ? 9.032 12.375 5.463 1.00 83.31 802 ILE A O 1
ATOM 6452 N N . GLN A 1 803 ? 9.785 10.456 4.576 1.00 81.69 803 GLN A N 1
ATOM 6453 C CA . GLN A 1 803 ? 8.657 9.625 5.019 1.00 81.69 803 GLN A CA 1
ATOM 6454 C C . GLN A 1 803 ? 8.513 9.609 6.552 1.00 81.69 803 GLN A C 1
ATOM 6456 O O . GLN A 1 803 ? 7.402 9.484 7.060 1.00 81.69 803 GLN A O 1
ATOM 6461 N N . ALA A 1 804 ? 9.621 9.743 7.285 1.00 77.81 804 ALA A N 1
ATOM 6462 C CA . ALA A 1 804 ? 9.636 9.845 8.742 1.00 77.81 804 ALA A CA 1
ATOM 6463 C C . ALA A 1 804 ? 9.267 11.245 9.274 1.00 77.81 804 ALA A C 1
ATOM 6465 O O . ALA A 1 804 ? 9.110 11.401 10.481 1.00 77.81 804 ALA A O 1
ATOM 6466 N N . GLY A 1 805 ? 9.104 12.245 8.401 1.00 77.12 805 GLY A N 1
ATOM 6467 C CA . GLY A 1 805 ? 8.589 13.571 8.750 1.00 77.12 805 GLY A CA 1
ATOM 6468 C C . GLY A 1 805 ? 9.611 14.699 8.889 1.00 77.12 805 GLY A C 1
ATOM 6469 O O . GLY A 1 805 ? 9.194 15.829 9.135 1.00 77.12 805 GLY A O 1
ATOM 6470 N N . MET A 1 806 ? 10.907 14.436 8.666 1.00 81.00 806 MET A N 1
ATOM 6471 C CA . MET A 1 806 ? 12.037 15.361 8.898 1.00 81.00 806 MET A CA 1
ATOM 6472 C C . MET A 1 806 ? 12.153 15.861 10.357 1.00 81.00 806 MET A C 1
ATOM 6474 O O . MET A 1 806 ? 11.160 16.082 11.048 1.00 81.00 806 MET A O 1
ATOM 6478 N N . GLU A 1 807 ? 13.371 16.088 10.853 1.00 66.00 807 GLU A N 1
ATOM 6479 C CA . GLU A 1 807 ? 13.554 16.656 12.199 1.00 66.00 807 GLU A CA 1
ATOM 6480 C C . GLU A 1 807 ? 13.066 18.125 12.226 1.00 66.00 807 GLU A C 1
ATOM 6482 O O . GLU A 1 807 ? 13.376 18.921 11.336 1.00 66.00 807 GLU A O 1
ATOM 6487 N N . GLY A 1 808 ? 12.242 18.483 13.222 1.00 54.84 808 GLY A N 1
ATOM 6488 C CA . GLY A 1 808 ? 11.743 19.851 13.452 1.00 54.84 808 GLY A CA 1
ATOM 6489 C C . GLY A 1 808 ? 10.336 20.191 12.927 1.00 54.84 808 GLY A C 1
ATOM 6490 O O . GLY A 1 808 ? 9.838 21.279 13.221 1.00 54.84 808 GLY A O 1
ATOM 6491 N N . SER A 1 809 ? 9.650 19.296 12.202 1.00 44.66 809 SER A N 1
ATOM 6492 C CA . SER A 1 809 ? 8.252 19.534 11.781 1.00 44.66 809 SER A CA 1
ATOM 6493 C C . SER A 1 809 ? 7.219 19.211 12.878 1.00 44.66 809 SER A C 1
ATOM 6495 O O . SER A 1 809 ? 6.133 19.793 12.901 1.00 44.66 809 SER A O 1
ATOM 6497 N N . SER A 1 810 ? 7.566 18.320 13.814 1.00 36.62 810 SER A N 1
ATOM 6498 C CA . SER A 1 810 ? 6.713 17.872 14.925 1.00 36.62 810 SER A CA 1
ATOM 6499 C C . SER A 1 810 ? 6.825 18.729 16.187 1.00 36.62 810 SER A C 1
ATOM 6501 O O . SER A 1 810 ? 5.838 18.877 16.905 1.00 36.62 810 SER A O 1
ATOM 6503 N N . ASP A 1 811 ? 7.987 19.333 16.439 1.00 33.34 811 ASP A N 1
ATOM 6504 C CA . ASP A 1 811 ? 8.266 19.979 17.731 1.00 33.34 811 ASP A CA 1
ATOM 6505 C C . ASP A 1 811 ? 7.752 21.425 17.802 1.00 33.34 811 ASP A C 1
ATOM 6507 O O . ASP A 1 811 ? 7.506 21.950 18.881 1.00 33.34 811 ASP A O 1
ATOM 6511 N N . SER A 1 812 ? 7.485 22.065 16.660 1.00 30.20 812 SER A N 1
ATOM 6512 C CA . SER A 1 812 ? 6.990 23.451 16.615 1.00 30.20 812 SER A CA 1
ATOM 6513 C C . SER A 1 812 ? 5.464 23.595 16.716 1.00 30.20 812 SER A C 1
ATOM 6515 O O . SER A 1 812 ? 4.967 24.714 16.838 1.00 30.20 812 SER A O 1
ATOM 6517 N N . LYS A 1 813 ? 4.702 22.489 16.689 1.00 33.06 813 LYS A N 1
ATOM 6518 C CA . LYS A 1 813 ? 3.227 22.503 16.799 1.00 33.06 813 LYS A CA 1
ATOM 6519 C C . LYS A 1 813 ? 2.668 21.885 18.080 1.00 33.06 813 LYS A C 1
ATOM 6521 O O . LYS A 1 813 ? 1.457 21.917 18.257 1.00 33.06 813 LYS A O 1
ATOM 6526 N N . ILE A 1 814 ? 3.508 21.331 18.954 1.00 34.16 814 ILE A N 1
ATOM 6527 C CA . ILE A 1 814 ? 3.058 20.707 20.212 1.00 34.16 814 ILE A CA 1
ATOM 6528 C C . ILE A 1 814 ? 3.262 21.639 21.426 1.00 34.16 814 ILE A C 1
ATOM 6530 O O . ILE A 1 814 ? 2.703 21.382 22.483 1.00 34.16 814 ILE A O 1
ATOM 6534 N N . GLU A 1 815 ? 3.958 22.773 21.279 1.00 27.81 815 GLU A N 1
ATOM 6535 C CA . GLU A 1 815 ? 4.180 23.721 22.390 1.00 27.81 815 GLU A CA 1
ATOM 6536 C C . GLU A 1 815 ? 3.313 24.996 22.374 1.00 27.81 815 GLU A C 1
ATOM 6538 O O . GLU A 1 815 ? 3.511 25.852 23.228 1.00 27.81 815 GLU A O 1
ATOM 6543 N N . ASN A 1 816 ? 2.336 25.150 21.470 1.00 27.77 816 ASN A N 1
ATOM 6544 C CA . ASN A 1 816 ? 1.434 26.318 21.488 1.00 27.77 816 ASN A CA 1
ATOM 6545 C C . ASN A 1 816 ? -0.019 25.991 21.092 1.00 27.77 816 ASN A C 1
ATOM 6547 O O . ASN A 1 816 ? -0.552 26.628 20.188 1.00 27.77 816 ASN A O 1
ATOM 6551 N N . ASP A 1 817 ? -0.644 25.026 21.770 1.00 30.23 817 ASP A N 1
ATOM 6552 C CA . ASP A 1 817 ? -2.093 25.041 22.055 1.00 30.23 817 ASP A CA 1
ATOM 6553 C C . ASP A 1 817 ? -2.413 24.232 23.323 1.00 30.23 817 ASP A C 1
ATOM 6555 O O . ASP A 1 817 ? -2.066 23.027 23.368 1.00 30.23 817 ASP A O 1
#

Foldseek 3Di:
DQDDAPQDDDDDDDQFDPVVVVVPDTDDDQDDDDPDPVVCVFFPDDLNVQLVVLVVVLVVVVVVVDDNLVSVVSSCVSNVDDQVCCCVVTGPDPDDQPPRAEAFDDLLSVLVVLLSLLNRCVNSVHDNLPSADPSNLLHVLCLQAFFQCLPPPLQLVLQLLRNLVSLLVVLLVVQLVVDDDPCVSVLQSVLLVVLCVVCVPDQLLDPVSLVSSLVSRPDDPVSSVCCVPPRSVSSNSSSVSSVVSSVVSNVCLQVVVNPSCVVVVPPDPCPVPFDCCLVLVVLLLLLLLLLLLLLLLLLLLVVVPDPVSPVSNLVSLVVSLVSLVVSLQSLLLLLVSLLVLLVCCLVPQLLLLLLLLLLAADPVLNVPDDCVLNSLSVQLVVLVVVLQVVCVVSPHDDPVVLVVLNVVCSVVVLDLVSLVVSLSCLSNDCCSPVCSRDNVSNNSSVSSNVSSVSSNVSNVLYDNQPNVLSSVLSVLSSVLSVLSVVPHQDADDPPSRRGPDDPVPPLVVLQVLVVCVVPDPDDDPPDDSLNVNLVSLVVSLVSLVVVCVRSVPLSSVLSSVSSVSNSVSSVSSSLSSNSSVLSVLSSQLSVLCNVCVVVVPVVSNVVSLVSSLSSLVSLVSSLVSLVVLLVLLVVLLVVLVVLLVVDDDPLNVQSVLLSVLSVLLSVLSVLSSLLSVLSNVLSVVSSCCVVCVPVDPDPDSVSSVSSVSSVVSSVVSVVSVCCSVVPSQVPRDLQVQQSVCVSCVVVLVVQLVSNQDDDDSSHRPQSSLLVSLLSSLSVVCVVNVCCSSHPPSSNVSNNVCSSNPHPPPPPVPPPDD

Organism: Phaeodactylum tricornutum (NCBI:txid2850)

Radius of gyration: 36.16 Å; chains: 1; bounding box: 80×63×115 Å

Secondary structure (DSSP, 8-state):
-----SS--PPP-----STTGGG---------S---HHHHTT--S-HHHHHHHHHHHHHHHHHTT--HHHHHHHHHHHH---HHHHHHHH-S---SSSTTS-----HHHHHHHHHHHHHHHHHTT--GGG-S-HHHHHHHHHHHS-TT-TT-HHHHHHHHHHHHHHHHHHHHHHHHHHS-SSSHHHHHHHHHHHHHHHTTTS-TTSHHHHHHHHHH----HHHHHHIIIIIHHHHHHHHHHHHHHHHHHHHHHHTT--GGGHHHHS-------SSTHHHHHHHHHHHHHHHHHHHHHHHHHHHH--HHHHHHHHHHHHHHHHHHHHHHHHHHHHHHHHHHHHHHIIIIIHHHHHHHHHTTS-HHHHHTS-GGG-HHHHHHHHHHHHHHHHHHHTTPPP-HHHHHHHHHHHHTTT-HHHHHHHHHHIIIIIIIIISTT-HHHHHHHHHHHHHHHHHHHHHHS--GGGHHHHHHHHHHHHHHHHHHHHH---SPEETTTEESS-HHHHHHHHHHHHHHHHH--SS-----HHHHHHHHHHHHHHHHHHHHHHHT-HHHHHHHHHHHHHHHHHHHHHHHHHHHHHHHHHHHHHHHHHHHHHHT-HHHHHHHHHHGGGHHHHHHHHHHHHHHHHHHHHHHHHHHHHHHHT--HHHHHHHHHHHHHHHHHHHHHHHHHHHHHHHHHHHHHHHHHHH-TTT------HHHHHHHHHHHHHHHHHHHHHHIIIIIITTS-TTHHHHHHHHTHHHHHHHHHHHPPPPPSSS-HHHHHHHHHHHHHHHHHHHH-GGGTS-HHHHHHHHHHHHTT-TTTTTTSSS--

pLDDT: mean 74.6, std 16.8, range [22.77, 93.69]

Sequence (817 aa):
ALATFDVGHYVNHRTMRLLNKDQGYVFAFIGDEQATPHFMRYSGLTGACINAMSFNNFITDAGRGVSFEERLQQYSEETDWSNGEVVQRGTGANYGDDGFLRPGFSYRDGVAFLYSKIVEFGEMGKDVNNLLTRDWMVKLTASLVPRGMELNRVFLEGLQRHWKAAVFDKLMASVKSDIPVDEKGANVVDALRSSSSTLVEKNAASPVYWDELTTSLQLDTVTKDVLSTRHFPVAKRLCEIINELIDFASKAYVYNERISSELSNQPKSVDSIIDDFSVEAQNFANSLTQSAAFAAGVLAFRLVGSNVANTFSAVFAGLNILIAFGTMTNVSRYKIRNEEWRVFFADQKFFRVKCAVFALLSKDDQDSTPLEHHPFIDILEKRVKSFRETVGYYGYSDPTEFDEAYQQLKSRANDASELQKFRDLLVTDLLVDTYHVNSYVQEKLVDVFRVLDEMIFLLDSRKSKSASKAKQLFDQLLAYESVLEDSLQRGPVRFGFIKQRKFLHWNLIAALCYLSRVFCCFSRPRQSDRALFQIETLSIVRSLQSLSKEQDSKVLRRESRDFETLLWATRESEIASLIFLSGFFVFFASVLFSVARIFNIDSLENAAFWANAVSSFGAVLAAFHLVRKFSILFGLWATLWVKTSNTEGMDHINIRRIRDVTSIQALLTLTRLGAASGAAVALPWSVIENAFPSVITLDEDYPFWLASGAVCAAILATVFFFVVEYVVRYNLSPQLGPFVSELFRDEIETMFNDLAQRQNDIDTKVVQDRENWEYVAREFLHKYRFDTVFAADRFGTIFQYIQAGMEGSSDSKIEND